Protein 8YL8 (pdb70)

B-factor: mean 41.52, std 14.54, range [16.49, 110.88]

Foldseek 3Di:
DDLPCVQVLLLLQQLCLLVLLLLLLPEDQDDPPLPDVPVPDDLSNLVSLLVSLLVVCCSNPVVLSVVLVVQLVVDDALVSNLVSLVVSLVVSLVVVLVSQVSNVVNLVAAKKKKKWKAAAPQTDIDIHGDPVVVVPVVSVVVNCVSHVVSVVSSSVSVNVVQHPHHIDMDMDIDGSVVSSSRSSSSSSSSSVNSSVCRDCVNNPDVVVVVD/DDLPCVQVLLLLQQVCVLVLLLLLLPEDQPDPPLQDCVPVDDLSNLVSLLVSLLVVCCSNPVPLSVVLVVLLVPDDALVSNLVSLVVSLVVSLVVVLVSQVSNCVSLVAAKKKKKWKAAAPQTDIDIGGPPVVVVPVVSVVVNCVSNVVVVVSSNVSVNVVQHPHHIDMDMDMDGSVVSSSRSSSSSSSSSVSSSVCSDPVNVPDCVVVVD/DDLVCVQVLQLLQQVCSLVLLLLLLPEDQDDPCLQCLVVPDDLSNLVSLQVSLLVVCCSNPVVLSVVLVVLLVPDDALVSNLVSLVVSLVVSLVVLLVSLVSNVVSLVAAKKKKKWKAAAPQTDIDIGGDPVVVVVVVSVVVNCVSNVVVVNSSSVSVNVVQHPHHIDMDMDIDHSVSSSSRSSSSSSSSSVNSSVVRD/DDCVCVQVLQLLQLVCSLVLLLLLLPEDFDDPCLQDVVVPDDLSNLVSLQNSLLVVCCSNPVVLSVVLVVQLVPDDALVSNLVSLVVSLVVSLVVVLVSQVSNCVNLVAAKWKKKWKAAADQTDMDIHGDPVCVVVVVSVVVVCVSNVVVVVSSSVSVNVVQHPHHIDMDMDMDHSVVSSSRSSSSSSSNSVNSSVVGD

Nearest PDB structures (foldseek):
  8yl4-assembly1_B  TM=9.759E-01  e=6.158E-28  Escherichia coli
  8ek4-assembly1_A  TM=3.594E-01  e=8.996E-01  synthetic construct
  5kt5-assembly1_A  TM=2.893E-01  e=3.401E+00  Homo sapiens
  5knd-assembly1_G  TM=2.502E-01  e=5.565E+00  Enterococcus hirae ATCC 9790
  8yl4-assembly1_B  TM=9.848E-01  e=1.438E-27  Escherichia coli

Radius of gyration: 33.42 Å; Cα contacts (8 Å, |Δi|>4): 1110; chains: 4; bounding box: 103×104×89 Å

Structure (mmCIF, N/CA/C/O backbone):
data_8YL8
#
_entry.id   8YL8
#
_cell.length_a   88.007
_cell.length_b   90.270
_cell.length_c   130.015
_cell.angle_alpha   90.00
_cell.angle_beta   90.00
_cell.angle_gamma   90.00
#
_symmetry.space_group_name_H-M   'P 21 21 21'
#
loop_
_entity.id
_entity.type
_entity.pdbx_description
1 polymer 'De novo protein'
2 non-polymer 'SULFATE ION'
3 water water
#
loop_
_atom_site.group_PDB
_atom_site.id
_atom_site.type_symbol
_atom_site.label_atom_id
_atom_site.label_alt_id
_atom_site.label_comp_id
_atom_site.label_asym_id
_atom_site.label_entity_id
_atom_site.label_seq_id
_atom_site.pdbx_PDB_ins_code
_atom_site.Cartn_x
_atom_site.Cartn_y
_atom_site.Cartn_z
_atom_site.occupancy
_atom_site.B_iso_or_equiv
_atom_site.auth_seq_id
_atom_site.auth_comp_id
_atom_site.auth_asym_id
_atom_site.auth_atom_id
_atom_site.pdbx_PDB_model_num
ATOM 1 N N . PRO A 1 1 ? -28.786 -23.138 14.878 1.00 82.00 3 PRO A N 1
ATOM 2 C CA . PRO A 1 1 ? -28.629 -21.798 14.300 1.00 74.57 3 PRO A CA 1
ATOM 3 C C . PRO A 1 1 ? -29.870 -21.358 13.522 1.00 72.04 3 PRO A C 1
ATOM 4 O O . PRO A 1 1 ? -30.473 -22.156 12.801 1.00 69.38 3 PRO A O 1
ATOM 8 N N . ASP A 1 2 ? -30.257 -20.095 13.697 1.00 76.31 4 ASP A N 1
ATOM 9 C CA . ASP A 1 2 ? -31.466 -19.539 13.098 1.00 71.61 4 ASP A CA 1
ATOM 10 C C . ASP A 1 2 ? -31.114 -18.734 11.847 1.00 75.37 4 ASP A C 1
ATOM 11 O O . ASP A 1 2 ? -30.339 -17.771 11.922 1.00 82.36 4 ASP A O 1
ATOM 16 N N . PHE A 1 3 ? -31.671 -19.142 10.697 1.00 76.95 5 PHE A N 1
ATOM 17 C CA . PHE A 1 3 ? -31.411 -18.521 9.397 1.00 72.51 5 PHE A CA 1
ATOM 18 C C . PHE A 1 3 ? -32.619 -17.765 8.842 1.00 73.51 5 PHE A C 1
ATOM 19 O O . PHE A 1 3 ? -32.760 -17.634 7.623 1.00 61.39 5 PHE A O 1
ATOM 27 N N . THR A 1 4 ? -33.488 -17.233 9.698 1.00 75.53 6 THR A N 1
ATOM 28 C CA . THR A 1 4 ? -34.647 -16.516 9.181 1.00 77.54 6 THR A CA 1
ATOM 29 C C . THR A 1 4 ? -34.227 -15.151 8.641 1.00 74.77 6 THR A C 1
ATOM 30 O O . THR A 1 4 ? -33.498 -14.404 9.300 1.00 75.63 6 THR A O 1
ATOM 32 N N . GLY A 1 5 ? -34.674 -14.826 7.428 1.00 65.74 7 GLY A N 1
ATOM 33 C CA . GLY A 1 5 ? -34.315 -13.547 6.825 1.00 60.62 7 GLY A CA 1
ATOM 34 C C . GLY A 1 5 ? -32.929 -13.441 6.217 1.00 60.47 7 GLY A C 1
ATOM 35 O O . GLY A 1 5 ? -32.590 -12.384 5.666 1.00 51.33 7 GLY A O 1
ATOM 36 N N . ALA A 1 6 ? -32.141 -14.522 6.267 1.00 57.25 8 ALA A N 1
ATOM 37 C CA . ALA A 1 6 ? -30.722 -14.481 5.914 1.00 47.67 8 ALA A CA 1
ATOM 38 C C . ALA A 1 6 ? -30.453 -13.874 4.538 1.00 45.86 8 ALA A C 1
ATOM 39 O O . ALA A 1 6 ? -29.451 -13.170 4.346 1.00 41.25 8 ALA A O 1
ATOM 41 N N . ARG A 1 7 ? -31.296 -14.166 3.554 1.00 43.02 9 ARG A N 1
ATOM 42 C CA . ARG A 1 7 ? -31.038 -13.639 2.214 1.00 36.86 9 ARG A CA 1
ATOM 43 C C . ARG A 1 7 ? -31.078 -12.107 2.182 1.00 45.87 9 ARG A C 1
ATOM 44 O O . ARG A 1 7 ? -30.197 -11.450 1.598 1.00 46.02 9 ARG A O 1
ATOM 52 N N . GLU A 1 8 ? -32.094 -11.526 2.819 1.00 45.85 10 GLU A N 1
ATOM 53 C CA . GLU A 1 8 ? -32.230 -10.077 2.868 1.00 47.47 10 GLU A CA 1
ATOM 54 C C . GLU A 1 8 ? -31.063 -9.442 3.624 1.00 41.66 10 GLU A C 1
ATOM 55 O O . GLU A 1 8 ? -30.438 -8.492 3.133 1.00 36.08 10 GLU A O 1
ATOM 61 N N . ARG A 1 9 ? -30.708 -10.005 4.784 1.00 42.03 11 ARG A N 1
ATOM 62 C CA . ARG A 1 9 ? -29.588 -9.484 5.559 1.00 41.25 11 ARG A CA 1
ATOM 63 C C . ARG A 1 9 ? -28.286 -9.574 4.768 1.00 36.85 11 ARG A C 1
ATOM 64 O O . ARG A 1 9 ? -27.469 -8.647 4.787 1.00 32.48 11 ARG A O 1
ATOM 72 N N . PHE A 1 10 ? -28.074 -10.690 4.071 1.00 33.90 12 PHE A N 1
ATOM 73 C CA . PHE A 1 10 ? -26.891 -10.816 3.228 1.00 36.81 12 PHE A CA 1
ATOM 74 C C . PHE A 1 10 ? -26.842 -9.674 2.223 1.00 33.15 12 PHE A C 1
ATOM 75 O O . PHE A 1 10 ? -25.821 -8.989 2.101 1.00 31.82 12 PHE A O 1
ATOM 83 N N . LEU A 1 11 ? -27.957 -9.415 1.528 1.00 39.27 13 LEU A N 1
ATOM 84 C CA . LEU A 1 11 ? -27.943 -8.297 0.581 1.00 41.21 13 LEU A CA 1
ATOM 85 C C . LEU A 1 11 ? -27.651 -6.972 1.289 1.00 39.35 13 LEU A C 1
ATOM 86 O O . LEU A 1 11 ? -26.933 -6.117 0.747 1.00 38.13 13 LEU A O 1
ATOM 91 N N . ALA A 1 12 ? -28.112 -6.820 2.533 1.00 36.75 14 ALA A N 1
ATOM 92 C CA . ALA A 1 12 ? -27.790 -5.636 3.325 1.00 37.26 14 ALA A CA 1
ATOM 93 C C . ALA A 1 12 ? -26.349 -5.611 3.829 1.00 35.18 14 ALA A C 1
ATOM 94 O O . ALA A 1 12 ? -25.953 -4.608 4.416 1.00 30.38 14 ALA A O 1
ATOM 96 N N . GLY A 1 13 ? -25.567 -6.675 3.667 1.00 29.35 15 GLY A N 1
ATOM 97 C CA . GLY A 1 13 ? -24.164 -6.650 4.081 1.00 21.77 15 GLY A CA 1
ATOM 98 C C . GLY A 1 13 ? -23.767 -7.726 5.092 1.00 33.60 15 GLY A C 1
ATOM 99 O O . GLY A 1 13 ? -22.603 -7.746 5.525 1.00 28.75 15 GLY A O 1
ATOM 100 N N . ASP A 1 14 ? -24.672 -8.624 5.488 1.00 29.09 16 ASP A N 1
ATOM 101 C CA . ASP A 1 14 ? -24.393 -9.653 6.503 1.00 30.63 16 ASP A CA 1
ATOM 102 C C . ASP A 1 14 ? -23.770 -10.892 5.861 1.00 28.42 16 ASP A C 1
ATOM 103 O O . ASP A 1 14 ? -24.387 -11.952 5.733 1.00 29.70 16 ASP A O 1
ATOM 108 N N . VAL A 1 15 ? -22.531 -10.728 5.409 1.00 27.25 17 VAL A N 1
ATOM 109 C CA . VAL A 1 15 ? -21.876 -11.796 4.661 1.00 30.49 17 VAL A CA 1
ATOM 110 C C . VAL A 1 15 ? -21.332 -12.919 5.556 1.00 25.56 17 VAL A C 1
ATOM 111 O O . VAL A 1 15 ? -21.117 -14.043 5.075 1.00 25.32 17 VAL A O 1
ATOM 115 N N . THR A 1 16 ? -21.138 -12.668 6.854 1.00 26.74 18 THR A N 1
ATOM 116 C CA . THR A 1 16 ? -20.609 -13.716 7.733 1.00 29.03 18 THR A CA 1
ATOM 117 C C . THR A 1 16 ? -21.591 -14.856 7.980 1.00 27.94 18 THR A C 1
ATOM 118 O O . THR A 1 16 ? -21.203 -15.860 8.597 1.00 31.56 18 THR A O 1
ATOM 122 N N . ILE A 1 17 ? -22.845 -14.732 7.536 1.00 26.82 19 ILE A N 1
ATOM 123 C CA . ILE A 1 17 ? -23.724 -15.902 7.495 1.00 30.15 19 ILE A CA 1
ATOM 124 C C . ILE A 1 17 ? -22.995 -17.081 6.849 1.00 26.86 19 ILE A C 1
ATOM 125 O O . ILE A 1 17 ? -23.102 -18.226 7.312 1.00 29.23 19 ILE A O 1
ATOM 130 N N . VAL A 1 18 ? -22.190 -16.814 5.815 1.00 25.91 20 VAL A N 1
ATOM 131 C CA . VAL A 1 18 ? -21.448 -17.899 5.175 1.00 28.03 20 VAL A CA 1
ATOM 132 C C . VAL A 1 18 ? -20.591 -18.629 6.206 1.00 33.95 20 VAL A C 1
ATOM 133 O O . VAL A 1 18 ? -20.699 -19.853 6.383 1.00 32.85 20 VAL A O 1
ATOM 137 N N . LEU A 1 19 ? -19.798 -17.874 6.973 1.00 31.18 21 LEU A N 1
ATOM 138 C CA . LEU A 1 19 ? -18.951 -18.501 7.983 1.00 30.95 21 LEU A CA 1
ATOM 139 C C . LEU A 1 19 ? -19.790 -19.259 8.993 1.00 28.76 21 LEU A C 1
ATOM 140 O O . LEU A 1 19 ? -19.458 -20.398 9.369 1.00 29.25 21 LEU A O 1
ATOM 145 N N . LEU A 1 20 ? -20.903 -18.660 9.422 1.00 26.32 22 LEU A N 1
ATOM 146 C CA . LEU A 1 20 ? -21.703 -19.324 10.439 1.00 22.79 22 LEU A CA 1
ATOM 147 C C . LEU A 1 20 ? -22.173 -20.667 9.910 1.00 32.60 22 LEU A C 1
ATOM 148 O O . LEU A 1 20 ? -21.986 -21.711 10.560 1.00 28.30 22 LEU A O 1
ATOM 153 N N . ILE A 1 21 ? -22.657 -20.684 8.665 1.00 26.76 23 ILE A N 1
ATOM 154 C CA . ILE A 1 21 ? -23.150 -21.952 8.142 1.00 27.60 23 ILE A CA 1
ATOM 155 C C . ILE A 1 21 ? -22.015 -22.960 8.118 1.00 30.79 23 ILE A C 1
ATOM 156 O O . ILE A 1 21 ? -22.119 -24.056 8.689 1.00 28.50 23 ILE A O 1
ATOM 161 N N . ALA A 1 22 ? -20.860 -22.544 7.585 1.00 26.38 24 ALA A N 1
ATOM 162 C CA . ALA A 1 22 ? -19.772 -23.497 7.422 1.00 26.57 24 ALA A CA 1
ATOM 163 C C . ALA A 1 22 ? -19.320 -24.013 8.773 1.00 33.20 24 ALA A C 1
ATOM 164 O O . ALA A 1 22 ? -19.051 -25.214 8.934 1.00 33.24 24 ALA A O 1
ATOM 166 N N . GLU A 1 23 ? -19.255 -23.123 9.768 1.00 30.15 25 GLU A N 1
ATOM 167 C CA . GLU A 1 23 ? -18.696 -23.553 11.035 1.00 30.96 25 GLU A CA 1
ATOM 168 C C . GLU A 1 23 ? -19.703 -24.378 11.812 1.00 34.54 25 GLU A C 1
ATOM 169 O O . GLU A 1 23 ? -19.303 -25.260 12.581 1.00 36.73 25 GLU A O 1
ATOM 175 N N . SER A 1 24 ? -21.005 -24.155 11.587 1.00 25.95 26 SER A N 1
ATOM 176 C CA . SER A 1 24 ? -21.959 -24.947 12.349 1.00 31.80 26 SER A CA 1
ATOM 177 C C . SER A 1 24 ? -21.976 -26.389 11.873 1.00 37.92 26 SER A C 1
ATOM 178 O O . SER A 1 24 ? -22.430 -27.270 12.606 1.00 36.55 26 SER A O 1
ATOM 181 N N . HIS A 1 25 ? -21.512 -26.638 10.656 1.00 35.40 27 HIS A N 1
ATOM 182 C CA . HIS A 1 25 ? -21.344 -27.983 10.146 1.00 32.42 27 HIS A CA 1
ATOM 183 C C . HIS A 1 25 ? -19.926 -28.478 10.307 1.00 33.22 27 HIS A C 1
ATOM 184 O O . HIS A 1 25 ? -19.628 -29.592 9.874 1.00 31.41 27 HIS A O 1
ATOM 191 N N . ASP A 1 26 ? -19.034 -27.651 10.856 1.00 33.28 28 ASP A N 1
ATOM 192 C CA . ASP A 1 26 ? -17.614 -27.978 10.950 1.00 37.85 28 ASP A CA 1
ATOM 193 C C . ASP A 1 26 ? -17.057 -28.370 9.584 1.00 36.34 28 ASP A C 1
ATOM 194 O O . ASP A 1 26 ? -16.302 -29.332 9.452 1.00 41.42 28 ASP A O 1
ATOM 199 N N . ALA A 1 27 ? -17.442 -27.643 8.575 1.00 34.43 29 ALA A N 1
ATOM 200 C CA . ALA A 1 27 ? -17.044 -27.986 7.221 1.00 26.32 29 ALA A CA 1
ATOM 201 C C . ALA A 1 27 ? -15.692 -27.368 6.877 1.00 34.29 29 ALA A C 1
ATOM 202 O O . ALA A 1 27 ? -15.352 -26.286 7.366 1.00 36.04 29 ALA A O 1
ATOM 204 N N . PRO A 1 28 ? -14.919 -28.032 6.016 1.00 36.08 30 PRO A N 1
ATOM 205 C CA . PRO A 1 28 ? -13.669 -27.442 5.505 1.00 32.05 30 PRO A CA 1
ATOM 206 C C . PRO A 1 28 ? -13.959 -26.512 4.338 1.00 34.40 30 PRO A C 1
ATOM 207 O O . PRO A 1 28 ? -14.752 -26.844 3.457 1.00 39.18 30 PRO A O 1
ATOM 211 N N . TYR A 1 29 ? -13.382 -25.313 4.364 1.00 43.28 31 TYR A N 1
ATOM 212 C CA . TYR A 1 29 ? -13.537 -24.408 3.228 1.00 43.03 31 TYR A CA 1
ATOM 213 C C . TYR A 1 29 ? -12.299 -23.602 2.875 1.00 42.01 31 TYR A C 1
ATOM 214 O O . TYR A 1 29 ? -12.323 -22.915 1.854 1.00 38.35 31 TYR A O 1
ATOM 223 N N . ARG A 1 30 ? -11.257 -23.596 3.699 1.00 50.60 32 ARG A N 1
ATOM 224 C CA . ARG A 1 30 ? -10.004 -22.911 3.392 1.00 56.03 32 ARG A CA 1
ATOM 225 C C . ARG A 1 30 ? -8.957 -24.001 3.182 1.00 58.87 32 ARG A C 1
ATOM 226 O O . ARG A 1 30 ? -8.232 -24.382 4.103 1.00 65.09 32 ARG A O 1
ATOM 234 N N . LEU A 1 31 ? -8.887 -24.511 1.954 1.00 67.71 33 LEU A N 1
ATOM 235 C CA . LEU A 1 31 ? -8.054 -25.663 1.636 1.00 73.70 33 LEU A CA 1
ATOM 236 C C . LEU A 1 31 ? -6.758 -25.250 0.947 1.00 81.72 33 LEU A C 1
ATOM 237 O O . LEU A 1 31 ? -6.734 -24.311 0.147 1.00 85.39 33 LEU A O 1
ATOM 242 N N . ALA A 1 32 ? -5.672 -25.952 1.287 1.00 88.56 34 ALA A N 1
ATOM 243 C CA . ALA A 1 32 ? -4.368 -25.665 0.693 1.00 91.09 34 ALA A CA 1
ATOM 244 C C . ALA A 1 32 ? -4.377 -25.902 -0.816 1.00 99.17 34 ALA A C 1
ATOM 245 O O . ALA A 1 32 ? -3.925 -25.051 -1.592 1.00 94.81 34 ALA A O 1
ATOM 247 N N . ASN A 1 33 ? -4.899 -27.050 -1.251 1.00 95.13 35 ASN A N 1
ATOM 248 C CA . ASN A 1 33 ? -5.013 -27.332 -2.676 1.00 87.47 35 ASN A CA 1
ATOM 249 C C . ASN A 1 33 ? -6.485 -27.426 -3.045 1.00 97.13 35 ASN A C 1
ATOM 250 O O . ASN A 1 33 ? -7.046 -28.531 -3.086 1.00 96.83 35 ASN A O 1
ATOM 252 N N . PRO A 1 34 ? -7.149 -26.285 -3.320 1.00 98.29 36 PRO A N 1
ATOM 253 C CA . PRO A 1 34 ? -8.603 -26.314 -3.549 1.00 94.26 36 PRO A CA 1
ATOM 254 C C . PRO A 1 34 ? -8.984 -26.794 -4.942 1.00 91.24 36 PRO A C 1
ATOM 255 O O . PRO A 1 34 ? -10.001 -26.363 -5.493 1.00 88.56 36 PRO A O 1
ATOM 259 N N . GLU A 1 35 ? -8.187 -27.682 -5.523 1.00 88.41 37 GLU A N 1
ATOM 260 C CA . GLU A 1 35 ? -8.504 -28.257 -6.820 1.00 87.84 37 GLU A CA 1
ATOM 261 C C . GLU A 1 35 ? -8.885 -29.723 -6.744 1.00 92.46 37 GLU A C 1
ATOM 262 O O . GLU A 1 35 ? -9.818 -30.152 -7.430 1.00 89.27 37 GLU A O 1
ATOM 264 N N . ASP A 1 36 ? -8.196 -30.491 -5.895 1.00 93.33 38 ASP A N 1
ATOM 265 C CA . ASP A 1 36 ? -8.476 -31.905 -5.648 1.00 87.58 38 ASP A CA 1
ATOM 266 C C . ASP A 1 36 ? -8.853 -32.048 -4.182 1.00 86.16 38 ASP A C 1
ATOM 267 O O . ASP A 1 36 ? -7.985 -32.304 -3.330 1.00 84.10 38 ASP A O 1
ATOM 269 N N . PRO A 1 37 ? -10.134 -31.894 -3.838 1.00 84.55 39 PRO A N 1
ATOM 270 C CA . PRO A 1 37 ? -10.505 -31.956 -2.417 1.00 78.59 39 PRO A CA 1
ATOM 271 C C . PRO A 1 37 ? -10.360 -33.351 -1.837 1.00 75.89 39 PRO A C 1
ATOM 272 O O . PRO A 1 37 ? -9.975 -33.490 -0.669 1.00 75.75 39 PRO A O 1
ATOM 276 N N . GLU A 1 38 ? -10.656 -34.394 -2.620 1.00 64.27 40 GLU A N 1
ATOM 277 C CA . GLU A 1 38 ? -10.613 -35.749 -2.081 1.00 75.03 40 GLU A CA 1
ATOM 278 C C . GLU A 1 38 ? -9.201 -36.177 -1.695 1.00 77.80 40 GLU A C 1
ATOM 279 O O . GLU A 1 38 ? -9.048 -37.120 -0.909 1.00 76.02 40 GLU A O 1
ATOM 285 N N . ALA A 1 39 ? -8.171 -35.511 -2.227 1.00 77.17 41 ALA A N 1
ATOM 286 C CA . ALA A 1 39 ? -6.793 -35.859 -1.903 1.00 80.87 41 ALA A CA 1
ATOM 287 C C . ALA A 1 39 ? -6.359 -35.332 -0.542 1.00 87.32 41 ALA A C 1
ATOM 288 O O . ALA A 1 39 ? -5.369 -35.824 0.011 1.00 88.27 41 ALA A O 1
ATOM 290 N N . ASP A 1 40 ? -7.075 -34.354 0.016 1.00 82.84 42 ASP A N 1
ATOM 291 C CA . ASP A 1 40 ? -6.747 -33.824 1.328 1.00 72.93 42 ASP A CA 1
ATOM 292 C C . ASP A 1 40 ? -7.811 -34.119 2.372 1.00 72.66 42 ASP A C 1
ATOM 293 O O . ASP A 1 40 ? -7.516 -34.027 3.566 1.00 79.27 42 ASP A O 1
ATOM 298 N N . LEU A 1 41 ? -9.016 -34.519 1.970 1.00 67.27 43 LEU A N 1
ATOM 299 C CA . LEU A 1 41 ? -10.142 -34.598 2.886 1.00 56.73 43 LEU A CA 1
ATOM 300 C C . LEU A 1 41 ? -10.643 -36.021 3.005 1.00 55.08 43 LEU A C 1
ATOM 301 O O . LEU A 1 41 ? -10.706 -36.757 2.018 1.00 56.29 43 LEU A O 1
ATOM 306 N N . SER A 1 42 ? -11.014 -36.382 4.224 1.00 50.45 44 SER A N 1
ATOM 307 C CA . SER A 1 42 ? -11.625 -37.657 4.523 1.00 48.92 44 SER A CA 1
ATOM 308 C C . SER A 1 42 ? -13.082 -37.672 4.060 1.00 54.02 44 SER A C 1
ATOM 309 O O . SER A 1 42 ? -13.632 -36.664 3.613 1.00 50.82 44 SER A O 1
ATOM 312 N N . ASP A 1 43 ? -13.703 -38.851 4.158 1.00 57.14 45 ASP A N 1
ATOM 313 C CA . ASP A 1 43 ? -15.099 -39.004 3.761 1.00 53.62 45 ASP A CA 1
ATOM 314 C C . ASP A 1 43 ? -16.028 -38.168 4.638 1.00 52.73 45 ASP A C 1
ATOM 315 O O . ASP A 1 43 ? -17.000 -37.580 4.145 1.00 50.35 45 ASP A O 1
ATOM 317 N N . GLU A 1 44 ? -15.769 -38.132 5.947 1.00 49.87 46 GLU A N 1
ATOM 318 C CA . GLU A 1 44 ? -16.616 -37.329 6.825 1.00 48.30 46 GLU A CA 1
ATOM 319 C C . GLU A 1 44 ? -16.444 -35.840 6.555 1.00 44.85 46 GLU A C 1
ATOM 320 O O . GLU A 1 44 ? -17.412 -35.075 6.635 1.00 42.19 46 GLU A O 1
ATOM 322 N N . GLN A 1 45 ? -15.223 -35.399 6.250 1.00 37.97 47 GLN A N 1
ATOM 323 C CA . GLN A 1 45 ? -15.050 -33.996 5.907 1.00 43.82 47 GLN A CA 1
ATOM 324 C C . GLN A 1 45 ? -15.772 -33.642 4.614 1.00 43.17 47 GLN A C 1
ATOM 325 O O . GLN A 1 45 ? -16.438 -32.601 4.543 1.00 42.98 47 GLN A O 1
ATOM 331 N N . LEU A 1 46 ? -15.672 -34.498 3.591 1.00 36.28 48 LEU A N 1
ATOM 332 C CA . LEU A 1 46 ? -16.405 -34.246 2.352 1.00 45.18 48 LEU A CA 1
ATOM 333 C C . LEU A 1 46 ? -17.898 -34.180 2.617 1.00 43.00 48 LEU A C 1
ATOM 334 O O . LEU A 1 46 ? -18.600 -33.316 2.071 1.00 34.76 48 LEU A O 1
ATOM 339 N N . GLU A 1 47 ? -18.407 -35.103 3.436 1.00 36.24 49 GLU A N 1
ATOM 340 C CA . GLU A 1 47 ? -19.825 -35.082 3.754 1.00 37.34 49 GLU A CA 1
ATOM 341 C C . GLU A 1 47 ? -20.206 -33.784 4.460 1.00 35.15 49 GLU A C 1
ATOM 342 O O . GLU A 1 47 ? -21.256 -33.202 4.167 1.00 38.24 49 GLU A O 1
ATOM 344 N N . ARG A 1 48 ? -19.368 -33.305 5.390 1.00 30.17 50 ARG A N 1
ATOM 345 C CA . ARG A 1 48 ? -19.732 -32.080 6.106 1.00 34.36 50 ARG A CA 1
ATOM 346 C C . ARG A 1 48 ? -19.732 -30.883 5.156 1.00 31.85 50 ARG A C 1
ATOM 347 O O . ARG A 1 48 ? -20.607 -30.012 5.240 1.00 25.55 50 ARG A O 1
ATOM 355 N N . ALA A 1 49 ? -18.771 -30.842 4.232 1.00 26.73 51 ALA A N 1
ATOM 356 C CA . ALA A 1 49 ? -18.800 -29.819 3.196 1.00 32.21 51 ALA A CA 1
ATOM 357 C C . ALA A 1 49 ? -20.091 -29.899 2.385 1.00 33.51 51 ALA A C 1
ATOM 358 O O . ALA A 1 49 ? -20.683 -28.868 2.050 1.00 30.61 51 ALA A O 1
ATOM 360 N N . LEU A 1 50 ? -20.546 -31.111 2.057 1.00 30.07 52 LEU A N 1
ATOM 361 C CA . LEU A 1 50 ? -21.793 -31.229 1.299 1.00 27.90 52 LEU A CA 1
ATOM 362 C C . LEU A 1 50 ? -22.973 -30.686 2.096 1.00 29.89 52 LEU A C 1
ATOM 363 O O . LEU A 1 50 ? -23.834 -29.974 1.552 1.00 28.85 52 LEU A O 1
ATOM 368 N N . ALA A 1 51 ? -23.046 -31.030 3.383 1.00 28.69 53 ALA A N 1
ATOM 369 C CA . ALA A 1 51 ? -24.160 -30.555 4.200 1.00 29.76 53 ALA A CA 1
ATOM 370 C C . ALA A 1 51 ? -24.150 -29.030 4.288 1.00 33.92 53 ALA A C 1
ATOM 371 O O . ALA A 1 51 ? -25.202 -28.376 4.180 1.00 29.66 53 ALA A O 1
ATOM 373 N N . ALA A 1 52 ? -22.958 -28.447 4.481 1.00 27.37 54 ALA A N 1
ATOM 374 C CA . ALA A 1 52 ? -22.836 -26.993 4.576 1.00 30.26 54 ALA A CA 1
ATOM 375 C C . ALA A 1 52 ? -23.186 -26.313 3.251 1.00 27.91 54 ALA A C 1
ATOM 376 O O . ALA A 1 52 ? -23.882 -25.291 3.225 1.00 27.07 54 ALA A O 1
ATOM 378 N N . TYR A 1 53 ? -22.705 -26.859 2.145 1.00 26.79 55 TYR A N 1
ATOM 379 C CA . TYR A 1 53 ? -23.021 -26.282 0.848 1.00 29.60 55 TYR A CA 1
ATOM 380 C C . TYR A 1 53 ? -24.520 -26.293 0.616 1.00 30.09 55 TYR A C 1
ATOM 381 O O . TYR A 1 53 ? -25.104 -25.273 0.217 1.00 28.57 55 TYR A O 1
ATOM 390 N N . LEU A 1 54 ? -25.171 -27.419 0.932 1.00 25.28 56 LEU A N 1
ATOM 391 C CA . LEU A 1 54 ? -26.608 -27.512 0.731 1.00 28.24 56 LEU A CA 1
ATOM 392 C C . LEU A 1 54 ? -27.351 -26.498 1.590 1.00 30.41 56 LEU A C 1
ATOM 393 O O . LEU A 1 54 ? -28.275 -25.832 1.101 1.00 29.45 56 LEU A O 1
ATOM 398 N N . THR A 1 55 ? -26.941 -26.342 2.862 1.00 25.35 57 THR A N 1
ATOM 399 C CA . THR A 1 55 ? -27.553 -25.326 3.722 1.00 31.72 57 THR A CA 1
ATOM 400 C C . THR A 1 55 ? -27.396 -23.938 3.131 1.00 25.18 57 THR A C 1
ATOM 401 O O . THR A 1 55 ? -28.338 -23.146 3.127 1.00 30.68 57 THR A O 1
ATOM 405 N N . LEU A 1 56 ? -26.203 -23.633 2.627 1.00 31.63 58 LEU A N 1
ATOM 406 C CA . LEU A 1 56 ? -25.933 -22.310 2.083 1.00 36.72 58 LEU A CA 1
ATOM 407 C C . LEU A 1 56 ? -26.843 -22.006 0.900 1.00 34.47 58 LEU A C 1
ATOM 408 O O . LEU A 1 56 ? -27.426 -20.916 0.808 1.00 33.54 58 LEU A O 1
ATOM 413 N N . VAL A 1 57 ? -26.971 -22.968 -0.019 1.00 25.78 59 VAL A N 1
ATOM 414 C CA . VAL A 1 57 ? -27.810 -22.779 -1.197 1.00 30.83 59 VAL A CA 1
ATOM 415 C C . VAL A 1 57 ? -29.265 -22.637 -0.785 1.00 33.86 59 VAL A C 1
ATOM 416 O O . VAL A 1 57 ? -29.996 -21.778 -1.300 1.00 33.54 59 VAL A O 1
ATOM 420 N N . GLU A 1 58 ? -29.710 -23.463 0.159 1.00 34.92 60 GLU A N 1
ATOM 421 C CA . GLU A 1 58 ? -31.101 -23.359 0.588 1.00 34.73 60 GLU A CA 1
ATOM 422 C C . GLU A 1 58 ? -31.371 -22.029 1.266 1.00 34.04 60 GLU A C 1
ATOM 423 O O . GLU A 1 58 ? -32.446 -21.446 1.095 1.00 38.90 60 GLU A O 1
ATOM 429 N N . THR A 1 59 ? -30.415 -21.551 2.060 1.00 38.19 61 THR A N 1
ATOM 430 C CA . THR A 1 59 ? -30.612 -20.327 2.827 1.00 32.74 61 THR A CA 1
ATOM 431 C C . THR A 1 59 ? -30.627 -19.111 1.916 1.00 29.87 61 THR A C 1
ATOM 432 O O . THR A 1 59 ? -31.512 -18.258 2.016 1.00 38.35 61 THR A O 1
ATOM 436 N N . LEU A 1 60 ? -29.680 -19.032 0.993 1.00 34.92 62 LEU A N 1
ATOM 437 C CA . LEU A 1 60 ? -29.560 -17.834 0.182 1.00 36.72 62 LEU A CA 1
ATOM 438 C C . LEU A 1 60 ? -30.386 -17.878 -1.099 1.00 44.48 62 LEU A C 1
ATOM 439 O O . LEU A 1 60 ? -30.704 -16.813 -1.642 1.00 49.83 62 LEU A O 1
ATOM 444 N N . PHE A 1 61 ? -30.785 -19.060 -1.574 1.00 35.67 63 PHE A N 1
ATOM 445 C CA . PHE A 1 61 ? -31.479 -19.190 -2.858 1.00 34.78 63 PHE A CA 1
ATOM 446 C C . PHE A 1 61 ? -32.474 -20.348 -2.781 1.00 37.19 63 PHE A C 1
ATOM 447 O O . PHE A 1 61 ? -32.311 -21.367 -3.456 1.00 29.70 63 PHE A O 1
ATOM 455 N N . PRO A 1 62 ? -33.493 -20.212 -1.924 1.00 34.37 64 PRO A N 1
ATOM 456 C CA . PRO A 1 62 ? -34.372 -21.368 -1.646 1.00 39.46 64 PRO A CA 1
ATOM 457 C C . PRO A 1 62 ? -35.133 -21.864 -2.863 1.00 42.90 64 PRO A C 1
ATOM 458 O O . PRO A 1 62 ? -35.369 -23.077 -2.985 1.00 45.43 64 PRO A O 1
ATOM 462 N N . GLU A 1 63 ? -35.507 -20.962 -3.773 1.00 39.38 65 GLU A N 1
ATOM 463 C CA . GLU A 1 63 ? -36.181 -21.360 -5.005 1.00 44.39 65 GLU A CA 1
ATOM 464 C C . GLU A 1 63 ? -35.268 -22.231 -5.853 1.00 43.25 65 GLU A C 1
ATOM 465 O O . GLU A 1 63 ? -35.665 -23.298 -6.352 1.00 45.41 65 GLU A O 1
ATOM 471 N N . LEU A 1 64 ? -34.022 -21.797 -6.001 1.00 39.66 66 LEU A N 1
ATOM 472 C CA . LEU A 1 64 ? -33.050 -22.560 -6.769 1.00 37.65 66 LEU A CA 1
ATOM 473 C C . LEU A 1 64 ? -32.814 -23.920 -6.123 1.00 40.25 66 LEU A C 1
ATOM 474 O O . LEU A 1 64 ? -32.679 -24.933 -6.816 1.00 37.31 66 LEU A O 1
ATOM 479 N N . TYR A 1 65 ? -32.794 -23.958 -4.789 1.00 33.17 67 TYR A N 1
ATOM 480 C CA . TYR A 1 65 ? -32.588 -25.213 -4.075 1.00 38.09 67 TYR A CA 1
ATOM 481 C C . TYR A 1 65 ? -33.728 -26.191 -4.332 1.00 39.72 67 TYR A C 1
ATOM 482 O O . TYR A 1 65 ? -33.490 -27.389 -4.538 1.00 35.45 67 TYR A O 1
ATOM 491 N N . ALA A 1 66 ? -34.975 -25.704 -4.313 1.00 37.78 68 ALA A N 1
ATOM 492 C CA . ALA A 1 66 ? -36.108 -26.579 -4.609 1.00 40.07 68 ALA A CA 1
ATOM 493 C C . ALA A 1 66 ? -36.016 -27.132 -6.027 1.00 34.52 68 ALA A C 1
ATOM 494 O O . ALA A 1 66 ? -36.223 -28.332 -6.254 1.00 40.55 68 ALA A O 1
ATOM 496 N N . GLU A 1 67 ? -35.657 -26.276 -6.983 1.00 42.30 69 GLU A N 1
ATOM 497 C CA . GLU A 1 67 ? -35.493 -26.721 -8.365 1.00 39.77 69 GLU A CA 1
ATOM 498 C C . GLU A 1 67 ? -34.428 -27.808 -8.480 1.00 41.63 69 GLU A C 1
ATOM 499 O O . GLU A 1 67 ? -34.628 -28.832 -9.153 1.00 37.76 69 GLU A O 1
ATOM 505 N N . MET A 1 68 ? -33.276 -27.590 -7.833 1.00 40.86 70 MET A N 1
ATOM 506 C CA . MET A 1 68 ? -32.176 -28.548 -7.903 1.00 38.14 70 MET A CA 1
ATOM 507 C C . MET A 1 68 ? -32.556 -29.863 -7.243 1.00 33.13 70 MET A C 1
ATOM 508 O O . MET A 1 68 ? -32.245 -30.943 -7.758 1.00 36.43 70 MET A O 1
ATOM 513 N N . LYS A 1 69 ? -33.252 -29.788 -6.116 1.00 31.10 71 LYS A N 1
ATOM 514 C CA . LYS A 1 69 ? -33.716 -30.988 -5.434 1.00 37.99 71 LYS A CA 1
ATOM 515 C C . LYS A 1 69 ? -34.647 -31.812 -6.330 1.00 34.82 71 LYS A C 1
ATOM 516 O O . LYS A 1 69 ? -34.496 -33.036 -6.449 1.00 33.77 71 LYS A O 1
ATOM 522 N N . ALA A 1 70 ? -35.609 -31.152 -6.981 1.00 34.47 72 ALA A N 1
ATOM 523 C CA . ALA A 1 70 ? -36.539 -31.866 -7.855 1.00 35.41 72 ALA A CA 1
ATOM 524 C C . ALA A 1 70 ? -35.820 -32.503 -9.034 1.00 36.31 72 ALA A C 1
ATOM 525 O O . ALA A 1 70 ? -36.054 -33.677 -9.361 1.00 40.96 72 ALA A O 1
ATOM 527 N N . ALA A 1 71 ? -34.922 -31.749 -9.680 1.00 31.96 73 ALA A N 1
ATOM 528 C CA . ALA A 1 71 ? -34.211 -32.295 -10.832 1.00 36.95 73 ALA A CA 1
ATOM 529 C C . ALA A 1 71 ? -33.332 -33.475 -10.423 1.00 37.31 73 ALA A C 1
ATOM 530 O O . ALA A 1 71 ? -33.210 -34.449 -11.173 1.00 34.10 73 ALA A O 1
ATOM 532 N N . LEU A 1 72 ? -32.697 -33.401 -9.243 1.00 33.34 74 LEU A N 1
ATOM 533 C CA . LEU A 1 72 ? -31.901 -34.533 -8.774 1.00 30.12 74 LEU A CA 1
ATOM 534 C C . LEU A 1 72 ? -32.766 -35.752 -8.522 1.00 31.55 74 LEU A C 1
ATOM 535 O O . LEU A 1 72 ? -32.386 -36.871 -8.872 1.00 32.70 74 LEU A O 1
ATOM 540 N N . ALA A 1 73 ? -33.937 -35.560 -7.920 1.00 36.01 75 ALA A N 1
ATOM 541 C CA . ALA A 1 73 ? -34.811 -36.698 -7.669 1.00 41.34 75 ALA A CA 1
ATOM 542 C C . ALA A 1 73 ? -35.271 -37.331 -8.979 1.00 43.38 75 ALA A C 1
ATOM 543 O O . ALA A 1 73 ? -35.428 -38.556 -9.064 1.00 42.71 75 ALA A O 1
ATOM 545 N N . ALA A 1 74 ? -35.491 -36.506 -10.011 1.00 39.44 76 ALA A N 1
ATOM 546 C CA . ALA A 1 74 ? -35.933 -37.026 -11.302 1.00 35.62 76 ALA A CA 1
ATOM 547 C C . ALA A 1 74 ? -34.818 -37.749 -12.057 1.00 38.51 76 ALA A C 1
ATOM 548 O O . ALA A 1 74 ? -35.103 -38.661 -12.840 1.00 40.60 76 ALA A O 1
ATOM 550 N N . ALA A 1 75 ? -33.556 -37.362 -11.849 1.00 33.47 77 ALA A N 1
ATOM 551 C CA . ALA A 1 75 ? -32.438 -38.032 -12.506 1.00 31.83 77 ALA A CA 1
ATOM 552 C C . ALA A 1 75 ? -32.340 -39.487 -12.059 1.00 39.35 77 ALA A C 1
ATOM 553 O O . ALA A 1 75 ? -32.405 -39.795 -10.869 1.00 36.44 77 ALA A O 1
ATOM 555 N N . LYS A 1 76 ? -32.143 -40.387 -13.020 1.00 33.16 78 LYS A N 1
ATOM 556 C CA . LYS A 1 76 ? -32.193 -41.814 -12.730 1.00 31.84 78 LYS A CA 1
ATOM 557 C C . LYS A 1 76 ? -30.825 -42.414 -12.461 1.00 37.30 78 LYS A C 1
ATOM 558 O O . LYS A 1 76 ? -30.682 -43.256 -11.566 1.00 38.58 78 LYS A O 1
ATOM 564 N N . THR A 1 77 ? -29.818 -41.980 -13.189 1.00 28.57 79 THR A N 1
ATOM 565 C CA . THR A 1 77 ? -28.510 -42.593 -13.121 1.00 28.81 79 THR A CA 1
ATOM 566 C C . THR A 1 77 ? -27.526 -41.726 -12.340 1.00 37.04 79 THR A C 1
ATOM 567 O O . THR A 1 77 ? -27.705 -40.507 -12.218 1.00 30.58 79 THR A O 1
ATOM 571 N N . PRO A 1 78 ? -26.448 -42.325 -11.831 1.00 35.83 80 PRO A N 1
ATOM 572 C CA . PRO A 1 78 ? -25.405 -41.516 -11.180 1.00 34.97 80 PRO A CA 1
ATOM 573 C C . PRO A 1 78 ? -24.878 -40.408 -12.066 1.00 35.13 80 PRO A C 1
ATOM 574 O O . PRO A 1 78 ? -24.688 -39.268 -11.608 1.00 32.88 80 PRO A O 1
ATOM 578 N N . GLU A 1 79 ? -24.681 -40.712 -13.349 1.00 26.15 81 GLU A N 1
ATOM 579 C CA . GLU A 1 79 ? -24.080 -39.746 -14.256 1.00 26.54 81 GLU A CA 1
ATOM 580 C C . GLU A 1 79 ? -24.967 -38.521 -14.415 1.00 33.86 81 GLU A C 1
ATOM 581 O O . GLU A 1 79 ? -24.482 -37.380 -14.395 1.00 33.50 81 GLU A O 1
ATOM 587 N N . GLU A 1 80 ? -26.280 -38.736 -14.543 1.00 30.21 82 GLU A N 1
ATOM 588 C CA . GLU A 1 80 ? -27.206 -37.619 -14.691 1.00 30.90 82 GLU A CA 1
ATOM 589 C C . GLU A 1 80 ? -27.285 -36.811 -13.402 1.00 31.23 82 GLU A C 1
ATOM 590 O O . GLU A 1 80 ? -27.441 -35.586 -13.433 1.00 29.01 82 GLU A O 1
ATOM 596 N N . LYS A 1 81 ? -27.211 -37.479 -12.256 1.00 28.84 83 LYS A N 1
ATOM 597 C CA . LYS A 1 81 ? -27.232 -36.732 -11.011 1.00 27.65 83 LYS A CA 1
ATOM 598 C C . LYS A 1 81 ? -26.015 -35.824 -10.929 1.00 27.71 83 LYS A C 1
ATOM 599 O O . LYS A 1 81 ? -26.138 -34.648 -10.569 1.00 29.64 83 LYS A O 1
ATOM 605 N N . ILE A 1 82 ? -24.845 -36.332 -11.341 1.00 28.64 84 ILE A N 1
ATOM 606 C CA . ILE A 1 82 ? -23.638 -35.510 -11.346 1.00 29.74 84 ILE A CA 1
ATOM 607 C C . ILE A 1 82 ? -23.829 -34.309 -12.265 1.00 36.15 84 ILE A C 1
ATOM 608 O O . ILE A 1 82 ? -23.512 -33.165 -11.902 1.00 34.99 84 ILE A O 1
ATOM 613 N N . ALA A 1 83 ? -24.360 -34.557 -13.468 1.00 27.23 85 ALA A N 1
ATOM 614 C CA . ALA A 1 83 ? -24.528 -33.492 -14.455 1.00 30.94 85 ALA A CA 1
ATOM 615 C C . ALA A 1 83 ? -25.516 -32.437 -13.984 1.00 23.75 85 ALA A C 1
ATOM 616 O O . ALA A 1 83 ? -25.287 -31.231 -14.166 1.00 29.29 85 ALA A O 1
ATOM 618 N N . VAL A 1 84 ? -26.629 -32.875 -13.396 1.00 26.21 86 VAL A N 1
ATOM 619 C CA . VAL A 1 84 ? -27.617 -31.952 -12.842 1.00 25.38 86 VAL A CA 1
ATOM 620 C C . VAL A 1 84 ? -26.989 -31.101 -11.752 1.00 29.73 86 VAL A C 1
ATOM 621 O O . VAL A 1 84 ? -27.198 -29.877 -11.686 1.00 35.51 86 VAL A O 1
ATOM 625 N N . PHE A 1 85 ? -26.220 -31.741 -10.865 1.00 30.66 87 PHE A N 1
ATOM 626 C CA . PHE A 1 85 ? -25.578 -30.999 -9.788 1.00 28.12 87 PHE A CA 1
ATOM 627 C C . PHE A 1 85 ? -24.620 -29.967 -10.340 1.00 31.68 87 PHE A C 1
ATOM 628 O O . PHE A 1 85 ? -24.579 -28.839 -9.859 1.00 31.91 87 PHE A O 1
ATOM 636 N N . ARG A 1 86 ? -23.820 -30.342 -11.333 1.00 30.40 88 ARG A N 1
ATOM 637 C CA . ARG A 1 86 ? -22.851 -29.394 -11.876 1.00 31.54 88 ARG A CA 1
ATOM 638 C C . ARG A 1 86 ? -23.553 -28.200 -12.515 1.00 35.75 88 ARG A C 1
ATOM 639 O O . ARG A 1 86 ? -23.121 -27.051 -12.347 1.00 38.89 88 ARG A O 1
ATOM 647 N N . GLU A 1 87 ? -24.649 -28.453 -13.234 1.00 34.62 89 GLU A N 1
ATOM 648 C CA . GLU A 1 87 ? -25.412 -27.370 -13.858 1.00 36.99 89 GLU A CA 1
ATOM 649 C C . GLU A 1 87 ? -25.963 -26.401 -12.815 1.00 32.57 89 GLU A C 1
ATOM 650 O O . GLU A 1 87 ? -25.783 -25.172 -12.909 1.00 38.48 89 GLU A O 1
ATOM 656 N N . TYR A 1 88 ? -26.631 -26.939 -11.798 1.00 28.15 90 TYR A N 1
ATOM 657 C CA . TYR A 1 88 ? -27.193 -26.063 -10.785 1.00 32.66 90 TYR A CA 1
ATOM 658 C C . TYR A 1 88 ? -26.107 -25.411 -9.958 1.00 38.35 90 TYR A C 1
ATOM 659 O O . TYR A 1 88 ? -26.293 -24.295 -9.469 1.00 38.08 90 TYR A O 1
ATOM 668 N N . ASN A 1 89 ? -24.971 -26.078 -9.793 1.00 32.16 91 ASN A N 1
ATOM 669 C CA . ASN A 1 89 ? -23.880 -25.460 -9.060 1.00 33.52 91 ASN A CA 1
ATOM 670 C C . ASN A 1 89 ? -23.339 -24.255 -9.813 1.00 33.81 91 ASN A C 1
ATOM 671 O O . ASN A 1 89 ? -23.056 -23.225 -9.203 1.00 31.73 91 ASN A O 1
ATOM 676 N N . ALA A 1 90 ? -23.209 -24.357 -11.141 1.00 31.45 92 ALA A N 1
ATOM 677 C CA . ALA A 1 90 ? -22.770 -23.202 -11.924 1.00 34.92 92 ALA A CA 1
ATOM 678 C C . ALA A 1 90 ? -23.742 -22.046 -11.764 1.00 36.33 92 ALA A C 1
ATOM 679 O O . ALA A 1 90 ? -23.332 -20.890 -11.571 1.00 35.68 92 ALA A O 1
ATOM 681 N N . ARG A 1 91 ? -25.042 -22.352 -11.815 1.00 36.20 93 ARG A N 1
ATOM 682 C CA . ARG A 1 91 ? -26.052 -21.323 -11.599 1.00 30.04 93 ARG A CA 1
ATOM 683 C C . ARG A 1 91 ? -25.892 -20.692 -10.214 1.00 43.43 93 ARG A C 1
ATOM 684 O O . ARG A 1 91 ? -25.987 -19.463 -10.042 1.00 35.72 93 ARG A O 1
ATOM 692 N N . PHE A 1 92 ? -25.682 -21.529 -9.201 1.00 35.62 94 PHE A N 1
ATOM 693 C CA . PHE A 1 92 ? -25.604 -21.017 -7.851 1.00 34.80 94 PHE A CA 1
ATOM 694 C C . PHE A 1 92 ? -24.381 -20.134 -7.672 1.00 37.23 94 PHE A C 1
ATOM 695 O O . PHE A 1 92 ? -24.462 -19.064 -7.060 1.00 33.46 94 PHE A O 1
ATOM 703 N N . LEU A 1 93 ? -23.248 -20.550 -8.225 1.00 31.94 95 LEU A N 1
ATOM 704 C CA . LEU A 1 93 ? -22.040 -19.754 -8.086 1.00 33.04 95 LEU A CA 1
ATOM 705 C C . LEU A 1 93 ? -22.220 -18.407 -8.779 1.00 40.60 95 LEU A C 1
ATOM 706 O O . LEU A 1 93 ? -21.684 -17.373 -8.325 1.00 35.76 95 LEU A O 1
ATOM 711 N N . ALA A 1 94 ? -22.995 -18.406 -9.887 1.00 37.49 96 ALA A N 1
ATOM 712 C CA . ALA A 1 94 ? -23.279 -17.158 -10.633 1.00 39.88 96 ALA A CA 1
ATOM 713 C C . ALA A 1 94 ? -24.091 -16.165 -9.790 1.00 35.39 96 ALA A C 1
ATOM 714 O O . ALA A 1 94 ? -23.716 -14.989 -9.584 1.00 38.23 96 ALA A O 1
ATOM 716 N N . GLU A 1 95 ? -25.191 -16.636 -9.228 1.00 34.01 97 GLU A N 1
ATOM 717 C CA . GLU A 1 95 ? -25.919 -15.810 -8.276 1.00 39.88 97 GLU A CA 1
ATOM 718 C C . GLU A 1 95 ? -25.128 -15.375 -7.072 1.00 42.22 97 GLU A C 1
ATOM 719 O O . GLU A 1 95 ? -25.291 -14.244 -6.606 1.00 36.32 97 GLU A O 1
ATOM 725 N N . PHE A 1 96 ? -24.272 -16.247 -6.536 1.00 37.26 98 PHE A N 1
ATOM 726 C CA . PHE A 1 96 ? -23.544 -15.825 -5.370 1.00 37.29 98 PHE A CA 1
ATOM 727 C C . PHE A 1 96 ? -22.597 -14.691 -5.707 1.00 34.96 98 PHE A C 1
ATOM 728 O O . PHE A 1 96 ? -22.442 -13.771 -4.911 1.00 28.63 98 PHE A O 1
ATOM 736 N N . ASP A 1 97 ? -21.973 -14.741 -6.884 1.00 32.92 99 ASP A N 1
ATOM 737 C CA . ASP A 1 97 ? -21.159 -13.621 -7.323 1.00 36.19 99 ASP A CA 1
ATOM 738 C C . ASP A 1 97 ? -21.973 -12.340 -7.344 1.00 42.85 99 ASP A C 1
ATOM 739 O O . ASP A 1 97 ? -21.529 -11.311 -6.815 1.00 38.23 99 ASP A O 1
ATOM 744 N N . ALA A 1 98 ? -23.186 -12.389 -7.927 1.00 34.11 100 ALA A N 1
ATOM 745 C CA . ALA A 1 98 ? -24.018 -11.178 -7.953 1.00 33.38 100 ALA A CA 1
ATOM 746 C C . ALA A 1 98 ? -24.352 -10.689 -6.540 1.00 39.21 100 ALA A C 1
ATOM 747 O O . ALA A 1 98 ? -24.224 -9.491 -6.220 1.00 40.50 100 ALA A O 1
ATOM 749 N N . LEU A 1 99 ? -24.758 -11.618 -5.674 1.00 36.21 101 LEU A N 1
ATOM 750 C CA . LEU A 1 99 ? -25.130 -11.274 -4.305 1.00 33.62 101 LEU A CA 1
ATOM 751 C C . LEU A 1 99 ? -23.963 -10.634 -3.564 1.00 34.72 101 LEU A C 1
ATOM 752 O O . LEU A 1 99 ? -24.137 -9.642 -2.850 1.00 30.93 101 LEU A O 1
ATOM 757 N N . ILE A 1 100 ? -22.766 -11.192 -3.730 1.00 28.12 102 ILE A N 1
ATOM 758 C CA . ILE A 1 100 ? -21.579 -10.663 -3.075 1.00 32.64 102 ILE A CA 1
ATOM 759 C C . ILE A 1 100 ? -21.284 -9.249 -3.552 1.00 39.57 102 ILE A C 1
ATOM 760 O O . ILE A 1 100 ? -20.948 -8.362 -2.749 1.00 40.18 102 ILE A O 1
ATOM 765 N N . ASP A 1 101 ? -21.384 -9.009 -4.864 1.00 47.00 103 ASP A N 1
ATOM 766 C CA . ASP A 1 101 ? -21.145 -7.654 -5.362 1.00 35.48 103 ASP A CA 1
ATOM 767 C C . ASP A 1 101 ? -22.081 -6.664 -4.684 1.00 38.27 103 ASP A C 1
ATOM 768 O O . ASP A 1 101 ? -21.653 -5.607 -4.192 1.00 36.69 103 ASP A O 1
ATOM 773 N N . GLN A 1 102 ? -23.359 -7.026 -4.594 1.00 34.04 104 GLN A N 1
ATOM 774 C CA . GLN A 1 102 ? -24.322 -6.149 -3.942 1.00 34.86 104 GLN A CA 1
ATOM 775 C C . GLN A 1 102 ? -23.968 -5.919 -2.474 1.00 41.78 104 GLN A C 1
ATOM 776 O O . GLN A 1 102 ? -23.995 -4.780 -1.980 1.00 37.83 104 GLN A O 1
ATOM 782 N N . ALA A 1 103 ? -23.624 -6.991 -1.759 1.00 39.50 105 ALA A N 1
ATOM 783 C CA . ALA A 1 103 ? -23.386 -6.870 -0.322 1.00 39.65 105 ALA A CA 1
ATOM 784 C C . ALA A 1 103 ? -22.177 -5.985 -0.020 1.00 33.26 105 ALA A C 1
ATOM 785 O O . ALA A 1 103 ? -22.196 -5.173 0.918 1.00 35.50 105 ALA A O 1
ATOM 787 N N . PHE A 1 104 ? -21.104 -6.143 -0.776 1.00 24.56 106 PHE A N 1
ATOM 788 C CA . PHE A 1 104 ? -19.945 -5.311 -0.496 1.00 32.32 106 PHE A CA 1
ATOM 789 C C . PHE A 1 104 ? -20.108 -3.902 -1.032 1.00 42.74 106 PHE A C 1
ATOM 790 O O . PHE A 1 104 ? -19.470 -2.978 -0.508 1.00 41.88 106 PHE A O 1
ATOM 798 N N . ALA A 1 105 ? -20.991 -3.703 -2.017 1.00 38.13 107 ALA A N 1
ATOM 799 C CA . ALA A 1 105 ? -21.313 -2.340 -2.396 1.00 39.13 107 ALA A CA 1
ATOM 800 C C . ALA A 1 105 ? -22.048 -1.644 -1.265 1.00 41.96 107 ALA A C 1
ATOM 801 O O . ALA A 1 105 ? -21.831 -0.450 -1.029 1.00 38.24 107 ALA A O 1
ATOM 803 N N . ARG A 1 106 ? -22.888 -2.372 -0.525 1.00 33.64 108 ARG A N 1
ATOM 804 C CA A ARG A 1 106 ? -23.530 -1.749 0.631 0.55 39.22 108 ARG A CA 1
ATOM 805 C CA B ARG A 1 106 ? -23.525 -1.750 0.632 0.45 39.20 108 ARG A CA 1
ATOM 806 C C . ARG A 1 106 ? -22.525 -1.505 1.759 1.00 37.79 108 ARG A C 1
ATOM 807 O O . ARG A 1 106 ? -22.591 -0.477 2.439 1.00 40.90 108 ARG A O 1
ATOM 822 N N . LEU A 1 107 ? -21.593 -2.426 1.984 1.00 37.56 109 LEU A N 1
ATOM 823 C CA . LEU A 1 107 ? -20.642 -2.210 3.079 1.00 38.09 109 LEU A CA 1
ATOM 824 C C . LEU A 1 107 ? -19.730 -0.999 2.846 1.00 31.76 109 LEU A C 1
ATOM 825 O O . LEU A 1 107 ? -19.209 -0.426 3.807 1.00 32.54 109 LEU A O 1
ATOM 830 N N . LYS A 1 108 ? -19.491 -0.620 1.602 1.00 33.75 110 LYS A N 1
ATOM 831 C CA . LYS A 1 108 ? -18.560 0.462 1.276 1.00 39.56 110 LYS A CA 1
ATOM 832 C C . LYS A 1 108 ? -17.188 0.228 1.906 1.00 43.27 110 LYS A C 1
ATOM 833 O O . LYS A 1 108 ? -16.464 1.174 2.260 1.00 32.65 110 LYS A O 1
ATOM 835 N N . ALA A 1 109 ? -16.815 -1.045 2.024 1.00 32.45 111 ALA A N 1
ATOM 836 C CA . ALA A 1 109 ? -15.490 -1.444 2.451 1.00 44.13 111 ALA A CA 1
ATOM 837 C C . ALA A 1 109 ? -15.040 -2.633 1.618 1.00 48.00 111 ALA A C 1
ATOM 838 O O . ALA A 1 109 ? -15.818 -3.567 1.393 1.00 40.65 111 ALA A O 1
ATOM 840 N N . ASP A 1 110 ? -13.775 -2.617 1.195 1.00 40.71 112 ASP A N 1
ATOM 841 C CA . ASP A 1 110 ? -13.274 -3.706 0.369 1.00 38.36 112 ASP A CA 1
ATOM 842 C C . ASP A 1 110 ? -12.945 -4.931 1.211 1.00 43.57 112 ASP A C 1
ATOM 843 O O . ASP A 1 110 ? -13.122 -6.063 0.751 1.00 42.01 112 ASP A O 1
ATOM 848 N N . SER A 1 111 ? -12.480 -4.736 2.441 1.00 31.81 113 SER A N 1
ATOM 849 C CA . SER A 1 111 ? -12.113 -5.868 3.264 1.00 36.15 113 SER A CA 1
ATOM 850 C C . SER A 1 111 ? -12.260 -5.511 4.734 1.00 32.68 113 SER A C 1
ATOM 851 O O . SER A 1 111 ? -12.065 -4.362 5.134 1.00 32.50 113 SER A O 1
ATOM 854 N N . LEU A 1 112 ? -12.673 -6.499 5.516 1.00 25.45 114 LEU A N 1
ATOM 855 C CA . LEU A 1 112 ? -12.758 -6.381 6.959 1.00 32.06 114 LEU A CA 1
ATOM 856 C C . LEU A 1 112 ? -12.041 -7.582 7.547 1.00 32.88 114 LEU A C 1
ATOM 857 O O . LEU A 1 112 ? -11.812 -8.586 6.854 1.00 25.84 114 LEU A O 1
ATOM 862 N N . THR A 1 113 ? -11.616 -7.449 8.807 1.00 26.36 115 THR A N 1
ATOM 863 C CA . THR A 1 113 ? -11.034 -8.570 9.531 1.00 32.56 115 THR A CA 1
ATOM 864 C C . THR A 1 113 ? -11.887 -8.860 10.759 1.00 29.61 115 THR A C 1
ATOM 865 O O . THR A 1 113 ? -12.286 -7.941 11.479 1.00 30.40 115 THR A O 1
ATOM 869 N N . LEU A 1 114 ? -12.187 -10.130 10.988 1.00 27.74 116 LEU A N 1
ATOM 870 C CA . LEU A 1 114 ? -12.973 -10.540 12.141 1.00 26.66 116 LEU A CA 1
ATOM 871 C C . LEU A 1 114 ? -12.109 -11.440 13.004 1.00 29.05 116 LEU A C 1
ATOM 872 O O . LEU A 1 114 ? -11.620 -12.462 12.527 1.00 30.65 116 LEU A O 1
ATOM 877 N N . LYS A 1 115 ? -11.935 -11.090 14.269 1.00 24.66 117 LYS A N 1
ATOM 878 C CA . LYS A 1 115 ? -11.178 -11.951 15.172 1.00 27.83 117 LYS A CA 1
ATOM 879 C C . LYS A 1 115 ? -12.097 -12.460 16.266 1.00 30.93 117 LYS A C 1
ATOM 880 O O . LYS A 1 115 ? -12.829 -11.676 16.878 1.00 31.08 117 LYS A O 1
ATOM 886 N N . ILE A 1 116 ? -12.081 -13.772 16.491 1.00 28.52 118 ILE A N 1
ATOM 887 C CA . ILE A 1 116 ? -12.839 -14.413 17.565 1.00 31.83 118 ILE A CA 1
ATOM 888 C C . ILE A 1 116 ? -11.847 -14.938 18.603 1.00 37.31 118 ILE A C 1
ATOM 889 O O . ILE A 1 116 ? -10.971 -15.753 18.276 1.00 28.01 118 ILE A O 1
ATOM 894 N N . HIS A 1 117 ? -11.989 -14.492 19.850 1.00 28.93 119 HIS A N 1
ATOM 895 C CA . HIS A 1 117 ? -11.112 -14.879 20.951 1.00 27.81 119 HIS A CA 1
ATOM 896 C C . HIS A 1 117 ? -11.873 -15.843 21.856 1.00 27.10 119 HIS A C 1
ATOM 897 O O . HIS A 1 117 ? -12.905 -15.478 22.428 1.00 34.33 119 HIS A O 1
ATOM 904 N N . LEU A 1 118 ? -11.396 -17.081 21.945 1.00 28.72 120 LEU A N 1
ATOM 905 C CA . LEU A 1 118 ? -11.984 -18.132 22.762 1.00 33.89 120 LEU A CA 1
ATOM 906 C C . LEU A 1 118 ? -11.088 -18.383 23.977 1.00 37.83 120 LEU A C 1
ATOM 907 O O . LEU A 1 118 ? -9.889 -18.673 23.832 1.00 40.54 120 LEU A O 1
ATOM 912 N N . SER A 1 119 ? -11.668 -18.251 25.169 1.00 48.72 121 SER A N 1
ATOM 913 C CA . SER A 1 119 ? -10.978 -18.508 26.431 1.00 59.08 121 SER A CA 1
ATOM 914 C C . SER A 1 119 ? -11.892 -19.308 27.359 1.00 65.16 121 SER A C 1
ATOM 915 O O . SER A 1 119 ? -12.966 -19.776 26.960 1.00 68.93 121 SER A O 1
ATOM 918 N N . GLN A 1 120 ? -11.430 -19.485 28.605 1.00 67.80 122 GLN A N 1
ATOM 919 C CA . GLN A 1 120 ? -12.045 -20.441 29.527 1.00 72.57 122 GLN A CA 1
ATOM 920 C C . GLN A 1 120 ? -13.541 -20.186 29.689 1.00 71.27 122 GLN A C 1
ATOM 921 O O . GLN A 1 120 ? -14.362 -21.102 29.551 1.00 72.52 122 GLN A O 1
ATOM 927 N N . GLY A 1 121 ? -13.914 -18.943 29.970 1.00 67.74 123 GLY A N 1
ATOM 928 C CA . GLY A 1 121 ? -15.314 -18.619 30.151 1.00 75.65 123 GLY A CA 1
ATOM 929 C C . GLY A 1 121 ? -15.974 -18.176 28.861 1.00 78.33 123 GLY A C 1
ATOM 930 O O . GLY A 1 121 ? -15.941 -18.901 27.861 1.00 77.01 123 GLY A O 1
ATOM 931 N N . LYS A 1 122 ? -16.551 -16.977 28.852 1.00 76.80 124 LYS A N 1
ATOM 932 C CA . LYS A 1 122 ? -17.098 -16.442 27.614 1.00 78.10 124 LYS A CA 1
ATOM 933 C C . LYS A 1 122 ? -15.990 -15.829 26.772 1.00 71.50 124 LYS A C 1
ATOM 934 O O . LYS A 1 122 ? -15.095 -15.151 27.285 1.00 77.69 124 LYS A O 1
ATOM 936 N N . GLY A 1 123 ? -16.047 -16.095 25.473 1.00 55.06 125 GLY A N 1
ATOM 937 C CA . GLY A 1 123 ? -15.168 -15.470 24.516 1.00 48.33 125 GLY A CA 1
ATOM 938 C C . GLY A 1 123 ? -15.724 -14.141 24.043 1.00 43.54 125 GLY A C 1
ATOM 939 O O . GLY A 1 123 ? -16.659 -13.571 24.610 1.00 39.37 125 GLY A O 1
ATOM 940 N N . SER A 1 124 ? -15.114 -13.634 22.988 1.00 35.29 126 SER A N 1
ATOM 941 C CA . SER A 1 124 ? -15.509 -12.350 22.455 1.00 35.48 126 SER A CA 1
ATOM 942 C C . SER A 1 124 ? -15.198 -12.343 20.973 1.00 36.31 126 SER A C 1
ATOM 943 O O . SER A 1 124 ? -14.471 -13.197 20.469 1.00 27.54 126 SER A O 1
ATOM 946 N N . TYR A 1 125 ? -15.751 -11.357 20.282 1.00 36.74 127 TYR A N 1
ATOM 947 C CA . TYR A 1 125 ? -15.416 -11.120 18.898 1.00 35.51 127 TYR A CA 1
ATOM 948 C C . TYR A 1 125 ? -15.016 -9.661 18.783 1.00 32.63 127 TYR A C 1
ATOM 949 O O . TYR A 1 125 ? -15.379 -8.830 19.617 1.00 31.83 127 TYR A O 1
ATOM 958 N N . GLU A 1 126 ? -14.281 -9.364 17.723 1.00 25.95 128 GLU A N 1
ATOM 959 C CA . GLU A 1 126 ? -13.777 -8.033 17.443 1.00 33.69 128 GLU A CA 1
ATOM 960 C C . GLU A 1 126 ? -13.803 -7.822 15.932 1.00 29.46 128 GLU A C 1
ATOM 961 O O . GLU A 1 126 ? -13.219 -8.613 15.178 1.00 25.81 128 GLU A O 1
ATOM 967 N N . ILE A 1 127 ? -14.455 -6.755 15.484 1.00 29.33 129 ILE A N 1
ATOM 968 C CA . ILE A 1 127 ? -14.441 -6.395 14.075 1.00 20.59 129 ILE A CA 1
ATOM 969 C C . ILE A 1 127 ? -13.349 -5.365 13.912 1.00 28.00 129 ILE A C 1
ATOM 970 O O . ILE A 1 127 ? -13.397 -4.303 14.536 1.00 26.86 129 ILE A O 1
ATOM 975 N N . ILE A 1 128 ? -12.385 -5.649 13.053 1.00 27.45 130 ILE A N 1
ATOM 976 C CA . ILE A 1 128 ? -11.331 -4.709 12.714 1.00 26.73 130 ILE A CA 1
ATOM 977 C C . ILE A 1 128 ? -11.701 -4.120 11.360 1.00 33.61 130 ILE A C 1
ATOM 978 O O . ILE A 1 128 ? -11.671 -4.817 10.333 1.00 28.22 130 ILE A O 1
ATOM 983 N N . PHE A 1 129 ? -12.104 -2.846 11.380 1.00 30.16 131 PHE A N 1
ATOM 984 C CA . PHE A 1 129 ? -12.583 -2.127 10.215 1.00 31.37 131 PHE A CA 1
ATOM 985 C C . PHE A 1 129 ? -11.418 -1.548 9.403 1.00 31.01 131 PHE A C 1
ATOM 986 O O . PHE A 1 129 ? -10.412 -1.113 9.972 1.00 34.24 131 PHE A O 1
ATOM 994 N N . PRO A 1 130 ? -11.562 -1.449 8.085 1.00 29.82 132 PRO A N 1
ATOM 995 C CA . PRO A 1 130 ? -10.541 -0.764 7.270 1.00 29.52 132 PRO A CA 1
ATOM 996 C C . PRO A 1 130 ? -10.524 0.729 7.565 1.00 28.78 132 PRO A C 1
ATOM 997 O O . PRO A 1 130 ? -11.484 1.269 8.140 1.00 29.83 132 PRO A O 1
ATOM 1001 N N . PRO A 1 131 ? -9.446 1.432 7.193 1.00 31.84 133 PRO A N 1
ATOM 1002 C CA . PRO A 1 131 ? -9.351 2.872 7.541 1.00 30.46 133 PRO A CA 1
ATOM 1003 C C . PRO A 1 131 ? -10.520 3.717 7.047 1.00 30.63 133 PRO A C 1
ATOM 1004 O O . PRO A 1 131 ? -10.926 4.653 7.745 1.00 31.55 133 PRO A O 1
ATOM 1008 N N . GLU A 1 132 ? -11.095 3.427 5.877 1.00 27.98 134 GLU A N 1
ATOM 1009 C CA . GLU A 1 132 ? -12.218 4.252 5.437 1.00 27.93 134 GLU A CA 1
ATOM 1010 C C . GLU A 1 132 ? -13.430 4.092 6.356 1.00 33.51 134 GLU A C 1
ATOM 1011 O O . GLU A 1 132 ? -14.241 5.012 6.461 1.00 29.09 134 GLU A O 1
ATOM 1017 N N . VAL A 1 133 ? -13.613 2.931 6.987 1.00 32.82 135 VAL A N 1
ATOM 1018 C CA . VAL A 1 133 ? -14.732 2.824 7.923 1.00 27.08 135 VAL A CA 1
ATOM 1019 C C . VAL A 1 133 ? -14.334 3.319 9.318 1.00 33.79 135 VAL A C 1
ATOM 1020 O O . VAL A 1 133 ? -15.158 3.910 10.036 1.00 32.05 135 VAL A O 1
ATOM 1024 N N . GLN A 1 134 ? -13.074 3.137 9.721 1.00 33.57 136 GLN A N 1
ATOM 1025 C CA . GLN A 1 134 ? -12.669 3.683 11.015 1.00 36.48 136 GLN A CA 1
ATOM 1026 C C . GLN A 1 134 ? -12.899 5.188 11.098 1.00 43.23 136 GLN A C 1
ATOM 1027 O O . GLN A 1 134 ? -13.223 5.709 12.172 1.00 38.88 136 GLN A O 1
ATOM 1033 N N . ALA A 1 135 ? -12.777 5.897 9.975 1.00 37.91 137 ALA A N 1
ATOM 1034 C CA . ALA A 1 135 ? -13.033 7.329 9.942 1.00 34.26 137 ALA A CA 1
ATOM 1035 C C . ALA A 1 135 ? -14.521 7.654 9.857 1.00 38.97 137 ALA A C 1
ATOM 1036 O O . ALA A 1 135 ? -14.876 8.840 9.758 1.00 38.87 137 ALA A O 1
ATOM 1038 N N . ASP A 1 136 ? -15.390 6.635 9.859 1.00 34.07 138 ASP A N 1
ATOM 1039 C CA . ASP A 1 136 ? -16.834 6.800 9.676 1.00 36.30 138 ASP A CA 1
ATOM 1040 C C . ASP A 1 136 ? -17.620 6.094 10.774 1.00 37.14 138 ASP A C 1
ATOM 1041 O O . ASP A 1 136 ? -18.187 5.009 10.548 1.00 34.48 138 ASP A O 1
ATOM 1046 N N . PRO A 1 137 ? -17.706 6.694 11.969 1.00 33.52 139 PRO A N 1
ATOM 1047 C CA . PRO A 1 137 ? -18.345 5.990 13.102 1.00 27.68 139 PRO A CA 1
ATOM 1048 C C . PRO A 1 137 ? -19.761 5.533 12.802 1.00 27.68 139 PRO A C 1
ATOM 1049 O O . PRO A 1 137 ? -20.194 4.475 13.286 1.00 28.25 139 PRO A O 1
ATOM 1053 N N . GLU A 1 138 ? -20.483 6.282 11.976 1.00 28.02 140 GLU A N 1
ATOM 1054 C CA . GLU A 1 138 ? -21.851 5.922 11.645 1.00 30.40 140 GLU A CA 1
ATOM 1055 C C . GLU A 1 138 ? -21.911 4.616 10.866 1.00 31.24 140 GLU A C 1
ATOM 1056 O O . GLU A 1 138 ? -22.740 3.742 11.165 1.00 22.57 140 GLU A O 1
ATOM 1062 N N . ARG A 1 139 ? -21.015 4.451 9.888 1.00 25.90 141 ARG A N 1
ATOM 1063 C CA . ARG A 1 139 ? -20.986 3.212 9.127 1.00 32.63 141 ARG A CA 1
ATOM 1064 C C . ARG A 1 139 ? -20.506 2.049 9.987 1.00 23.23 141 ARG A C 1
ATOM 1065 O O . ARG A 1 139 ? -21.037 0.939 9.884 1.00 23.33 141 ARG A O 1
ATOM 1073 N N . ALA A 1 140 ? -19.481 2.280 10.811 1.00 17.56 142 ALA A N 1
ATOM 1074 C CA . ALA A 1 140 ? -19.009 1.236 11.708 1.00 22.98 142 ALA A CA 1
ATOM 1075 C C . ALA A 1 140 ? -20.143 0.748 12.600 1.00 23.48 142 ALA A C 1
ATOM 1076 O O . ALA A 1 140 ? -20.289 -0.454 12.826 1.00 22.93 142 ALA A O 1
ATOM 1078 N N . ALA A 1 141 ? -20.969 1.666 13.104 1.00 19.14 143 ALA A N 1
ATOM 1079 C CA . ALA A 1 141 ? -22.095 1.244 13.930 1.00 20.60 143 ALA A CA 1
ATOM 1080 C C . ALA A 1 141 ? -23.124 0.474 13.115 1.00 24.74 143 ALA A C 1
ATOM 1081 O O . ALA A 1 141 ? -23.656 -0.543 13.578 1.00 24.67 143 ALA A O 1
ATOM 1083 N N . ALA A 1 142 ? -23.415 0.931 11.893 1.00 20.46 144 ALA A N 1
ATOM 1084 C CA . ALA A 1 142 ? -24.396 0.207 11.087 1.00 23.72 144 ALA A CA 1
ATOM 1085 C C . ALA A 1 142 ? -23.933 -1.223 10.817 1.00 24.47 144 ALA A C 1
ATOM 1086 O O . ALA A 1 142 ? -24.729 -2.177 10.910 1.00 24.74 144 ALA A O 1
ATOM 1088 N N . ILE A 1 143 ? -22.649 -1.393 10.481 1.00 22.37 145 ILE A N 1
ATOM 1089 C CA . ILE A 1 143 ? -22.133 -2.725 10.176 1.00 25.30 145 ILE A CA 1
ATOM 1090 C C . ILE A 1 143 ? -22.128 -3.604 11.425 1.00 25.88 145 ILE A C 1
ATOM 1091 O O . ILE A 1 143 ? -22.537 -4.772 11.378 1.00 23.60 145 ILE A O 1
ATOM 1096 N N . GLU A 1 144 ? -21.664 -3.073 12.562 1.00 23.21 146 GLU A N 1
ATOM 1097 C CA . GLU A 1 144 ? -21.693 -3.879 13.787 1.00 22.85 146 GLU A CA 1
ATOM 1098 C C . GLU A 1 144 ? -23.107 -4.325 14.126 1.00 23.57 146 GLU A C 1
ATOM 1099 O O . GLU A 1 144 ? -23.325 -5.484 14.507 1.00 21.32 146 GLU A O 1
ATOM 1105 N N . ALA A 1 145 ? -24.082 -3.413 14.025 1.00 24.50 147 ALA A N 1
ATOM 1106 C CA . ALA A 1 145 ? -25.449 -3.760 14.412 1.00 28.41 147 ALA A CA 1
ATOM 1107 C C . ALA A 1 145 ? -26.029 -4.827 13.499 1.00 28.41 147 ALA A C 1
ATOM 1108 O O . ALA A 1 145 ? -26.780 -5.700 13.955 1.00 28.16 147 ALA A O 1
ATOM 1110 N N . LEU A 1 146 ? -25.713 -4.754 12.200 1.00 24.55 148 LEU A N 1
ATOM 1111 C CA . LEU A 1 146 ? -26.164 -5.783 11.267 1.00 24.71 148 LEU A CA 1
ATOM 1112 C C . LEU A 1 146 ? -25.492 -7.134 11.529 1.00 29.44 148 LEU A C 1
ATOM 1113 O O . LEU A 1 146 ? -26.147 -8.182 11.467 1.00 29.18 148 LEU A O 1
ATOM 1118 N N . TRP A 1 147 ? -24.181 -7.138 11.783 1.00 25.72 149 TRP A N 1
ATOM 1119 C CA . TRP A 1 147 ? -23.446 -8.392 11.918 1.00 24.24 149 TRP A CA 1
ATOM 1120 C C . TRP A 1 147 ? -23.677 -9.079 13.256 1.00 24.98 149 TRP A C 1
ATOM 1121 O O . TRP A 1 147 ? -23.513 -10.300 13.356 1.00 25.13 149 TRP A O 1
ATOM 1132 N N . LYS A 1 148 ? -24.027 -8.329 14.292 1.00 23.74 150 LYS A N 1
ATOM 1133 C CA . LYS A 1 148 ? -23.975 -8.898 15.632 1.00 31.43 150 LYS A CA 1
ATOM 1134 C C . LYS A 1 148 ? -24.818 -10.1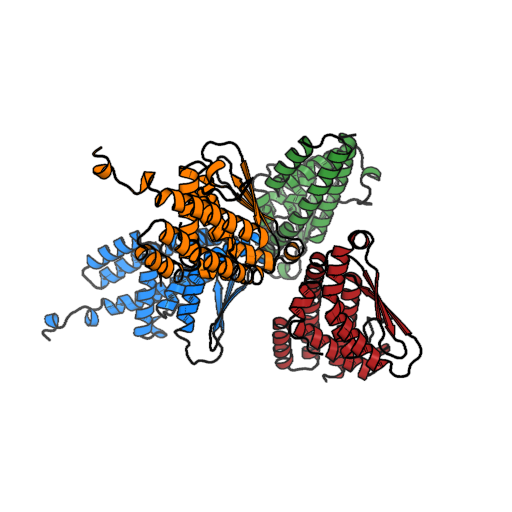62 15.820 1.00 23.45 150 LYS A C 1
ATOM 1135 O O . LYS A 1 148 ? -24.314 -11.093 16.462 1.00 22.76 150 LYS A O 1
ATOM 1141 N N . PRO A 1 149 ? -26.064 -10.275 15.354 1.00 30.43 151 PRO A N 1
ATOM 1142 C CA . PRO A 1 149 ? -26.815 -11.527 15.620 1.00 32.76 151 PRO A CA 1
ATOM 1143 C C . PRO A 1 149 ? -26.125 -12.777 15.080 1.00 28.33 151 PRO A C 1
ATOM 1144 O O . PRO A 1 149 ? -25.984 -13.794 15.785 1.00 33.33 151 PRO A O 1
ATOM 1148 N N . THR A 1 150 ? -25.625 -12.684 13.850 1.00 31.56 152 THR A N 1
ATOM 1149 C CA . THR A 1 150 ? -24.871 -13.773 13.242 1.00 29.93 152 THR A CA 1
ATOM 1150 C C . THR A 1 150 ? -23.582 -14.041 14.002 1.00 26.16 152 THR A C 1
ATOM 1151 O O . THR A 1 150 ? -23.234 -15.194 14.263 1.00 27.49 152 THR A O 1
ATOM 1155 N N . LEU A 1 151 ? -22.851 -12.982 14.351 1.00 20.91 153 LEU A N 1
ATOM 1156 C CA . LEU A 1 151 ? -21.584 -13.151 15.056 1.00 24.25 153 LEU A CA 1
ATOM 1157 C C . LEU A 1 151 ? -21.786 -13.768 16.430 1.00 23.87 153 LEU A C 1
ATOM 1158 O O . LEU A 1 151 ? -20.963 -14.565 16.880 1.00 26.83 153 LEU A O 1
ATOM 1163 N N . ASP A 1 152 ? -22.856 -13.394 17.130 1.00 24.33 154 ASP A N 1
ATOM 1164 C CA . ASP A 1 152 ? -23.125 -14.026 18.417 1.00 32.03 154 ASP A CA 1
ATOM 1165 C C . ASP A 1 152 ? -23.367 -15.515 18.230 1.00 31.39 154 ASP A C 1
ATOM 1166 O O . ASP A 1 152 ? -22.875 -16.340 19.013 1.00 35.82 154 ASP A O 1
ATOM 1171 N N . GLN A 1 153 ? -24.104 -15.883 17.175 1.00 29.54 155 GLN A N 1
ATOM 1172 C CA . GLN A 1 153 ? -24.292 -17.305 16.898 1.00 28.47 155 GLN A CA 1
ATOM 1173 C C . GLN A 1 153 ? -22.969 -17.992 16.551 1.00 26.63 155 GLN A C 1
ATOM 1174 O O . GLN A 1 153 ? -22.700 -19.117 17.000 1.00 30.96 155 GLN A O 1
ATOM 1180 N N . LEU A 1 154 ? -22.134 -17.338 15.741 1.00 28.87 156 LEU A N 1
ATOM 1181 C CA . LEU A 1 154 ? -20.848 -17.924 15.365 1.00 33.09 156 LEU A CA 1
ATOM 1182 C C . LEU A 1 154 ? -19.971 -18.132 16.597 1.00 31.19 156 LEU A C 1
ATOM 1183 O O . LEU A 1 154 ? -19.316 -19.173 16.742 1.00 26.45 156 LEU A O 1
ATOM 1188 N N . LEU A 1 155 ? -19.966 -17.151 17.502 1.00 25.33 157 LEU A N 1
ATOM 1189 C CA . LEU A 1 155 ? -19.232 -17.275 18.754 1.00 30.69 157 LEU A CA 1
ATOM 1190 C C . LEU A 1 155 ? -19.757 -18.447 19.588 1.00 34.44 157 LEU A C 1
ATOM 1191 O O . LEU A 1 155 ? -18.968 -19.196 20.167 1.00 27.83 157 LEU A O 1
ATOM 1196 N N . ALA A 1 156 ? -21.085 -18.623 19.664 1.00 31.43 158 ALA A N 1
ATOM 1197 C CA . ALA A 1 156 ? -21.626 -19.746 20.434 1.00 30.51 158 ALA A CA 1
ATOM 1198 C C . ALA A 1 156 ? -21.169 -21.087 19.860 1.00 34.64 158 ALA A C 1
ATOM 1199 O O . ALA A 1 156 ? -20.729 -21.976 20.601 1.00 36.43 158 ALA A O 1
ATOM 1201 N N . VAL A 1 157 ? -21.248 -21.242 18.537 1.00 28.57 159 VAL A N 1
ATOM 1202 C CA . VAL A 1 157 ? -20.784 -22.482 17.908 1.00 28.67 159 VAL A CA 1
ATOM 1203 C C . VAL A 1 157 ? -19.314 -22.736 18.238 1.00 37.11 159 VAL A C 1
ATOM 1204 O O . VAL A 1 157 ? -18.928 -23.829 18.688 1.00 39.52 159 VAL A O 1
ATOM 1208 N N . LEU A 1 158 ? -18.477 -21.714 18.048 1.00 35.35 160 LEU A N 1
ATOM 1209 C CA . LEU A 1 158 ? -17.043 -21.903 18.235 1.00 36.45 160 LEU A CA 1
ATOM 1210 C C . LEU A 1 158 ? -16.701 -22.197 19.695 1.00 40.97 160 LEU A C 1
ATOM 1211 O O . LEU A 1 158 ? -15.811 -23.007 19.971 1.00 34.48 160 LEU A O 1
ATOM 1216 N N . GLN A 1 159 ? -17.367 -21.540 20.648 1.00 36.59 161 GLN A N 1
ATOM 1217 C CA . GLN A 1 159 ? -17.086 -21.864 22.044 1.00 48.72 161 GLN A CA 1
ATOM 1218 C C . GLN A 1 159 ? -17.504 -23.286 22.371 1.00 48.63 161 GLN A C 1
ATOM 1219 O O . GLN A 1 159 ? -16.820 -23.972 23.139 1.00 52.91 161 GLN A O 1
ATOM 1225 N N . GLU A 1 160 ? -18.616 -23.751 21.788 1.00 47.90 162 GLU A N 1
ATOM 1226 C CA . GLU A 1 160 ? -19.021 -25.136 22.005 1.00 53.98 162 GLU A CA 1
ATOM 1227 C C . GLU A 1 160 ? -17.952 -26.104 21.518 1.00 49.22 162 GLU A C 1
ATOM 1228 O O . GLU A 1 160 ? -17.587 -27.046 22.228 1.00 65.80 162 GLU A O 1
ATOM 1231 N N . LYS A 1 161 ? -17.407 -25.870 20.335 1.00 46.76 163 LYS A N 1
ATOM 1232 C CA A LYS A 1 161 ? -16.384 -26.775 19.816 0.51 45.12 163 LYS A CA 1
ATOM 1233 C CA B LYS A 1 161 ? -16.380 -26.729 19.766 0.49 45.15 163 LYS A CA 1
ATOM 1234 C C . LYS A 1 161 ? -15.011 -26.543 20.444 1.00 51.00 163 LYS A C 1
ATOM 1235 O O . LYS A 1 161 ? -14.026 -27.150 20.003 1.00 55.60 163 LYS A O 1
ATOM 1246 N N A HIS A 1 162 ? -14.922 -25.724 21.502 0.46 51.49 164 HIS A N 1
ATOM 1247 N N B HIS A 1 162 ? -14.919 -25.732 21.503 0.54 51.53 164 HIS A N 1
ATOM 1248 C CA A HIS A 1 162 ? -13.641 -25.329 22.074 0.46 47.78 164 HIS A CA 1
ATOM 1249 C CA B HIS A 1 162 ? -13.614 -25.416 22.071 0.54 47.76 164 HIS A CA 1
ATOM 1250 C C A HIS A 1 162 ? -13.516 -25.633 23.566 0.46 47.78 164 HIS A C 1
ATOM 1251 C C B HIS A 1 162 ? -13.610 -25.475 23.594 0.54 47.81 164 HIS A C 1
ATOM 1252 O O A HIS A 1 162 ? -12.444 -25.400 24.136 0.46 47.57 164 HIS A O 1
ATOM 1253 O O B HIS A 1 162 ? -12.755 -24.839 24.226 0.54 46.85 164 HIS A O 1
ATOM 1266 N N . LYS A 1 163 ? -14.543 -26.211 24.195 1.00 46.84 165 LYS A N 1
ATOM 1267 C CA . LYS A 1 163 ? -14.551 -26.381 25.648 1.00 54.68 165 LYS A CA 1
ATOM 1268 C C . LYS A 1 163 ? -13.298 -27.115 26.135 1.00 49.69 165 LYS A C 1
ATOM 1269 O O . LYS A 1 163 ? -12.875 -28.117 25.550 1.00 48.64 165 LYS A O 1
ATOM 1271 N N . GLY A 1 164 ? -12.690 -26.590 27.193 1.00 47.56 166 GLY A N 1
ATOM 1272 C CA . GLY A 1 164 ? -11.512 -27.195 27.778 1.00 49.97 166 GLY A CA 1
ATOM 1273 C C . GLY A 1 164 ? -10.201 -26.969 27.055 1.00 45.95 166 GLY A C 1
ATOM 1274 O O . GLY A 1 164 ? -9.234 -27.672 27.353 1.00 37.85 166 GLY A O 1
ATOM 1275 N N . LYS A 1 165 ? -10.126 -26.031 26.115 1.00 39.94 167 LYS A N 1
ATOM 1276 C CA . LYS A 1 165 ? -8.904 -25.844 25.347 1.00 41.31 167 LYS A CA 1
ATOM 1277 C C . LYS A 1 165 ? -8.230 -24.512 25.674 1.00 40.61 167 LYS A C 1
ATOM 1278 O O . LYS A 1 165 ? -8.886 -23.551 26.093 1.00 42.07 167 LYS A O 1
ATOM 1284 N N . PRO A 1 166 ? -6.915 -24.412 25.470 1.00 43.41 168 PRO A N 1
ATOM 1285 C CA . PRO A 1 166 ? -6.211 -23.160 25.767 1.00 39.81 168 PRO A CA 1
ATOM 1286 C C . PRO A 1 166 ? -6.733 -22.007 24.923 1.00 41.12 168 PRO A C 1
ATOM 1287 O O . PRO A 1 166 ? -7.390 -22.202 23.900 1.00 34.03 168 PRO A O 1
ATOM 1291 N N . ALA A 1 167 ? -6.401 -20.793 25.358 1.00 34.32 169 ALA A N 1
ATOM 1292 C CA . ALA A 1 167 ? -6.813 -19.585 24.658 1.00 42.43 169 ALA A CA 1
ATOM 1293 C C . ALA A 1 167 ? -6.482 -19.668 23.171 1.00 42.68 169 ALA A C 1
ATOM 1294 O O . ALA A 1 167 ? -5.344 -19.952 22.787 1.00 43.13 169 ALA A O 1
ATOM 1296 N N A THR A 1 168 ? -7.489 -19.440 22.334 0.20 38.04 170 THR A N 1
ATOM 1297 N N B THR A 1 168 ? -7.489 -19.392 22.340 0.80 38.24 170 THR A N 1
ATOM 1298 C CA A THR A 1 168 ? -7.311 -19.514 20.893 0.20 36.52 170 THR A CA 1
ATOM 1299 C CA B THR A 1 168 ? -7.411 -19.537 20.892 0.80 36.48 170 THR A CA 1
ATOM 1300 C C A THR A 1 168 ? -7.940 -18.295 20.237 0.20 36.39 170 THR A C 1
ATOM 1301 C C B THR A 1 168 ? -7.984 -18.302 20.213 0.80 37.07 170 THR A C 1
ATOM 1302 O O A THR A 1 168 ? -8.882 -17.699 20.762 0.20 34.53 170 THR A O 1
ATOM 1303 O O B THR A 1 168 ? -8.941 -17.695 20.705 0.80 34.33 170 THR A O 1
ATOM 1310 N N . THR A 1 169 ? -7.382 -17.905 19.099 1.00 34.71 171 THR A N 1
ATOM 1311 C CA . THR A 1 169 ? -7.890 -16.782 18.333 1.00 32.09 171 THR A CA 1
ATOM 1312 C C . THR A 1 169 ? -8.066 -17.243 16.901 1.00 34.16 171 THR A C 1
ATOM 1313 O O . THR A 1 169 ? -7.121 -17.757 16.287 1.00 31.49 171 THR A O 1
ATOM 1317 N N . VAL A 1 170 ? -9.259 -17.029 16.361 1.00 28.92 172 VAL A N 1
ATOM 1318 C CA . VAL A 1 170 ? -9.562 -17.337 14.969 1.00 32.08 172 VAL A CA 1
ATOM 1319 C C . VAL A 1 170 ? -9.654 -16.014 14.228 1.00 30.37 172 VAL A C 1
ATOM 1320 O O . VAL A 1 170 ? -10.346 -15.100 14.685 1.00 31.09 172 VAL A O 1
ATOM 1324 N N . THR A 1 171 ? -8.930 -15.893 13.117 1.00 27.57 173 THR A N 1
ATOM 1325 C CA . THR A 1 171 ? -8.917 -14.670 12.317 1.00 26.64 173 THR A CA 1
ATOM 1326 C C . THR A 1 171 ? -9.553 -14.949 10.965 1.00 27.41 173 THR A C 1
ATOM 1327 O O . THR A 1 171 ? -9.087 -15.825 10.230 1.00 30.90 173 THR A O 1
ATOM 1331 N N . TYR A 1 172 ? -10.590 -14.188 10.624 1.00 29.12 174 TYR A N 1
ATOM 1332 C CA . TYR A 1 172 ? -11.276 -14.287 9.339 1.00 30.25 174 TYR A CA 1
ATOM 1333 C C . TYR A 1 172 ? -10.946 -13.052 8.524 1.00 29.42 174 TYR A C 1
ATOM 1334 O O . TYR A 1 172 ? -11.147 -11.923 8.989 1.00 31.21 174 TYR A O 1
ATOM 1343 N N . GLU A 1 173 ? -10.430 -13.257 7.327 1.00 30.66 175 GLU A N 1
ATOM 1344 C CA . GLU A 1 173 ? -10.322 -12.177 6.362 1.00 32.40 175 GLU A CA 1
ATOM 1345 C C . GLU A 1 173 ? -11.600 -12.189 5.533 1.00 29.19 175 GLU A C 1
ATOM 1346 O O . GLU A 1 173 ? -11.961 -13.223 4.965 1.00 29.28 175 GLU A O 1
ATOM 1352 N N . ILE A 1 174 ? -12.329 -11.081 5.530 1.00 26.53 176 ILE A N 1
ATOM 1353 C CA . ILE A 1 174 ? -13.652 -11.020 4.933 1.00 26.80 176 ILE A CA 1
ATOM 1354 C C . ILE A 1 174 ? -13.604 -10.031 3.776 1.00 32.42 176 ILE A C 1
ATOM 1355 O O . ILE A 1 174 ? -13.458 -8.818 3.982 1.00 26.43 176 ILE A O 1
ATOM 1360 N N . SER A 1 175 ? -13.735 -10.543 2.565 1.00 29.29 177 SER A N 1
ATOM 1361 C CA . SER A 1 175 ? -13.776 -9.712 1.372 1.00 33.61 177 SER A CA 1
ATOM 1362 C C . SER A 1 175 ? -14.551 -10.484 0.322 1.00 35.67 177 SER A C 1
ATOM 1363 O O . SER A 1 175 ? -14.846 -11.665 0.496 1.00 26.21 177 SER A O 1
ATOM 1366 N N . ALA A 1 176 ? -14.920 -9.796 -0.759 1.00 34.08 178 ALA A N 1
ATOM 1367 C CA . ALA A 1 176 ? -15.591 -10.487 -1.853 1.00 32.62 178 ALA A CA 1
ATOM 1368 C C . ALA A 1 176 ? -14.774 -11.691 -2.304 1.00 33.80 178 ALA A C 1
ATOM 1369 O O . ALA A 1 176 ? -15.308 -12.788 -2.483 1.00 32.60 178 ALA A O 1
ATOM 1371 N N . GLU A 1 177 ? -13.459 -11.518 -2.400 1.00 29.55 179 GLU A N 1
ATOM 1372 C CA . GLU A 1 177 ? -12.595 -12.573 -2.905 1.00 36.70 179 GLU A CA 1
ATOM 1373 C C . GLU A 1 177 ? -12.517 -13.756 -1.943 1.00 33.82 179 GLU A C 1
ATOM 1374 O O . GLU A 1 177 ? -12.608 -14.914 -2.368 1.00 36.49 179 GLU A O 1
ATOM 1380 N N . THR A 1 178 ? -12.350 -13.503 -0.640 1.00 33.95 180 THR A N 1
ATOM 1381 C CA . THR A 1 178 ? -12.218 -14.638 0.272 1.00 34.89 180 THR A CA 1
ATOM 1382 C C . THR A 1 178 ? -13.543 -15.379 0.432 1.00 27.45 180 THR A C 1
ATOM 1383 O O . THR A 1 178 ? -13.558 -16.604 0.553 1.00 31.86 180 THR A O 1
ATOM 1387 N N . LEU A 1 179 ? -14.665 -14.665 0.420 1.00 28.53 181 LEU A N 1
ATOM 1388 C CA . LEU A 1 179 ? -15.957 -15.340 0.507 1.00 24.69 181 LEU A CA 1
ATOM 1389 C C . LEU A 1 179 ? -16.262 -16.134 -0.755 1.00 34.14 181 LEU A C 1
ATOM 1390 O O . LEU A 1 179 ? -16.802 -17.250 -0.679 1.00 34.12 181 LEU A O 1
ATOM 1395 N N . ARG A 1 180 ? -15.920 -15.585 -1.928 1.00 30.05 182 ARG A N 1
ATOM 1396 C CA . ARG A 1 180 ? -16.049 -16.368 -3.151 1.00 26.75 182 ARG A CA 1
ATOM 1397 C C . ARG A 1 180 ? -15.174 -17.609 -3.099 1.00 29.04 182 ARG A C 1
ATOM 1398 O O . ARG A 1 180 ? -15.614 -18.700 -3.460 1.00 28.67 182 ARG A O 1
ATOM 1406 N N . ALA A 1 181 ? -13.930 -17.462 -2.646 1.00 33.46 183 ALA A N 1
ATOM 1407 C CA . ALA A 1 181 ? -13.034 -18.607 -2.596 1.00 29.94 183 ALA A CA 1
ATOM 1408 C C . ALA A 1 181 ? -13.571 -19.669 -1.653 1.00 33.83 183 ALA A C 1
ATOM 1409 O O . ALA A 1 181 ? -13.527 -20.863 -1.969 1.00 37.73 183 ALA A O 1
ATOM 1411 N N . ALA A 1 182 ? -14.111 -19.252 -0.502 1.00 26.69 184 ALA A N 1
ATOM 1412 C CA . ALA A 1 182 ? -14.678 -20.218 0.430 1.00 31.07 184 ALA A CA 1
ATOM 1413 C C . ALA A 1 182 ? -15.856 -20.949 -0.190 1.00 27.64 184 ALA A C 1
ATOM 1414 O O . ALA A 1 182 ? -15.970 -22.176 -0.064 1.00 30.88 184 ALA A O 1
ATOM 1416 N N . VAL A 1 183 ? -16.753 -20.222 -0.860 1.00 30.64 185 VAL A N 1
ATOM 1417 C CA . VAL A 1 183 ? -17.926 -20.897 -1.401 1.00 25.81 185 VAL A CA 1
ATOM 1418 C C . VAL A 1 183 ? -17.524 -21.820 -2.550 1.00 30.80 185 VAL A C 1
ATOM 1419 O O . VAL A 1 183 ? -18.056 -22.926 -2.683 1.00 32.60 185 VAL A O 1
ATOM 1423 N N . ALA A 1 184 ? -16.550 -21.403 -3.370 1.00 32.03 186 ALA A N 1
ATOM 1424 C CA . ALA A 1 184 ? -16.058 -22.263 -4.443 1.00 34.44 186 ALA A CA 1
ATOM 1425 C C . ALA A 1 184 ? -15.438 -23.535 -3.884 1.00 36.54 186 ALA A C 1
ATOM 1426 O O . ALA A 1 184 ? -15.604 -24.623 -4.455 1.00 33.61 186 ALA A O 1
ATOM 1428 N N . ALA A 1 185 ? -14.682 -23.405 -2.787 1.00 34.15 187 ALA A N 1
ATOM 1429 C CA . ALA A 1 185 ? -14.090 -24.576 -2.147 1.00 31.68 187 ALA A CA 1
ATOM 1430 C C . ALA A 1 185 ? -15.171 -25.509 -1.619 1.00 26.09 187 ALA A C 1
ATOM 1431 O O . ALA A 1 185 ? -15.105 -26.736 -1.807 1.00 34.86 187 ALA A O 1
ATOM 1433 N N . LEU A 1 186 ? -16.206 -24.941 -1.003 1.00 31.35 188 LEU A N 1
ATOM 1434 C CA . LEU A 1 186 ? -17.315 -25.763 -0.530 1.00 33.65 188 LEU A CA 1
ATOM 1435 C C . LEU A 1 186 ? -17.980 -26.494 -1.684 1.00 35.29 188 LEU A C 1
ATOM 1436 O O . LEU A 1 186 ? -18.336 -27.671 -1.563 1.00 32.31 188 LEU A O 1
ATOM 1441 N N . ALA A 1 187 ? -18.164 -25.802 -2.812 1.00 36.08 189 ALA A N 1
ATOM 1442 C CA . ALA A 1 187 ? -18.832 -26.402 -3.960 1.00 36.43 189 ALA A CA 1
ATOM 1443 C C . ALA A 1 187 ? -18.019 -27.558 -4.539 1.00 33.38 189 ALA A C 1
ATOM 1444 O O . ALA A 1 187 ? -18.583 -28.616 -4.859 1.00 31.29 189 ALA A O 1
ATOM 1446 N N . ARG A 1 188 ? -16.693 -27.386 -4.667 1.00 29.83 190 ARG A N 1
ATOM 1447 C CA . ARG A 1 188 ? -15.861 -28.485 -5.160 1.00 37.06 190 ARG A CA 1
ATOM 1448 C C . ARG A 1 188 ? -15.910 -29.686 -4.222 1.00 37.94 190 ARG A C 1
ATOM 1449 O O . ARG A 1 188 ? -16.044 -30.839 -4.665 1.00 36.72 190 ARG A O 1
ATOM 1457 N N . ALA A 1 189 ? -15.816 -29.439 -2.916 1.00 36.55 191 ALA A N 1
ATOM 1458 C CA . ALA A 1 189 ? -15.864 -30.557 -1.988 1.00 35.04 191 ALA A CA 1
ATOM 1459 C C . ALA A 1 189 ? -17.221 -31.239 -2.027 1.00 31.73 191 ALA A C 1
ATOM 1460 O O . ALA A 1 189 ? -17.311 -32.472 -1.928 1.00 35.78 191 ALA A O 1
ATOM 1462 N N . ALA A 1 190 ? -18.295 -30.454 -2.151 1.00 32.38 192 ALA A N 1
ATOM 1463 C CA . ALA A 1 190 ? -19.638 -31.025 -2.178 1.00 32.22 192 ALA A CA 1
ATOM 1464 C C . ALA A 1 190 ? -19.831 -31.881 -3.415 1.00 36.19 192 ALA A C 1
ATOM 1465 O O . ALA A 1 190 ? -20.488 -32.919 -3.351 1.00 29.66 192 ALA A O 1
ATOM 1467 N N . GLU A 1 191 ? -19.286 -31.445 -4.552 1.00 32.52 193 GLU A N 1
ATOM 1468 C CA . GLU A 1 191 ? -19.345 -32.269 -5.752 1.00 36.72 193 GLU A CA 1
ATOM 1469 C C . GLU A 1 191 ? -18.608 -33.594 -5.551 1.00 34.00 193 GLU A C 1
ATOM 1470 O O . GLU A 1 191 ? -19.119 -34.662 -5.914 1.00 33.28 193 GLU A O 1
ATOM 1476 N N . ALA A 1 192 ? -17.414 -33.557 -4.962 1.00 35.97 194 ALA A N 1
ATOM 1477 C CA . ALA A 1 192 ? -16.706 -34.814 -4.717 1.00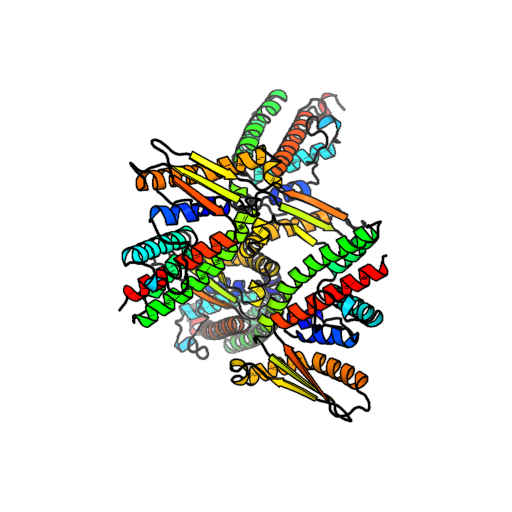 31.15 194 ALA A CA 1
ATOM 1478 C C . ALA A 1 192 ? -17.528 -35.741 -3.821 1.00 34.73 194 ALA A C 1
ATOM 1479 O O . ALA A 1 192 ? -17.666 -36.954 -4.092 1.00 36.23 194 ALA A O 1
ATOM 1481 N N . ALA A 1 193 ? -18.138 -35.172 -2.783 1.00 27.47 195 ALA A N 1
ATOM 1482 C CA . ALA A 1 193 ? -18.949 -35.981 -1.879 1.00 26.02 195 ALA A CA 1
ATOM 1483 C C . ALA A 1 193 ? -20.162 -36.563 -2.589 1.00 34.36 195 ALA A C 1
ATOM 1484 O O . ALA A 1 193 ? -20.518 -37.734 -2.382 1.00 31.72 195 ALA A O 1
ATOM 1486 N N . LEU A 1 194 ? -20.834 -35.751 -3.407 1.00 33.09 196 LEU A N 1
ATOM 1487 C CA . LEU A 1 194 ? -22.018 -36.230 -4.110 1.00 36.71 196 LEU A CA 1
ATOM 1488 C C . LEU A 1 194 ? -21.652 -37.353 -5.074 1.00 33.90 196 LEU A C 1
ATOM 1489 O O . LEU A 1 194 ? -22.379 -38.347 -5.187 1.00 34.31 196 LEU A O 1
ATOM 1494 N N . ARG A 1 195 ? -20.509 -37.223 -5.754 1.00 27.52 197 ARG A N 1
ATOM 1495 C CA . ARG A 1 195 ? -20.017 -38.301 -6.604 1.00 34.32 197 ARG A CA 1
ATOM 1496 C C . ARG A 1 195 ? -19.935 -39.609 -5.832 1.00 40.92 197 ARG A C 1
ATOM 1497 O O . ARG A 1 195 ? -20.374 -40.660 -6.313 1.00 36.20 197 ARG A O 1
ATOM 1505 N N . ARG A 1 196 ? -19.384 -39.563 -4.620 1.00 35.45 198 ARG A N 1
ATOM 1506 C CA . ARG A 1 196 ? -19.342 -40.805 -3.852 1.00 38.89 198 ARG A CA 1
ATOM 1507 C C . ARG A 1 196 ? -20.739 -41.280 -3.458 1.00 39.66 198 ARG A C 1
ATOM 1508 O O . ARG A 1 196 ? -20.998 -42.487 -3.433 1.00 40.28 198 ARG A O 1
ATOM 1516 N N . LYS A 1 197 ? -21.666 -40.360 -3.205 1.00 35.29 199 LYS A N 1
ATOM 1517 C CA . LYS A 1 197 ? -22.973 -40.747 -2.688 1.00 34.41 199 LYS A CA 1
ATOM 1518 C C . LYS A 1 197 ? -23.880 -41.369 -3.747 1.00 35.41 199 LYS A C 1
ATOM 1519 O O . LYS A 1 197 ? -24.727 -42.204 -3.415 1.00 37.04 199 LYS A O 1
ATOM 1525 N N . VAL A 1 198 ? -23.763 -40.962 -5.013 1.00 34.40 200 VAL A N 1
ATOM 1526 C CA . VAL A 1 198 ? -24.647 -41.507 -6.042 1.00 36.59 200 VAL A CA 1
ATOM 1527 C C . VAL A 1 198 ? -24.080 -42.742 -6.742 1.00 29.51 200 VAL A C 1
ATOM 1528 O O . VAL A 1 198 ? -24.769 -43.323 -7.592 1.00 29.13 200 VAL A O 1
ATOM 1532 N N . GLY A 1 199 ? -22.841 -43.135 -6.453 1.00 34.17 201 GLY A N 1
ATOM 1533 C CA . GLY A 1 199 ? -22.320 -44.376 -7.011 1.00 24.35 201 GLY A CA 1
ATOM 1534 C C . GLY A 1 199 ? -23.046 -45.585 -6.452 1.00 37.42 201 GLY A C 1
ATOM 1535 O O . GLY A 1 199 ? -23.594 -45.553 -5.347 1.00 38.32 201 GLY A O 1
ATOM 1536 N N . SER A 1 200 ? -23.030 -46.680 -7.219 1.00 35.74 202 SER A N 1
ATOM 1537 C CA . SER A 1 200 ? -23.849 -47.832 -6.853 1.00 36.65 202 SER A CA 1
ATOM 1538 C C . SER A 1 200 ? -23.445 -48.430 -5.505 1.00 34.97 202 SER A C 1
ATOM 1539 O O . SER A 1 200 ? -24.302 -48.992 -4.811 1.00 38.38 202 SER A O 1
ATOM 1542 N N . LEU A 1 201 ? -22.165 -48.327 -5.112 1.00 25.39 203 LEU A N 1
ATOM 1543 C CA . LEU A 1 201 ? -21.757 -48.890 -3.825 1.00 28.98 203 LEU A CA 1
ATOM 1544 C C . LEU A 1 201 ? -22.587 -48.298 -2.696 1.00 36.67 203 LEU A C 1
ATOM 1545 O O . LEU A 1 201 ? -23.008 -49.018 -1.779 1.00 36.37 203 LEU A O 1
ATOM 1550 N N . GLU A 1 202 ? -22.846 -46.987 -2.757 1.00 33.09 204 GLU A N 1
ATOM 1551 C CA . GLU A 1 202 ? -23.684 -46.318 -1.771 1.00 42.34 204 GLU A CA 1
ATOM 1552 C C . GLU A 1 202 ? -25.143 -46.241 -2.195 1.00 41.33 204 GLU A C 1
ATOM 1553 O O . GLU A 1 202 ? -26.020 -46.189 -1.329 1.00 40.84 204 GLU A O 1
ATOM 1559 N N . SER A 1 203 ? -25.413 -46.199 -3.508 1.00 37.04 205 SER A N 1
ATOM 1560 C CA . SER A 1 203 ? -26.748 -45.887 -4.015 1.00 40.29 205 SER A CA 1
ATOM 1561 C C . SER A 1 203 ? -27.638 -47.121 -4.070 1.00 42.51 205 SER A C 1
ATOM 1562 O O . SER A 1 203 ? -28.848 -47.021 -3.851 1.00 38.53 205 SER A O 1
ATOM 1564 N N . SER A 1 204 ? -27.063 -48.282 -4.384 1.00 37.71 206 SER A N 1
ATOM 1565 C CA . SER A 1 204 ? -27.824 -49.519 -4.491 1.00 42.25 206 SER A CA 1
ATOM 1566 C C . SER A 1 204 ? -28.015 -50.156 -3.118 1.00 38.37 206 SER A C 1
ATOM 1567 O O . SER A 1 204 ? -27.053 -50.311 -2.361 1.00 43.93 206 SER A O 1
ATOM 1570 N N . GLY A 1 205 ? -29.239 -50.590 -2.820 1.00 39.16 207 GLY A N 1
ATOM 1571 C CA . GLY A 1 205 ? -29.550 -51.107 -1.505 1.00 41.34 207 GLY A CA 1
ATOM 1572 C C . GLY A 1 205 ? -29.297 -52.605 -1.359 1.00 47.39 207 GLY A C 1
ATOM 1573 O O . GLY A 1 205 ? -28.961 -53.317 -2.304 1.00 42.99 207 GLY A O 1
ATOM 1574 N N . LEU A 1 206 ? -29.500 -53.086 -0.128 1.00 50.78 208 LEU A N 1
ATOM 1575 C CA . LEU A 1 206 ? -29.308 -54.501 0.155 1.00 51.63 208 LEU A CA 1
ATOM 1576 C C . LEU A 1 206 ? -30.274 -55.359 -0.647 1.00 56.36 208 LEU A C 1
ATOM 1577 O O . LEU A 1 206 ? -29.895 -56.421 -1.152 1.00 56.86 208 LEU A O 1
ATOM 1582 N N . GLU A 1 207 ? -31.528 -54.916 -0.776 1.00 54.22 209 GLU A N 1
ATOM 1583 C CA . GLU A 1 207 ? -32.501 -55.677 -1.554 1.00 61.14 209 GLU A CA 1
ATOM 1584 C C . GLU A 1 207 ? -31.972 -55.975 -2.951 1.00 60.66 209 GLU A C 1
ATOM 1585 O O . GLU A 1 207 ? -32.056 -57.114 -3.424 1.00 61.05 209 GLU A O 1
ATOM 1587 N N . VAL A 1 208 ? -31.402 -54.964 -3.617 1.00 58.91 210 VAL A N 1
ATOM 1588 C CA . VAL A 1 208 ? -30.810 -55.169 -4.939 1.00 56.89 210 VAL A CA 1
ATOM 1589 C C . VAL A 1 208 ? -29.637 -56.132 -4.842 1.00 57.07 210 VAL A C 1
ATOM 1590 O O . VAL A 1 208 ? -29.432 -56.991 -5.712 1.00 55.68 210 VAL A O 1
ATOM 1592 N N . LEU A 1 209 ? -28.847 -56.004 -3.781 1.00 53.86 211 LEU A N 1
ATOM 1593 C CA . LEU A 1 209 ? -27.775 -56.955 -3.534 1.00 40.82 211 LEU A CA 1
ATOM 1594 C C . LEU A 1 209 ? -28.304 -58.366 -3.337 1.00 49.57 211 LEU A C 1
ATOM 1595 O O . LEU A 1 209 ? -27.586 -59.324 -3.642 1.00 47.00 211 LEU A O 1
ATOM 1600 N N . PHE A 1 210 ? -29.570 -58.502 -2.920 1.00 57.78 212 PHE A N 1
ATOM 1601 C CA . PHE A 1 210 ? -30.147 -59.735 -2.374 1.00 53.41 212 PHE A CA 1
ATOM 1602 C C . PHE A 1 210 ? -29.429 -60.101 -1.073 1.00 54.64 212 PHE A C 1
ATOM 1603 O O . PHE A 1 210 ? -28.856 -61.178 -0.919 1.00 61.35 212 PHE A O 1
ATOM 1605 N N . GLN A 1 211 ? -29.490 -59.155 -0.135 1.00 60.64 213 GLN A N 1
ATOM 1606 C CA . GLN A 1 211 ? -28.621 -59.050 1.042 1.00 55.49 213 GLN A CA 1
ATOM 1607 C C . GLN A 1 211 ? -27.433 -60.008 1.047 1.00 48.02 213 GLN A C 1
ATOM 1608 O O . GLN A 1 211 ? -27.219 -60.748 2.003 1.00 50.50 213 GLN A O 1
ATOM 1610 N N . PRO B 1 1 ? -43.608 -5.502 16.752 1.00 74.53 3 PRO B N 1
ATOM 1611 C CA . PRO B 1 1 ? -42.261 -5.295 17.304 1.00 71.38 3 PRO B CA 1
ATOM 1612 C C . PRO B 1 1 ? -41.844 -6.417 18.259 1.00 66.69 3 PRO B C 1
ATOM 1613 O O . PRO B 1 1 ? -42.644 -6.848 19.089 1.00 72.07 3 PRO B O 1
ATOM 1617 N N . ASP B 1 2 ? -40.598 -6.872 18.146 1.00 64.52 4 ASP B N 1
ATOM 1618 C CA . ASP B 1 2 ? -40.097 -8.010 18.908 1.00 70.41 4 ASP B CA 1
ATOM 1619 C C . ASP B 1 2 ? -39.327 -7.542 20.142 1.00 68.50 4 ASP B C 1
ATOM 1620 O O . ASP B 1 2 ? -38.377 -6.759 20.026 1.00 66.14 4 ASP B O 1
ATOM 1625 N N . PHE B 1 3 ? -39.766 -7.990 21.322 1.00 61.04 5 PHE B N 1
ATOM 1626 C CA . PHE B 1 3 ? -39.158 -7.578 22.584 1.00 61.58 5 PHE B CA 1
ATOM 1627 C C . PHE B 1 3 ? -38.359 -8.705 23.238 1.00 59.37 5 PHE B C 1
ATOM 1628 O O . PHE B 1 3 ? -38.187 -8.734 24.459 1.00 56.88 5 PHE B O 1
ATOM 1636 N N . THR B 1 4 ? -37.878 -9.649 22.439 1.00 70.00 6 THR B N 1
ATOM 1637 C CA . THR B 1 4 ? -37.012 -10.718 22.923 1.00 68.88 6 THR B CA 1
ATOM 1638 C C . THR B 1 4 ? -35.588 -10.192 23.030 1.00 62.14 6 THR B C 1
ATOM 1639 O O . THR B 1 4 ? -35.121 -9.443 22.165 1.00 67.68 6 THR B O 1
ATOM 1641 N N . GLY B 1 5 ? -34.922 -10.536 24.127 1.00 59.00 7 GLY B N 1
ATOM 1642 C CA . GLY B 1 5 ? -33.600 -10.014 24.383 1.00 60.99 7 GLY B CA 1
ATOM 1643 C C . GLY B 1 5 ? -33.610 -8.616 24.950 1.00 57.85 7 GLY B C 1
ATOM 1644 O O . GLY B 1 5 ? -32.552 -8.130 25.383 1.00 54.02 7 GLY B O 1
ATOM 1645 N N . ALA B 1 6 ? -34.793 -7.989 25.015 1.00 53.24 8 ALA B N 1
ATOM 1646 C CA . ALA B 1 6 ? -34.914 -6.599 25.442 1.00 49.16 8 ALA B CA 1
ATOM 1647 C C . ALA B 1 6 ? -34.315 -6.366 26.818 1.00 42.66 8 ALA B C 1
ATOM 1648 O O . ALA B 1 6 ? -33.690 -5.325 27.050 1.00 43.76 8 ALA B O 1
ATOM 1650 N N . ARG B 1 7 ? -34.513 -7.284 27.770 1.00 43.51 9 ARG B N 1
ATOM 1651 C CA . ARG B 1 7 ? -33.937 -7.057 29.091 1.00 45.30 9 ARG B CA 1
ATOM 1652 C C . ARG B 1 7 ? -32.415 -6.989 29.031 1.00 42.12 9 ARG B C 1
ATOM 1653 O O . ARG B 1 7 ? -31.796 -6.111 29.647 1.00 38.53 9 ARG B O 1
ATOM 1661 N N . GLU B 1 8 ? -31.797 -7.921 28.293 1.00 44.50 10 GLU B N 1
ATOM 1662 C CA . GLU B 1 8 ? -30.343 -7.938 28.163 1.00 46.74 10 GLU B CA 1
ATOM 1663 C C . GLU B 1 8 ? -29.838 -6.670 27.482 1.00 41.45 10 GLU B C 1
ATOM 1664 O O . GLU B 1 8 ? -28.897 -6.022 27.955 1.00 36.41 10 GLU B O 1
ATOM 1666 N N . ARG B 1 9 ? -30.492 -6.288 26.381 1.00 40.11 11 ARG B N 1
ATOM 1667 C CA . ARG B 1 9 ? -30.102 -5.094 25.642 1.00 38.39 11 ARG B CA 1
ATOM 1668 C C . ARG B 1 9 ? -30.242 -3.850 26.501 1.00 37.04 11 ARG B C 1
ATOM 1669 O O . ARG B 1 9 ? -29.360 -2.981 26.505 1.00 29.40 11 ARG B O 1
ATOM 1677 N N . PHE B 1 10 ? -31.350 -3.747 27.235 1.00 33.31 12 PHE B N 1
ATOM 1678 C CA . PHE B 1 10 ? -31.518 -2.627 28.146 1.00 35.63 12 PHE B CA 1
ATOM 1679 C C . PHE B 1 10 ? -30.362 -2.567 29.127 1.00 36.54 12 PHE B C 1
ATOM 1680 O O . PHE B 1 10 ? -29.757 -1.506 29.327 1.00 37.46 12 PHE B O 1
ATOM 1688 N N . LEU B 1 11 ? -30.026 -3.705 29.739 1.00 35.25 13 LEU B N 1
ATOM 1689 C CA . LEU B 1 11 ? -28.927 -3.712 30.696 1.00 40.94 13 LEU B CA 1
ATOM 1690 C C . LEU B 1 11 ? -27.622 -3.273 30.051 1.00 41.58 13 LEU B C 1
ATOM 1691 O O . LEU B 1 11 ? -26.835 -2.552 30.677 1.00 38.75 13 LEU B O 1
ATOM 1696 N N . ALA B 1 12 ? -27.413 -3.624 28.778 1.00 36.41 14 ALA B N 1
ATOM 1697 C CA . ALA B 1 12 ? -26.212 -3.197 28.074 1.00 37.92 14 ALA B CA 1
ATOM 1698 C C . ALA B 1 12 ? -26.220 -1.715 27.723 1.00 43.62 14 ALA B C 1
ATOM 1699 O O . ALA B 1 12 ? -25.172 -1.187 27.345 1.00 43.46 14 ALA B O 1
ATOM 1701 N N . GLY B 1 13 ? -27.347 -1.025 27.876 1.00 37.85 15 GLY B N 1
ATOM 1702 C CA . GLY B 1 13 ? -27.424 0.399 27.586 1.00 35.73 15 GLY B CA 1
ATOM 1703 C C . GLY B 1 13 ? -28.473 0.788 26.554 1.00 36.12 15 GLY B C 1
ATOM 1704 O O . GLY B 1 13 ? -28.572 1.979 26.222 1.00 33.65 15 GLY B O 1
ATOM 1705 N N . ASP B 1 14 ? -29.272 -0.147 26.029 1.00 33.37 16 ASP B N 1
ATOM 1706 C CA . ASP B 1 14 ? -30.281 0.165 25.002 1.00 32.57 16 ASP B CA 1
ATOM 1707 C C . ASP B 1 14 ? -31.555 0.672 25.678 1.00 27.57 16 ASP B C 1
ATOM 1708 O O . ASP B 1 14 ? -32.593 0.011 25.708 1.00 32.40 16 ASP B O 1
ATOM 1713 N N . VAL B 1 15 ? -31.459 1.880 26.242 1.00 31.80 17 VAL B N 1
ATOM 1714 C CA . VAL B 1 15 ? -32.560 2.409 27.046 1.00 30.32 17 VAL B CA 1
ATOM 1715 C C . VAL B 1 15 ? -33.745 2.884 26.212 1.00 33.00 17 VAL B C 1
ATOM 1716 O O . VAL B 1 15 ? -34.870 2.961 26.735 1.00 29.82 17 VAL B O 1
ATOM 1720 N N . THR B 1 16 ? -33.547 3.163 24.917 1.00 27.02 18 THR B N 1
ATOM 1721 C CA . THR B 1 16 ? -34.664 3.647 24.107 1.00 27.41 18 THR B CA 1
ATOM 1722 C C . THR B 1 16 ? -35.712 2.579 23.883 1.00 28.18 18 THR B C 1
ATOM 1723 O O . THR B 1 16 ? -36.777 2.900 23.351 1.00 32.30 18 THR B O 1
ATOM 1727 N N . ILE B 1 17 ? -35.434 1.330 24.277 1.00 31.38 19 ILE B N 1
ATOM 1728 C CA . ILE B 1 17 ? -36.473 0.300 24.329 1.00 33.79 19 ILE B CA 1
ATOM 1729 C C . ILE B 1 17 ? -37.708 0.838 25.035 1.00 28.02 19 ILE B C 1
ATOM 1730 O O . ILE B 1 17 ? -38.847 0.611 24.601 1.00 28.97 19 ILE B O 1
ATOM 1735 N N . VAL B 1 18 ? -37.501 1.600 26.111 1.00 27.08 20 VAL B N 1
ATOM 1736 C CA . VAL B 1 18 ? -38.631 2.177 26.823 1.00 26.90 20 VAL B CA 1
ATOM 1737 C C . VAL B 1 18 ? -39.462 3.023 25.868 1.00 27.87 20 VAL B C 1
ATOM 1738 O O . VAL B 1 18 ? -40.685 2.853 25.742 1.00 31.47 20 VAL B O 1
ATOM 1742 N N . LEU B 1 19 ? -38.797 3.910 25.136 1.00 31.37 21 LEU B N 1
ATOM 1743 C CA . LEU B 1 19 ? -39.503 4.733 24.170 1.00 28.14 21 LEU B CA 1
ATOM 1744 C C . LEU B 1 19 ? -40.234 3.850 23.167 1.00 27.54 21 LEU B C 1
ATOM 1745 O O . LEU B 1 19 ? -41.438 4.018 22.940 1.00 30.70 21 LEU B O 1
ATOM 1750 N N . LEU B 1 20 ? -39.559 2.819 22.651 1.00 23.17 22 LEU B N 1
ATOM 1751 C CA . LEU B 1 20 ? -40.224 1.995 21.650 1.00 22.32 22 LEU B CA 1
ATOM 1752 C C . LEU B 1 20 ? -41.489 1.368 22.227 1.00 30.37 22 LEU B C 1
ATOM 1753 O O . LEU B 1 20 ? -42.562 1.443 21.609 1.00 30.96 22 LEU B O 1
ATOM 1758 N N . ILE B 1 21 ? -41.419 0.851 23.462 1.00 27.34 23 ILE B N 1
ATOM 1759 C CA . ILE B 1 21 ? -42.616 0.241 24.035 1.00 28.16 23 ILE B CA 1
ATOM 1760 C C . ILE B 1 21 ? -43.723 1.283 24.123 1.00 27.07 23 ILE B C 1
ATOM 1761 O O . ILE B 1 21 ? -44.838 1.080 23.623 1.00 28.71 23 ILE B O 1
ATOM 1766 N N . ALA B 1 22 ? -43.391 2.467 24.638 1.00 28.78 24 ALA B N 1
ATOM 1767 C CA . ALA B 1 22 ? -44.417 3.490 24.795 1.00 28.96 24 ALA B CA 1
ATOM 1768 C C . ALA B 1 22 ? -45.002 3.878 23.451 1.00 35.39 24 ALA B C 1
ATOM 1769 O O . ALA B 1 22 ? -46.221 4.057 23.329 1.00 32.88 24 ALA B O 1
ATOM 1771 N N . GLU B 1 23 ? -44.151 4.020 22.422 1.00 35.10 25 GLU B N 1
ATOM 1772 C CA . GLU B 1 23 ? -44.695 4.511 21.166 1.00 30.86 25 GLU B CA 1
ATOM 1773 C C . GLU B 1 23 ? -45.456 3.423 20.438 1.00 32.77 25 GLU B C 1
ATOM 1774 O O . GLU B 1 23 ? -46.384 3.744 19.691 1.00 30.30 25 GLU B O 1
ATOM 1780 N N . SER B 1 24 ? -45.136 2.147 20.694 1.00 28.50 26 SER B N 1
ATOM 1781 C CA . SER B 1 24 ? -45.873 1.098 20.001 1.00 33.86 26 SER B CA 1
ATOM 1782 C C . SER B 1 24 ? -47.325 1.064 20.447 1.00 34.51 26 SER B C 1
ATOM 1783 O O . SER B 1 24 ? -48.202 0.689 19.665 1.00 34.52 26 SER B O 1
ATOM 1786 N N . HIS B 1 25 ? -47.604 1.516 21.664 1.00 32.59 27 HIS B N 1
ATOM 1787 C CA . HIS B 1 25 ? -48.969 1.620 22.163 1.00 31.26 27 HIS B CA 1
ATOM 1788 C C . HIS B 1 25 ? -49.548 3.013 22.008 1.00 32.45 27 HIS B C 1
ATOM 1789 O O . HIS B 1 25 ? -50.675 3.248 22.454 1.00 31.61 27 HIS B O 1
ATOM 1796 N N . ASP B 1 26 ? -48.773 3.957 21.465 1.00 34.92 28 ASP B N 1
ATOM 1797 C CA . ASP B 1 26 ? -49.185 5.349 21.372 1.00 33.13 28 ASP B CA 1
ATOM 1798 C C . ASP B 1 26 ? -49.617 5.864 22.743 1.00 36.28 28 ASP B C 1
ATOM 1799 O O . ASP B 1 26 ? -50.597 6.598 22.875 1.00 32.48 28 ASP B O 1
ATOM 1804 N N . ALA B 1 27 ? -48.852 5.493 23.776 1.00 31.34 29 ALA B N 1
ATOM 1805 C CA . ALA B 1 27 ? -49.194 5.824 25.149 1.00 32.22 29 ALA B CA 1
ATOM 1806 C C . ALA B 1 27 ? -48.727 7.231 25.502 1.00 34.14 29 ALA B C 1
ATOM 1807 O O . ALA B 1 27 ? -47.731 7.721 24.962 1.00 35.07 29 ALA B O 1
ATOM 1809 N N . PRO B 1 28 ? -49.448 7.904 26.397 1.00 36.04 30 PRO B N 1
ATOM 1810 C CA . PRO B 1 28 ? -48.989 9.205 26.908 1.00 37.71 30 PRO B CA 1
ATOM 1811 C C . PRO B 1 28 ? -48.028 9.016 28.072 1.00 36.40 30 PRO B C 1
ATOM 1812 O O . PRO B 1 28 ? -48.307 8.256 28.998 1.00 42.51 30 PRO B O 1
ATOM 1816 N N . TYR B 1 29 ? -46.883 9.690 28.020 1.00 33.19 31 TYR B N 1
ATOM 1817 C CA . TYR B 1 29 ? -45.962 9.613 29.149 1.00 43.20 31 TYR B CA 1
ATOM 1818 C C . TYR B 1 29 ? -45.276 10.921 29.523 1.00 46.38 31 TYR B C 1
ATOM 1819 O O . TYR B 1 29 ? -44.711 10.990 30.618 1.00 50.20 31 TYR B O 1
ATOM 1828 N N . ARG B 1 30 ? -45.221 11.932 28.658 1.00 48.55 32 ARG B N 1
ATOM 1829 C CA . ARG B 1 30 ? -44.659 13.226 29.045 1.00 58.04 32 ARG B CA 1
ATOM 1830 C C . ARG B 1 30 ? -45.844 14.132 29.350 1.00 61.61 32 ARG B C 1
ATOM 1831 O O . ARG B 1 30 ? -46.301 14.918 28.518 1.00 62.14 32 ARG B O 1
ATOM 1839 N N . LEU B 1 31 ? -46.354 13.994 30.570 1.00 69.14 33 LEU B N 1
ATOM 1840 C CA . LEU B 1 31 ? -47.588 14.654 30.965 1.00 77.11 33 LEU B CA 1
ATOM 1841 C C . LEU B 1 31 ? -47.311 16.017 31.581 1.00 85.30 33 LEU B C 1
ATOM 1842 O O . LEU B 1 31 ? -46.342 16.192 32.328 1.00 85.47 33 LEU B O 1
ATOM 1847 N N . ALA B 1 32 ? -48.173 16.985 31.254 1.00 78.27 34 ALA B N 1
ATOM 1848 C CA . ALA B 1 32 ? -48.035 18.324 31.817 1.00 86.30 34 ALA B CA 1
ATOM 1849 C C . ALA B 1 32 ? -48.184 18.293 33.334 1.00 87.96 34 ALA B C 1
ATOM 1850 O O . ALA B 1 32 ? -47.329 18.804 34.066 1.00 90.18 34 ALA B O 1
ATOM 1852 N N . ASN B 1 33 ? -49.253 17.666 33.825 1.00 92.40 35 ASN B N 1
ATOM 1853 C CA . ASN B 1 33 ? -49.479 17.452 35.253 1.00 93.35 35 ASN B CA 1
ATOM 1854 C C . ASN B 1 33 ? -49.506 15.943 35.475 1.00 93.15 35 ASN B C 1
ATOM 1855 O O . ASN B 1 33 ? -50.581 15.325 35.502 1.00 95.17 35 ASN B O 1
ATOM 1857 N N . PRO B 1 34 ? -48.339 15.319 35.647 1.00 92.93 36 PRO B N 1
ATOM 1858 C CA . PRO B 1 34 ? -48.288 13.851 35.726 1.00 95.37 36 PRO B CA 1
ATOM 1859 C C . PRO B 1 34 ? -48.739 13.300 37.072 1.00 92.70 36 PRO B C 1
ATOM 1860 O O . PRO B 1 34 ? -48.408 12.159 37.410 1.00 91.72 36 PRO B O 1
ATOM 1864 N N . GLU B 1 35 ? -49.488 14.084 37.848 1.00 84.19 37 GLU B N 1
ATOM 1865 C CA . GLU B 1 35 ? -49.973 13.622 39.143 1.00 88.98 37 GLU B CA 1
ATOM 1866 C C . GLU B 1 35 ? -51.437 13.201 39.140 1.00 84.65 37 GLU B C 1
ATOM 1867 O O . GLU B 1 35 ? -51.800 12.291 39.891 1.00 85.63 37 GLU B O 1
ATOM 1869 N N . ASP B 1 36 ? -52.293 13.847 38.342 1.00 89.50 38 ASP B N 1
ATOM 1870 C CA . ASP B 1 36 ? -53.705 13.469 38.207 1.00 90.57 38 ASP B CA 1
ATOM 1871 C C . ASP B 1 36 ? -53.989 13.037 36.771 1.00 83.23 38 ASP B C 1
ATOM 1872 O O . ASP B 1 36 ? -54.363 13.866 35.933 1.00 78.14 38 ASP B O 1
ATOM 1874 N N . PRO B 1 37 ? -53.808 11.754 36.440 1.00 76.74 39 PRO B N 1
ATOM 1875 C CA . PRO B 1 37 ? -54.026 11.319 35.047 1.00 64.54 39 PRO B CA 1
ATOM 1876 C C . PRO B 1 37 ? -55.489 11.327 34.665 1.00 67.80 39 PRO B C 1
ATOM 1877 O O . PRO B 1 37 ? -55.807 11.599 33.500 1.00 66.09 39 PRO B O 1
ATOM 1881 N N . GLU B 1 38 ? -56.378 11.019 35.616 1.00 73.66 40 GLU B N 1
ATOM 1882 C CA . GLU B 1 38 ? -57.814 10.896 35.358 1.00 78.84 40 GLU B CA 1
ATOM 1883 C C . GLU B 1 38 ? -58.332 12.042 34.499 1.00 80.68 40 GLU B C 1
ATOM 1884 O O . GLU B 1 38 ? -58.743 11.823 33.347 1.00 75.68 40 GLU B O 1
ATOM 1890 N N . ALA B 1 39 ? -57.987 13.265 34.943 1.00 78.52 41 ALA B N 1
ATOM 1891 C CA . ALA B 1 39 ? -58.452 14.603 34.530 1.00 74.12 41 ALA B CA 1
ATOM 1892 C C . ALA B 1 39 ? -57.805 15.218 33.272 1.00 76.95 41 ALA B C 1
ATOM 1893 O O . ALA B 1 39 ? -58.360 16.169 32.663 1.00 83.56 41 ALA B O 1
ATOM 1895 N N . ASP B 1 40 ? -56.670 14.688 32.856 1.00 73.39 42 ASP B N 1
ATOM 1896 C CA . ASP B 1 40 ? -55.976 15.184 31.687 1.00 65.10 42 ASP B CA 1
ATOM 1897 C C . ASP B 1 40 ? -55.996 14.196 30.532 1.00 64.99 42 ASP B C 1
ATOM 1898 O O . ASP B 1 40 ? -55.660 14.581 29.409 1.00 70.19 42 ASP B O 1
ATOM 1900 N N . LEU B 1 41 ? -56.378 12.942 30.769 1.00 53.80 43 LEU B N 1
ATOM 1901 C CA . LEU B 1 41 ? -56.316 11.903 29.755 1.00 50.25 43 LEU B CA 1
ATOM 1902 C C . LEU B 1 41 ? -5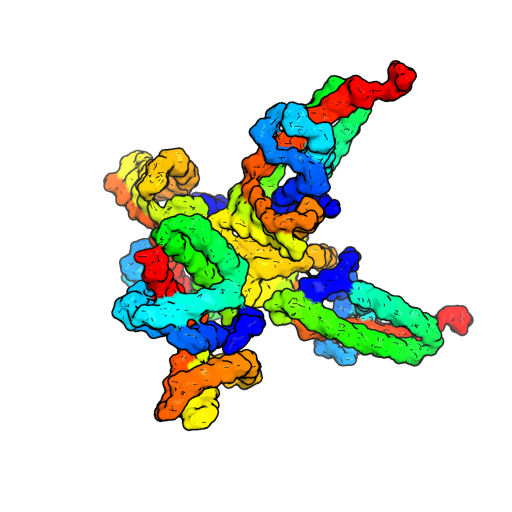7.704 11.342 29.509 1.00 42.64 43 LEU B C 1
ATOM 1903 O O . LEU B 1 41 ? -58.510 11.230 30.432 1.00 49.21 43 LEU B O 1
ATOM 1908 N N . SER B 1 42 ? -57.977 11.008 28.257 1.00 41.86 44 SER B N 1
ATOM 1909 C CA . SER B 1 42 ? -59.210 10.339 27.902 1.00 41.22 44 SER B CA 1
ATOM 1910 C C . SER B 1 42 ? -59.163 8.898 28.373 1.00 40.93 44 SER B C 1
ATOM 1911 O O . SER B 1 42 ? -58.150 8.420 28.874 1.00 51.46 44 SER B O 1
ATOM 1914 N N . ASP B 1 43 ? -60.288 8.199 28.221 1.00 43.78 45 ASP B N 1
ATOM 1915 C CA . ASP B 1 43 ? -60.336 6.796 28.619 1.00 41.44 45 ASP B CA 1
ATOM 1916 C C . ASP B 1 43 ? -59.392 5.942 27.775 1.00 49.27 45 ASP B C 1
ATOM 1917 O O . ASP B 1 43 ? -58.729 5.036 28.291 1.00 48.35 45 ASP B O 1
ATOM 1919 N N . GLU B 1 44 ? -59.349 6.193 26.466 1.00 45.81 46 GLU B N 1
ATOM 1920 C CA . GLU B 1 44 ? -58.470 5.426 25.592 1.00 50.45 46 GLU B CA 1
ATOM 1921 C C . GLU B 1 44 ? -57.005 5.748 25.862 1.00 45.13 46 GLU B C 1
ATOM 1922 O O . GLU B 1 44 ? -56.144 4.866 25.791 1.00 35.13 46 GLU B O 1
ATOM 1928 N N . GLN B 1 45 ? -56.695 6.996 26.179 1.00 38.08 47 GLN B N 1
ATOM 1929 C CA . GLN B 1 45 ? -55.319 7.314 26.520 1.00 44.59 47 GLN B CA 1
ATOM 1930 C C . GLN B 1 45 ? -54.891 6.580 27.787 1.00 43.47 47 GLN B C 1
ATOM 1931 O O . GLN B 1 45 ? -53.795 6.009 27.854 1.00 40.28 47 GLN B O 1
ATOM 1937 N N . LEU B 1 46 ? -55.741 6.603 28.819 1.00 39.78 48 LEU B N 1
ATOM 1938 C CA . LEU B 1 46 ? -55.431 5.839 30.032 1.00 47.88 48 LEU B CA 1
ATOM 1939 C C . LEU B 1 46 ? -55.275 4.360 29.704 1.00 37.02 48 LEU B C 1
ATOM 1940 O O . LEU B 1 46 ? -54.349 3.685 30.154 1.00 39.87 48 LEU B O 1
ATOM 1945 N N . GLU B 1 47 ? -56.148 3.882 28.850 1.00 34.47 49 GLU B N 1
ATOM 1946 C CA . GLU B 1 47 ? -56.239 2.497 28.403 1.00 37.02 49 GLU B CA 1
ATOM 1947 C C . GLU B 1 47 ? -54.877 2.056 27.790 1.00 40.24 49 GLU B C 1
ATOM 1948 O O . GLU B 1 47 ? -54.275 1.023 28.162 1.00 36.06 49 GLU B O 1
ATOM 1954 N N . ARG B 1 48 ? -54.339 2.914 26.926 1.00 32.18 50 ARG B N 1
ATOM 1955 C CA . ARG B 1 48 ? -53.057 2.688 26.255 1.00 38.35 50 ARG B CA 1
ATOM 1956 C C . ARG B 1 48 ? -51.870 2.846 27.206 1.00 32.93 50 ARG B C 1
ATOM 1957 O O . ARG B 1 48 ? -50.869 2.137 27.057 1.00 31.04 50 ARG B O 1
ATOM 1965 N N . ALA B 1 49 ? -51.918 3.807 28.140 1.00 33.23 51 ALA B N 1
ATOM 1966 C CA . ALA B 1 49 ? -50.868 3.901 29.156 1.00 29.48 51 ALA B CA 1
ATOM 1967 C C . ALA B 1 49 ? -50.771 2.608 29.965 1.00 28.73 51 ALA B C 1
ATOM 1968 O O . ALA B 1 49 ? -49.670 2.098 30.224 1.00 27.91 51 ALA B O 1
ATOM 1970 N N . LEU B 1 50 ? -51.919 2.038 30.328 1.00 29.86 52 LEU B N 1
ATOM 1971 C CA . LEU B 1 50 ? -51.919 0.772 31.054 1.00 33.77 52 LEU B CA 1
ATOM 1972 C C . LEU B 1 50 ? -51.272 -0.321 30.227 1.00 30.46 52 LEU B C 1
ATOM 1973 O O . LEU B 1 50 ? -50.463 -1.111 30.742 1.00 29.56 52 LEU B O 1
ATOM 1978 N N . ALA B 1 51 ? -51.636 -0.399 28.939 1.00 30.73 53 ALA B N 1
ATOM 1979 C CA . ALA B 1 51 ? -51.080 -1.460 28.089 1.00 28.17 53 ALA B CA 1
ATOM 1980 C C . ALA B 1 51 ? -49.563 -1.312 27.922 1.00 28.20 53 ALA B C 1
ATOM 1981 O O . ALA B 1 51 ? -48.819 -2.306 27.963 1.00 29.08 53 ALA B O 1
ATOM 1983 N N . ALA B 1 52 ? -49.085 -0.078 27.726 1.00 28.31 54 ALA B N 1
ATOM 1984 C CA . ALA B 1 52 ? -47.643 0.146 27.616 1.00 25.68 54 ALA B CA 1
ATOM 1985 C C . ALA B 1 52 ? -46.933 -0.200 28.923 1.00 27.89 54 ALA B C 1
ATOM 1986 O O . ALA B 1 52 ? -45.845 -0.797 28.924 1.00 24.73 54 ALA B O 1
ATOM 1988 N N . TYR B 1 53 ? -47.523 0.186 30.049 1.00 33.66 55 TYR B N 1
ATOM 1989 C CA . TYR B 1 53 ? -46.927 -0.135 31.337 1.00 28.97 55 TYR B CA 1
ATOM 1990 C C . TYR B 1 53 ? -46.804 -1.644 31.530 1.00 27.51 55 TYR B C 1
ATOM 1991 O O . TYR B 1 53 ? -45.755 -2.144 31.957 1.00 21.03 55 TYR B O 1
ATOM 2000 N N . LEU B 1 54 ? -47.866 -2.385 31.219 1.00 23.37 56 LEU B N 1
ATOM 2001 C CA . LEU B 1 54 ? -47.810 -3.837 31.407 1.00 26.80 56 LEU B CA 1
ATOM 2002 C C . LEU B 1 54 ? -46.764 -4.465 30.493 1.00 29.52 56 LEU B C 1
ATOM 2003 O O . LEU B 1 54 ? -46.050 -5.396 30.899 1.00 29.02 56 LEU B O 1
ATOM 2008 N N . THR B 1 55 ? -46.662 -3.979 29.249 1.00 28.31 57 THR B N 1
ATOM 2009 C CA . THR B 1 55 ? -45.607 -4.486 28.372 1.00 28.27 57 THR B CA 1
ATOM 2010 C C . THR B 1 55 ? -44.234 -4.237 28.966 1.00 26.18 57 THR B C 1
ATOM 2011 O O . THR B 1 55 ? -43.376 -5.123 28.961 1.00 28.57 57 THR B O 1
ATOM 2015 N N . LEU B 1 56 ? -44.016 -3.036 29.493 1.00 24.12 58 LEU B N 1
ATOM 2016 C CA . LEU B 1 56 ? -42.727 -2.692 30.083 1.00 25.88 58 LEU B CA 1
ATOM 2017 C C . LEU B 1 56 ? -42.393 -3.594 31.266 1.00 28.61 58 LEU B C 1
ATOM 2018 O O . LEU B 1 56 ? -41.274 -4.105 31.383 1.00 26.82 58 LEU B O 1
ATOM 2023 N N . VAL B 1 57 ? -43.356 -3.800 32.163 1.00 27.16 59 VAL B N 1
ATOM 2024 C CA . VAL B 1 57 ? -43.073 -4.612 33.343 1.00 28.79 59 VAL B CA 1
ATOM 2025 C C . VAL B 1 57 ? -42.786 -6.050 32.932 1.00 29.82 59 VAL B C 1
ATOM 2026 O O . VAL B 1 57 ? -41.849 -6.684 33.440 1.00 29.50 59 VAL B O 1
ATOM 2030 N N . GLU B 1 58 ? -43.575 -6.589 31.998 1.00 28.18 60 GLU B N 1
ATOM 2031 C CA . GLU B 1 58 ? -43.359 -7.968 31.580 1.00 30.87 60 GLU B CA 1
ATOM 2032 C C . GLU B 1 58 ? -42.029 -8.146 30.860 1.00 35.12 60 GLU B C 1
ATOM 2033 O O . GLU B 1 58 ? -41.375 -9.191 30.998 1.00 38.47 60 GLU B O 1
ATOM 2039 N N . THR B 1 59 ? -41.649 -7.164 30.039 1.00 31.84 61 THR B N 1
ATOM 2040 C CA . THR B 1 59 ? -40.425 -7.252 29.255 1.00 25.48 61 THR B CA 1
ATOM 2041 C C . THR B 1 59 ? -39.199 -7.133 30.141 1.00 30.52 61 THR B C 1
ATOM 2042 O O . THR B 1 59 ? -38.235 -7.888 29.987 1.00 39.00 61 THR B O 1
ATOM 2046 N N . LEU B 1 60 ? -39.210 -6.190 31.070 1.00 26.98 62 LEU B N 1
ATOM 2047 C CA . LEU B 1 60 ? -38.023 -5.937 31.872 1.00 32.64 62 LEU B CA 1
ATOM 2048 C C . LEU B 1 60 ? -37.953 -6.757 33.156 1.00 38.79 62 LEU B C 1
ATOM 2049 O O . LEU B 1 60 ? -36.862 -6.879 33.724 1.00 38.43 62 LEU B O 1
ATOM 2054 N N . PHE B 1 61 ? -39.076 -7.323 33.621 1.00 34.50 63 PHE B N 1
ATOM 2055 C CA . PHE B 1 61 ? -39.129 -8.006 34.916 1.00 34.74 63 PHE B CA 1
ATOM 2056 C C . PHE B 1 61 ? -40.152 -9.167 34.848 1.00 37.06 63 PHE B C 1
ATOM 2057 O O . PHE B 1 61 ? -41.158 -9.138 35.533 1.00 31.49 63 PHE B O 1
ATOM 2065 N N . PRO B 1 62 ? -39.872 -10.153 33.999 1.00 37.18 64 PRO B N 1
ATOM 2066 C CA . PRO B 1 62 ? -40.934 -11.161 33.754 1.00 34.34 64 PRO B CA 1
ATOM 2067 C C . PRO B 1 62 ? -41.364 -11.929 34.998 1.00 40.04 64 PRO B C 1
ATOM 2068 O O . PRO B 1 62 ? -42.537 -12.329 35.086 1.00 34.10 64 PRO B O 1
ATOM 2072 N N A GLU B 1 63 ? -40.464 -12.151 35.965 0.43 37.44 65 GLU B N 1
ATOM 2073 N N B GLU B 1 63 ? -40.444 -12.146 35.943 0.57 37.59 65 GLU B N 1
ATOM 2074 C CA A GLU B 1 63 ? -40.837 -12.887 37.174 0.43 39.88 65 GLU B CA 1
ATOM 2075 C CA B GLU B 1 63 ? -40.745 -12.853 37.186 0.57 39.99 65 GLU B CA 1
ATOM 2076 C C A GLU B 1 63 ? -41.741 -12.051 38.070 0.43 39.20 65 GLU B C 1
ATOM 2077 C C B GLU B 1 63 ? -41.708 -12.054 38.054 0.57 39.55 65 GLU B C 1
ATOM 2078 O O A GLU B 1 63 ? -42.748 -12.547 38.594 0.43 39.49 65 GLU B O 1
ATOM 2079 O O B GLU B 1 63 ? -42.727 -12.577 38.531 0.57 39.81 65 GLU B O 1
ATOM 2090 N N . LEU B 1 64 ? -41.389 -10.779 38.266 1.00 32.62 66 LEU B N 1
ATOM 2091 C CA . LEU B 1 64 ? -42.240 -9.902 39.055 1.00 37.12 66 LEU B CA 1
ATOM 2092 C C . LEU B 1 64 ? -43.619 -9.785 38.434 1.00 36.03 66 LEU B C 1
ATOM 2093 O O . LEU B 1 64 ? -44.630 -9.787 39.141 1.00 31.40 66 LEU B O 1
ATOM 2098 N N . TYR B 1 65 ? -43.672 -9.698 37.106 1.00 31.40 67 TYR B N 1
ATOM 2099 C CA . TYR B 1 65 ? -44.943 -9.616 36.400 1.00 32.81 67 TYR B CA 1
ATOM 2100 C C . TYR B 1 65 ? -45.766 -10.886 36.576 1.00 32.48 67 TYR B C 1
ATOM 2101 O O . TYR B 1 65 ? -46.992 -10.823 36.747 1.00 28.84 67 TYR B O 1
ATOM 2110 N N . ALA B 1 66 ? -45.132 -12.056 36.479 1.00 30.68 68 ALA B N 1
ATOM 2111 C CA . ALA B 1 66 ? -45.899 -13.278 36.711 1.00 41.28 68 ALA B CA 1
ATOM 2112 C C . ALA B 1 66 ? -46.454 -13.293 38.126 1.00 32.01 68 ALA B C 1
ATOM 2113 O O . ALA B 1 66 ? -47.637 -13.599 38.344 1.00 29.55 68 ALA B O 1
ATOM 2115 N N . GLU B 1 67 ? -45.620 -12.911 39.095 1.00 31.07 69 GLU B N 1
ATOM 2116 C CA . GLU B 1 67 ? -46.092 -12.846 40.473 1.00 39.03 69 GLU B CA 1
ATOM 2117 C C . GLU B 1 67 ? -47.261 -11.883 40.594 1.00 38.56 69 GLU B C 1
ATOM 2118 O O . GLU B 1 67 ? -48.278 -12.210 41.207 1.00 35.27 69 GLU B O 1
ATOM 2124 N N . MET B 1 68 ? -47.149 -10.707 39.973 1.00 41.74 70 MET B N 1
ATOM 2125 C CA . MET B 1 68 ? -48.184 -9.696 40.122 1.00 36.27 70 MET B CA 1
ATOM 2126 C C . MET B 1 68 ? -49.490 -10.176 39.517 1.00 38.33 70 MET B C 1
ATOM 2127 O O . MET B 1 68 ? -50.558 -9.993 40.111 1.00 37.78 70 MET B O 1
ATOM 2132 N N . LYS B 1 69 ? -49.415 -10.828 38.358 1.00 30.58 71 LYS B N 1
ATOM 2133 C CA . LYS B 1 69 ? -50.610 -11.375 37.723 1.00 36.25 71 LYS B CA 1
ATOM 2134 C C . LYS B 1 69 ? -51.275 -12.426 38.612 1.00 35.64 71 LYS B C 1
ATOM 2135 O O . LYS B 1 69 ? -52.500 -12.412 38.803 1.00 28.52 71 LYS B O 1
ATOM 2141 N N . ALA B 1 70 ? -50.481 -13.337 39.190 1.00 37.88 72 ALA B N 1
ATOM 2142 C CA . ALA B 1 70 ? -51.074 -14.337 40.078 1.00 33.59 72 ALA B CA 1
ATOM 2143 C C . ALA B 1 70 ? -51.711 -13.673 41.290 1.00 39.85 72 ALA B C 1
ATOM 2144 O O . ALA B 1 70 ? -52.862 -13.969 41.647 1.00 42.49 72 ALA B O 1
ATOM 2146 N N . ALA B 1 71 ? -51.002 -12.715 41.891 1.00 41.10 73 ALA B N 1
ATOM 2147 C CA . ALA B 1 71 ? -51.511 -12.042 43.082 1.00 39.75 73 ALA B CA 1
ATOM 2148 C C . ALA B 1 71 ? -52.807 -11.299 42.775 1.00 40.00 73 ALA B C 1
ATOM 2149 O O . ALA B 1 71 ? -53.756 -11.343 43.564 1.00 38.29 73 ALA B O 1
ATOM 2151 N N . LEU B 1 72 ? -52.884 -10.645 41.612 1.00 37.71 74 LEU B N 1
ATOM 2152 C CA . LEU B 1 72 ? -54.121 -9.968 41.234 1.00 34.88 74 LEU B CA 1
ATOM 2153 C C . LEU B 1 72 ? -55.253 -10.968 41.050 1.00 38.14 74 LEU B C 1
ATOM 2154 O O . LEU B 1 72 ? -56.393 -10.714 41.462 1.00 41.59 74 LEU B O 1
ATOM 2159 N N . ALA B 1 73 ? -54.960 -12.120 40.445 1.00 37.34 75 ALA B N 1
ATOM 2160 C CA . ALA B 1 73 ? -56.005 -13.129 40.278 1.00 41.34 75 ALA B CA 1
ATOM 2161 C C . ALA B 1 73 ? -56.520 -13.601 41.627 1.00 43.30 75 ALA B C 1
ATOM 2162 O O . ALA B 1 73 ? -57.714 -13.899 41.765 1.00 36.89 75 ALA B O 1
ATOM 2164 N N . ALA B 1 74 ? -55.637 -13.663 42.633 1.00 38.97 76 ALA B N 1
ATOM 2165 C CA . ALA B 1 74 ? -56.060 -14.094 43.963 1.00 39.00 76 ALA B CA 1
ATOM 2166 C C . ALA B 1 74 ? -56.905 -13.041 44.695 1.00 46.27 76 ALA B C 1
ATOM 2167 O O . ALA B 1 74 ? -57.747 -13.402 45.523 1.00 48.44 76 ALA B O 1
ATOM 2169 N N . ALA B 1 75 ? -56.695 -11.753 44.428 1.00 39.67 77 ALA B N 1
ATOM 2170 C CA . ALA B 1 75 ? -57.444 -10.706 45.117 1.00 39.31 77 ALA B CA 1
ATOM 2171 C C . ALA B 1 75 ? -58.927 -10.736 44.754 1.00 40.69 77 ALA B C 1
ATOM 2172 O O . ALA B 1 75 ? -59.288 -10.733 43.576 1.00 34.98 77 ALA B O 1
ATOM 2174 N N . LYS B 1 76 ? -59.791 -10.660 45.764 1.00 36.36 78 LYS B N 1
ATOM 2175 C CA . LYS B 1 76 ? -61.215 -10.838 45.523 1.00 31.94 78 LYS B CA 1
ATOM 2176 C C . LYS B 1 76 ? -61.942 -9.530 45.279 1.00 39.87 78 LYS B C 1
ATOM 2177 O O . LYS B 1 76 ? -62.920 -9.511 44.525 1.00 40.70 78 LYS B O 1
ATOM 2183 N N . THR B 1 77 ? -61.523 -8.452 45.925 1.00 32.18 79 THR B N 1
ATOM 2184 C CA . THR B 1 77 ? -62.234 -7.191 45.857 1.00 31.59 79 THR B CA 1
ATOM 2185 C C . THR B 1 77 ? -61.498 -6.159 45.020 1.00 34.84 79 THR B C 1
ATOM 2186 O O . THR B 1 77 ? -60.298 -6.295 44.761 1.00 35.07 79 THR B O 1
ATOM 2190 N N . PRO B 1 78 ? -62.207 -5.123 44.548 1.00 38.04 80 PRO B N 1
ATOM 2191 C CA . PRO B 1 78 ? -61.521 -4.015 43.871 1.00 35.55 80 PRO B CA 1
ATOM 2192 C C . PRO B 1 78 ? -60.428 -3.390 44.710 1.00 37.54 80 PRO B C 1
ATOM 2193 O O . PRO B 1 78 ? -59.317 -3.147 44.208 1.00 34.08 80 PRO B O 1
ATOM 2197 N N . GLU B 1 79 ? -60.709 -3.166 45.995 1.00 28.24 81 GLU B N 1
ATOM 2198 C CA . GLU B 1 79 ? -59.750 -2.491 46.859 1.00 29.16 81 GLU B CA 1
ATOM 2199 C C . GLU B 1 79 ? -58.482 -3.314 47.016 1.00 33.69 81 GLU B C 1
ATOM 2200 O O . GLU B 1 79 ? -57.368 -2.772 46.966 1.00 29.37 81 GLU B O 1
ATOM 2206 N N . GLU B 1 80 ? -58.629 -4.635 47.167 1.00 31.79 82 GLU B N 1
ATOM 2207 C CA . GLU B 1 80 ? -57.455 -5.498 47.273 1.00 30.34 82 GLU B CA 1
ATOM 2208 C C . GLU B 1 80 ? -56.674 -5.535 45.956 1.00 31.15 82 GLU B C 1
ATOM 2209 O O . GLU B 1 80 ? -55.439 -5.576 45.966 1.00 31.04 82 GLU B O 1
ATOM 2215 N N . LYS B 1 81 ? -57.371 -5.518 44.815 1.00 27.76 83 LYS B N 1
ATOM 2216 C CA . LYS B 1 81 ? -56.673 -5.496 43.530 1.00 32.18 83 LYS B CA 1
ATOM 2217 C C . LYS B 1 81 ? -55.846 -4.230 43.381 1.00 25.65 83 LYS B C 1
ATOM 2218 O O . LYS B 1 81 ? -54.686 -4.283 42.960 1.00 30.75 83 LYS B O 1
ATOM 2224 N N . ILE B 1 82 ? -56.405 -3.090 43.778 1.00 28.30 84 ILE B N 1
ATOM 2225 C CA . ILE B 1 82 ? -55.665 -1.836 43.720 1.00 30.43 84 ILE B CA 1
ATOM 2226 C C . ILE B 1 82 ? -54.462 -1.864 44.652 1.00 32.91 84 ILE B C 1
ATOM 2227 O O . ILE B 1 82 ? -53.378 -1.378 44.295 1.00 30.86 84 ILE B O 1
ATOM 2232 N N . ALA B 1 83 ? -54.645 -2.350 45.893 1.00 29.26 85 ALA B N 1
ATOM 2233 C CA . ALA B 1 83 ? -53.522 -2.372 46.834 1.00 30.26 85 ALA B CA 1
ATOM 2234 C C . ALA B 1 83 ? -52.420 -3.301 46.348 1.00 27.27 85 ALA B C 1
ATOM 2235 O O . ALA B 1 83 ? -51.227 -2.988 46.471 1.00 28.69 85 ALA B O 1
ATOM 2237 N N . VAL B 1 84 ? -52.798 -4.466 45.821 1.00 27.77 86 VAL B N 1
ATOM 2238 C CA . VAL B 1 84 ? -51.807 -5.367 45.247 1.00 35.19 86 VAL B CA 1
ATOM 2239 C C . VAL B 1 84 ? -51.074 -4.676 44.103 1.00 29.89 86 VAL B C 1
ATOM 2240 O O . VAL B 1 84 ? -49.845 -4.789 43.969 1.00 33.92 86 VAL B O 1
ATOM 2244 N N . PHE B 1 85 ? -51.817 -3.951 43.261 1.00 28.35 87 PHE B N 1
ATOM 2245 C CA . PHE B 1 85 ? -51.174 -3.251 42.163 1.00 34.84 87 PHE B CA 1
ATOM 2246 C C . PHE B 1 85 ? -50.172 -2.239 42.680 1.00 34.92 87 PHE B C 1
ATOM 2247 O O . PHE B 1 85 ? -49.063 -2.141 42.149 1.00 30.55 87 PHE B O 1
ATOM 2255 N N . ARG B 1 86 ? -50.548 -1.475 43.710 1.00 30.06 88 ARG B N 1
ATOM 2256 C CA A ARG B 1 86 ? -49.650 -0.457 44.250 0.49 32.81 88 ARG B CA 1
ATOM 2257 C CA B ARG B 1 86 ? -49.639 -0.460 44.224 0.51 32.01 88 ARG B CA 1
ATOM 2258 C C . ARG B 1 86 ? -48.390 -1.087 44.823 1.00 37.99 88 ARG B C 1
ATOM 2259 O O . ARG B 1 86 ? -47.291 -0.522 44.714 1.00 31.46 88 ARG B O 1
ATOM 2274 N N . GLU B 1 87 ? -48.531 -2.260 45.455 1.00 33.98 89 GLU B N 1
ATOM 2275 C CA . GLU B 1 87 ? -47.369 -2.934 46.027 1.00 37.41 89 GLU B CA 1
ATOM 2276 C C . GLU B 1 87 ? -46.407 -3.388 44.939 1.00 35.01 89 GLU B C 1
ATOM 2277 O O . GLU B 1 87 ? -45.191 -3.126 45.008 1.00 36.31 89 GLU B O 1
ATOM 2283 N N . TYR B 1 88 ? -46.938 -4.064 43.916 1.00 28.47 90 TYR B N 1
ATOM 2284 C CA . TYR B 1 88 ? -46.054 -4.545 42.867 1.00 29.88 90 TYR B CA 1
ATOM 2285 C C . TYR B 1 88 ? -45.478 -3.384 42.081 1.00 32.16 90 TYR B C 1
ATOM 2286 O O . TYR B 1 88 ? -44.331 -3.451 41.643 1.00 34.95 90 TYR B O 1
ATOM 2295 N N . ASN B 1 89 ? -46.229 -2.293 41.963 1.00 32.64 91 ASN B N 1
ATOM 2296 C CA . ASN B 1 89 ? -45.744 -1.106 41.273 1.00 32.22 91 ASN B CA 1
ATOM 2297 C C . ASN B 1 89 ? -44.596 -0.447 42.024 1.00 33.57 91 ASN B C 1
ATOM 2298 O O . ASN B 1 89 ? -43.609 -0.017 41.416 1.00 30.89 91 ASN B O 1
ATOM 2303 N N . ALA B 1 90 ? -44.699 -0.347 43.346 1.00 25.16 92 ALA B N 1
ATOM 2304 C CA . ALA B 1 90 ? -43.561 0.179 44.093 1.00 32.13 92 ALA B CA 1
ATOM 2305 C C . ALA B 1 90 ? -42.338 -0.701 43.885 1.00 26.58 92 ALA B C 1
ATOM 2306 O O . ALA B 1 90 ? -41.215 -0.207 43.691 1.00 29.13 92 ALA B O 1
ATOM 2308 N N . ARG B 1 91 ? -42.537 -2.016 43.910 1.00 30.24 93 ARG B N 1
ATOM 2309 C CA . ARG B 1 91 ? -41.412 -2.906 43.649 1.00 33.74 93 ARG B CA 1
ATOM 2310 C C . ARG B 1 91 ? -40.811 -2.630 42.276 1.00 32.35 93 ARG B C 1
ATOM 2311 O O . ARG B 1 91 ? -39.591 -2.488 42.132 1.00 36.36 93 ARG B O 1
ATOM 2319 N N . PHE B 1 92 ? -41.664 -2.514 41.259 1.00 33.11 94 PHE B N 1
ATOM 2320 C CA . PHE B 1 92 ? -41.177 -2.349 39.895 1.00 34.60 94 PHE B CA 1
ATOM 2321 C C . PHE B 1 92 ? -40.430 -1.033 39.732 1.00 31.21 94 PHE B C 1
ATOM 2322 O O . PHE B 1 92 ? -39.391 -0.984 39.074 1.00 34.20 94 PHE B O 1
ATOM 2330 N N . LEU B 1 93 ? -40.939 0.047 40.323 1.00 30.79 95 LEU B N 1
ATOM 2331 C CA . LEU B 1 93 ? -40.253 1.328 40.215 1.00 30.08 95 LEU B CA 1
ATOM 2332 C C . LEU B 1 93 ? -38.893 1.297 40.921 1.00 36.13 95 LEU B C 1
ATOM 2333 O O . LEU B 1 93 ? -37.919 1.894 40.436 1.00 28.81 95 LEU B O 1
ATOM 2338 N N . ALA B 1 94 ? -38.792 0.607 42.064 1.00 34.95 96 ALA B N 1
ATOM 2339 C CA . ALA B 1 94 ? -37.486 0.486 42.723 1.00 35.41 96 ALA B CA 1
ATOM 2340 C C . ALA B 1 94 ? -36.499 -0.309 41.865 1.00 34.54 96 ALA B C 1
ATOM 2341 O O . ALA B 1 94 ? -35.345 0.114 41.632 1.00 37.42 96 ALA B O 1
ATOM 2343 N N . GLU B 1 95 ? -36.951 -1.460 41.359 1.00 26.15 97 GLU B N 1
ATOM 2344 C CA . GLU B 1 95 ? -36.098 -2.277 40.503 1.00 33.69 97 GLU B CA 1
ATOM 2345 C C . GLU B 1 95 ? -35.684 -1.515 39.245 1.00 38.78 97 GLU B C 1
ATOM 2346 O O . GLU B 1 95 ? -34.550 -1.650 38.765 1.00 36.89 97 GLU B O 1
ATOM 2352 N N . PHE B 1 96 ? -36.595 -0.711 38.692 1.00 36.26 98 PHE B N 1
ATOM 2353 C CA . PHE B 1 96 ? -36.274 0.037 37.490 1.00 34.12 98 PHE B CA 1
ATOM 2354 C C . PHE B 1 96 ? -35.246 1.112 37.785 1.00 36.15 98 PHE B C 1
ATOM 2355 O O . PHE B 1 96 ? -34.398 1.408 36.939 1.00 35.08 98 PHE B O 1
ATOM 2363 N N . ASP B 1 97 ? -35.310 1.731 38.960 1.00 31.29 99 ASP B N 1
ATOM 2364 C CA . ASP B 1 97 ? -34.227 2.640 39.336 1.00 39.42 99 ASP B CA 1
ATOM 2365 C C . ASP B 1 97 ? -32.872 1.927 39.292 1.00 37.30 99 ASP B C 1
ATOM 2366 O O . ASP B 1 97 ? -31.894 2.447 38.732 1.00 40.87 99 ASP B O 1
ATOM 2371 N N . ALA B 1 98 ? -32.801 0.720 39.861 1.00 35.68 100 ALA B N 1
ATOM 2372 C CA . ALA B 1 98 ? -31.532 -0.016 39.822 1.00 40.07 100 ALA B CA 1
ATOM 2373 C C . ALA B 1 98 ? -31.105 -0.313 38.390 1.00 40.56 100 ALA B C 1
ATOM 2374 O O . ALA B 1 98 ? -29.943 -0.099 38.008 1.00 35.92 100 ALA B O 1
ATOM 2376 N N . LEU B 1 99 ? -32.047 -0.807 37.586 1.00 39.47 101 LEU B N 1
ATOM 2377 C CA . LEU B 1 99 ? -31.760 -1.179 36.207 1.00 39.66 101 LEU B CA 1
ATOM 2378 C C . LEU B 1 99 ? -31.274 0.020 35.402 1.00 39.02 101 LEU B C 1
ATOM 2379 O O . LEU B 1 99 ? -30.344 -0.092 34.595 1.00 36.94 101 LEU B O 1
ATOM 2384 N N . ILE B 1 100 ? -31.896 1.179 35.618 1.00 33.05 102 ILE B N 1
ATOM 2385 C CA A ILE B 1 100 ? -31.468 2.362 34.889 0.45 32.72 102 ILE B CA 1
ATOM 2386 C CA B ILE B 1 100 ? -31.493 2.418 34.957 0.55 32.60 102 ILE B CA 1
ATOM 2387 C C . ILE B 1 100 ? -30.033 2.751 35.319 1.00 40.12 102 ILE B C 1
ATOM 2388 O O . ILE B 1 100 ? -29.232 3.128 34.449 1.00 37.51 102 ILE B O 1
ATOM 2397 N N . ASP B 1 101 ? -29.726 2.625 36.598 1.00 35.22 103 ASP B N 1
ATOM 2398 C CA . ASP B 1 101 ? -28.355 2.918 37.030 1.00 39.93 103 ASP B CA 1
ATOM 2399 C C . ASP B 1 101 ? -27.366 2.033 36.293 1.00 35.71 103 ASP B C 1
ATOM 2400 O O . ASP B 1 101 ? -26.387 2.522 35.710 1.00 42.50 103 ASP B O 1
ATOM 2405 N N . GLN B 1 102 ? -27.654 0.737 36.225 1.00 36.76 104 GLN B N 1
ATOM 2406 C CA . GLN B 1 102 ? -26.745 -0.152 35.518 1.00 36.99 104 GLN B CA 1
ATOM 2407 C C . GLN B 1 102 ? -26.618 0.255 34.049 1.00 42.46 104 GLN B C 1
ATOM 2408 O O . GLN B 1 102 ? -25.502 0.347 33.512 1.00 34.57 104 GLN B O 1
ATOM 2414 N N . ALA B 1 103 ? -27.752 0.543 33.393 1.00 33.40 105 ALA B N 1
ATOM 2415 C CA . ALA B 1 103 ? -27.725 0.770 31.948 1.00 34.12 105 ALA B CA 1
ATOM 2416 C C . ALA B 1 103 ? -26.915 2.004 31.595 1.00 37.84 105 ALA B C 1
ATOM 2417 O O . ALA B 1 103 ? -26.101 1.978 30.662 1.00 36.34 105 ALA B O 1
ATOM 2419 N N . PHE B 1 104 ? -27.097 3.085 32.344 1.00 34.83 106 PHE B N 1
ATOM 2420 C CA . PHE B 1 104 ? -26.344 4.290 32.043 1.00 38.77 106 PHE B CA 1
ATOM 2421 C C . PHE B 1 104 ? -24.905 4.206 32.510 1.00 47.78 106 PHE B C 1
ATOM 2422 O O . PHE B 1 104 ? -24.061 4.970 32.021 1.00 45.66 106 PHE B O 1
ATOM 2430 N N . ALA B 1 105 ? -24.604 3.318 33.460 1.00 47.32 107 ALA B N 1
ATOM 2431 C CA . ALA B 1 105 ? -23.201 3.051 33.736 1.00 46.19 107 ALA B CA 1
ATOM 2432 C C . ALA B 1 105 ? -22.555 2.288 32.585 1.00 43.07 107 ALA B C 1
ATOM 2433 O O . ALA B 1 105 ? -21.391 2.517 32.270 1.00 45.41 107 ALA B O 1
ATOM 2435 N N . ARG B 1 106 ? -23.279 1.382 31.944 1.00 46.78 108 ARG B N 1
ATOM 2436 C CA A ARG B 1 106 ? -22.696 0.670 30.813 0.54 46.60 108 ARG B CA 1
ATOM 2437 C CA B ARG B 1 106 ? -22.713 0.661 30.810 0.46 46.63 108 ARG B CA 1
ATOM 2438 C C . ARG B 1 106 ? -22.640 1.520 29.548 1.00 52.67 108 ARG B C 1
ATOM 2439 O O . ARG B 1 106 ? -21.836 1.225 28.656 1.00 57.03 108 ARG B O 1
ATOM 2454 N N . LEU B 1 107 ? -23.464 2.568 29.451 1.00 49.73 109 LEU B N 1
ATOM 2455 C CA . LEU B 1 107 ? -23.349 3.539 28.362 1.00 56.53 109 LEU B CA 1
ATOM 2456 C C . LEU B 1 107 ? -22.221 4.547 28.602 1.00 61.13 109 LEU B C 1
ATOM 2457 O O . LEU B 1 107 ? -21.577 4.999 27.648 1.00 60.74 109 LEU B O 1
ATOM 2462 N N . LYS B 1 108 ? -21.965 4.864 29.869 1.00 66.28 110 LYS B N 1
ATOM 2463 C CA . LYS B 1 108 ? -21.090 5.946 30.338 1.00 69.42 110 LYS B CA 1
ATOM 2464 C C . LYS B 1 108 ? -21.233 7.230 29.525 1.00 67.55 110 LYS B C 1
ATOM 2465 O O . LYS B 1 108 ? -20.264 7.874 29.117 1.00 65.46 110 LYS B O 1
ATOM 2471 N N . ALA B 1 109 ? -22.493 7.587 29.301 1.00 61.71 111 ALA B N 1
ATOM 2472 C CA . ALA B 1 109 ? -22.902 8.923 28.908 1.00 55.75 111 ALA B CA 1
ATOM 2473 C C . ALA B 1 109 ? -24.078 9.279 29.809 1.00 50.85 111 ALA B C 1
ATOM 2474 O O . ALA B 1 109 ? -24.945 8.435 30.056 1.00 53.73 111 ALA B O 1
ATOM 2476 N N . ASP B 1 110 ? -24.090 10.506 30.344 1.00 44.49 112 ASP B N 1
ATOM 2477 C CA . ASP B 1 110 ? -25.173 10.879 31.254 1.00 52.96 112 ASP B CA 1
ATOM 2478 C C . ASP B 1 110 ? -26.439 11.317 30.534 1.00 47.74 112 ASP B C 1
ATOM 2479 O O . ASP B 1 110 ? -27.544 11.109 31.049 1.00 42.25 112 ASP B O 1
ATOM 2484 N N . SER B 1 111 ? -26.309 11.974 29.393 1.00 35.00 113 SER B N 1
ATOM 2485 C CA . SER B 1 111 ? -27.488 12.464 28.714 1.00 37.99 113 SER B CA 1
ATOM 2486 C C . SER B 1 111 ? -27.198 12.563 27.230 1.00 35.82 113 SER B C 1
ATOM 2487 O O . SER B 1 111 ? -26.117 12.998 26.819 1.00 34.32 113 SER B O 1
ATOM 2490 N N . LEU B 1 112 ? -28.184 12.176 26.441 1.00 33.20 114 LEU B N 1
ATOM 2491 C CA . LEU B 1 112 ? -28.100 12.217 24.994 1.00 34.60 114 LEU B CA 1
ATOM 2492 C C . LEU B 1 112 ? -29.383 12.856 24.500 1.00 33.61 114 LEU B C 1
ATOM 2493 O O . LEU B 1 112 ? -30.372 12.926 25.237 1.00 27.62 114 LEU B O 1
ATOM 2498 N N . THR B 1 113 ? -29.360 13.367 23.271 1.00 24.56 115 THR B N 1
ATOM 2499 C CA . THR B 1 113 ? -30.575 13.857 22.639 1.00 27.60 115 THR B CA 1
ATOM 2500 C C . THR B 1 113 ? -30.837 13.000 21.411 1.00 30.37 115 THR B C 1
ATOM 2501 O O . THR B 1 113 ? -29.916 12.716 20.642 1.00 30.17 115 THR B O 1
ATOM 2505 N N . LEU B 1 114 ? -32.068 12.542 21.248 1.00 23.69 116 LEU B N 1
ATOM 2506 C CA . LEU B 1 114 ? -32.438 11.746 20.087 1.00 22.72 116 LEU B CA 1
ATOM 2507 C C . LEU B 1 114 ? -33.491 12.506 19.291 1.00 20.68 116 LEU B C 1
ATOM 2508 O O . LEU B 1 114 ? -34.515 12.901 19.837 1.00 25.42 116 LEU B O 1
ATOM 2513 N N . LYS B 1 115 ? -33.234 12.733 18.015 1.00 19.63 117 LYS B N 1
ATOM 2514 C CA . LYS B 1 115 ? -34.170 13.445 17.158 1.00 24.69 117 LYS B CA 1
ATOM 2515 C C . LYS B 1 115 ? -34.663 12.506 16.079 1.00 25.72 117 LYS B C 1
ATOM 2516 O O . LYS B 1 115 ? -33.876 11.769 15.487 1.00 28.90 117 LYS B O 1
ATOM 2522 N N . ILE B 1 116 ? -35.969 12.470 15.882 1.00 27.17 118 ILE B N 1
ATOM 2523 C CA . ILE B 1 116 ? -36.562 11.688 14.822 1.00 22.31 118 ILE B CA 1
ATOM 2524 C C . ILE B 1 116 ? -37.207 12.650 13.838 1.00 27.57 118 ILE B C 1
ATOM 2525 O O . ILE B 1 116 ? -38.045 13.482 14.221 1.00 22.82 118 ILE B O 1
ATOM 2530 N N . HIS B 1 117 ? -36.771 12.560 12.581 1.00 20.26 119 HIS B N 1
ATOM 2531 C CA . HIS B 1 117 ? -37.214 13.407 11.482 1.00 25.70 119 HIS B CA 1
ATOM 2532 C C . HIS B 1 117 ? -38.136 12.582 10.597 1.00 27.95 119 HIS B C 1
ATOM 2533 O O . HIS B 1 117 ? -37.696 11.597 9.991 1.00 28.51 119 HIS B O 1
ATOM 2540 N N . LEU B 1 118 ? -39.412 12.967 10.552 1.00 28.17 120 LEU B N 1
ATOM 2541 C CA . LEU B 1 118 ? -40.430 12.312 9.739 1.00 32.34 120 LEU B CA 1
ATOM 2542 C C . LEU B 1 118 ? -40.795 13.235 8.588 1.00 31.83 120 LEU B C 1
ATOM 2543 O O . LEU B 1 118 ? -41.225 14.374 8.819 1.00 40.07 120 LEU B O 1
ATOM 2548 N N . SER B 1 119 ? -40.604 12.769 7.358 1.00 42.02 121 SER B N 1
ATOM 2549 C CA . SER B 1 119 ? -41.109 13.516 6.209 1.00 52.01 121 SER B CA 1
ATOM 2550 C C . SER B 1 119 ? -41.712 12.511 5.234 1.00 53.36 121 SER B C 1
ATOM 2551 O O . SER B 1 119 ? -41.769 11.310 5.513 1.00 64.15 121 SER B O 1
ATOM 2554 N N . GLN B 1 120 ? -42.167 13.012 4.081 1.00 62.34 122 GLN B N 1
ATOM 2555 C CA . GLN B 1 120 ? -43.049 12.230 3.211 1.00 64.45 122 GLN B CA 1
ATOM 2556 C C . GLN B 1 120 ? -42.432 10.890 2.833 1.00 68.82 122 GLN B C 1
ATOM 2557 O O . GLN B 1 120 ? -43.104 9.854 2.874 1.00 70.35 122 GLN B O 1
ATOM 2559 N N . GLY B 1 121 ? -41.155 10.885 2.469 1.00 75.72 123 GLY B N 1
ATOM 2560 C CA . GLY B 1 121 ? -40.526 9.645 2.060 1.00 81.58 123 GLY B CA 1
ATOM 2561 C C . GLY B 1 121 ? -39.920 8.854 3.206 1.00 78.65 123 GLY B C 1
ATOM 2562 O O . GLY B 1 121 ? -40.631 8.433 4.129 1.00 66.38 123 GLY B O 1
ATOM 2563 N N . LYS B 1 122 ? -38.618 8.597 3.141 1.00 70.55 124 LYS B N 1
ATOM 2564 C CA . LYS B 1 122 ? -37.937 7.960 4.256 1.00 74.16 124 LYS B CA 1
ATOM 2565 C C . LYS B 1 122 ? -37.563 9.003 5.301 1.00 72.77 124 LYS B C 1
ATOM 2566 O O . LYS B 1 122 ? -37.064 10.083 4.958 1.00 77.79 124 LYS B O 1
ATOM 2568 N N . GLY B 1 123 ? -37.820 8.689 6.574 1.00 52.54 125 GLY B N 1
ATOM 2569 C CA . GLY B 1 123 ? -37.352 9.506 7.673 1.00 41.86 125 GLY B CA 1
ATOM 2570 C C . GLY B 1 123 ? -35.987 9.061 8.175 1.00 40.28 125 GLY B C 1
ATOM 2571 O O . GLY B 1 123 ? -35.362 8.134 7.652 1.00 35.22 125 GLY B O 1
ATOM 2572 N N . SER B 1 124 ? -35.546 9.699 9.258 1.00 27.45 126 SER B N 1
ATOM 2573 C CA . SER B 1 124 ? -34.246 9.347 9.807 1.00 28.97 126 SER B CA 1
ATOM 2574 C C . SER B 1 124 ? -34.201 9.667 11.291 1.00 30.49 126 SER B C 1
ATOM 2575 O O . SER B 1 124 ? -35.009 10.439 11.819 1.00 28.44 126 SER B O 1
ATOM 2578 N N . TYR B 1 125 ? -33.171 9.151 11.943 1.00 33.30 127 TYR B N 1
ATOM 2579 C CA . TYR B 1 125 ? -32.940 9.474 13.336 1.00 29.35 127 TYR B CA 1
ATOM 2580 C C . TYR B 1 125 ? -31.578 10.136 13.441 1.00 27.83 127 TYR B C 1
ATOM 2581 O O . TYR B 1 125 ? -30.736 10.030 12.554 1.00 29.13 127 TYR B O 1
ATOM 2590 N N . GLU B 1 126 ? -31.373 10.844 14.530 1.00 27.69 128 GLU B N 1
ATOM 2591 C CA . GLU B 1 126 ? -30.121 11.550 14.722 1.00 28.94 128 GLU B CA 1
ATOM 2592 C C . GLU B 1 126 ? -29.822 11.492 16.212 1.00 23.58 128 GLU B C 1
ATOM 2593 O O . GLU B 1 126 ? -30.643 11.933 17.023 1.00 28.52 128 GLU B O 1
ATOM 2599 N N . ILE B 1 127 ? -28.655 10.981 16.578 1.00 27.35 129 ILE B N 1
ATOM 2600 C CA . ILE B 1 127 ? -28.219 10.981 17.969 1.00 30.74 129 ILE B CA 1
ATOM 2601 C C . ILE B 1 127 ? -27.282 12.164 18.161 1.00 30.78 129 ILE B C 1
ATOM 2602 O O . ILE B 1 127 ? -26.304 12.323 17.418 1.00 29.43 129 ILE B O 1
ATOM 2607 N N . ILE B 1 128 ? -27.603 13.021 19.117 1.00 27.96 130 ILE B N 1
ATOM 2608 C CA . ILE B 1 128 ? -26.740 14.123 19.525 1.00 33.27 130 ILE B CA 1
ATOM 2609 C C . ILE B 1 128 ? -26.082 13.683 20.825 1.00 29.80 130 ILE B C 1
ATOM 2610 O O . ILE B 1 128 ? -26.750 13.573 21.859 1.00 27.16 130 ILE B O 1
ATOM 2615 N N . PHE B 1 129 ? -24.787 13.364 20.743 1.00 30.92 131 PHE B N 1
ATOM 2616 C CA . PHE B 1 129 ? -23.990 12.839 21.834 1.00 34.68 131 PHE B CA 1
ATOM 2617 C C . PHE B 1 129 ? -23.491 13.993 22.694 1.00 28.32 131 PHE B C 1
ATOM 2618 O O . PHE B 1 129 ? -23.189 15.069 22.170 1.00 30.32 131 PHE B O 1
ATOM 2626 N N . PRO B 1 130 ? -23.290 13.764 23.988 1.00 31.45 132 PRO B N 1
ATOM 2627 C CA . PRO B 1 130 ? -22.686 14.801 24.850 1.00 29.96 132 PRO B CA 1
ATOM 2628 C C . PRO B 1 130 ? -21.248 15.063 24.438 1.00 33.59 132 PRO B C 1
ATOM 2629 O O . PRO B 1 130 ? -20.670 14.280 23.669 1.00 30.00 132 PRO B O 1
ATOM 2633 N N . PRO B 1 131 ? -20.643 16.176 24.876 1.00 39.27 133 PRO B N 1
ATOM 2634 C CA . PRO B 1 131 ? -19.273 16.503 24.412 1.00 39.58 133 PRO B CA 1
ATOM 2635 C C . PRO B 1 131 ? -18.225 15.425 24.707 1.00 35.54 133 PRO B C 1
ATOM 2636 O O . PRO B 1 131 ? -17.294 15.247 23.911 1.00 36.80 133 PRO B O 1
ATOM 2640 N N . GLU B 1 132 ? -18.325 14.712 25.831 1.00 38.50 134 GLU B N 1
ATOM 2641 C CA . GLU B 1 132 ? -17.316 13.695 26.133 1.00 35.28 134 GLU B CA 1
ATOM 2642 C C . GLU B 1 132 ? -17.367 12.522 25.159 1.00 40.98 134 GLU B C 1
ATOM 2643 O O . GLU B 1 132 ? -16.342 11.867 24.932 1.00 42.40 134 GLU B O 1
ATOM 2649 N N . VAL B 1 133 ? -18.547 12.202 24.621 1.00 35.68 135 VAL B N 1
ATOM 2650 C CA . VAL B 1 133 ? -18.654 11.130 23.627 1.00 32.34 135 VAL B CA 1
ATOM 2651 C C . VAL B 1 133 ? -18.323 11.636 22.218 1.00 32.53 135 VAL B C 1
ATOM 2652 O O . VAL B 1 133 ? -17.778 10.885 21.399 1.00 42.24 135 VAL B O 1
ATOM 2656 N N . GLN B 1 134 ? -18.645 12.890 21.895 1.00 33.04 136 GLN B N 1
ATOM 2657 C CA . GLN B 1 134 ? -18.212 13.430 20.607 1.00 36.35 136 GLN B CA 1
ATOM 2658 C C . GLN B 1 134 ? -16.689 13.394 20.475 1.00 45.95 136 GLN B C 1
ATOM 2659 O O . GLN B 1 134 ? -16.163 13.288 19.359 1.00 39.26 136 GLN B O 1
ATOM 2665 N N . ALA B 1 135 ? -15.965 13.474 21.598 1.00 42.02 137 ALA B N 1
ATOM 2666 C CA . ALA B 1 135 ? -14.512 13.324 21.597 1.00 41.33 137 ALA B CA 1
ATOM 2667 C C . ALA B 1 135 ? -14.054 11.860 21.569 1.00 49.75 137 ALA B C 1
ATOM 2668 O O . ALA B 1 135 ? -12.841 11.605 21.646 1.00 49.22 137 ALA B O 1
ATOM 2670 N N . ASP B 1 136 ? -14.984 10.899 21.526 1.00 39.41 138 ASP B N 1
ATOM 2671 C CA . ASP B 1 136 ? -14.673 9.469 21.591 1.00 38.95 138 ASP B CA 1
ATOM 2672 C C . ASP B 1 136 ? -15.375 8.710 20.465 1.00 41.13 138 ASP B C 1
ATOM 2673 O O . ASP B 1 136 ? -16.406 8.053 20.694 1.00 36.75 138 ASP B O 1
ATOM 2678 N N . PRO B 1 137 ? -14.839 8.767 19.233 1.00 40.81 139 PRO B N 1
ATOM 2679 C CA . PRO B 1 137 ? -15.551 8.144 18.092 1.00 36.09 139 PRO B CA 1
ATOM 2680 C C . PRO B 1 137 ? -15.862 6.662 18.300 1.00 38.98 139 PRO B C 1
ATOM 2681 O O . PRO B 1 137 ? -16.896 6.168 17.823 1.00 37.14 139 PRO B O 1
ATOM 2685 N N . GLU B 1 138 ? -15.007 5.934 19.020 1.00 28.30 140 GLU B N 1
ATOM 2686 C CA . GLU B 1 138 ? -15.289 4.529 19.260 1.00 37.59 140 GLU B CA 1
ATOM 2687 C C . GLU B 1 138 ? -16.516 4.358 20.151 1.00 37.74 140 GLU B C 1
ATOM 2688 O O . GLU B 1 138 ? -17.353 3.474 19.909 1.00 31.57 140 GLU B O 1
ATOM 2694 N N . ARG B 1 139 ? -16.658 5.216 21.167 1.00 36.52 141 ARG B N 1
ATOM 2695 C CA . ARG B 1 139 ? -17.852 5.168 22.001 1.00 32.81 141 ARG B CA 1
ATOM 2696 C C . ARG B 1 139 ? -19.101 5.516 21.209 1.00 28.59 141 ARG B C 1
ATOM 2697 O O . ARG B 1 139 ? -20.147 4.876 21.394 1.00 26.48 141 ARG B O 1
ATOM 2705 N N . ALA B 1 140 ? -19.025 6.553 20.365 1.00 26.92 142 ALA B N 1
ATOM 2706 C CA . ALA B 1 140 ? -20.182 6.929 19.555 1.00 30.59 142 ALA B CA 1
ATOM 2707 C C . ALA B 1 140 ? -20.625 5.770 18.674 1.00 30.95 142 ALA B C 1
ATOM 2708 O O . ALA B 1 140 ? -21.821 5.453 18.605 1.00 28.12 142 ALA B O 1
ATOM 2710 N N . ALA B 1 141 ? -19.660 5.075 18.061 1.00 26.94 143 ALA B N 1
ATOM 2711 C CA . ALA B 1 141 ? -19.990 3.927 17.228 1.00 26.58 143 ALA B CA 1
ATOM 2712 C C . ALA B 1 141 ? -20.616 2.810 18.051 1.00 28.82 143 ALA B C 1
ATOM 2713 O O . ALA B 1 141 ? -21.619 2.219 17.635 1.00 27.71 143 ALA B O 1
ATOM 2715 N N . ALA B 1 142 ? -20.079 2.544 19.248 1.00 26.70 144 ALA B N 1
ATOM 2716 C CA . ALA B 1 142 ? -20.644 1.491 20.090 1.00 30.65 144 ALA B CA 1
ATOM 2717 C C . ALA B 1 142 ? -22.074 1.811 20.526 1.00 29.36 144 ALA B C 1
ATOM 2718 O O . ALA B 1 142 ? -22.949 0.925 20.535 1.00 28.02 144 ALA B O 1
ATOM 2720 N N . ILE B 1 143 ? -22.323 3.063 20.920 1.00 26.57 145 ILE B N 1
ATOM 2721 C CA . ILE B 1 143 ? -23.657 3.442 21.389 1.00 28.87 145 ILE B CA 1
ATOM 2722 C C . ILE B 1 143 ? -24.660 3.337 20.257 1.00 28.85 145 ILE B C 1
ATOM 2723 O O . ILE B 1 143 ? -25.743 2.760 20.422 1.00 28.26 145 ILE B O 1
ATOM 2728 N N . GLU B 1 144 ? -24.318 3.901 19.092 1.00 26.34 146 GLU B N 1
ATOM 2729 C CA . GLU B 1 144 ? -25.211 3.795 17.943 1.00 29.05 146 GLU B CA 1
ATOM 2730 C C . GLU B 1 144 ? -25.444 2.335 17.570 1.00 31.84 146 GLU B C 1
ATOM 2731 O O . GLU B 1 144 ? -26.558 1.970 17.199 1.00 26.05 146 GLU B O 1
ATOM 2737 N N . ALA B 1 145 ? -24.395 1.490 17.623 1.00 24.90 147 ALA B N 1
ATOM 2738 C CA . ALA B 1 145 ? -24.550 0.090 17.213 1.00 29.17 147 ALA B CA 1
ATOM 2739 C C . ALA B 1 145 ? -25.506 -0.648 18.135 1.00 31.45 147 ALA B C 1
ATOM 2740 O O . ALA B 1 145 ? -26.290 -1.499 17.683 1.00 28.16 147 ALA B O 1
ATOM 2742 N N . LEU B 1 146 ? -25.438 -0.348 19.435 1.00 28.25 148 LEU B N 1
ATOM 2743 C CA . LEU B 1 146 ? -26.387 -0.915 20.384 1.00 26.91 148 LEU B CA 1
ATOM 2744 C C . LEU B 1 146 ? -27.802 -0.371 20.152 1.00 32.18 148 LEU B C 1
ATOM 2745 O O . LEU B 1 146 ? -28.778 -1.119 20.233 1.00 27.83 148 LEU B O 1
ATOM 2750 N N . TRP B 1 147 ? -27.939 0.941 19.913 1.00 26.15 149 TRP B N 1
ATOM 2751 C CA . TRP B 1 147 ? -29.272 1.545 19.829 1.00 30.18 149 TRP B CA 1
ATOM 2752 C C . TRP B 1 147 ? -29.970 1.293 18.501 1.00 29.21 149 TRP B C 1
ATOM 2753 O O . TRP B 1 147 ? -31.207 1.292 18.451 1.00 26.32 149 TRP B O 1
ATOM 2764 N N . LYS B 1 148 ? -29.201 1.088 17.431 1.00 21.59 150 LYS B N 1
ATOM 2765 C CA . LYS B 1 148 ? -29.753 1.157 16.081 1.00 24.45 150 LYS B CA 1
ATOM 2766 C C . LYS B 1 148 ? -30.917 0.206 15.800 1.00 23.74 150 LYS B C 1
ATOM 2767 O O . LYS B 1 148 ? -31.870 0.637 15.141 1.00 25.88 150 LYS B O 1
ATOM 2773 N N . PRO B 1 149 ? -30.886 -1.078 16.185 1.00 29.02 151 PRO B N 1
ATOM 2774 C CA . PRO B 1 149 ? -32.053 -1.939 15.877 1.00 24.84 151 PRO B CA 1
ATOM 2775 C C . PRO B 1 149 ? -33.344 -1.412 16.494 1.00 29.71 151 PRO B C 1
ATOM 2776 O O . PRO B 1 149 ? -34.412 -1.373 15.850 1.00 29.84 151 PRO B O 1
ATOM 2780 N N . THR B 1 150 ? -33.250 -0.953 17.739 1.00 30.90 152 THR B N 1
ATOM 2781 C CA . THR B 1 150 ? -34.401 -0.360 18.401 1.00 28.51 152 THR B CA 1
ATOM 2782 C C . THR B 1 150 ? -34.829 0.927 17.706 1.00 24.88 152 THR B C 1
ATOM 2783 O O . THR B 1 150 ? -36.025 1.149 17.486 1.00 26.45 152 THR B O 1
ATOM 2787 N N . LEU B 1 151 ? -33.864 1.783 17.349 1.00 24.77 153 LEU B N 1
ATOM 2788 C CA . LEU B 1 151 ? -34.191 3.062 16.721 1.00 25.30 153 LEU B CA 1
ATOM 2789 C C . LEU B 1 151 ? -34.855 2.865 15.363 1.00 28.90 153 LEU B C 1
ATOM 2790 O O . LEU B 1 151 ? -35.739 3.638 14.987 1.00 26.38 153 LEU B O 1
ATOM 2795 N N . ASP B 1 152 ? -34.416 1.855 14.599 1.00 30.14 154 ASP B N 1
ATOM 2796 C CA . ASP B 1 152 ? -35.070 1.548 13.326 1.00 30.10 154 ASP B CA 1
ATOM 2797 C C . ASP B 1 152 ? -36.516 1.136 13.545 1.00 27.18 154 ASP B C 1
ATOM 2798 O O . ASP B 1 152 ? -37.415 1.541 12.785 1.00 25.95 154 ASP B O 1
ATOM 2803 N N . GLN B 1 153 ? -36.773 0.324 14.579 1.00 25.06 155 GLN B N 1
ATOM 2804 C CA . GLN B 1 153 ? -38.170 -0.009 14.838 1.00 23.85 155 GLN B CA 1
ATOM 2805 C C . GLN B 1 153 ? -38.972 1.239 15.222 1.00 24.49 155 GLN B C 1
ATOM 2806 O O . GLN B 1 153 ? -40.100 1.446 14.749 1.00 23.06 155 GLN B O 1
ATOM 2812 N N . LEU B 1 154 ? -38.399 2.084 16.077 1.00 24.62 156 LEU B N 1
ATOM 2813 C CA . LEU B 1 154 ? -39.112 3.272 16.541 1.00 26.05 156 LEU B CA 1
ATOM 2814 C C . LEU B 1 154 ? -39.428 4.195 15.377 1.00 25.05 156 LEU B C 1
ATOM 2815 O O . LEU B 1 154 ? -40.527 4.758 15.295 1.00 21.94 156 LEU B O 1
ATOM 2820 N N . LEU B 1 155 ? -38.465 4.356 14.469 1.00 27.10 157 LEU B N 1
ATOM 2821 C CA . LEU B 1 155 ? -38.697 5.156 13.278 1.00 31.20 157 LEU B CA 1
ATOM 2822 C C . LEU B 1 155 ? -39.838 4.570 12.462 1.00 26.64 157 LEU B C 1
ATOM 2823 O O . LEU B 1 155 ? -40.754 5.297 12.092 1.00 28.14 157 LEU B O 1
ATOM 2828 N N . ALA B 1 156 ? -39.864 3.244 12.273 1.00 24.08 158 ALA B N 1
ATOM 2829 C CA . ALA B 1 156 ? -40.962 2.626 11.531 1.00 28.02 158 ALA B CA 1
ATOM 2830 C C . ALA B 1 156 ? -42.323 2.910 12.178 1.00 28.90 158 ALA B C 1
ATOM 2831 O O . ALA B 1 156 ? -43.308 3.182 11.487 1.00 35.42 158 ALA B O 1
ATOM 2833 N N . VAL B 1 157 ? -42.403 2.815 13.511 1.00 31.90 159 VAL B N 1
ATOM 2834 C CA . VAL B 1 157 ? -43.656 3.081 14.240 1.00 27.19 159 VAL B CA 1
ATOM 2835 C C . VAL B 1 157 ? -44.130 4.524 14.052 1.00 34.92 159 VAL B C 1
ATOM 2836 O O . VAL B 1 157 ? -45.280 4.773 13.658 1.00 35.93 159 VAL B O 1
ATOM 2840 N N . LEU B 1 158 ? -43.233 5.493 14.281 1.00 31.58 160 LEU B N 1
ATOM 2841 C CA . LEU B 1 158 ? -43.590 6.900 14.103 1.00 32.49 160 LEU B CA 1
ATOM 2842 C C . LEU B 1 158 ? -43.914 7.186 12.631 1.00 36.74 160 LEU B C 1
ATOM 2843 O O . LEU B 1 158 ? -44.798 7.981 12.321 1.00 34.59 160 LEU B O 1
ATOM 2848 N N . GLN B 1 159 ? -43.201 6.519 11.744 1.00 33.70 161 GLN B N 1
ATOM 2849 C CA . GLN B 1 159 ? -43.403 6.607 10.307 1.00 42.60 161 GLN B CA 1
ATOM 2850 C C . GLN B 1 159 ? -44.807 6.181 9.977 1.00 47.58 161 GLN B C 1
ATOM 2851 O O . GLN B 1 159 ? -45.418 6.729 9.052 1.00 45.94 161 GLN B O 1
ATOM 2857 N N . GLU B 1 160 ? -45.334 5.180 10.674 1.00 47.82 162 GLU B N 1
ATOM 2858 C CA . GLU B 1 160 ? -46.753 4.840 10.499 1.00 50.87 162 GLU B CA 1
ATOM 2859 C C . GLU B 1 160 ? -47.679 5.937 11.049 1.00 43.57 162 GLU B C 1
ATOM 2860 O O . GLU B 1 160 ? -48.713 6.272 10.450 1.00 55.57 162 GLU B O 1
ATOM 2862 N N . LYS B 1 161 ? -47.347 6.472 12.219 1.00 49.58 163 LYS B N 1
ATOM 2863 C CA A LYS B 1 161 ? -48.255 7.413 12.862 0.49 46.83 163 LYS B CA 1
ATOM 2864 C CA B LYS B 1 161 ? -48.190 7.446 12.912 0.51 46.37 163 LYS B CA 1
ATOM 2865 C C . LYS B 1 161 ? -48.284 8.798 12.208 1.00 54.08 163 LYS B C 1
ATOM 2866 O O . LYS B 1 161 ? -49.145 9.611 12.578 1.00 56.46 163 LYS B O 1
ATOM 2877 N N . HIS B 1 162 ? -47.411 9.083 11.228 1.00 52.22 164 HIS B N 1
ATOM 2878 C CA A HIS B 1 162 ? -47.252 10.399 10.617 0.54 47.18 164 HIS B CA 1
ATOM 2879 C CA B HIS B 1 162 ? -47.393 10.419 10.632 0.46 47.15 164 HIS B CA 1
ATOM 2880 C C . HIS B 1 162 ? -47.519 10.381 9.113 1.00 41.34 164 HIS B C 1
ATOM 2881 O O . HIS B 1 162 ? -47.242 11.376 8.440 1.00 51.45 164 HIS B O 1
ATOM 2894 N N . LYS B 1 163 ? -48.029 9.283 8.559 1.00 46.24 165 LYS B N 1
ATOM 2895 C CA . LYS B 1 163 ? -48.289 9.207 7.120 1.00 44.11 165 LYS B CA 1
ATOM 2896 C C . LYS B 1 163 ? -49.206 10.344 6.661 1.00 48.28 165 LYS B C 1
ATOM 2897 O O . LYS B 1 163 ? -50.198 10.663 7.322 1.00 48.04 165 LYS B O 1
ATOM 2903 N N . GLY B 1 164 ? -48.849 10.974 5.540 1.00 40.72 166 GLY B N 1
ATOM 2904 C CA . GLY B 1 164 ? -49.620 12.056 4.956 1.00 42.75 166 GLY B CA 1
ATOM 2905 C C . GLY B 1 164 ? -49.468 13.403 5.629 1.00 45.30 166 GLY B C 1
ATOM 2906 O O . GLY B 1 164 ? -50.224 14.331 5.317 1.00 44.23 166 GLY B O 1
ATOM 2907 N N . LYS B 1 165 ? -48.486 13.562 6.497 1.00 41.05 167 LYS B N 1
ATOM 2908 C CA . LYS B 1 165 ? -48.336 14.759 7.296 1.00 36.70 167 LYS B CA 1
ATOM 2909 C C . LYS B 1 165 ? -47.096 15.554 6.913 1.00 38.92 167 LYS B C 1
ATOM 2910 O O . LYS B 1 165 ? -46.135 15.007 6.351 1.00 33.73 167 LYS B O 1
ATOM 2916 N N . PRO B 1 166 ? -47.097 16.862 7.182 1.00 35.61 168 PRO B N 1
ATOM 2917 C CA . PRO B 1 166 ? -45.907 17.683 6.922 1.00 35.20 168 PRO B CA 1
ATOM 2918 C C . PRO B 1 166 ? -44.735 17.231 7.779 1.00 36.23 168 PRO B C 1
ATOM 2919 O O . PRO B 1 166 ? -44.907 16.539 8.782 1.00 30.76 168 PRO B O 1
ATOM 2923 N N . ALA B 1 167 ? -43.544 17.678 7.384 1.00 27.62 169 ALA B N 1
ATOM 2924 C CA . ALA B 1 167 ? -42.299 17.399 8.090 1.00 34.76 169 ALA B CA 1
ATOM 2925 C C . ALA B 1 167 ? -42.421 17.694 9.578 1.00 32.13 169 ALA B C 1
ATOM 2926 O O . ALA B 1 167 ? -42.704 18.827 9.978 1.00 32.78 169 ALA B O 1
ATOM 2928 N N . THR B 1 168 ? -42.212 16.678 10.408 1.00 31.48 170 THR B N 1
ATOM 2929 C CA . THR B 1 168 ? -42.183 16.898 11.844 1.00 29.79 170 THR B CA 1
ATOM 2930 C C . THR B 1 168 ? -40.930 16.269 12.443 1.00 33.13 170 THR B C 1
ATOM 2931 O O . THR B 1 168 ? -40.348 15.315 11.906 1.00 28.78 170 THR B O 1
ATOM 2935 N N . THR B 1 169 ? -40.489 16.857 13.542 1.00 26.47 171 THR B N 1
ATOM 2936 C CA . THR B 1 169 ? -39.319 16.386 14.266 1.00 31.93 171 THR B CA 1
ATOM 2937 C C . THR B 1 169 ? -39.725 16.170 15.711 1.00 27.11 171 THR B C 1
ATOM 2938 O O . THR B 1 169 ? -40.342 17.048 16.320 1.00 30.47 171 THR B O 1
ATOM 2942 N N . VAL B 1 170 ? -39.403 14.988 16.237 1.00 27.57 172 VAL B N 1
ATOM 2943 C CA . VAL B 1 170 ? -39.659 14.613 17.621 1.00 25.13 172 VAL B CA 1
ATOM 2944 C C . VAL B 1 170 ? -38.326 14.584 18.337 1.00 27.38 172 VAL B C 1
ATOM 2945 O O . VAL B 1 170 ? -37.392 13.926 17.872 1.00 26.18 172 VAL B O 1
ATOM 2949 N N . THR B 1 171 ? -38.235 15.275 19.469 1.00 25.68 173 THR B N 1
ATOM 2950 C CA . THR B 1 171 ? -36.996 15.350 20.238 1.00 25.91 173 THR B CA 1
ATOM 2951 C C . THR B 1 171 ? -37.165 14.627 21.577 1.00 26.91 173 THR B C 1
ATOM 2952 O O . THR B 1 171 ? -38.084 14.933 22.341 1.00 27.78 173 THR B O 1
ATOM 2956 N N . TYR B 1 172 ? -36.306 13.653 21.845 1.00 22.86 174 TYR B N 1
ATOM 2957 C CA . TYR B 1 172 ? -36.285 12.925 23.113 1.00 23.32 174 TYR B CA 1
ATOM 2958 C C . TYR B 1 172 ? -35.006 13.290 23.866 1.00 28.59 174 TYR B C 1
ATOM 2959 O O . TYR B 1 172 ? -33.902 13.070 23.355 1.00 24.75 174 TYR B O 1
ATOM 2968 N N . GLU B 1 173 ? -35.142 13.794 25.094 1.00 30.26 175 GLU B N 1
ATOM 2969 C CA . GLU B 1 173 ? -34.010 13.909 26.011 1.00 29.59 175 GLU B CA 1
ATOM 2970 C C . GLU B 1 173 ? -33.847 12.584 26.748 1.00 30.88 175 GLU B C 1
ATOM 2971 O O . GLU B 1 173 ? -34.796 12.101 27.371 1.00 27.33 175 GLU B O 1
ATOM 2977 N N . ILE B 1 174 ? -32.661 11.985 26.663 1.00 26.84 176 ILE B N 1
ATOM 2978 C CA . ILE B 1 174 ? -32.420 10.651 27.187 1.00 27.02 176 ILE B CA 1
ATOM 2979 C C . ILE B 1 174 ? -31.414 10.747 28.331 1.00 31.70 176 ILE B C 1
ATOM 2980 O O . ILE B 1 174 ? -30.235 11.052 28.117 1.00 30.50 176 ILE B O 1
ATOM 2985 N N . SER B 1 175 ? -31.887 10.489 29.545 1.00 25.68 177 SER B N 1
ATOM 2986 C CA . SER B 1 175 ? -31.059 10.431 30.742 1.00 31.50 177 SER B CA 1
ATOM 2987 C C . SER B 1 175 ? -31.782 9.553 31.747 1.00 32.75 177 SER B C 1
ATOM 2988 O O . SER B 1 175 ? -32.957 9.222 31.576 1.00 30.38 177 SER B O 1
ATOM 2991 N N . ALA B 1 176 ? -31.062 9.160 32.793 1.00 35.86 178 ALA B N 1
ATOM 2992 C CA . ALA B 1 176 ? -31.693 8.384 33.855 1.00 35.43 178 ALA B CA 1
ATOM 2993 C C . ALA B 1 176 ? -32.914 9.114 34.396 1.00 32.44 178 ALA B C 1
ATOM 2994 O O . ALA B 1 176 ? -33.966 8.506 34.629 1.00 30.38 178 ALA B O 1
ATOM 2996 N N . GLU B 1 177 ? -32.809 10.436 34.534 1.00 27.48 179 GLU B N 1
ATOM 2997 C CA . GLU B 1 177 ? -33.887 11.226 35.118 1.00 31.44 179 GLU B CA 1
ATOM 2998 C C . GLU B 1 177 ? -35.127 11.275 34.217 1.00 30.30 179 GLU B C 1
ATOM 2999 O O . GLU B 1 177 ? -36.255 11.076 34.695 1.00 27.75 179 GLU B O 1
ATOM 3005 N N . THR B 1 178 ? -34.955 11.527 32.905 1.00 27.30 180 THR B N 1
ATOM 3006 C CA . THR B 1 178 ? -36.147 11.602 32.053 1.00 25.01 180 THR B CA 1
ATOM 3007 C C . THR B 1 178 ? -36.790 10.238 31.855 1.00 27.07 180 THR B C 1
ATOM 3008 O O . THR B 1 178 ? -38.019 10.149 31.743 1.00 27.57 180 THR B O 1
ATOM 3012 N N . LEU B 1 179 ? -35.996 9.166 31.803 1.00 27.38 181 LEU B N 1
ATOM 3013 C CA . LEU B 1 179 ? -36.597 7.841 31.663 1.00 28.20 181 LEU B CA 1
ATOM 3014 C C . LEU B 1 179 ? -37.319 7.422 32.939 1.00 29.65 181 LEU B C 1
ATOM 3015 O O . LEU B 1 179 ? -38.400 6.819 32.884 1.00 32.13 181 LEU B O 1
ATOM 3020 N N . ARG B 1 180 ? -36.746 7.752 34.095 1.00 29.42 182 ARG B N 1
ATOM 3021 C CA . ARG B 1 180 ? -37.443 7.530 35.357 1.00 34.99 182 ARG B CA 1
ATOM 3022 C C . ARG B 1 180 ? -38.763 8.298 35.403 1.00 30.06 182 ARG B C 1
ATOM 3023 O O . ARG B 1 180 ? -39.786 7.755 35.840 1.00 32.79 182 ARG B O 1
ATOM 3031 N N . ALA B 1 181 ? -38.758 9.565 34.971 1.00 25.36 183 ALA B N 1
ATOM 3032 C CA . ALA B 1 181 ? -39.992 10.350 34.964 1.00 25.42 183 ALA B CA 1
ATOM 3033 C C . ALA B 1 181 ? -41.021 9.774 33.995 1.00 33.13 183 ALA B C 1
ATOM 3034 O O . ALA B 1 181 ? -42.212 9.694 34.316 1.00 33.07 183 ALA B O 1
ATOM 3036 N N . ALA B 1 182 ? -40.580 9.345 32.810 1.00 30.54 184 ALA B N 1
ATOM 3037 C CA . ALA B 1 182 ? -41.509 8.750 31.856 1.00 31.97 184 ALA B CA 1
ATOM 3038 C C . ALA B 1 182 ? -42.153 7.497 32.427 1.00 35.39 184 ALA B C 1
ATOM 3039 O O . ALA B 1 182 ? -43.369 7.295 32.291 1.00 29.83 184 ALA B O 1
ATOM 3041 N N . VAL B 1 183 ? -41.352 6.635 33.062 1.00 28.46 185 VAL B N 1
ATOM 3042 C CA . VAL B 1 183 ? -41.908 5.393 33.593 1.00 32.23 185 VAL B CA 1
ATOM 3043 C C . VAL B 1 183 ? -42.808 5.679 34.798 1.00 30.47 185 VAL B C 1
ATOM 3044 O O . VAL B 1 183 ? -43.849 5.039 34.967 1.00 31.50 185 VAL B O 1
ATOM 3048 N N . ALA B 1 184 ? -42.448 6.669 35.625 1.00 26.50 186 ALA B N 1
ATOM 3049 C CA . ALA B 1 184 ? -43.326 7.083 36.725 1.00 33.63 186 ALA B CA 1
ATOM 3050 C C . ALA B 1 184 ? -44.667 7.592 36.203 1.00 30.32 186 ALA B C 1
ATOM 3051 O O . ALA B 1 184 ? -45.723 7.295 36.773 1.00 35.64 186 ALA B O 1
ATOM 3053 N N . ALA B 1 185 ? -44.645 8.381 35.130 1.00 34.12 187 ALA B N 1
ATOM 3054 C CA . ALA B 1 185 ? -45.896 8.853 34.543 1.00 35.00 187 ALA B CA 1
ATOM 3055 C C . ALA B 1 185 ? -46.718 7.689 34.018 1.00 32.37 187 ALA B C 1
ATOM 3056 O O . ALA B 1 185 ? -47.942 7.626 34.209 1.00 32.09 187 ALA B O 1
ATOM 3058 N N . LEU B 1 186 ? -46.058 6.742 33.368 1.00 35.52 188 LEU B N 1
ATOM 3059 C CA . LEU B 1 186 ? -46.772 5.578 32.873 1.00 30.22 188 LEU B CA 1
ATOM 3060 C C . LEU B 1 186 ? -47.407 4.805 34.029 1.00 34.66 188 LEU B C 1
ATOM 3061 O O . LEU B 1 186 ? -48.550 4.348 33.929 1.00 31.59 188 LEU B O 1
ATOM 3066 N N . ALA B 1 187 ? -46.692 4.684 35.149 1.00 31.21 189 ALA B N 1
ATOM 3067 C CA . ALA B 1 187 ? -47.226 3.947 36.290 1.00 37.59 189 ALA B CA 1
ATOM 3068 C C . ALA B 1 187 ? -48.447 4.640 36.879 1.00 34.54 189 ALA B C 1
ATOM 3069 O O . ALA B 1 187 ? -49.434 3.973 37.238 1.00 30.76 189 ALA B O 1
ATOM 3071 N N . ARG B 1 188 ? -48.397 5.972 36.994 1.00 25.19 190 ARG B N 1
ATOM 3072 C CA . ARG B 1 188 ? -49.534 6.712 37.549 1.00 37.29 190 ARG B CA 1
ATOM 3073 C C . ARG B 1 188 ? -50.764 6.614 36.655 1.00 37.81 190 ARG B C 1
ATOM 3074 O O . ARG B 1 188 ? -51.883 6.382 37.143 1.00 35.48 190 ARG B O 1
ATOM 3082 N N . ALA B 1 189 ? -50.579 6.751 35.339 1.00 31.25 191 ALA B N 1
ATOM 3083 C CA . ALA B 1 189 ? -51.716 6.567 34.440 1.00 32.34 191 ALA B CA 1
ATOM 3084 C C . ALA B 1 189 ? -52.233 5.133 34.488 1.00 33.74 191 ALA B C 1
ATOM 3085 O O . ALA B 1 189 ? -53.445 4.901 34.421 1.00 32.35 191 ALA B O 1
ATOM 3087 N N . ALA B 1 190 ? -51.331 4.154 34.590 1.00 25.49 192 ALA B N 1
ATOM 3088 C CA . ALA B 1 190 ? -51.761 2.760 34.634 1.00 29.17 192 ALA B CA 1
ATOM 3089 C C . ALA B 1 190 ? -52.577 2.476 35.889 1.00 27.98 192 ALA B C 1
ATOM 3090 O O . ALA B 1 190 ? -53.574 1.749 35.839 1.00 31.68 192 ALA B O 1
ATOM 3092 N N . GLU B 1 191 ? -52.173 3.047 37.019 1.00 24.80 193 GLU B N 1
ATOM 3093 C CA . GLU B 1 191 ? -52.967 2.909 38.230 1.00 32.37 193 GLU B CA 1
ATOM 3094 C C . GLU B 1 191 ? -54.347 3.546 38.065 1.00 31.15 193 GLU B C 1
ATOM 3095 O O . GLU B 1 191 ? -55.364 2.955 38.460 1.00 29.56 193 GLU B O 1
ATOM 3101 N N . ALA B 1 192 ? -54.413 4.747 37.482 1.00 28.79 194 ALA B N 1
ATOM 3102 C CA . ALA B 1 192 ? -55.728 5.356 37.268 1.00 26.75 194 ALA B CA 1
ATOM 3103 C C . ALA B 1 192 ? -56.609 4.468 36.384 1.00 33.33 194 ALA B C 1
ATOM 3104 O O . ALA B 1 192 ? -57.791 4.220 36.699 1.00 30.99 194 ALA B O 1
ATOM 3106 N N . ALA B 1 193 ? -56.024 3.911 35.317 1.00 29.64 195 ALA B N 1
ATOM 3107 C CA . ALA B 1 193 ? -56.773 3.027 34.430 1.00 33.85 195 ALA B CA 1
ATOM 3108 C C . ALA B 1 193 ? -57.258 1.785 35.166 1.00 32.74 195 ALA B C 1
ATOM 3109 O O . ALA B 1 193 ? -58.402 1.343 34.980 1.00 38.12 195 ALA B O 1
ATOM 3111 N N . LEU B 1 194 ? -56.396 1.188 35.990 1.00 33.40 196 LEU B N 1
ATOM 3112 C CA . LEU B 1 194 ? -56.791 -0.028 36.691 1.00 32.97 196 LEU B CA 1
ATOM 3113 C C . LEU B 1 194 ? -57.915 0.247 37.679 1.00 30.22 196 LEU B C 1
ATOM 3114 O O . LEU B 1 194 ? -58.857 -0.543 37.780 1.00 31.83 196 LEU B O 1
ATOM 3119 N N . ARG B 1 195 ? -57.837 1.372 38.398 1.00 28.85 197 ARG B N 1
ATOM 3120 C CA . ARG B 1 195 ? -58.923 1.784 39.287 1.00 32.86 197 ARG B CA 1
ATOM 3121 C C . ARG B 1 195 ? -60.242 1.884 38.538 1.00 33.76 197 ARG B C 1
ATOM 3122 O O . ARG B 1 195 ? -61.287 1.463 39.048 1.00 27.36 197 ARG B O 1
ATOM 3130 N N . ARG B 1 196 ? -60.227 2.485 37.346 1.00 32.30 198 ARG B N 1
ATOM 3131 C CA . ARG B 1 196 ? -61.475 2.530 36.588 1.00 35.51 198 ARG B CA 1
ATOM 3132 C C . ARG B 1 196 ? -61.917 1.129 36.178 1.00 39.08 198 ARG B C 1
ATOM 3133 O O . ARG B 1 196 ? -63.120 0.879 36.031 1.00 34.69 198 ARG B O 1
ATOM 3141 N N . LYS B 1 197 ? -60.969 0.206 35.977 1.00 32.66 199 LYS B N 1
ATOM 3142 C CA . LYS B 1 197 ? -61.360 -1.117 35.487 1.00 34.21 199 LYS B CA 1
ATOM 3143 C C . LYS B 1 197 ? -61.987 -1.987 36.571 1.00 39.30 199 LYS B C 1
ATOM 3144 O O . LYS B 1 197 ? -62.881 -2.788 36.277 1.00 42.75 199 LYS B O 1
ATOM 3150 N N . VAL B 1 198 ? -61.551 -1.869 37.822 1.00 32.95 200 VAL B N 1
ATOM 3151 C CA . VAL B 1 198 ? -62.154 -2.709 38.855 1.00 40.25 200 VAL B CA 1
ATOM 3152 C C . VAL B 1 198 ? -63.374 -2.030 39.473 1.00 33.86 200 VAL B C 1
ATOM 3153 O O . VAL B 1 198 ? -64.138 -2.686 40.193 1.00 44.84 200 VAL B O 1
ATOM 3157 N N . GLY B 1 199 ? -63.532 -0.726 39.264 1.00 35.47 201 GLY B N 1
ATOM 3158 C CA . GLY B 1 199 ? -64.694 0.047 39.644 1.00 33.83 201 GLY B CA 1
ATOM 3159 C C . GLY B 1 199 ? -66.013 -0.578 39.253 1.00 43.81 201 GLY B C 1
ATOM 3160 O O . GLY B 1 199 ? -66.086 -1.357 38.294 1.00 41.02 201 GLY B O 1
ATOM 3161 N N . SER B 1 200 ? -67.075 -0.186 39.960 1.00 44.91 202 SER B N 1
ATOM 3162 C CA . SER B 1 200 ? -68.378 -0.813 39.772 1.00 41.44 202 SER B CA 1
ATOM 3163 C C . SER B 1 200 ? -68.952 -0.523 38.386 1.00 35.55 202 SER B C 1
ATOM 3164 O O . SER B 1 200 ? -69.591 -1.390 37.777 1.00 39.95 202 SER B O 1
ATOM 3167 N N . LEU B 1 201 ? -68.724 0.687 37.869 1.00 34.37 203 LEU B N 1
ATOM 3168 C CA . LEU B 1 201 ? -69.223 1.057 36.550 1.00 35.39 203 LEU B CA 1
ATOM 3169 C C . LEU B 1 201 ? -68.818 0.038 35.487 1.00 42.57 203 LEU B C 1
ATOM 3170 O O . LEU B 1 201 ? -69.648 -0.393 34.676 1.00 44.73 203 LEU B O 1
ATOM 3175 N N . GLU B 1 202 ? -67.548 -0.370 35.478 1.00 35.73 204 GLU B N 1
ATOM 3176 C CA . GLU B 1 202 ? -67.090 -1.297 34.444 1.00 45.15 204 GLU B CA 1
ATOM 3177 C C . GLU B 1 202 ? -67.113 -2.755 34.882 1.00 43.26 204 GLU B C 1
ATOM 3178 O O . GLU B 1 202 ? -67.282 -3.640 34.036 1.00 44.18 204 GLU B O 1
ATOM 3184 N N . SER B 1 203 ? -66.958 -3.029 36.175 1.00 45.25 205 SER B N 1
ATOM 3185 C CA . SER B 1 203 ? -66.809 -4.399 36.660 1.00 44.99 205 SER B CA 1
ATOM 3186 C C . SER B 1 203 ? -68.128 -5.101 36.969 1.00 45.23 205 SER B C 1
ATOM 3187 O O . SER B 1 203 ? -68.140 -6.329 37.095 1.00 43.55 205 SER B O 1
ATOM 3190 N N . SER B 1 204 ? -69.233 -4.377 37.122 1.00 46.90 206 SER B N 1
ATOM 3191 C CA . SER B 1 204 ? -70.533 -5.032 37.201 1.00 50.98 206 SER B CA 1
ATOM 3192 C C . SER B 1 204 ? -71.148 -5.099 35.800 1.00 49.75 206 SER B C 1
ATOM 3193 O O . SER B 1 204 ? -71.181 -4.100 35.071 1.00 44.99 206 SER B O 1
ATOM 3196 N N . GLY B 1 205 ? -71.598 -6.289 35.414 1.00 56.60 207 GLY B N 1
ATOM 3197 C CA . GLY B 1 205 ? -72.047 -6.527 34.062 1.00 49.91 207 GLY B CA 1
ATOM 3198 C C . GLY B 1 205 ? -73.473 -6.081 33.818 1.00 61.31 207 GLY B C 1
ATOM 3199 O O . GLY B 1 205 ? -74.182 -5.614 34.709 1.00 60.38 207 GLY B O 1
ATOM 3200 N N . LEU B 1 206 ? -73.897 -6.240 32.560 1.00 64.60 208 LEU B N 1
ATOM 3201 C CA . LEU B 1 206 ? -75.263 -5.884 32.188 1.00 65.56 208 LEU B CA 1
ATOM 3202 C C . LEU B 1 206 ? -76.272 -6.716 32.958 1.00 67.97 208 LEU B C 1
ATOM 3203 O O . LEU B 1 206 ? -77.334 -6.215 33.345 1.00 70.26 208 LEU B O 1
ATOM 3208 N N . GLU B 1 207 ? -75.952 -7.989 33.197 1.00 65.65 209 GLU B N 1
ATOM 3209 C CA . GLU B 1 207 ? -76.865 -8.880 33.899 1.00 68.33 209 GLU B CA 1
ATOM 3210 C C . GLU B 1 207 ? -77.247 -8.354 35.281 1.00 76.48 209 GLU B C 1
ATOM 3211 O O . GLU B 1 207 ? -78.314 -8.712 35.791 1.00 79.22 209 GLU B O 1
ATOM 3213 N N . VAL B 1 208 ? -76.413 -7.513 35.897 1.00 66.89 210 VAL B N 1
ATOM 3214 C CA . VAL B 1 208 ? -76.689 -7.120 37.274 1.00 67.74 210 VAL B CA 1
ATOM 3215 C C . VAL B 1 208 ? -77.721 -5.995 37.344 1.00 68.10 210 VAL B C 1
ATOM 3216 O O . VAL B 1 208 ? -78.409 -5.855 38.360 1.00 78.55 210 VAL B O 1
ATOM 3220 N N . LEU B 1 209 ? -77.855 -5.173 36.302 1.00 59.63 211 LEU B N 1
ATOM 3221 C CA . LEU B 1 209 ? -78.951 -4.211 36.254 1.00 64.92 211 LEU B CA 1
ATOM 3222 C C . LEU B 1 209 ? -80.061 -4.653 35.321 1.00 66.18 211 LEU B C 1
ATOM 3223 O O . LEU B 1 209 ? -80.980 -3.871 35.055 1.00 66.10 211 LEU B O 1
ATOM 3228 N N . PHE B 1 210 ? -79.997 -5.897 34.839 1.00 69.76 212 PHE B N 1
ATOM 3229 C CA . PHE B 1 210 ? -81.000 -6.482 33.947 1.00 63.48 212 PHE B CA 1
ATOM 3230 C C . PHE B 1 210 ? -81.129 -5.653 32.671 1.00 61.91 212 PHE B C 1
ATOM 3231 O O . PHE B 1 210 ? -82.226 -5.338 32.216 1.00 60.32 212 PHE B O 1
ATOM 3239 N N . GLN B 1 211 ? -79.976 -5.292 32.109 1.00 59.34 213 GLN B N 1
ATOM 3240 C CA . GLN B 1 211 ? -79.863 -4.509 30.885 1.00 48.96 213 GLN B CA 1
ATOM 3241 C C . GLN B 1 211 ? -80.641 -3.209 30.964 1.00 51.53 213 GLN B C 1
ATOM 3242 O O . GLN B 1 211 ? -81.834 -3.173 30.654 1.00 57.42 213 GLN B O 1
ATOM 3244 N N . PRO C 1 1 ? -20.072 22.011 -15.613 1.00 65.09 3 PRO C N 1
ATOM 3245 C CA . PRO C 1 1 ? -19.852 20.726 -14.935 1.00 62.28 3 PRO C CA 1
ATOM 3246 C C . PRO C 1 1 ? -21.036 20.335 -14.056 1.00 70.68 3 PRO C C 1
ATOM 3247 O O . PRO C 1 1 ? -21.581 21.189 -13.351 1.00 75.18 3 PRO C O 1
ATOM 3251 N N . ASP C 1 2 ? -21.440 19.068 -14.102 1.00 77.48 4 ASP C N 1
ATOM 3252 C CA . ASP C 1 2 ? -22.566 18.574 -13.317 1.00 69.94 4 ASP C CA 1
ATOM 3253 C C . ASP C 1 2 ? -21.992 17.871 -12.095 1.00 65.28 4 ASP C C 1
ATOM 3254 O O . ASP C 1 2 ? -21.216 16.919 -12.238 1.00 65.65 4 ASP C O 1
ATOM 3256 N N . PHE C 1 3 ? -22.398 18.309 -10.905 1.00 62.68 5 PHE C N 1
ATOM 3257 C CA . PHE C 1 3 ? -21.828 17.768 -9.681 1.00 55.36 5 PHE C CA 1
ATOM 3258 C C . PHE C 1 3 ? -22.737 16.734 -9.032 1.00 59.64 5 PHE C C 1
ATOM 3259 O O . PHE C 1 3 ? -22.669 16.514 -7.817 1.00 57.99 5 PHE C O 1
ATOM 3267 N N . THR C 1 4 ? -23.579 16.087 -9.826 1.00 64.48 6 THR C N 1
ATOM 3268 C CA . THR C 1 4 ? -24.356 14.952 -9.360 1.00 60.13 6 THR C CA 1
ATOM 3269 C C . THR C 1 4 ? -23.426 13.745 -9.405 1.00 55.60 6 THR C C 1
ATOM 3270 O O . THR C 1 4 ? -22.729 13.518 -10.408 1.00 53.99 6 THR C O 1
ATOM 3274 N N . GLY C 1 5 ? -23.402 12.982 -8.319 1.00 57.22 7 GLY C N 1
ATOM 3275 C CA . GLY C 1 5 ? -22.458 11.899 -8.187 1.00 52.88 7 GLY C CA 1
ATOM 3276 C C . GLY C 1 5 ? -21.097 12.345 -7.683 1.00 47.38 7 GLY C C 1
ATOM 3277 O O . GLY C 1 5 ? -20.256 11.490 -7.382 1.00 46.60 7 GLY C O 1
ATOM 3278 N N . ALA C 1 6 ? -20.863 13.659 -7.590 1.00 43.49 8 ALA C N 1
ATOM 3279 C CA . ALA C 1 6 ? -19.573 14.153 -7.110 1.00 42.93 8 ALA C CA 1
ATOM 3280 C C . ALA C 1 6 ? -19.294 13.664 -5.699 1.00 32.87 8 ALA C C 1
ATOM 3281 O O . ALA C 1 6 ? -18.152 13.312 -5.380 1.00 32.50 8 ALA C O 1
ATOM 3283 N N . ARG C 1 7 ? -20.289 13.660 -4.811 1.00 30.59 9 ARG C N 1
ATOM 3284 C CA . ARG C 1 7 ? -20.023 13.219 -3.445 1.00 35.40 9 ARG C CA 1
ATOM 3285 C C . ARG C 1 7 ? -19.595 11.755 -3.427 1.00 32.38 9 ARG C C 1
ATOM 3286 O O . ARG C 1 7 ? -18.627 11.378 -2.755 1.00 30.81 9 ARG C O 1
ATOM 3294 N N . GLU C 1 8 ? -20.296 10.928 -4.201 1.00 33.29 10 GLU C N 1
ATOM 3295 C CA . GLU C 1 8 ? -19.945 9.521 -4.313 1.00 36.59 10 GLU C CA 1
ATOM 3296 C C . GLU C 1 8 ? -18.523 9.373 -4.832 1.00 35.52 10 GLU C C 1
ATOM 3297 O O . GLU C 1 8 ? -17.705 8.651 -4.247 1.00 31.27 10 GLU C O 1
ATOM 3303 N N . ARG C 1 9 ? -18.192 10.117 -5.895 1.00 34.13 11 ARG C N 1
ATOM 3304 C CA . ARG C 1 9 ? -16.853 10.031 -6.472 1.00 33.45 11 ARG C CA 1
ATOM 3305 C C . ARG C 1 9 ? -15.789 10.473 -5.474 1.00 31.21 11 ARG C C 1
ATOM 3306 O O . ARG C 1 9 ? -14.750 9.814 -5.332 1.00 32.64 11 ARG C O 1
ATOM 3314 N N . PHE C 1 10 ? -16.036 11.581 -4.766 1.00 25.10 12 PHE C N 1
ATOM 3315 C CA . PHE C 1 10 ? -15.087 12.075 -3.769 1.00 27.06 12 PHE C CA 1
ATOM 3316 C C . PHE C 1 10 ? -14.796 11.017 -2.714 1.00 28.86 12 PHE C C 1
ATOM 3317 O O . PHE C 1 10 ? -13.628 10.702 -2.437 1.00 28.07 12 PHE C O 1
ATOM 3325 N N . LEU C 1 11 ? -15.859 10.436 -2.129 1.00 31.00 13 LEU C N 1
ATOM 3326 C CA . LEU C 1 11 ? -15.672 9.417 -1.094 1.00 33.56 13 LEU C CA 1
ATOM 3327 C C . LEU C 1 11 ? -14.923 8.194 -1.618 1.00 27.55 13 LEU C C 1
ATOM 3328 O O . LEU C 1 11 ? -14.270 7.485 -0.843 1.00 30.70 13 LEU C O 1
ATOM 3333 N N . ALA C 1 12 ? -15.046 7.899 -2.913 1.00 29.27 14 ALA C N 1
ATOM 3334 C CA . ALA C 1 12 ? -14.324 6.790 -3.524 1.00 35.70 14 ALA C CA 1
ATOM 3335 C C . ALA C 1 12 ? -12.836 7.064 -3.699 1.00 35.41 14 ALA C C 1
ATOM 3336 O O . ALA C 1 12 ? -12.090 6.136 -4.010 1.00 33.31 14 ALA C O 1
ATOM 3338 N N . GLY C 1 13 ? -12.388 8.295 -3.501 1.00 32.62 15 GLY C N 1
ATOM 3339 C CA . GLY C 1 13 ? -10.978 8.637 -3.620 1.00 32.04 15 GLY C CA 1
ATOM 3340 C C . GLY C 1 13 ? -10.703 9.718 -4.653 1.00 32.60 15 GLY C C 1
ATOM 3341 O O . GLY C 1 13 ? -9.535 10.077 -4.854 1.00 33.78 15 GLY C O 1
ATOM 3342 N N . ASP C 1 14 ? -11.736 10.242 -5.315 1.00 28.05 16 ASP C N 1
ATOM 3343 C CA . ASP C 1 14 ? -11.593 11.292 -6.326 1.00 31.74 16 ASP C CA 1
ATOM 3344 C C . ASP C 1 14 ? -11.615 12.666 -5.649 1.00 27.96 16 ASP C C 1
ATOM 3345 O O . ASP C 1 14 ? -12.582 13.420 -5.726 1.00 29.84 16 ASP C O 1
ATOM 3350 N N . VAL C 1 15 ? -10.520 12.982 -4.951 1.00 27.72 17 VAL C N 1
ATOM 3351 C CA . VAL C 1 15 ? -10.510 14.217 -4.160 1.00 30.90 17 VAL C CA 1
ATOM 3352 C C . VAL C 1 15 ? -10.385 15.458 -5.027 1.00 29.42 17 VAL C C 1
ATOM 3353 O O . VAL C 1 15 ? -10.731 16.560 -4.580 1.00 30.31 17 VAL C O 1
ATOM 3357 N N . THR C 1 16 ? -9.935 15.320 -6.279 1.00 30.15 18 THR C N 1
ATOM 3358 C CA . THR C 1 16 ? -9.790 16.506 -7.113 1.00 31.24 18 THR C CA 1
ATOM 3359 C C . THR C 1 16 ? -11.134 17.128 -7.450 1.00 31.73 18 THR C C 1
ATOM 3360 O O . THR C 1 16 ? -11.160 18.223 -8.027 1.00 31.86 18 THR C O 1
ATOM 3364 N N . ILE C 1 17 ? -12.240 16.461 -7.094 1.00 29.24 19 ILE C N 1
ATOM 3365 C CA . ILE C 1 17 ? -13.564 17.078 -7.167 1.00 33.45 19 ILE C CA 1
ATOM 3366 C C . ILE C 1 17 ? -13.548 18.446 -6.499 1.00 32.74 19 ILE C C 1
ATOM 3367 O O . ILE C 1 17 ? -14.096 19.420 -7.031 1.00 27.20 19 ILE C O 1
ATOM 3372 N N . VAL C 1 18 ? -12.879 18.557 -5.343 1.00 25.87 20 VAL C N 1
ATOM 3373 C CA . VAL C 1 18 ? -12.805 19.858 -4.680 1.00 24.17 20 VAL C CA 1
ATOM 3374 C C . VAL C 1 18 ? -12.192 20.896 -5.617 1.00 30.60 20 VAL C C 1
ATOM 3375 O O . VAL C 1 18 ? -12.770 21.972 -5.852 1.00 27.47 20 VAL C O 1
ATOM 3379 N N . LEU C 1 19 ? -11.058 20.546 -6.234 1.00 28.32 21 LEU C N 1
ATOM 3380 C CA . LEU C 1 19 ? -10.430 21.445 -7.190 1.00 28.85 21 LEU C CA 1
ATOM 3381 C C . LEU C 1 19 ? -11.393 21.786 -8.308 1.00 26.12 21 LEU C C 1
ATOM 3382 O O . LEU C 1 19 ? -11.581 22.965 -8.638 1.00 27.68 21 LEU C O 1
ATOM 3387 N N . LEU C 1 20 ? -12.087 20.778 -8.850 1.00 25.79 22 LEU C N 1
ATOM 3388 C CA . LEU C 1 20 ? -12.967 21.085 -9.970 1.00 23.77 22 LEU C CA 1
ATOM 3389 C C . LEU C 1 20 ? -14.019 22.101 -9.552 1.00 27.28 22 LEU C C 1
ATOM 3390 O O . LEU C 1 20 ? -14.202 23.125 -10.223 1.00 29.99 22 LEU C O 1
ATOM 3395 N N . ILE C 1 21 ? -14.615 21.916 -8.370 1.00 28.10 23 ILE C N 1
ATOM 3396 C CA . ILE C 1 21 ? -15.636 22.867 -7.934 1.00 30.52 23 ILE C CA 1
ATOM 3397 C C . ILE C 1 21 ? -15.030 24.263 -7.813 1.00 28.89 23 ILE C C 1
ATOM 3398 O O . ILE C 1 21 ? -15.522 25.235 -8.409 1.00 28.58 23 ILE C O 1
ATOM 3403 N N . ALA C 1 22 ? -13.883 24.357 -7.139 1.00 24.84 24 ALA C N 1
ATOM 3404 C CA . ALA C 1 22 ? -13.297 25.672 -6.948 1.00 24.28 24 ALA C CA 1
ATOM 3405 C C . ALA C 1 22 ? -12.956 26.289 -8.288 1.00 29.68 24 ALA C C 1
ATOM 3406 O O . ALA C 1 22 ? -13.280 27.459 -8.538 1.00 29.16 24 ALA C O 1
ATOM 3408 N N . GLU C 1 23 ? -12.381 25.493 -9.196 1.00 22.41 25 GLU C N 1
ATOM 3409 C CA . GLU C 1 23 ? -11.904 26.087 -10.427 1.00 27.00 25 GLU C CA 1
ATOM 3410 C C . GLU C 1 23 ? -13.053 26.369 -11.366 1.00 29.33 25 GLU C C 1
ATOM 3411 O O . GLU C 1 23 ? -12.940 27.258 -12.215 1.00 33.17 25 GLU C O 1
ATOM 3417 N N . SER C 1 24 ? -14.164 25.646 -11.225 1.00 25.63 26 SER C N 1
ATOM 3418 C CA . SER C 1 24 ? -15.272 25.928 -12.129 1.00 29.05 26 SER C CA 1
ATOM 3419 C C . SER C 1 24 ? -15.925 27.269 -11.808 1.00 34.12 26 SER C C 1
ATOM 3420 O O . SER C 1 24 ? -16.650 27.798 -12.651 1.00 35.73 26 SER C O 1
ATOM 3423 N N . HIS C 1 25 ? -15.730 27.795 -10.590 1.00 31.13 27 HIS C N 1
ATOM 3424 C CA . HIS C 1 25 ? -16.160 29.138 -10.201 1.00 33.27 27 HIS C CA 1
ATOM 3425 C C . HIS C 1 25 ? -15.047 30.184 -10.296 1.00 33.22 27 HIS C C 1
ATOM 3426 O O . HIS C 1 25 ? -15.307 31.361 -10.037 1.00 33.70 27 HIS C O 1
ATOM 3433 N N . ASP C 1 26 ? -13.826 29.784 -10.654 1.00 31.37 28 ASP C N 1
ATOM 3434 C CA . ASP C 1 26 ? -12.639 30.650 -10.630 1.00 32.11 28 ASP C CA 1
ATOM 3435 C C . ASP C 1 26 ? -12.408 31.276 -9.250 1.00 39.66 28 ASP C C 1
ATOM 3436 O O . ASP C 1 26 ? -12.044 32.447 -9.127 1.00 32.83 28 ASP C O 1
ATOM 3441 N N . ALA C 1 27 ? -12.574 30.455 -8.171 1.00 32.16 29 ALA C N 1
ATOM 3442 C CA . ALA C 1 27 ? -12.485 30.980 -6.817 1.00 29.45 29 ALA C CA 1
ATOM 3443 C C . ALA C 1 27 ? -11.045 31.020 -6.311 1.00 36.42 29 ALA C C 1
ATOM 3444 O O . ALA C 1 27 ? -10.215 30.198 -6.710 1.00 32.75 29 ALA C O 1
ATOM 3446 N N . PRO C 1 28 ? -10.742 31.961 -5.408 1.00 28.29 30 PRO C N 1
ATOM 3447 C CA . PRO C 1 28 ? -9.444 31.951 -4.726 1.00 30.37 30 PRO C CA 1
ATOM 3448 C C . PRO C 1 28 ? -9.472 30.948 -3.579 1.00 37.22 30 PRO C C 1
ATOM 3449 O O . PRO C 1 28 ? -10.458 30.861 -2.843 1.00 38.67 30 PRO C O 1
ATOM 3453 N N . TYR C 1 29 ? -8.438 30.115 -3.489 1.00 35.05 31 TYR C N 1
ATOM 3454 C CA . TYR C 1 29 ? -8.334 29.202 -2.351 1.00 42.42 31 TYR C CA 1
ATOM 3455 C C . TYR C 1 29 ? -6.923 29.010 -1.823 1.00 46.08 31 TYR C C 1
ATOM 3456 O O . TYR C 1 29 ? -6.776 28.433 -0.744 1.00 43.71 31 TYR C O 1
ATOM 3465 N N . ARG C 1 30 ? -5.889 29.399 -2.554 1.00 46.39 32 ARG C N 1
ATOM 3466 C CA A ARG C 1 30 ? -4.519 29.390 -2.045 0.54 50.47 32 ARG C CA 1
ATOM 3467 C CA B ARG C 1 30 ? -4.522 29.390 -2.041 0.46 50.45 32 ARG C CA 1
ATOM 3468 C C . ARG C 1 30 ? -4.180 30.845 -1.759 1.00 57.20 32 ARG C C 1
ATOM 3469 O O . ARG C 1 30 ? -3.810 31.597 -2.665 1.00 61.44 32 ARG C O 1
ATOM 3484 N N . LEU C 1 31 ? -4.328 31.249 -0.510 1.00 64.88 33 LEU C N 1
ATOM 3485 C CA . LEU C 1 31 ? -4.241 32.655 -0.159 1.00 73.98 33 LEU C CA 1
ATOM 3486 C C . LEU C 1 31 ? -2.930 32.965 0.554 1.00 76.61 33 LEU C C 1
ATOM 3487 O O . LEU C 1 31 ? -2.449 32.174 1.377 1.00 71.79 33 LEU C O 1
ATOM 3492 N N . ALA C 1 32 ? -2.356 34.122 0.209 1.00 75.24 34 ALA C N 1
ATOM 3493 C CA . ALA C 1 32 ? -1.110 34.558 0.830 1.00 80.10 34 ALA C CA 1
ATOM 3494 C C . ALA C 1 32 ? -1.296 34.753 2.326 1.00 86.56 34 ALA C C 1
ATOM 3495 O O . ALA C 1 32 ? -0.518 34.235 3.138 1.00 84.06 34 ALA C O 1
ATOM 3497 N N . ASN C 1 33 ? -2.335 35.494 2.707 1.00 85.00 35 ASN C N 1
ATOM 3498 C CA . ASN C 1 33 ? -2.727 35.687 4.100 1.00 83.52 35 ASN C CA 1
ATOM 3499 C C . ASN C 1 33 ? -4.135 35.108 4.189 1.00 84.42 35 ASN C C 1
ATOM 3500 O O . ASN C 1 33 ? -5.128 35.818 3.966 1.00 83.93 35 ASN C O 1
ATOM 3505 N N . PRO C 1 34 ? -4.266 33.801 4.430 1.00 84.88 36 PRO C N 1
ATOM 3506 C CA . PRO C 1 34 ? -5.597 33.177 4.381 1.00 80.81 36 PRO C CA 1
ATOM 3507 C C . PRO C 1 34 ? -6.414 33.409 5.644 1.00 84.31 36 PRO C C 1
ATOM 3508 O O . PRO C 1 34 ? -7.418 32.730 5.876 1.00 83.19 36 PRO C O 1
ATOM 3512 N N . GLU C 1 35 ? -6.015 34.387 6.451 1.00 82.90 37 GLU C N 1
ATOM 3513 C CA . GLU C 1 35 ? -6.746 34.741 7.657 1.00 81.52 37 GLU C CA 1
ATOM 3514 C C . GLU C 1 35 ? -7.541 36.023 7.492 1.00 81.39 37 GLU C C 1
ATOM 3515 O O . GLU C 1 35 ? -8.639 36.135 8.044 1.00 86.46 37 GLU C O 1
ATOM 3517 N N . ASP C 1 36 ? -7.017 36.977 6.720 1.00 79.32 38 ASP C N 1
ATOM 3518 C CA . ASP C 1 36 ? -7.708 38.217 6.381 1.00 79.98 38 ASP C CA 1
ATOM 3519 C C . ASP C 1 36 ? -7.975 38.175 4.881 1.00 78.01 38 ASP C C 1
ATOM 3520 O O . ASP C 1 36 ? -7.171 38.687 4.086 1.00 72.20 38 ASP C O 1
ATOM 3525 N N . PRO C 1 37 ? -9.096 37.587 4.446 1.00 75.96 39 PRO C N 1
ATOM 3526 C CA . PRO C 1 37 ? -9.334 37.470 2.999 1.00 64.52 39 PRO C CA 1
ATOM 3527 C C . PRO C 1 37 ? -9.634 38.805 2.350 1.00 60.82 39 PRO C C 1
ATOM 3528 O O . PRO C 1 37 ? -9.224 39.051 1.210 1.00 61.26 39 PRO C O 1
ATOM 3532 N N . GLU C 1 38 ? -10.339 39.684 3.055 1.00 62.85 40 GLU C N 1
ATOM 3533 C CA . GLU C 1 38 ? -10.757 40.946 2.471 1.00 64.58 40 GLU C CA 1
ATOM 3534 C C . GLU C 1 38 ? -9.576 41.852 2.118 1.00 75.13 40 GLU C C 1
ATOM 3535 O O . GLU C 1 38 ? -9.716 42.725 1.252 1.00 76.36 40 GLU C O 1
ATOM 3541 N N . ALA C 1 39 ? -8.404 41.636 2.721 1.00 71.20 41 ALA C N 1
ATOM 3542 C CA . ALA C 1 39 ? -7.260 42.500 2.449 1.00 67.88 41 ALA C CA 1
ATOM 3543 C C . ALA C 1 39 ? -6.557 42.199 1.132 1.00 70.86 41 ALA C C 1
ATOM 3544 O O . ALA C 1 39 ? -5.813 43.053 0.642 1.00 67.88 41 ALA C O 1
ATOM 3546 N N . ASP C 1 40 ? -6.751 41.016 0.550 1.00 73.95 42 ASP C N 1
ATOM 3547 C CA . ASP C 1 40 ? -6.095 40.677 -0.703 1.00 63.45 42 ASP C CA 1
ATOM 3548 C C . ASP C 1 40 ? -7.042 40.445 -1.872 1.00 64.27 42 ASP C C 1
ATOM 3549 O O . ASP C 1 40 ? -6.565 40.340 -3.006 1.00 68.56 42 ASP C O 1
ATOM 3554 N N . LEU C 1 41 ? -8.352 40.354 -1.648 1.00 53.78 43 LEU C N 1
ATOM 3555 C CA . LEU C 1 41 ? -9.281 39.91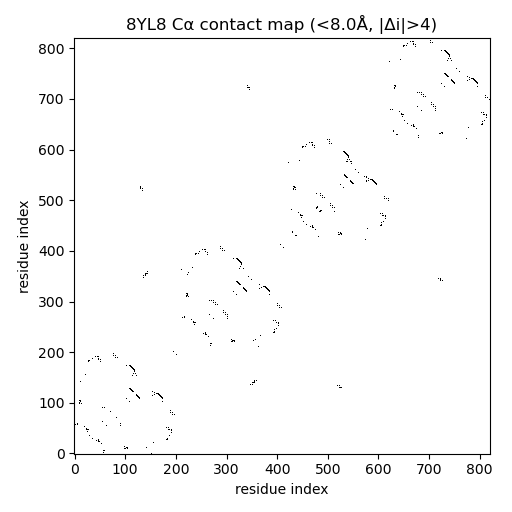7 -2.682 1.00 49.51 43 LEU C CA 1
ATOM 3556 C C . LEU C 1 41 ? -10.258 41.022 -3.070 1.00 37.19 43 LEU C C 1
ATOM 3557 O O . LEU C 1 41 ? -10.734 41.781 -2.222 1.00 45.41 43 LEU C O 1
ATOM 3562 N N . SER C 1 42 ? -10.566 41.087 -4.358 1.00 36.94 44 SER C N 1
ATOM 3563 C CA . SER C 1 42 ? -11.562 42.013 -4.869 1.00 36.27 44 SER C CA 1
ATOM 3564 C C . SER C 1 42 ? -12.971 41.556 -4.487 1.00 40.20 44 SER C C 1
ATOM 3565 O O . SER C 1 42 ? -13.183 40.437 -4.038 1.00 37.08 44 SER C O 1
ATOM 3568 N N . ASP C 1 43 ? -13.960 42.421 -4.721 1.00 35.83 45 ASP C N 1
ATOM 3569 C CA . ASP C 1 43 ? -15.331 42.063 -4.371 1.00 35.25 45 ASP C CA 1
ATOM 3570 C C . ASP C 1 43 ? -15.794 40.854 -5.174 1.00 35.12 45 ASP C C 1
ATOM 3571 O O . ASP C 1 43 ? -16.508 39.974 -4.670 1.00 35.01 45 ASP C O 1
ATOM 3576 N N . GLU C 1 44 ? -15.415 40.826 -6.440 1.00 28.54 46 GLU C N 1
ATOM 3577 C CA . GLU C 1 44 ? -15.791 39.749 -7.338 1.00 34.93 46 GLU C CA 1
ATOM 3578 C C . GLU C 1 44 ? -15.068 38.441 -7.001 1.00 36.46 46 GLU C C 1
ATOM 3579 O O . GLU C 1 44 ? -15.665 37.363 -7.115 1.00 32.14 46 GLU C O 1
ATOM 3585 N N . GLN C 1 45 ? -13.818 38.512 -6.534 1.00 33.64 47 GLN C N 1
ATOM 3586 C CA . GLN C 1 45 ? -13.163 37.313 -6.019 1.00 33.95 47 GLN C CA 1
ATOM 3587 C C . GLN C 1 45 ? -13.896 36.788 -4.801 1.00 34.44 47 GLN C C 1
ATOM 3588 O O . GLN C 1 45 ? -14.042 35.573 -4.634 1.00 31.11 47 GLN C O 1
ATOM 3594 N N . LEU C 1 46 ? -14.317 37.695 -3.911 1.00 31.03 48 LEU C N 1
ATOM 3595 C CA . LEU C 1 46 ? -15.120 37.299 -2.755 1.00 28.85 48 LEU C CA 1
ATOM 3596 C C . LEU C 1 46 ? -16.409 36.607 -3.185 1.00 29.16 48 LEU C C 1
ATOM 3597 O O . LEU C 1 46 ? -16.800 35.582 -2.604 1.00 28.42 48 LEU C O 1
ATOM 3602 N N . GLU C 1 47 ? -17.088 37.160 -4.197 1.00 25.28 49 GLU C N 1
ATOM 3603 C CA . GLU C 1 47 ? -18.333 36.558 -4.657 1.00 30.51 49 GLU C CA 1
ATOM 3604 C C . GLU C 1 47 ? -18.096 35.141 -5.148 1.00 29.78 49 GLU C C 1
ATOM 3605 O O . GLU C 1 47 ? -18.922 34.244 -4.919 1.00 27.34 49 GLU C O 1
ATOM 3611 N N . ARG C 1 48 ? -17.003 34.941 -5.888 1.00 30.22 50 ARG C N 1
ATOM 3612 C CA . ARG C 1 48 ? -16.715 33.619 -6.424 1.00 25.17 50 ARG C CA 1
ATOM 3613 C C . ARG C 1 48 ? -16.344 32.649 -5.307 1.00 27.09 50 ARG C C 1
ATOM 3614 O O . ARG C 1 48 ? -16.685 31.462 -5.369 1.00 24.81 50 ARG C O 1
ATOM 3622 N N . ALA C 1 49 ? -15.619 33.129 -4.289 1.00 22.87 51 ALA C N 1
ATOM 3623 C CA . ALA C 1 49 ? -15.348 32.273 -3.138 1.00 27.30 51 ALA C CA 1
ATOM 3624 C C . ALA C 1 49 ? -16.647 31.832 -2.466 1.00 27.17 51 ALA C C 1
ATOM 3625 O O . ALA C 1 49 ? -16.815 30.656 -2.110 1.00 24.98 51 ALA C O 1
ATOM 3627 N N . LEU C 1 50 ? -17.593 32.751 -2.314 1.00 29.03 52 LEU C N 1
ATOM 3628 C CA . LEU C 1 50 ? -18.861 32.378 -1.701 1.00 22.01 52 LEU C CA 1
ATOM 3629 C C . LEU C 1 50 ? -19.602 31.347 -2.550 1.00 24.21 52 LEU C C 1
ATOM 3630 O O . LEU C 1 50 ? -20.096 30.328 -2.040 1.00 28.30 52 LEU C O 1
ATOM 3635 N N . ALA C 1 51 ? -19.661 31.571 -3.859 1.00 24.96 53 ALA C N 1
ATOM 3636 C CA . ALA C 1 51 ? -20.393 30.637 -4.713 1.00 24.35 53 ALA C CA 1
ATOM 3637 C C . ALA C 1 51 ? -19.758 29.241 -4.690 1.00 22.28 53 ALA C C 1
ATOM 3638 O O . ALA C 1 51 ? -20.464 28.230 -4.564 1.00 28.45 53 ALA C O 1
ATOM 3640 N N . ALA C 1 52 ? -18.425 29.167 -4.759 1.00 27.26 54 ALA C N 1
ATOM 3641 C CA . ALA C 1 52 ? -17.746 27.870 -4.733 1.00 24.25 54 ALA C CA 1
ATOM 3642 C C . ALA C 1 52 ? -17.913 27.162 -3.394 1.00 25.03 54 ALA C C 1
ATOM 3643 O O . ALA C 1 52 ? -18.164 25.954 -3.347 1.00 24.70 54 ALA C O 1
ATOM 3645 N N . TYR C 1 53 ? -17.758 27.890 -2.293 1.00 26.17 55 TYR C N 1
ATOM 3646 C CA . TYR C 1 53 ? -17.919 27.275 -0.985 1.00 27.20 55 TYR C CA 1
ATOM 3647 C C . TYR C 1 53 ? -19.325 26.720 -0.805 1.00 28.85 55 TYR C C 1
ATOM 3648 O O . TYR C 1 53 ? -19.500 25.607 -0.286 1.00 26.14 55 TYR C O 1
ATOM 3657 N N . LEU C 1 54 ? -20.347 27.484 -1.214 1.00 23.39 56 LEU C N 1
ATOM 3658 C CA . LEU C 1 54 ? -21.714 26.986 -1.079 1.00 20.73 56 LEU C CA 1
ATOM 3659 C C . LEU C 1 54 ? -21.946 25.754 -1.956 1.00 28.07 56 LEU C C 1
ATOM 3660 O O . LEU C 1 54 ? -22.607 24.802 -1.525 1.00 29.81 56 LEU C O 1
ATOM 3665 N N . THR C 1 55 ? -21.416 25.744 -3.185 1.00 26.38 57 THR C N 1
ATOM 3666 C CA . THR C 1 55 ? -21.526 24.540 -4.014 1.00 26.32 57 THR C CA 1
ATOM 3667 C C . THR C 1 55 ? -20.890 23.341 -3.320 1.00 27.85 57 THR C C 1
ATOM 3668 O O . THR C 1 55 ? -21.419 22.217 -3.372 1.00 23.62 57 THR C O 1
ATOM 3672 N N . LEU C 1 56 ? -19.732 23.558 -2.699 1.00 20.35 58 LEU C N 1
ATOM 3673 C CA . LEU C 1 56 ? -19.057 22.484 -1.986 1.00 25.46 58 LEU C CA 1
ATOM 3674 C C . LEU C 1 56 ? -19.912 21.955 -0.837 1.00 28.84 58 LEU C C 1
ATOM 3675 O O . LEU C 1 56 ? -20.053 20.738 -0.665 1.00 30.40 58 LEU C O 1
ATOM 3680 N N . VAL C 1 57 ? -20.490 22.858 -0.038 1.00 25.74 59 VAL C N 1
ATOM 3681 C CA . VAL C 1 57 ? -21.290 22.426 1.114 1.00 26.61 59 VAL C CA 1
ATOM 3682 C C . VAL C 1 57 ? -22.517 21.658 0.642 1.00 29.50 59 VAL C C 1
ATOM 3683 O O . VAL C 1 57 ? -22.827 20.571 1.137 1.00 30.35 59 VAL C O 1
ATOM 3687 N N . GLU C 1 58 ? -23.205 22.187 -0.366 1.00 28.50 60 GLU C N 1
ATOM 3688 C CA . GLU C 1 58 ? -24.394 21.513 -0.848 1.00 29.05 60 GLU C CA 1
ATOM 3689 C C . GLU C 1 58 ? -24.055 20.139 -1.416 1.00 29.52 60 GLU C C 1
ATOM 3690 O O . GLU C 1 58 ? -24.828 19.195 -1.248 1.00 31.89 60 GLU C O 1
ATOM 3696 N N . THR C 1 59 ? -22.913 20.014 -2.109 1.00 28.25 61 THR C N 1
ATOM 3697 C CA . THR C 1 59 ? -22.543 18.746 -2.726 1.00 26.25 61 THR C CA 1
ATOM 3698 C C . THR C 1 59 ? -22.137 17.716 -1.682 1.00 28.81 61 THR C C 1
ATOM 3699 O O . THR C 1 59 ? -22.584 16.565 -1.732 1.00 34.66 61 THR C O 1
ATOM 3703 N N . LEU C 1 60 ? -21.313 18.112 -0.712 1.00 30.04 62 LEU C N 1
ATOM 3704 C CA . LEU C 1 60 ? -20.749 17.150 0.225 1.00 34.19 62 LEU C CA 1
ATOM 3705 C C . LEU C 1 60 ? -21.605 16.914 1.457 1.00 39.31 62 LEU C C 1
ATOM 3706 O O . LEU C 1 60 ? -21.449 15.868 2.090 1.00 38.02 62 LEU C O 1
ATOM 3711 N N . PHE C 1 61 ? -22.506 17.836 1.818 1.00 36.28 63 PHE C N 1
ATOM 3712 C CA . PHE C 1 61 ? -23.321 17.702 3.034 1.00 34.10 63 PHE C CA 1
ATOM 3713 C C . PHE C 1 61 ? -24.661 18.345 2.824 1.00 29.15 63 PHE C C 1
ATOM 3714 O O . PHE C 1 61 ? -25.008 19.361 3.464 1.00 26.38 63 PHE C O 1
ATOM 3722 N N . PRO C 1 62 ? -25.501 17.813 1.919 1.00 30.79 64 PRO C N 1
ATOM 3723 C CA . PRO C 1 62 ? -26.725 18.509 1.502 1.00 30.75 64 PRO C CA 1
ATOM 3724 C C . PRO C 1 62 ? -27.735 18.735 2.622 1.00 31.84 64 PRO C C 1
ATOM 3725 O O . PRO C 1 62 ? -28.459 19.740 2.590 1.00 34.40 64 PRO C O 1
ATOM 3729 N N . GLU C 1 63 ? -27.800 17.846 3.617 1.00 30.41 65 GLU C N 1
ATOM 3730 C CA . GLU C 1 63 ? -28.726 18.038 4.733 1.00 37.51 65 GLU C CA 1
ATOM 3731 C C . GLU C 1 63 ? -28.319 19.238 5.573 1.00 38.09 65 GLU C C 1
ATOM 3732 O O . GLU C 1 63 ? -29.153 20.094 5.920 1.00 39.63 65 GLU C O 1
ATOM 3738 N N . LEU C 1 64 ? -27.027 19.326 5.891 1.00 35.61 66 LEU C N 1
ATOM 3739 C CA . LEU C 1 64 ? -26.520 20.464 6.652 1.00 39.16 66 LEU C CA 1
ATOM 3740 C C . LEU C 1 64 ? -26.752 21.767 5.886 1.00 36.95 66 LEU C C 1
ATOM 3741 O O . LEU C 1 64 ? -27.039 22.806 6.485 1.00 35.92 66 LEU C O 1
ATOM 3746 N N . TYR C 1 65 ? -26.632 21.722 4.554 1.00 30.13 67 TYR C N 1
ATOM 3747 C CA . TYR C 1 65 ? -26.885 22.895 3.717 1.00 30.38 67 TYR C CA 1
ATOM 3748 C C . TYR C 1 65 ? -28.351 23.335 3.774 1.00 34.45 67 TYR C C 1
ATOM 3749 O O . TYR C 1 65 ? -28.649 24.540 3.818 1.00 32.40 67 TYR C O 1
ATOM 3758 N N . ALA C 1 66 ? -29.285 22.379 3.729 1.00 34.58 68 ALA C N 1
ATOM 3759 C CA . ALA C 1 66 ? -30.697 22.739 3.859 1.00 35.43 68 ALA C CA 1
ATOM 3760 C C . ALA C 1 66 ? -30.953 23.399 5.208 1.00 33.17 68 ALA C C 1
ATOM 3761 O O . ALA C 1 66 ? -31.670 24.419 5.306 1.00 31.61 68 ALA C O 1
ATOM 3763 N N . GLU C 1 67 ? -30.350 22.833 6.258 1.00 29.66 69 GLU C N 1
ATOM 3764 C CA . GLU C 1 67 ? -30.460 23.411 7.593 1.00 30.68 69 GLU C CA 1
ATOM 3765 C C . GLU C 1 67 ? -29.884 24.813 7.648 1.00 35.79 69 GLU C C 1
ATOM 3766 O O . GLU C 1 67 ? -30.442 25.695 8.309 1.00 35.91 69 GLU C O 1
ATOM 3772 N N . MET C 1 68 ? -28.720 25.021 7.029 1.00 38.57 70 MET C N 1
ATOM 3773 C CA . MET C 1 68 ? -28.085 26.326 7.118 1.00 29.86 70 MET C CA 1
ATOM 3774 C C . MET C 1 68 ? -28.934 27.372 6.416 1.00 30.46 70 MET C C 1
ATOM 3775 O O . MET C 1 68 ? -29.119 28.476 6.940 1.00 32.48 70 MET C O 1
ATOM 3780 N N . LYS C 1 69 ? -29.507 27.030 5.260 1.00 28.43 71 LYS C N 1
ATOM 3781 C CA . LYS C 1 69 ? -30.396 27.983 4.598 1.00 30.76 71 LYS C CA 1
ATOM 3782 C C . LYS C 1 69 ? -31.590 28.344 5.484 1.00 35.20 71 LYS C C 1
ATOM 3783 O O . LYS C 1 69 ? -31.938 29.530 5.618 1.00 30.33 71 LYS C O 1
ATOM 3789 N N . ALA C 1 70 ? -32.236 27.328 6.091 1.00 29.03 72 ALA C N 1
ATOM 3790 C CA . ALA C 1 70 ? -33.386 27.590 6.967 1.00 33.90 72 ALA C CA 1
ATOM 3791 C C . ALA C 1 70 ? -32.991 28.446 8.172 1.00 27.82 72 ALA C C 1
ATOM 3792 O O . ALA C 1 70 ? -33.724 29.375 8.561 1.00 31.01 72 ALA C O 1
ATOM 3794 N N . ALA C 1 71 ? -31.842 28.141 8.787 1.00 28.68 73 ALA C N 1
ATOM 3795 C CA . ALA C 1 71 ? -31.383 28.916 9.940 1.00 29.58 73 ALA C CA 1
ATOM 3796 C C . ALA C 1 71 ? -31.077 30.358 9.552 1.00 35.57 73 ALA C C 1
ATOM 3797 O O . ALA C 1 71 ? -31.332 31.293 10.330 1.00 31.59 73 ALA C O 1
ATOM 3799 N N . LEU C 1 72 ? -30.477 30.556 8.371 1.00 33.87 74 LEU C N 1
ATOM 3800 C CA . LEU C 1 72 ? -30.190 31.907 7.907 1.00 32.11 74 LEU C CA 1
ATOM 3801 C C . LEU C 1 72 ? -31.480 32.666 7.670 1.00 33.16 74 LEU C C 1
ATOM 3802 O O . LEU C 1 72 ? -31.569 33.864 7.955 1.00 34.86 74 LEU C O 1
ATOM 3807 N N . ALA C 1 73 ? -32.487 31.983 7.119 1.00 31.04 75 ALA C N 1
ATOM 3808 C CA . ALA C 1 73 ? -33.778 32.622 6.894 1.00 30.27 75 ALA C CA 1
ATOM 3809 C C . ALA C 1 73 ? -34.425 33.046 8.211 1.00 33.25 75 ALA C C 1
ATOM 3810 O O . ALA C 1 73 ? -35.066 34.102 8.286 1.00 31.19 75 ALA C O 1
ATOM 3812 N N . ALA C 1 74 ? -34.250 32.247 9.271 1.00 32.49 76 ALA C N 1
ATOM 3813 C CA . ALA C 1 74 ? -34.853 32.596 10.561 1.00 36.33 76 ALA C CA 1
ATOM 3814 C C . ALA C 1 74 ? -34.136 33.757 11.260 1.00 34.98 76 ALA C C 1
ATOM 3815 O O . ALA C 1 74 ? -34.783 34.541 11.966 1.00 38.95 76 ALA C O 1
ATOM 3817 N N . ALA C 1 75 ? -32.830 33.910 11.058 1.00 32.07 77 ALA C N 1
ATOM 3818 C CA . ALA C 1 75 ? -32.089 34.999 11.688 1.00 32.54 77 ALA C CA 1
ATOM 3819 C C . ALA C 1 75 ? -32.583 36.356 11.200 1.00 35.49 77 ALA C C 1
ATOM 3820 O O . ALA C 1 75 ? -32.801 36.569 10.004 1.00 37.64 77 ALA C O 1
ATOM 3822 N N . LYS C 1 76 ? -32.735 37.287 12.138 1.00 45.15 78 LYS C N 1
ATOM 3823 C CA . LYS C 1 76 ? -33.363 38.581 11.870 1.00 39.98 78 LYS C CA 1
ATOM 3824 C C . LYS C 1 76 ? -32.362 39.693 11.557 1.00 39.81 78 LYS C C 1
ATOM 3825 O O . LYS C 1 76 ? -32.613 40.533 10.681 1.00 41.60 78 LYS C O 1
ATOM 3831 N N . THR C 1 77 ? -31.224 39.718 12.225 1.00 28.69 79 THR C N 1
ATOM 3832 C CA . THR C 1 77 ? -30.308 40.811 12.010 1.00 35.85 79 THR C CA 1
ATOM 3833 C C . THR C 1 77 ? -29.117 40.348 11.178 1.00 38.73 79 THR C C 1
ATOM 3834 O O . THR C 1 77 ? -28.807 39.150 11.133 1.00 34.66 79 THR C O 1
ATOM 3838 N N . PRO C 1 78 ? -28.416 41.280 10.511 1.00 33.89 80 PRO C N 1
ATOM 3839 C CA . PRO C 1 78 ? -27.187 40.898 9.785 1.00 41.39 80 PRO C CA 1
ATOM 3840 C C . PRO C 1 78 ? -26.169 40.179 10.660 1.00 35.27 80 PRO C C 1
ATOM 3841 O O . PRO C 1 78 ? -25.547 39.199 10.216 1.00 32.15 80 PRO C O 1
ATOM 3845 N N . GLU C 1 79 ? -25.999 40.654 11.902 1.00 31.41 81 GLU C N 1
ATOM 3846 C CA . GLU C 1 79 ? -25.015 40.092 12.819 1.00 31.10 81 GLU C CA 1
ATOM 3847 C C . GLU C 1 79 ? -25.349 38.643 13.146 1.00 31.26 81 GLU C C 1
ATOM 3848 O O . GLU C 1 79 ? -24.458 37.783 13.210 1.00 28.45 81 GLU C O 1
ATOM 3854 N N . GLU C 1 80 ? -26.637 38.354 13.341 1.00 26.44 82 GLU C N 1
ATOM 3855 C CA . GLU C 1 80 ? -27.057 36.982 13.597 1.00 30.12 82 GLU C CA 1
ATOM 3856 C C . GLU C 1 80 ? -26.883 36.108 12.357 1.00 29.53 82 GLU C C 1
ATOM 3857 O O . GLU C 1 80 ? -26.529 34.931 12.473 1.00 25.23 82 GLU C O 1
ATOM 3863 N N . LYS C 1 81 ? -27.132 36.659 11.161 1.00 25.04 83 LYS C N 1
ATOM 3864 C CA . LYS C 1 81 ? -26.914 35.862 9.953 1.00 30.72 83 LYS C CA 1
ATOM 3865 C C . LYS C 1 81 ? -25.451 35.450 9.845 1.00 26.56 83 LYS C C 1
ATOM 3866 O O . LYS C 1 81 ? -25.134 34.288 9.542 1.00 26.81 83 LYS C O 1
ATOM 3872 N N . ILE C 1 82 ? -24.545 36.378 10.145 1.00 26.56 84 ILE C N 1
ATOM 3873 C CA . ILE C 1 82 ? -23.117 36.066 10.133 1.00 32.34 84 ILE C CA 1
ATOM 3874 C C . ILE C 1 82 ? -22.782 35.006 11.174 1.00 29.02 84 ILE C C 1
ATOM 3875 O O . ILE C 1 82 ? -22.015 34.068 10.900 1.00 33.25 84 ILE C O 1
ATOM 3880 N N . ALA C 1 83 ? -23.323 35.146 12.394 1.00 26.77 85 ALA C N 1
ATOM 3881 C CA . ALA C 1 83 ? -23.005 34.177 13.447 1.00 28.36 85 ALA C CA 1
ATOM 3882 C C . ALA C 1 83 ? -23.523 32.792 13.087 1.00 29.42 85 ALA C C 1
ATOM 3883 O O . ALA C 1 83 ? -22.846 31.781 13.327 1.00 31.74 85 ALA C O 1
ATOM 3885 N N . VAL C 1 84 ? -24.726 32.721 12.517 1.00 29.05 86 VAL C N 1
ATOM 3886 C CA . VAL C 1 84 ? -25.260 31.429 12.088 1.00 25.27 86 VAL C CA 1
ATOM 3887 C C . VAL C 1 84 ? -24.373 30.811 11.014 1.00 30.38 86 VAL C C 1
ATOM 3888 O O . VAL C 1 84 ? -24.083 29.599 11.041 1.00 30.67 86 VAL C O 1
ATOM 3892 N N . PHE C 1 85 ? -23.929 31.628 10.051 1.00 26.52 87 PHE C N 1
ATOM 3893 C CA . PHE C 1 85 ? -23.071 31.118 8.987 1.00 23.86 87 PHE C CA 1
ATOM 3894 C C . PHE C 1 85 ? -21.775 30.550 9.554 1.00 29.65 87 PHE C C 1
ATOM 3895 O O . PHE C 1 85 ? -21.361 29.449 9.176 1.00 25.35 87 PHE C O 1
ATOM 3903 N N . ARG C 1 86 ? -21.151 31.264 10.497 1.00 24.80 88 ARG C N 1
ATOM 3904 C CA . ARG C 1 86 ? -19.913 30.788 11.109 1.00 31.81 88 ARG C CA 1
ATOM 3905 C C . ARG C 1 86 ? -20.132 29.490 11.887 1.00 36.13 88 ARG C C 1
ATOM 3906 O O . ARG C 1 86 ? -19.291 28.573 11.848 1.00 30.17 88 ARG C O 1
ATOM 3914 N N . GLU C 1 87 ? -21.253 29.386 12.602 1.00 32.96 89 GLU C N 1
ATOM 3915 C CA . GLU C 1 87 ? -21.527 28.141 13.318 1.00 31.43 89 GLU C CA 1
ATOM 3916 C C . GLU C 1 87 ? -21.630 26.976 12.346 1.00 30.88 89 GLU C C 1
ATOM 3917 O O . GLU C 1 87 ? -21.057 25.897 12.572 1.00 29.74 89 GLU C O 1
ATOM 3923 N N . TYR C 1 88 ? -22.382 27.167 11.258 1.00 27.19 90 TYR C N 1
ATOM 3924 C CA . TYR C 1 88 ? -22.539 26.064 10.319 1.00 27.98 90 TYR C CA 1
ATOM 3925 C C . TYR C 1 88 ? -21.238 25.762 9.586 1.00 28.50 90 TYR C C 1
ATOM 3926 O O . TYR C 1 88 ? -20.998 24.616 9.229 1.00 33.24 90 TYR C O 1
ATOM 3935 N N . ASN C 1 89 ? -20.391 26.766 9.362 1.00 29.48 91 ASN C N 1
ATOM 3936 C CA . ASN C 1 89 ? -19.094 26.522 8.742 1.00 30.10 91 ASN C CA 1
ATOM 3937 C C . ASN C 1 89 ? -18.224 25.666 9.642 1.00 30.90 91 ASN C C 1
ATOM 3938 O O . ASN C 1 89 ? -17.509 24.776 9.163 1.00 24.86 91 ASN C O 1
ATOM 3943 N N . ALA C 1 90 ? -18.256 25.927 10.952 1.00 27.28 92 ALA C N 1
ATOM 3944 C CA . ALA C 1 90 ? -17.498 25.079 11.868 1.00 24.63 92 ALA C CA 1
ATOM 3945 C C . ALA C 1 90 ? -17.988 23.642 11.776 1.00 28.98 92 ALA C C 1
ATOM 3946 O O . ALA C 1 90 ? -17.191 22.688 11.721 1.00 32.29 92 ALA C O 1
ATOM 3948 N N . ARG C 1 91 ? -19.305 23.474 11.724 1.00 27.26 93 ARG C N 1
ATOM 3949 C CA . ARG C 1 91 ? -19.863 22.139 11.534 1.00 30.86 93 ARG C CA 1
ATOM 3950 C C . ARG C 1 91 ? -19.398 21.520 10.205 1.00 28.58 93 ARG C C 1
ATOM 3951 O O . ARG C 1 91 ? -19.042 20.331 10.137 1.00 28.53 93 ARG C O 1
ATOM 3959 N N . PHE C 1 92 ? -19.430 22.301 9.125 1.00 28.07 94 PHE C N 1
ATOM 3960 C CA . PHE C 1 92 ? -19.074 21.741 7.833 1.00 25.88 94 PHE C CA 1
ATOM 3961 C C . PHE C 1 92 ? -17.607 21.360 7.788 1.00 24.40 94 PHE C C 1
ATOM 3962 O O . PHE C 1 92 ? -17.256 20.318 7.237 1.00 31.01 94 PHE C O 1
ATOM 3970 N N . LEU C 1 93 ? -16.733 22.185 8.352 1.00 23.78 95 LEU C N 1
ATOM 3971 C CA . LEU C 1 93 ? -15.312 21.866 8.315 1.00 25.76 95 LEU C CA 1
ATOM 3972 C C . LEU C 1 93 ? -15.001 20.610 9.125 1.00 31.77 95 LEU C C 1
ATOM 3973 O O . LEU C 1 93 ? -14.137 19.816 8.721 1.00 30.40 95 LEU C O 1
ATOM 3978 N N . ALA C 1 94 ? -15.683 20.406 10.266 1.00 29.25 96 ALA C N 1
ATOM 3979 C CA . ALA C 1 94 ? -15.489 19.156 11.020 1.00 29.32 96 ALA C CA 1
ATOM 3980 C C . ALA C 1 94 ? -15.964 17.934 10.216 1.00 21.21 96 ALA C C 1
ATOM 3981 O O . ALA C 1 94 ? -15.256 16.906 10.104 1.00 37.84 96 ALA C O 1
ATOM 3983 N N . GLU C 1 95 ? -17.151 18.039 9.614 1.00 25.61 97 GLU C N 1
ATOM 3984 C CA . GLU C 1 95 ? -17.623 16.956 8.760 1.00 28.39 97 GLU C CA 1
ATOM 3985 C C . GLU C 1 95 ? -16.653 16.702 7.600 1.00 31.89 97 GLU C C 1
ATOM 3986 O O . GLU C 1 95 ? -16.395 15.543 7.238 1.00 38.55 97 GLU C O 1
ATOM 3992 N N . PHE C 1 96 ? -16.057 17.771 7.045 1.00 27.38 98 PHE C N 1
ATOM 3993 C CA . PHE C 1 96 ? -15.107 17.626 5.945 1.00 26.52 98 PHE C CA 1
ATOM 3994 C C . PHE C 1 96 ? -13.837 16.929 6.397 1.00 26.03 98 PHE C C 1
ATOM 3995 O O . PHE C 1 96 ? -13.259 16.155 5.633 1.00 26.86 98 PHE C O 1
ATOM 4003 N N . ASP C 1 97 ? -13.377 17.195 7.624 1.00 22.48 99 ASP C N 1
ATOM 4004 C CA . ASP C 1 97 ? -12.218 16.466 8.138 1.00 29.82 99 ASP C CA 1
ATOM 4005 C C . ASP C 1 97 ? -12.468 14.961 8.087 1.00 32.77 99 ASP C C 1
ATOM 4006 O O . ASP C 1 97 ? -11.628 14.179 7.600 1.00 32.79 99 ASP C O 1
ATOM 4011 N N . ALA C 1 98 ? -13.646 14.542 8.563 1.00 30.02 100 ALA C N 1
ATOM 4012 C CA . ALA C 1 98 ? -13.980 13.115 8.493 1.00 28.82 100 ALA C CA 1
ATOM 4013 C C . ALA C 1 98 ? -14.053 12.618 7.040 1.00 31.38 100 ALA C C 1
ATOM 4014 O O . ALA C 1 98 ? -13.502 11.559 6.701 1.00 30.53 100 ALA C O 1
ATOM 4016 N N . LEU C 1 99 ? -14.734 13.369 6.162 1.00 30.32 101 LEU C N 1
ATOM 4017 C CA . LEU C 1 99 ? -14.883 12.935 4.765 1.00 29.49 101 LEU C CA 1
ATOM 4018 C C . LEU C 1 99 ? -13.533 12.829 4.054 1.00 30.23 101 LEU C C 1
ATOM 4019 O O . LEU C 1 99 ? -13.322 11.933 3.230 1.00 24.02 101 LEU C O 1
ATOM 4024 N N . ILE C 1 100 ? -12.619 13.748 4.332 1.00 27.43 102 ILE C N 1
ATOM 4025 C CA . ILE C 1 100 ? -11.309 13.692 3.699 1.00 31.84 102 ILE C CA 1
ATOM 4026 C C . ILE C 1 100 ? -10.526 12.474 4.200 1.00 30.19 102 ILE C C 1
ATOM 4027 O O . ILE C 1 100 ? -9.815 11.815 3.423 1.00 29.68 102 ILE C O 1
ATOM 4032 N N . ASP C 1 101 ? -10.670 12.118 5.484 1.00 26.13 103 ASP C N 1
ATOM 4033 C CA . ASP C 1 101 ? -10.026 10.879 5.930 1.00 25.03 103 ASP C CA 1
ATOM 4034 C C . ASP C 1 101 ? -10.596 9.660 5.200 1.00 33.22 103 ASP C C 1
ATOM 4035 O O . ASP C 1 101 ? -9.846 8.764 4.784 1.00 34.21 103 ASP C O 1
ATOM 4040 N N . GLN C 1 102 ? -11.922 9.603 5.027 1.00 28.23 104 GLN C N 1
ATOM 4041 C CA . GLN C 1 102 ? -12.503 8.471 4.296 1.00 28.63 104 GLN C CA 1
ATOM 4042 C C . GLN C 1 102 ? -11.985 8.410 2.858 1.00 34.53 104 GLN C C 1
ATOM 4043 O O . GLN C 1 102 ? -11.598 7.333 2.359 1.00 28.85 104 GLN C O 1
ATOM 4049 N N . ALA C 1 103 ? -11.962 9.562 2.178 1.00 31.23 105 ALA C N 1
ATOM 4050 C CA . ALA C 1 103 ? -11.571 9.585 0.767 1.00 27.21 105 ALA C CA 1
ATOM 4051 C C . ALA C 1 103 ? -10.111 9.182 0.585 1.00 31.18 105 ALA C C 1
ATOM 4052 O O . ALA C 1 103 ? -9.788 8.396 -0.312 1.00 26.62 105 ALA C O 1
ATOM 4054 N N . PHE C 1 104 ? -9.210 9.680 1.442 1.00 28.80 106 PHE C N 1
ATOM 4055 C CA . PHE C 1 104 ? -7.812 9.297 1.269 1.00 32.30 106 PHE C CA 1
ATOM 4056 C C . PHE C 1 104 ? -7.528 7.874 1.735 1.00 40.46 106 PHE C C 1
ATOM 4057 O O . PHE C 1 104 ? -6.616 7.234 1.191 1.00 39.06 106 PHE C O 1
ATOM 4065 N N . ALA C 1 105 ? -8.332 7.331 2.661 1.00 34.45 107 ALA C N 1
ATOM 4066 C CA . ALA C 1 105 ? -8.188 5.923 3.000 1.00 33.70 107 ALA C CA 1
ATOM 4067 C C . ALA C 1 105 ? -8.584 5.040 1.827 1.00 34.06 107 ALA C C 1
ATOM 4068 O O . ALA C 1 105 ? -7.924 4.038 1.547 1.00 41.71 107 ALA C O 1
ATOM 4070 N N . ARG C 1 106 ? -9.649 5.397 1.122 1.00 28.14 108 ARG C N 1
ATOM 4071 C CA . ARG C 1 106 ? -9.999 4.618 -0.059 1.00 37.36 108 ARG C CA 1
ATOM 4072 C C . ARG C 1 106 ? -9.028 4.841 -1.218 1.00 41.82 108 ARG C C 1
ATOM 4073 O O . ARG C 1 106 ? -8.861 3.941 -2.045 1.00 41.75 108 ARG C O 1
ATOM 4081 N N . LEU C 1 107 ? -8.391 6.022 -1.303 1.00 34.53 109 LEU C N 1
ATOM 4082 C CA . LEU C 1 107 ? -7.437 6.299 -2.381 1.00 35.80 109 LEU C CA 1
ATOM 4083 C C . LEU C 1 107 ? -6.167 5.449 -2.273 1.00 37.81 109 LEU C C 1
ATOM 4084 O O . LEU C 1 107 ? -5.564 5.096 -3.296 1.00 41.79 109 LEU C O 1
ATOM 4089 N N . LYS C 1 108 ? -5.724 5.157 -1.053 1.00 35.62 110 LYS C N 1
ATOM 4090 C CA . LYS C 1 108 ? -4.507 4.395 -0.771 1.00 42.83 110 LYS C CA 1
ATOM 4091 C C . LYS C 1 108 ? -3.256 5.091 -1.275 1.00 44.13 110 LYS C C 1
ATOM 4092 O O . LYS C 1 108 ? -2.333 4.431 -1.768 1.00 42.45 110 LYS C O 1
ATOM 4098 N N . ALA C 1 109 ? -3.257 6.422 -1.229 1.00 42.79 111 ALA C N 1
ATOM 4099 C CA . ALA C 1 109 ? -2.072 7.248 -1.402 1.00 43.58 111 ALA C CA 1
ATOM 4100 C C . ALA C 1 109 ? -2.225 8.428 -0.454 1.00 48.61 111 ALA C C 1
ATOM 4101 O O . ALA C 1 109 ? -3.315 8.996 -0.341 1.00 57.11 111 ALA C O 1
ATOM 4103 N N . ASP C 1 110 ? -1.157 8.774 0.250 1.00 39.27 112 ASP C N 1
ATOM 4104 C CA . ASP C 1 110 ? -1.225 9.855 1.224 1.00 44.96 112 ASP C CA 1
ATOM 4105 C C . ASP C 1 110 ? -0.944 11.244 0.649 1.00 45.27 112 ASP C C 1
ATOM 4106 O O . ASP C 1 110 ? -1.498 12.230 1.147 1.00 36.49 112 ASP C O 1
ATOM 4111 N N . SER C 1 111 ? -0.062 11.371 -0.340 1.00 41.61 113 SER C N 1
ATOM 4112 C CA . SER C 1 111 ? 0.220 12.683 -0.907 1.00 38.11 113 SER C CA 1
ATOM 4113 C C . SER C 1 111 ? 0.669 12.520 -2.352 1.00 34.57 113 SER C C 1
ATOM 4114 O O . SER C 1 111 ? 1.488 11.655 -2.669 1.00 38.90 113 SER C O 1
ATOM 4117 N N . LEU C 1 112 ? 0.132 13.368 -3.219 1.00 32.25 114 LEU C N 1
ATOM 4118 C CA . LEU C 1 112 ? 0.397 13.297 -4.646 1.00 27.78 114 LEU C CA 1
ATOM 4119 C C . LEU C 1 112 ? 0.645 14.693 -5.191 1.00 27.77 114 LEU C C 1
ATOM 4120 O O . LEU C 1 112 ? 0.273 15.697 -4.580 1.00 28.74 114 LEU C O 1
ATOM 4125 N N . THR C 1 113 ? 1.287 14.764 -6.351 1.00 30.22 115 THR C N 1
ATOM 4126 C CA . THR C 1 113 ? 1.427 16.038 -7.040 1.00 26.51 115 THR C CA 1
ATOM 4127 C C . THR C 1 113 ? 0.700 15.935 -8.371 1.00 28.69 115 THR C C 1
ATOM 4128 O O . THR C 1 113 ? 0.860 14.948 -9.085 1.00 29.53 115 THR C O 1
ATOM 4132 N N . LEU C 1 114 ? -0.114 16.932 -8.696 1.00 23.87 116 LEU C N 1
ATOM 4133 C CA . LEU C 1 114 ? -0.817 16.973 -9.969 1.00 21.64 116 LEU C CA 1
ATOM 4134 C C . LEU C 1 114 ? -0.295 18.158 -10.753 1.00 28.79 116 LEU C C 1
ATOM 4135 O O . LEU C 1 114 ? -0.350 19.289 -10.268 1.00 27.22 116 LEU C O 1
ATOM 4140 N N . LYS C 1 115 ? 0.197 17.906 -11.963 1.00 28.29 117 LYS C N 1
ATOM 4141 C CA . LYS C 1 115 ? 0.674 18.956 -12.857 1.00 29.24 117 LYS C CA 1
ATOM 4142 C C . LYS C 1 115 ? -0.261 19.010 -14.060 1.00 29.68 117 LYS C C 1
ATOM 4143 O O . LYS C 1 115 ? -0.549 17.978 -14.671 1.00 32.89 117 LYS C O 1
ATOM 4149 N N . ILE C 1 116 ? -0.766 20.201 -14.374 1.00 23.83 118 ILE C N 1
ATOM 4150 C CA . ILE C 1 116 ? -1.633 20.402 -15.522 1.00 23.50 118 ILE C CA 1
ATOM 4151 C C . ILE C 1 116 ? -0.900 21.295 -16.507 1.00 30.35 118 ILE C C 1
ATOM 4152 O O . ILE C 1 116 ? -0.549 22.438 -16.182 1.00 28.07 118 ILE C O 1
ATOM 4157 N N . HIS C 1 117 ? -0.692 20.780 -17.713 1.00 27.81 119 HIS C N 1
ATOM 4158 C CA . HIS C 1 117 ? 0.066 21.443 -18.760 1.00 28.24 119 HIS C CA 1
ATOM 4159 C C . HIS C 1 117 ? -0.922 21.979 -19.782 1.00 32.02 119 HIS C C 1
ATOM 4160 O O . HIS C 1 117 ? -1.591 21.201 -20.477 1.00 33.26 119 HIS C O 1
ATOM 4167 N N . LEU C 1 118 ? -0.985 23.302 -19.900 1.00 31.64 120 LEU C N 1
ATOM 4168 C CA . LEU C 1 118 ? -1.870 23.964 -20.845 1.00 36.27 120 LEU C CA 1
ATOM 4169 C C . LEU C 1 118 ? -1.031 24.440 -22.025 1.00 37.87 120 LEU C C 1
ATOM 4170 O O . LEU C 1 118 ? -0.107 25.251 -21.859 1.00 42.88 120 LEU C O 1
ATOM 4175 N N . SER C 1 119 ? -1.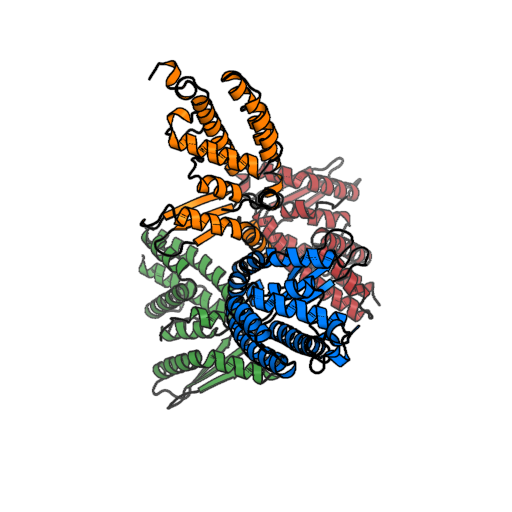359 23.928 -23.212 1.00 52.66 121 SER C N 1
ATOM 4176 C CA . SER C 1 119 ? -0.693 24.300 -24.452 1.00 54.32 121 SER C CA 1
ATOM 4177 C C . SER C 1 119 ? -1.724 24.573 -25.537 1.00 63.72 121 SER C C 1
ATOM 4178 O O . SER C 1 119 ? -2.928 24.540 -25.260 1.00 70.61 121 SER C O 1
ATOM 4181 N N . GLN C 1 120 ? -1.258 24.809 -26.771 1.00 69.86 122 GLN C N 1
ATOM 4182 C CA . GLN C 1 120 ? -2.094 25.431 -27.802 1.00 73.86 122 GLN C CA 1
ATOM 4183 C C . GLN C 1 120 ? -3.420 24.703 -27.986 1.00 76.66 122 GLN C C 1
ATOM 4184 O O . GLN C 1 120 ? -4.493 25.314 -27.922 1.00 78.68 122 GLN C O 1
ATOM 4190 N N . GLY C 1 121 ? -3.366 23.391 -28.180 1.00 69.85 123 GLY C N 1
ATOM 4191 C CA . GLY C 1 121 ? -4.577 22.631 -28.400 1.00 72.55 123 GLY C CA 1
ATOM 4192 C C . GLY C 1 121 ? -5.134 22.090 -27.104 1.00 64.46 123 GLY C C 1
ATOM 4193 O O . GLY C 1 121 ? -5.504 22.847 -26.201 1.00 61.29 123 GLY C O 1
ATOM 4194 N N . LYS C 1 122 ? -5.237 20.772 -27.021 1.00 65.80 124 LYS C N 1
ATOM 4195 C CA . LYS C 1 122 ? -5.571 20.138 -25.763 1.00 61.33 124 LYS C CA 1
ATOM 4196 C C . LYS C 1 122 ? -4.301 20.043 -24.931 1.00 61.95 124 LYS C C 1
ATOM 4197 O O . LYS C 1 122 ? -3.215 19.764 -25.453 1.00 66.08 124 LYS C O 1
ATOM 4203 N N . GLY C 1 123 ? -4.431 20.323 -23.643 1.00 50.67 125 GLY C N 1
ATOM 4204 C CA . GLY C 1 123 ? -3.346 20.143 -22.708 1.00 44.51 125 GLY C CA 1
ATOM 4205 C C . GLY C 1 123 ? -3.326 18.716 -22.209 1.00 38.62 125 GLY C C 1
ATOM 4206 O O . GLY C 1 123 ? -3.964 17.822 -22.760 1.00 38.35 125 GLY C O 1
ATOM 4207 N N . SER C 1 124 ? -2.563 18.504 -21.148 1.00 32.26 126 SER C N 1
ATOM 4208 C CA . SER C 1 124 ? -2.435 17.173 -20.579 1.00 29.81 126 SER C CA 1
ATOM 4209 C C . SER C 1 124 ? -2.187 17.329 -19.089 1.00 27.09 126 SER C C 1
ATOM 4210 O O . SER C 1 124 ? -2.012 18.441 -18.586 1.00 27.78 126 SER C O 1
ATOM 4213 N N . TYR C 1 125 ? -2.279 16.224 -18.357 1.00 32.26 127 TYR C N 1
ATOM 4214 C CA . TYR C 1 125 ? -1.892 16.251 -16.953 1.00 34.81 127 TYR C CA 1
ATOM 4215 C C . TYR C 1 125 ? -0.989 15.076 -16.612 1.00 32.93 127 TYR C C 1
ATOM 4216 O O . TYR C 1 125 ? -0.853 14.099 -17.354 1.00 29.79 127 TYR C O 1
ATOM 4225 N N . GLU C 1 126 ? -0.378 15.202 -15.446 1.00 33.44 128 GLU C N 1
ATOM 4226 C CA . GLU C 1 126 ? 0.608 14.270 -14.952 1.00 33.02 128 GLU C CA 1
ATOM 4227 C C . GLU C 1 126 ? 0.427 14.147 -13.445 1.00 33.30 128 GLU C C 1
ATOM 4228 O O . GLU C 1 126 ? 0.340 15.158 -12.742 1.00 32.04 128 GLU C O 1
ATOM 4234 N N . ILE C 1 127 ? 0.293 12.919 -12.964 1.00 28.69 129 ILE C N 1
ATOM 4235 C CA . ILE C 1 127 ? 0.230 12.621 -11.535 1.00 31.54 129 ILE C CA 1
ATOM 4236 C C . ILE C 1 127 ? 1.575 12.057 -11.093 1.00 33.93 129 ILE C C 1
ATOM 4237 O O . ILE C 1 127 ? 2.051 11.065 -11.654 1.00 32.42 129 ILE C O 1
ATOM 4242 N N . ILE C 1 128 ? 2.180 12.672 -10.085 1.00 26.42 130 ILE C N 1
ATOM 4243 C CA . ILE C 1 128 ? 3.402 12.180 -9.471 1.00 29.73 130 ILE C CA 1
ATOM 4244 C C . ILE C 1 128 ? 3.031 11.527 -8.145 1.00 30.91 130 ILE C C 1
ATOM 4245 O O . ILE C 1 128 ? 2.621 12.202 -7.190 1.00 29.63 130 ILE C O 1
ATOM 4250 N N . PHE C 1 129 ? 3.164 10.208 -8.114 1.00 35.82 131 PHE C N 1
ATOM 4251 C CA . PHE C 1 129 ? 2.762 9.289 -7.059 1.00 41.64 131 PHE C CA 1
ATOM 4252 C C . PHE C 1 129 ? 3.815 9.203 -5.955 1.00 40.84 131 PHE C C 1
ATOM 4253 O O . PHE C 1 129 ? 4.993 9.493 -6.188 1.00 45.11 131 PHE C O 1
ATOM 4261 N N . PRO C 1 130 ? 3.412 8.853 -4.734 1.00 42.69 132 PRO C N 1
ATOM 4262 C CA . PRO C 1 130 ? 4.402 8.568 -3.684 1.00 48.39 132 PRO C CA 1
ATOM 4263 C C . PRO C 1 130 ? 5.193 7.317 -4.037 1.00 49.99 132 PRO C C 1
ATOM 4264 O O . PRO C 1 130 ? 4.745 6.502 -4.859 1.00 45.02 132 PRO C O 1
ATOM 4268 N N . PRO C 1 131 ? 6.376 7.127 -3.443 1.00 50.52 133 PRO C N 1
ATOM 4269 C CA . PRO C 1 131 ? 7.235 6.006 -3.877 1.00 49.64 133 PRO C CA 1
ATOM 4270 C C . PRO C 1 131 ? 6.584 4.629 -3.792 1.00 56.57 133 PRO C C 1
ATOM 4271 O O . PRO C 1 131 ? 6.764 3.810 -4.706 1.00 47.61 133 PRO C O 1
ATOM 4275 N N . GLU C 1 132 ? 5.792 4.364 -2.747 1.00 54.27 134 GLU C N 1
ATOM 4276 C CA . GLU C 1 132 ? 5.182 3.043 -2.609 1.00 49.10 134 GLU C CA 1
ATOM 4277 C C . GLU C 1 132 ? 4.156 2.770 -3.706 1.00 51.11 134 GLU C C 1
ATOM 4278 O O . GLU C 1 132 ? 3.969 1.613 -4.097 1.00 56.42 134 GLU C O 1
ATOM 4284 N N . VAL C 1 133 ? 3.478 3.801 -4.216 1.00 48.51 135 VAL C N 1
ATOM 4285 C CA . VAL C 1 133 ? 2.546 3.567 -5.318 1.00 48.85 135 VAL C CA 1
ATOM 4286 C C . VAL C 1 133 ? 3.290 3.510 -6.657 1.00 49.62 135 VAL C C 1
ATOM 4287 O O . VAL C 1 133 ? 2.886 2.767 -7.563 1.00 50.62 135 VAL C O 1
ATOM 4291 N N . GLN C 1 134 ? 4.390 4.267 -6.800 1.00 52.01 136 GLN C N 1
ATOM 4292 C CA . GLN C 1 134 ? 5.216 4.179 -8.006 1.00 51.42 136 GLN C CA 1
ATOM 4293 C C . GLN C 1 134 ? 5.728 2.760 -8.228 1.00 60.29 136 GLN C C 1
ATOM 4294 O O . GLN C 1 134 ? 5.916 2.345 -9.376 1.00 65.26 136 GLN C O 1
ATOM 4300 N N . ALA C 1 135 ? 5.934 1.997 -7.149 1.00 61.39 137 ALA C N 1
ATOM 4301 C CA . ALA C 1 135 ? 6.359 0.602 -7.229 1.00 58.97 137 ALA C CA 1
ATOM 4302 C C . ALA C 1 135 ? 5.220 -0.373 -7.518 1.00 66.27 137 ALA C C 1
ATOM 4303 O O . ALA C 1 135 ? 5.479 -1.575 -7.650 1.00 66.45 137 ALA C O 1
ATOM 4305 N N . ASP C 1 136 ? 3.978 0.094 -7.626 1.00 62.08 138 ASP C N 1
ATOM 4306 C CA . ASP C 1 136 ? 2.818 -0.772 -7.840 1.00 62.61 138 ASP C CA 1
ATOM 4307 C C . ASP C 1 136 ? 2.077 -0.212 -9.044 1.00 67.73 138 ASP C C 1
ATOM 4308 O O . ASP C 1 136 ? 1.009 0.403 -8.903 1.00 64.31 138 ASP C O 1
ATOM 4313 N N . PRO C 1 137 ? 2.593 -0.456 -10.252 1.00 70.88 139 PRO C N 1
ATOM 4314 C CA . PRO C 1 137 ? 2.046 0.224 -11.441 1.00 69.43 139 PRO C CA 1
ATOM 4315 C C . PRO C 1 137 ? 0.558 0.022 -11.622 1.00 65.60 139 PRO C C 1
ATOM 4316 O O . PRO C 1 137 ? -0.121 0.911 -12.153 1.00 62.15 139 PRO C O 1
ATOM 4320 N N . GLU C 1 138 ? 0.029 -1.126 -11.194 1.00 64.01 140 GLU C N 1
ATOM 4321 C CA . GLU C 1 138 ? -1.404 -1.363 -11.304 1.00 62.50 140 GLU C CA 1
ATOM 4322 C C . GLU C 1 138 ? -2.191 -0.457 -10.358 1.00 60.49 140 GLU C C 1
ATOM 4323 O O . GLU C 1 138 ? -3.254 0.060 -10.724 1.00 57.56 140 GLU C O 1
ATOM 4325 N N . ARG C 1 139 ? -1.680 -0.223 -9.143 1.00 57.02 141 ARG C N 1
ATOM 4326 C CA . ARG C 1 139 ? -2.350 0.722 -8.251 1.00 57.66 141 ARG C CA 1
ATOM 4327 C C . ARG C 1 139 ? -2.310 2.143 -8.824 1.00 53.19 141 ARG C C 1
ATOM 4328 O O . ARG C 1 139 ? -3.305 2.883 -8.763 1.00 40.25 141 ARG C O 1
ATOM 4336 N N . ALA C 1 140 ? -1.157 2.547 -9.373 1.00 44.32 142 ALA C N 1
ATOM 4337 C CA . ALA C 1 140 ? -1.058 3.854 -10.011 1.00 48.25 142 ALA C CA 1
ATOM 4338 C C . ALA C 1 140 ? -2.052 3.977 -11.158 1.00 50.85 142 ALA C C 1
ATOM 4339 O O . ALA C 1 140 ? -2.716 5.012 -11.313 1.00 45.32 142 ALA C O 1
ATOM 4341 N N . ALA C 1 141 ? -2.186 2.918 -11.960 1.00 48.85 143 ALA C N 1
ATOM 4342 C CA . ALA C 1 141 ? -3.142 2.935 -13.060 1.00 51.53 143 ALA C CA 1
ATOM 4343 C C . ALA C 1 141 ? -4.569 3.036 -12.542 1.00 41.50 143 ALA C C 1
ATOM 4344 O O . ALA C 1 141 ? -5.412 3.710 -13.144 1.00 46.19 143 ALA C O 1
ATOM 4346 N N . ALA C 1 142 ? -4.867 2.353 -11.439 1.00 43.95 144 ALA C N 1
ATOM 4347 C CA . ALA C 1 142 ? -6.200 2.446 -10.855 1.00 45.35 144 ALA C CA 1
ATOM 4348 C C . ALA C 1 142 ? -6.505 3.875 -10.405 1.00 46.16 144 ALA C C 1
ATOM 4349 O O . ALA C 1 142 ? -7.613 4.381 -10.626 1.00 45.11 144 ALA C O 1
ATOM 4351 N N . ILE C 1 143 ? -5.532 4.539 -9.765 1.00 40.50 145 ILE C N 1
ATOM 4352 C CA . ILE C 1 143 ? -5.756 5.911 -9.311 1.00 40.44 145 ILE C CA 1
ATOM 4353 C C . ILE C 1 143 ? -5.961 6.822 -10.509 1.00 39.29 145 ILE C C 1
ATOM 4354 O O . ILE C 1 143 ? -6.856 7.681 -10.522 1.00 29.61 145 ILE C O 1
ATOM 4359 N N . GLU C 1 144 ? -5.128 6.648 -11.532 1.00 36.50 146 GLU C N 1
ATOM 4360 C CA . GLU C 1 144 ? -5.272 7.436 -12.745 1.00 44.39 146 GLU C CA 1
ATOM 4361 C C . GLU C 1 144 ? -6.668 7.274 -13.332 1.00 36.40 146 GLU C C 1
ATOM 4362 O O . GLU C 1 144 ? -7.343 8.262 -13.653 1.00 37.87 146 GLU C O 1
ATOM 4368 N N . ALA C 1 145 ? -7.126 6.031 -13.445 1.00 36.13 147 ALA C N 1
ATOM 4369 C CA . ALA C 1 145 ? -8.422 5.756 -14.056 1.00 38.46 147 ALA C CA 1
ATOM 4370 C C . ALA C 1 145 ? -9.556 6.315 -13.213 1.00 34.66 147 ALA C C 1
ATOM 4371 O O . ALA C 1 145 ? -10.577 6.753 -13.749 1.00 38.78 147 ALA C O 1
ATOM 4373 N N . LEU C 1 146 ? -9.404 6.283 -11.890 1.00 38.03 148 LEU C N 1
ATOM 4374 C CA . LEU C 1 146 ? -10.408 6.879 -11.017 1.00 37.02 148 LEU C CA 1
ATOM 4375 C C . LEU C 1 146 ? -10.483 8.393 -11.205 1.00 36.73 148 LEU C C 1
ATOM 4376 O O . LEU C 1 146 ? -11.580 8.955 -11.296 1.00 41.58 148 LEU C O 1
ATOM 4381 N N . TRP C 1 147 ? -9.329 9.076 -11.272 1.00 32.73 149 TRP C N 1
ATOM 4382 C CA . TRP C 1 147 ? -9.314 10.537 -11.364 1.00 30.14 149 TRP C CA 1
ATOM 4383 C C . TRP C 1 147 ? -9.639 11.066 -12.758 1.00 32.80 149 TRP C C 1
ATOM 4384 O O . TRP C 1 147 ? -9.946 12.259 -12.898 1.00 32.15 149 TRP C O 1
ATOM 4395 N N . LYS C 1 148 ? -9.512 10.235 -13.788 1.00 31.77 150 LYS C N 1
ATOM 4396 C CA . LYS C 1 148 ? -9.537 10.730 -15.168 1.00 35.86 150 LYS C CA 1
ATOM 4397 C C . LYS C 1 148 ? -10.766 11.548 -15.542 1.00 35.59 150 LYS C C 1
ATOM 4398 O O . LYS C 1 148 ? -10.598 12.608 -16.168 1.00 34.87 150 LYS C O 1
ATOM 4404 N N . PRO C 1 149 ? -12.001 11.128 -15.255 1.00 30.03 151 PRO C N 1
ATOM 4405 C CA . PRO C 1 149 ? -13.153 11.966 -15.670 1.00 37.05 151 PRO C CA 1
ATOM 4406 C C . PRO C 1 149 ? -13.133 13.372 -15.074 1.00 35.20 151 PRO C C 1
ATOM 4407 O O . PRO C 1 149 ? -13.395 14.374 -15.763 1.00 41.05 151 PRO C O 1
ATOM 4411 N N . THR C 1 150 ? -12.816 13.459 -13.783 1.00 34.40 152 THR C N 1
ATOM 4412 C CA . THR C 1 150 ? -12.714 14.741 -13.107 1.00 31.50 152 THR C CA 1
ATOM 4413 C C . THR C 1 150 ? -11.550 15.568 -13.642 1.00 32.24 152 THR C C 1
ATOM 4414 O O . THR C 1 150 ? -11.689 16.778 -13.854 1.00 25.62 152 THR C O 1
ATOM 4418 N N . LEU C 1 151 ? -10.385 14.946 -13.830 1.00 29.96 153 LEU C N 1
ATOM 4419 C CA . LEU C 1 151 ? -9.239 15.680 -14.358 1.00 31.18 153 LEU C CA 1
ATOM 4420 C C . LEU C 1 151 ? -9.513 16.167 -15.775 1.00 33.65 153 LEU C C 1
ATOM 4421 O O . LEU C 1 151 ? -9.104 17.269 -16.146 1.00 32.20 153 LEU C O 1
ATOM 4426 N N . ASP C 1 152 ? -10.222 15.374 -16.577 1.00 28.48 154 ASP C N 1
ATOM 4427 C CA . ASP C 1 152 ? -10.572 15.827 -17.926 1.00 35.75 154 ASP C CA 1
ATOM 4428 C C . ASP C 1 152 ? -11.457 17.071 -17.866 1.00 37.25 154 ASP C C 1
ATOM 4429 O O . ASP C 1 152 ? -11.233 18.045 -18.608 1.00 38.89 154 ASP C O 1
ATOM 4434 N N . GLN C 1 153 ? -12.452 17.080 -16.966 1.00 33.98 155 GLN C N 1
ATOM 4435 C CA . GLN C 1 153 ? -13.256 18.301 -16.840 1.00 27.53 155 GLN C CA 1
ATOM 4436 C C . GLN C 1 153 ? -12.411 19.476 -16.336 1.00 25.18 155 GLN C C 1
ATOM 4437 O O . GLN C 1 153 ? -12.562 20.611 -16.810 1.00 31.71 155 GLN C O 1
ATOM 4443 N N . LEU C 1 154 ? -11.541 19.235 -15.353 1.00 25.65 156 LEU C N 1
ATOM 4444 C CA . LEU C 1 154 ? -10.723 20.319 -14.808 1.00 27.17 156 LEU C CA 1
ATOM 4445 C C . LEU C 1 154 ? -9.826 20.908 -15.880 1.00 31.34 156 LEU C C 1
ATOM 4446 O O . LEU C 1 154 ? -9.675 22.134 -15.979 1.00 27.06 156 LEU C O 1
ATOM 4451 N N . LEU C 1 155 ? -9.220 20.039 -16.692 1.00 29.68 157 LEU C N 1
ATOM 4452 C CA . LEU C 1 155 ? -8.384 20.487 -17.793 1.00 28.74 157 LEU C CA 1
ATOM 4453 C C . LEU C 1 155 ? -9.189 21.313 -18.790 1.00 30.56 157 LEU C C 1
ATOM 4454 O O . LEU C 1 155 ? -8.712 22.351 -19.253 1.00 31.65 157 LEU C O 1
ATOM 4459 N N . ALA C 1 156 ? -10.415 20.892 -19.119 1.00 27.54 158 ALA C N 1
ATOM 4460 C CA . ALA C 1 156 ? -11.232 21.726 -20.012 1.00 29.24 158 ALA C CA 1
ATOM 4461 C C . ALA C 1 156 ? -11.492 23.106 -19.409 1.00 33.83 158 ALA C C 1
ATOM 4462 O O . ALA C 1 156 ? -11.390 24.135 -20.098 1.00 33.31 158 ALA C O 1
ATOM 4464 N N . VAL C 1 157 ? -11.837 23.149 -18.123 1.00 32.55 159 VAL C N 1
ATOM 4465 C CA . VAL C 1 157 ? -12.105 24.431 -17.472 1.00 34.39 159 VAL C CA 1
ATOM 4466 C C . VAL C 1 157 ? -10.876 25.332 -17.567 1.00 32.58 159 VAL C C 1
ATOM 4467 O O . VAL C 1 157 ? -10.960 26.501 -17.976 1.00 31.27 159 VAL C O 1
ATOM 4471 N N . LEU C 1 158 ? -9.703 24.779 -17.245 1.00 29.51 160 LEU C N 1
ATOM 4472 C CA . LEU C 1 158 ? -8.482 25.584 -17.281 1.00 33.68 160 LEU C CA 1
ATOM 4473 C C . LEU C 1 158 ? -8.123 26.011 -18.700 1.00 35.70 160 LEU C C 1
ATOM 4474 O O . LEU C 1 158 ? -7.654 27.136 -18.907 1.00 37.89 160 LEU C O 1
ATOM 4479 N N . GLN C 1 159 ? -8.338 25.138 -19.690 1.00 32.49 161 GLN C N 1
ATOM 4480 C CA . GLN C 1 159 ? -8.023 25.500 -21.070 1.00 36.05 161 GLN C CA 1
ATOM 4481 C C . GLN C 1 159 ? -8.883 26.671 -21.528 1.00 43.11 161 GLN C C 1
ATOM 4482 O O . GLN C 1 159 ? -8.397 27.578 -22.214 1.00 45.55 161 GLN C O 1
ATOM 4488 N N . GLU C 1 160 ? -10.160 26.686 -21.128 1.00 43.87 162 GLU C N 1
ATOM 4489 C CA . GLU C 1 160 ? -11.005 27.837 -21.437 1.00 46.97 162 GLU C CA 1
ATOM 4490 C C . GLU C 1 160 ? -10.469 29.105 -20.783 1.00 45.50 162 GLU C C 1
ATOM 4491 O O . GLU C 1 160 ? -10.422 30.167 -21.412 1.00 45.56 162 GLU C O 1
ATOM 4497 N N . LYS C 1 161 ? -10.053 29.013 -19.521 1.00 45.61 163 LYS C N 1
ATOM 4498 C CA . LYS C 1 161 ? -9.481 30.178 -18.851 1.00 36.48 163 LYS C CA 1
ATOM 4499 C C . LYS C 1 161 ? -8.163 30.647 -19.481 1.00 48.49 163 LYS C C 1
ATOM 4500 O O . LYS C 1 161 ? -7.748 31.789 -19.252 1.00 47.17 163 LYS C O 1
ATOM 4506 N N . HIS C 1 162 ? -7.482 29.800 -20.257 1.00 46.77 164 HIS C N 1
ATOM 4507 C CA . HIS C 1 162 ? -6.143 30.122 -20.745 1.00 42.57 164 HIS C CA 1
ATOM 4508 C C . HIS C 1 162 ? -6.061 30.126 -22.265 1.00 40.00 164 HIS C C 1
ATOM 4509 O O . HIS C 1 162 ? -4.980 29.925 -22.825 1.00 38.41 164 HIS C O 1
ATOM 4516 N N . LYS C 1 163 ? -7.173 30.362 -22.947 1.00 41.49 165 LYS C N 1
ATOM 4517 C CA . LYS C 1 163 ? -7.166 30.314 -24.401 1.00 46.08 165 LYS C CA 1
ATOM 4518 C C . LYS C 1 163 ? -6.248 31.397 -24.965 1.00 38.41 165 LYS C C 1
ATOM 4519 O O . LYS C 1 163 ? -6.251 32.541 -24.496 1.00 42.17 165 LYS C O 1
ATOM 4525 N N . GLY C 1 164 ? -5.418 31.015 -25.932 1.00 35.94 166 GLY C N 1
ATOM 4526 C CA . GLY C 1 164 ? -4.521 31.943 -26.588 1.00 34.06 166 GLY C CA 1
ATOM 4527 C C . GLY C 1 164 ? -3.298 32.346 -25.801 1.00 38.31 166 GLY C C 1
ATOM 4528 O O . GLY C 1 164 ? -2.634 33.322 -26.185 1.00 35.92 166 GLY C O 1
ATOM 4529 N N . LYS C 1 165 ? -2.966 31.638 -24.721 1.00 26.16 167 LYS C N 1
ATOM 4530 C CA . LYS C 1 165 ? -1.884 32.060 -23.842 1.00 27.21 167 LYS C CA 1
ATOM 4531 C C . LYS C 1 165 ? -0.684 31.138 -23.983 1.00 27.66 167 LYS C C 1
ATOM 4532 O O . LYS C 1 165 ? -0.805 30.004 -24.457 1.00 29.51 167 LYS C O 1
ATOM 4538 N N . PRO C 1 166 ? 0.507 31.607 -23.617 1.00 32.43 168 PRO C N 1
ATOM 4539 C CA . PRO C 1 166 ? 1.698 30.750 -23.714 1.00 32.47 168 PRO C CA 1
ATOM 4540 C C . PRO C 1 166 ? 1.561 29.505 -22.853 1.00 34.57 168 PRO C C 1
ATOM 4541 O O . PRO C 1 166 ? 0.699 29.417 -21.977 1.00 31.92 168 PRO C O 1
ATOM 4545 N N . ALA C 1 167 ? 2.412 28.522 -23.139 1.00 27.72 169 ALA C N 1
ATOM 4546 C CA . ALA C 1 167 ? 2.427 27.283 -22.373 1.00 34.99 169 ALA C CA 1
ATOM 4547 C C . ALA C 1 167 ? 2.498 27.609 -20.891 1.00 37.94 169 ALA C C 1
ATOM 4548 O O . ALA C 1 167 ? 3.314 28.442 -20.473 1.00 29.45 169 ALA C O 1
ATOM 4550 N N . THR C 1 168 ? 1.580 27.027 -20.102 1.00 34.40 170 THR C N 1
ATOM 4551 C CA . THR C 1 168 ? 1.593 27.291 -18.665 1.00 35.94 170 THR C CA 1
ATOM 4552 C C . THR C 1 168 ? 1.331 25.998 -17.907 1.00 35.32 170 THR C C 1
ATOM 4553 O O . THR C 1 168 ? 0.477 25.203 -18.307 1.00 29.81 170 THR C O 1
ATOM 4557 N N . THR C 1 169 ? 2.057 25.798 -16.805 1.00 27.80 171 THR C N 1
ATOM 4558 C CA . THR C 1 169 ? 1.896 24.611 -15.974 1.00 27.40 171 THR C CA 1
ATOM 4559 C C . THR C 1 169 ? 1.379 25.012 -14.595 1.00 24.83 171 THR C C 1
ATOM 4560 O O . THR C 1 169 ? 1.925 25.920 -13.952 1.00 24.53 171 THR C O 1
ATOM 4564 N N . VAL C 1 170 ? 0.317 24.342 -14.154 1.00 25.10 172 VAL C N 1
ATOM 4565 C CA . VAL C 1 170 ? -0.275 24.551 -12.835 1.00 24.53 172 VAL C CA 1
ATOM 4566 C C . VAL C 1 170 ? 0.036 23.332 -11.983 1.00 25.80 172 VAL C C 1
ATOM 4567 O O . VAL C 1 170 ? -0.241 22.202 -12.394 1.00 28.01 172 VAL C O 1
ATOM 4571 N N . THR C 1 171 ? 0.594 23.558 -10.795 1.00 26.34 173 THR C N 1
ATOM 4572 C CA . THR C 1 171 ? 1.004 22.492 -9.891 1.00 27.45 173 THR C CA 1
ATOM 4573 C C . THR C 1 171 ? 0.139 22.497 -8.634 1.00 28.97 173 THR C C 1
ATOM 4574 O O . THR C 1 171 ? 0.112 23.492 -7.912 1.00 29.58 173 THR C O 1
ATOM 4578 N N . TYR C 1 172 ? -0.540 21.375 -8.361 1.00 26.38 174 TYR C N 1
ATOM 4579 C CA . TYR C 1 172 ? -1.352 21.175 -7.163 1.00 29.07 174 TYR C CA 1
ATOM 4580 C C . TYR C 1 172 ? -0.681 20.137 -6.287 1.00 30.55 174 TYR C C 1
ATOM 4581 O O . TYR C 1 172 ? -0.463 19.003 -6.735 1.00 31.78 174 TYR C O 1
ATOM 4590 N N . GLU C 1 173 ? -0.398 20.487 -5.036 1.00 28.68 175 GLU C N 1
ATOM 4591 C CA . GLU C 1 173 ? -0.026 19.476 -4.044 1.00 27.93 175 GLU C CA 1
ATOM 4592 C C . GLU C 1 173 ? -1.301 18.961 -3.389 1.00 30.03 175 GLU C C 1
ATOM 4593 O O . GLU C 1 173 ? -2.081 19.746 -2.833 1.00 26.20 175 GLU C O 1
ATOM 4599 N N . ILE C 1 174 ? -1.513 17.650 -3.453 1.00 26.04 176 ILE C N 1
ATOM 4600 C CA . ILE C 1 174 ? -2.761 17.027 -3.074 1.00 26.62 176 ILE C CA 1
ATOM 4601 C C . ILE C 1 174 ? -2.517 16.122 -1.862 1.00 31.40 176 ILE C C 1
ATOM 4602 O O . ILE C 1 174 ? -1.849 15.088 -1.975 1.00 26.17 176 ILE C O 1
ATOM 4607 N N . SER C 1 175 ? -3.049 16.516 -0.706 1.00 25.08 177 SER C N 1
ATOM 4608 C CA . SER C 1 175 ? -3.001 15.714 0.512 1.00 29.16 177 SER C CA 1
ATOM 4609 C C . SER C 1 175 ? -4.197 16.096 1.371 1.00 28.16 177 SER C C 1
ATOM 4610 O O . SER C 1 175 ? -4.866 17.105 1.117 1.00 29.53 177 SER C O 1
ATOM 4613 N N . ALA C 1 176 ? -4.475 15.276 2.393 1.00 27.98 178 ALA C N 1
ATOM 4614 C CA . ALA C 1 176 ? -5.548 15.622 3.332 1.00 32.93 178 ALA C CA 1
ATOM 4615 C C . ALA C 1 176 ? -5.334 17.026 3.891 1.00 24.14 178 ALA C C 1
ATOM 4616 O O . ALA C 1 176 ? -6.280 17.830 3.984 1.00 23.85 178 ALA C O 1
ATOM 4618 N N . GLU C 1 177 ? -4.074 17.357 4.198 1.00 23.12 179 GLU C N 1
ATOM 4619 C CA . GLU C 1 177 ? -3.742 18.651 4.782 1.00 30.53 179 GLU C CA 1
ATOM 4620 C C . GLU C 1 177 ? -3.934 19.808 3.787 1.00 27.49 179 GLU C C 1
ATOM 4621 O O . GLU C 1 177 ? -4.438 20.872 4.162 1.00 28.59 179 GLU C O 1
ATOM 4627 N N . THR C 1 178 ? -3.503 19.653 2.527 1.00 27.23 180 THR C N 1
ATOM 4628 C CA . THR C 1 178 ? -3.668 20.775 1.598 1.00 28.71 180 THR C CA 1
ATOM 4629 C C . THR C 1 178 ? -5.126 20.963 1.225 1.00 24.19 180 THR C C 1
ATOM 4630 O O . THR C 1 178 ? -5.571 22.095 1.034 1.00 26.59 180 THR C O 1
ATOM 4634 N N . LEU C 1 179 ? -5.891 19.875 1.116 1.00 20.09 181 LEU C N 1
ATOM 4635 C CA . LEU C 1 179 ? -7.311 20.017 0.809 1.00 20.55 181 LEU C CA 1
ATOM 4636 C C . LEU C 1 179 ? -8.068 20.655 1.978 1.00 24.46 181 LEU C C 1
ATOM 4637 O O . LEU C 1 179 ? -8.945 21.503 1.772 1.00 25.05 181 LEU C O 1
ATOM 4642 N N . ARG C 1 180 ? -7.717 20.286 3.209 1.00 26.65 182 ARG C N 1
ATOM 4643 C CA . ARG C 1 180 ? -8.281 20.946 4.379 1.00 24.89 182 ARG C CA 1
ATOM 4644 C C . ARG C 1 180 ? -7.949 22.437 4.381 1.00 30.51 182 ARG C C 1
ATOM 4645 O O . ARG C 1 180 ? -8.817 23.276 4.660 1.00 27.93 182 ARG C O 1
ATOM 4653 N N . ALA C 1 181 ? -6.697 22.791 4.077 1.00 24.02 183 ALA C N 1
ATOM 4654 C CA . ALA C 1 181 ? -6.344 24.209 4.037 1.00 31.66 183 ALA C CA 1
ATOM 4655 C C . ALA C 1 181 ? -7.122 24.944 2.945 1.00 27.61 183 ALA C C 1
ATOM 4656 O O . ALA C 1 181 ? -7.591 26.069 3.157 1.00 32.38 183 ALA C O 1
ATOM 4658 N N . ALA C 1 182 ? -7.276 24.327 1.776 1.00 25.60 184 ALA C N 1
ATOM 4659 C CA . ALA C 1 182 ? -8.027 24.969 0.700 1.00 26.84 184 ALA C CA 1
ATOM 4660 C C . ALA C 1 182 ? -9.474 25.221 1.100 1.00 31.26 184 ALA C C 1
ATOM 4661 O O . ALA C 1 182 ? -10.023 26.300 0.834 1.00 33.51 184 ALA C O 1
ATOM 4663 N N . VAL C 1 183 ? -10.119 24.235 1.735 1.00 31.53 185 VAL C N 1
ATOM 4664 C CA . VAL C 1 183 ? -11.529 24.406 2.087 1.00 27.48 185 VAL C CA 1
ATOM 4665 C C . VAL C 1 183 ? -11.696 25.411 3.220 1.00 26.70 185 VAL C C 1
ATOM 4666 O O . VAL C 1 183 ? -12.638 26.210 3.221 1.00 29.72 185 VAL C O 1
ATOM 4670 N N . ALA C 1 184 ? -10.790 25.406 4.198 1.00 28.87 186 ALA C N 1
ATOM 4671 C CA . ALA C 1 184 ? -10.847 26.427 5.238 1.00 24.23 186 ALA C CA 1
ATOM 4672 C C . ALA C 1 184 ? -10.648 27.826 4.654 1.00 28.54 186 ALA C C 1
ATOM 4673 O O . ALA C 1 184 ? -11.323 28.783 5.055 1.00 26.44 186 ALA C O 1
ATOM 4675 N N . ALA C 1 185 ? -9.706 27.974 3.720 1.00 23.00 187 ALA C N 1
ATOM 4676 C CA . ALA C 1 185 ? -9.487 29.282 3.118 1.00 29.68 187 ALA C CA 1
ATOM 4677 C C . ALA C 1 185 ? -10.729 29.733 2.373 1.00 28.63 187 ALA C C 1
ATOM 4678 O O . ALA C 1 185 ? -11.123 30.904 2.452 1.00 27.32 187 ALA C O 1
ATOM 4680 N N . LEU C 1 186 ? -11.367 28.810 1.656 1.00 27.73 188 LEU C N 1
ATOM 4681 C CA . LEU C 1 186 ? -12.611 29.143 0.963 1.00 28.19 188 LEU C CA 1
ATOM 4682 C C . LEU C 1 186 ? -13.693 29.556 1.946 1.00 31.90 188 LEU C C 1
ATOM 4683 O O . LEU C 1 186 ? -14.458 30.491 1.685 1.00 31.67 188 LEU C O 1
ATOM 4688 N N . ALA C 1 187 ? -13.793 28.856 3.076 1.00 26.12 189 ALA C N 1
ATOM 4689 C CA . ALA C 1 187 ? -14.840 29.191 4.037 1.00 29.31 189 ALA C CA 1
ATOM 4690 C C . ALA C 1 187 ? -14.613 30.579 4.634 1.00 29.94 189 ALA C C 1
ATOM 4691 O O . ALA C 1 187 ? -15.566 31.339 4.827 1.00 32.49 189 ALA C O 1
ATOM 4693 N N . ARG C 1 188 ? -13.356 30.940 4.907 1.00 25.25 190 ARG C N 1
ATOM 4694 C CA . ARG C 1 188 ? -13.063 32.279 5.429 1.00 33.60 190 ARG C CA 1
ATOM 4695 C C . ARG C 1 188 ? -13.338 33.367 4.393 1.00 33.38 190 ARG C C 1
ATOM 4696 O O . ARG C 1 188 ? -13.903 34.426 4.719 1.00 28.03 190 ARG C O 1
ATOM 4704 N N . ALA C 1 189 ? -12.949 33.135 3.135 1.00 26.96 191 ALA C N 1
ATOM 4705 C CA . ALA C 1 189 ? -13.301 34.109 2.113 1.00 27.61 191 ALA C CA 1
ATOM 4706 C C . ALA C 1 189 ? -14.821 34.216 1.971 1.00 27.18 191 ALA C C 1
ATOM 4707 O O . ALA C 1 189 ? -15.368 35.323 1.842 1.00 28.32 191 ALA C O 1
ATOM 4709 N N . ALA C 1 190 ? -15.526 33.086 2.053 1.00 23.63 192 ALA C N 1
ATOM 4710 C CA . ALA C 1 190 ? -16.983 33.114 1.932 1.00 29.41 192 ALA C CA 1
ATOM 4711 C C . ALA C 1 190 ? -17.622 33.894 3.080 1.00 26.92 192 ALA C C 1
ATOM 4712 O O . ALA C 1 190 ? -18.609 34.599 2.877 1.00 23.93 192 ALA C O 1
ATOM 4714 N N . GLU C 1 191 ? -17.089 33.754 4.298 1.00 23.89 193 GLU C N 1
ATOM 4715 C CA . GLU C 1 191 ? -17.573 34.556 5.417 1.00 25.27 193 GLU C CA 1
ATOM 4716 C C . GLU C 1 191 ? -17.373 36.041 5.143 1.00 28.73 193 GLU C C 1
ATOM 4717 O O . GLU C 1 191 ? -18.266 36.858 5.404 1.00 26.28 193 GLU C O 1
ATOM 4723 N N . ALA C 1 192 ? -16.202 36.414 4.627 1.00 32.07 194 ALA C N 1
ATOM 4724 C CA . ALA C 1 192 ? -15.980 37.823 4.300 1.00 27.99 194 ALA C CA 1
ATOM 4725 C C . ALA C 1 192 ? -17.015 38.314 3.290 1.00 23.92 194 ALA C C 1
ATOM 4726 O O . ALA C 1 192 ? -17.596 39.406 3.436 1.00 27.58 194 ALA C O 1
ATOM 4728 N N . ALA C 1 193 ? -17.303 37.489 2.289 1.00 20.22 195 ALA C N 1
ATOM 4729 C CA . ALA C 1 193 ? -18.292 37.873 1.296 1.00 23.50 195 ALA C CA 1
ATOM 4730 C C . ALA C 1 193 ? -19.671 38.008 1.927 1.00 28.56 195 ALA C C 1
ATOM 4731 O O . ALA C 1 193 ? -20.379 38.991 1.684 1.00 22.65 195 ALA C O 1
ATOM 4733 N N . LEU C 1 194 ? -20.052 37.054 2.779 1.00 26.59 196 LEU C N 1
ATOM 4734 C CA . LEU C 1 194 ? -21.377 37.112 3.383 1.00 25.51 196 LEU C CA 1
ATOM 4735 C C . LEU C 1 194 ? -21.516 38.339 4.274 1.00 28.69 196 LEU C C 1
ATOM 4736 O O . LEU C 1 194 ? -22.565 38.989 4.292 1.00 34.94 196 LEU C O 1
ATOM 4741 N N . ARG C 1 195 ? -20.469 38.665 5.022 1.00 27.15 197 ARG C N 1
ATOM 4742 C CA . ARG C 1 195 ? -20.472 39.880 5.834 1.00 33.10 197 ARG C CA 1
ATOM 4743 C C . ARG C 1 195 ? -20.754 41.107 4.974 1.00 36.51 197 ARG C C 1
ATOM 4744 O O . ARG C 1 195 ? -21.595 41.949 5.320 1.00 33.03 197 ARG C O 1
ATOM 4752 N N . ARG C 1 196 ? -20.087 41.207 3.822 1.00 28.59 198 ARG C N 1
ATOM 4753 C CA . ARG C 1 196 ? -20.401 42.327 2.936 1.00 29.76 198 ARG C CA 1
ATOM 4754 C C . ARG C 1 196 ? -21.828 42.249 2.393 1.00 33.51 198 ARG C C 1
ATOM 4755 O O . ARG C 1 196 ? -22.489 43.283 2.235 1.00 36.99 198 ARG C O 1
ATOM 4763 N N . LYS C 1 197 ? -22.345 41.046 2.161 1.00 31.07 199 LYS C N 1
ATOM 4764 C CA . LYS C 1 197 ? -23.651 40.900 1.521 1.00 22.61 199 LYS C CA 1
ATOM 4765 C C . LYS C 1 197 ? -24.821 41.221 2.449 1.00 37.50 199 LYS C C 1
ATOM 4766 O O . LYS C 1 197 ? -25.858 41.702 1.979 1.00 39.82 199 LYS C O 1
ATOM 4772 N N . VAL C 1 198 ? -24.709 40.931 3.748 1.00 32.82 200 VAL C N 1
ATOM 4773 C CA . VAL C 1 198 ? -25.832 41.160 4.652 1.00 38.50 200 VAL C CA 1
ATOM 4774 C C . VAL C 1 198 ? -25.828 42.520 5.346 1.00 41.99 200 VAL C C 1
ATOM 4775 O O . VAL C 1 198 ? -26.884 42.943 5.840 1.00 46.18 200 VAL C O 1
ATOM 4779 N N . GLY C 1 199 ? -24.685 43.205 5.412 1.00 41.79 201 GLY C N 1
ATOM 4780 C CA . GLY C 1 199 ? -24.605 44.512 6.044 1.00 45.94 201 GLY C CA 1
ATOM 4781 C C . GLY C 1 199 ? -25.076 45.665 5.181 1.00 63.06 201 GLY C C 1
ATOM 4782 O O . GLY C 1 199 ? -24.525 46.767 5.260 1.00 80.44 201 GLY C O 1
ATOM 4783 N N . PRO D 1 1 ? -0.703 3.924 47.320 1.00 65.69 3 PRO D N 1
ATOM 4784 C CA . PRO D 1 1 ? -2.020 4.264 46.767 1.00 72.33 3 PRO D CA 1
ATOM 4785 C C . PRO D 1 1 ? -2.479 3.234 45.746 1.00 71.58 3 PRO D C 1
ATOM 4786 O O . PRO D 1 1 ? -1.671 2.783 44.930 1.00 71.14 3 PRO D O 1
ATOM 4790 N N . ASP D 1 2 ? -3.758 2.869 45.790 1.00 77.92 4 ASP D N 1
ATOM 4791 C CA . ASP D 1 2 ? -4.304 1.844 44.913 1.00 73.93 4 ASP D CA 1
ATOM 4792 C C . ASP D 1 2 ? -4.950 2.543 43.728 1.00 72.11 4 ASP D C 1
ATOM 4793 O O . ASP D 1 2 ? -5.861 3.359 43.910 1.00 66.49 4 ASP D O 1
ATOM 4795 N N . PHE D 1 3 ? -4.501 2.200 42.515 1.00 61.96 5 PHE D N 1
ATOM 4796 C CA . PHE D 1 3 ? -4.988 2.873 41.320 1.00 58.97 5 PHE D CA 1
ATOM 4797 C C . PHE D 1 3 ? -6.044 2.052 40.605 1.00 59.11 5 PHE D C 1
ATOM 4798 O O . PHE D 1 3 ? -6.176 2.131 39.376 1.00 62.11 5 PHE D O 1
ATOM 4806 N N . THR D 1 4 ? -6.779 1.234 41.356 1.00 68.82 6 THR D N 1
ATOM 4807 C CA . THR D 1 4 ? -7.909 0.511 40.795 1.00 68.25 6 THR D CA 1
ATOM 4808 C C . THR D 1 4 ? -9.080 1.477 40.662 1.00 65.61 6 THR D C 1
ATOM 4809 O O . THR D 1 4 ? -9.365 2.261 41.573 1.00 63.04 6 THR D O 1
ATOM 4811 N N . GLY D 1 5 ? -9.732 1.460 39.503 1.00 65.13 7 GLY D N 1
ATOM 4812 C CA . GLY D 1 5 ? -10.779 2.420 39.251 1.00 63.19 7 GLY D CA 1
ATOM 4813 C C . GLY D 1 5 ? -10.264 3.773 38.841 1.00 55.84 7 GLY D C 1
ATOM 4814 O O . GLY D 1 5 ? -11.073 4.652 38.508 1.00 56.53 7 GLY D O 1
ATOM 4815 N N . ALA D 1 6 ? -8.942 3.968 38.878 1.00 53.03 8 ALA D N 1
ATOM 4816 C CA . ALA D 1 6 ? -8.344 5.246 38.517 1.00 49.94 8 ALA D CA 1
ATOM 4817 C C . ALA D 1 6 ? -8.756 5.663 37.116 1.00 51.22 8 ALA D C 1
ATOM 4818 O O . ALA D 1 6 ? -8.975 6.852 36.855 1.00 51.24 8 ALA D O 1
ATOM 4820 N N . ARG D 1 7 ? -8.829 4.706 36.183 1.00 45.47 9 ARG D N 1
ATOM 4821 C CA . ARG D 1 7 ? -9.236 5.056 34.825 1.00 48.80 9 ARG D CA 1
ATOM 4822 C C . ARG D 1 7 ? -10.649 5.627 34.808 1.00 47.27 9 ARG D C 1
ATOM 4823 O O . ARG D 1 7 ? -10.927 6.616 34.109 1.00 48.35 9 ARG D O 1
ATOM 4831 N N . GLU D 1 8 ? -11.558 5.003 35.566 1.00 48.15 10 GLU D N 1
ATOM 4832 C CA . GLU D 1 8 ? -12.928 5.497 35.644 1.00 56.93 10 GLU D CA 1
ATOM 4833 C C . GLU D 1 8 ? -12.958 6.911 36.215 1.00 52.53 10 GLU D C 1
ATOM 4834 O O . GLU D 1 8 ? -13.572 7.812 35.628 1.00 42.19 10 GLU D O 1
ATOM 4836 N N . ARG D 1 9 ? -12.232 7.142 37.320 1.00 42.77 11 ARG D N 1
ATOM 4837 C CA . ARG D 1 9 ? -12.212 8.482 37.903 1.00 48.44 11 ARG D CA 1
ATOM 4838 C C . ARG D 1 9 ? -11.627 9.500 36.932 1.00 42.78 11 ARG D C 1
ATOM 4839 O O . ARG D 1 9 ? -12.167 10.600 36.776 1.00 42.67 11 ARG D O 1
ATOM 4847 N N . PHE D 1 10 ? -10.538 9.142 36.251 1.00 40.32 12 PHE D N 1
ATOM 4848 C CA . PHE D 1 10 ? -9.942 10.048 35.276 1.00 40.24 12 PHE D CA 1
ATOM 4849 C C . PHE D 1 10 ? -10.948 10.447 34.208 1.00 42.09 12 PHE D C 1
ATOM 4850 O O . PHE D 1 10 ? -11.123 11.637 33.923 1.00 43.72 12 PHE D O 1
ATOM 4858 N N . LEU D 1 11 ? -11.613 9.464 33.593 1.00 45.37 13 LEU D N 1
ATOM 4859 C CA . LEU D 1 11 ? -12.589 9.797 32.555 1.00 39.71 13 LEU D CA 1
ATOM 4860 C C . LEU D 1 11 ? -13.766 10.591 33.114 1.00 42.15 13 LEU D C 1
ATOM 4861 O O . LEU D 1 11 ? -14.405 11.356 32.380 1.00 35.75 13 LEU D O 1
ATOM 4866 N N . ALA D 1 12 ? -14.091 10.402 34.394 1.00 39.20 14 ALA D N 1
ATOM 4867 C CA . ALA D 1 12 ? -15.134 11.220 35.002 1.00 45.62 14 ALA D CA 1
ATOM 4868 C C . ALA D 1 12 ? -14.694 12.666 35.217 1.00 44.02 14 ALA D C 1
ATOM 4869 O O . ALA D 1 12 ? -15.538 13.512 35.535 1.00 40.13 14 ALA D O 1
ATOM 4871 N N . GLY D 1 13 ? -13.407 12.975 35.051 1.00 41.45 15 GLY D N 1
ATOM 4872 C CA . GLY D 1 13 ? -12.917 14.340 35.173 1.00 42.14 15 GLY D CA 1
ATOM 4873 C C . GLY D 1 13 ? -11.870 14.532 36.243 1.00 34.87 15 GLY D C 1
ATOM 4874 O O . GLY D 1 13 ? -11.387 15.660 36.424 1.00 46.73 15 GLY D O 1
ATOM 4875 N N . ASP D 1 14 ? -11.492 13.466 36.941 1.00 41.45 16 ASP D N 1
ATOM 4876 C CA . ASP D 1 14 ? -10.487 13.508 38.001 1.00 41.29 16 ASP D CA 1
ATOM 4877 C C . ASP D 1 14 ? -9.098 13.377 37.365 1.00 41.58 16 ASP D C 1
ATOM 4878 O O . ASP D 1 14 ? -8.381 12.388 37.536 1.00 38.47 16 ASP D O 1
ATOM 4883 N N . VAL D 1 15 ? -8.712 14.435 36.642 1.00 35.92 17 VAL D N 1
ATOM 4884 C CA . VAL D 1 15 ? -7.478 14.400 35.867 1.00 34.68 17 VAL D CA 1
ATOM 4885 C C . VAL D 1 15 ? -6.223 14.472 36.746 1.00 36.00 17 VAL D C 1
ATOM 4886 O O . VAL D 1 15 ? -5.144 14.029 36.320 1.00 39.77 17 VAL D O 1
ATOM 4890 N N . THR D 1 16 ? -6.327 14.960 37.986 1.00 29.69 18 THR D N 1
ATOM 4891 C CA . THR D 1 16 ? -5.136 14.994 38.831 1.00 41.42 18 THR D CA 1
ATOM 4892 C C . THR D 1 16 ? -4.676 13.595 39.223 1.00 34.44 18 THR D C 1
ATOM 4893 O O . THR D 1 16 ? -3.635 13.467 39.883 1.00 37.58 18 THR D O 1
ATOM 4897 N N . ILE D 1 17 ? -5.441 12.557 38.868 1.00 29.56 19 ILE D N 1
ATOM 4898 C CA . ILE D 1 17 ? -4.938 11.184 38.964 1.00 35.32 19 ILE D CA 1
ATOM 4899 C C . ILE D 1 17 ? -3.552 11.085 38.343 1.00 28.80 19 ILE D C 1
ATOM 4900 O O . ILE D 1 17 ? -2.641 10.459 38.907 1.00 27.73 19 ILE D O 1
ATOM 4905 N N . VAL D 1 18 ? -3.348 11.755 37.206 1.00 26.52 20 VAL D N 1
ATOM 4906 C CA . VAL D 1 18 ? -2.025 11.720 36.584 1.00 38.31 20 VAL D CA 1
ATOM 4907 C C . VAL D 1 18 ? -0.970 12.212 37.573 1.00 38.55 20 VAL D C 1
ATOM 4908 O O . VAL D 1 18 ? 0.017 11.515 37.859 1.00 32.46 20 VAL D O 1
ATOM 4912 N N . LEU D 1 19 ? -1.221 13.382 38.184 1.00 34.36 21 LEU D N 1
ATOM 4913 C CA . LEU D 1 19 ? -0.308 13.924 39.180 1.00 30.58 21 LEU D CA 1
ATOM 4914 C C . LEU D 1 19 ? -0.106 12.941 40.320 1.00 28.24 21 LEU D C 1
ATOM 4915 O O . LEU D 1 19 ? 1.033 12.688 40.740 1.00 28.41 21 LEU D O 1
ATOM 4920 N N . LEU D 1 20 ? -1.187 12.326 40.802 1.00 26.75 22 LEU D N 1
ATOM 4921 C CA . LEU D 1 20 ? -1.004 11.411 41.918 1.00 29.13 22 LEU D CA 1
ATOM 4922 C C . LEU D 1 20 ? -0.060 10.285 41.515 1.00 30.28 22 LEU D C 1
ATOM 4923 O O . LEU D 1 20 ? 0.916 9.989 42.227 1.00 28.05 22 LEU D O 1
ATOM 4928 N N . ILE D 1 21 ? -0.255 9.730 40.312 1.00 32.31 23 ILE D N 1
ATOM 4929 C CA . ILE D 1 21 ? 0.610 8.632 39.889 1.00 31.82 23 ILE D CA 1
ATOM 4930 C C . ILE D 1 21 ? 2.055 9.102 39.848 1.00 27.45 23 ILE D C 1
ATOM 4931 O O . ILE D 1 21 ? 2.924 8.533 40.520 1.00 29.38 23 ILE D O 1
ATOM 4936 N N . ALA D 1 22 ? 2.300 10.246 39.197 1.00 26.95 24 ALA D N 1
ATOM 4937 C CA . ALA D 1 22 ? 3.676 10.716 39.105 1.00 28.90 24 ALA D CA 1
ATOM 4938 C C . ALA D 1 22 ? 4.222 11.023 40.487 1.00 32.13 24 ALA D C 1
ATOM 4939 O O . ALA D 1 22 ? 5.340 10.610 40.825 1.00 29.11 24 ALA D O 1
ATOM 4941 N N . GLU D 1 23 ? 3.415 11.670 41.341 1.00 26.68 25 GLU D N 1
ATOM 4942 C CA . GLU D 1 23 ? 4.027 12.090 42.587 1.00 28.77 25 GLU D CA 1
ATOM 4943 C C . GLU D 1 23 ? 4.211 10.899 43.496 1.00 35.12 25 GLU D C 1
ATOM 4944 O O . GLU D 1 23 ? 5.175 10.865 44.271 1.00 31.06 25 GLU D O 1
ATOM 4950 N N . SER D 1 24 ? 3.379 9.865 43.332 1.00 29.14 26 SER D N 1
ATOM 4951 C CA . SER D 1 24 ? 3.549 8.730 44.228 1.00 32.89 26 SER D CA 1
ATOM 4952 C C . SER D 1 24 ? 4.841 7.999 43.929 1.00 31.40 26 SER D C 1
ATOM 4953 O O . SER D 1 24 ? 5.343 7.269 44.784 1.00 35.66 26 SER D O 1
ATOM 4956 N N . HIS D 1 25 ? 5.383 8.176 42.730 1.00 32.71 27 HIS D N 1
ATOM 4957 C CA . HIS D 1 25 ? 6.696 7.658 42.393 1.00 37.13 27 HIS D CA 1
ATOM 4958 C C . HIS D 1 25 ? 7.779 8.702 42.559 1.00 40.59 27 HIS D C 1
ATOM 4959 O O . HIS D 1 25 ? 8.944 8.391 42.333 1.00 38.85 27 HIS D O 1
ATOM 4966 N N . ASP D 1 26 ? 7.416 9.934 42.920 1.00 36.14 28 ASP D N 1
ATOM 4967 C CA . ASP D 1 26 ? 8.368 11.031 43.005 1.00 38.69 28 ASP D CA 1
ATOM 4968 C C . ASP D 1 26 ? 9.140 11.160 41.699 1.00 40.60 28 ASP D C 1
ATOM 4969 O O . ASP D 1 26 ? 10.369 11.261 41.683 1.00 35.35 28 ASP D O 1
ATOM 4974 N N . ALA D 1 27 ? 8.397 11.078 40.572 1.00 36.46 29 ALA D N 1
ATOM 4975 C CA . ALA D 1 27 ? 8.966 11.112 39.236 1.00 30.91 29 ALA D CA 1
ATOM 4976 C C . ALA D 1 27 ? 9.135 12.549 38.756 1.00 37.88 29 ALA D C 1
ATOM 4977 O O . ALA D 1 27 ? 8.391 13.446 39.169 1.00 40.80 29 ALA D O 1
ATOM 4979 N N . PRO D 1 28 ? 10.117 12.779 37.885 1.00 35.39 30 PRO D N 1
ATOM 4980 C CA . PRO D 1 28 ? 10.257 14.092 37.235 1.00 39.24 30 PRO D CA 1
ATOM 4981 C C . PRO D 1 28 ? 9.329 14.194 36.029 1.00 37.92 30 PRO D C 1
ATOM 4982 O O . PRO D 1 28 ? 9.280 13.284 35.205 1.00 39.46 30 PRO D O 1
ATOM 4986 N N . TYR D 1 29 ? 8.579 15.297 35.929 1.00 32.74 31 TYR D N 1
ATOM 4987 C CA . TYR D 1 29 ? 7.729 15.490 34.752 1.00 35.81 31 TYR D CA 1
ATOM 4988 C C . TYR D 1 29 ? 7.702 16.904 34.186 1.00 42.87 31 TYR D C 1
ATOM 4989 O O . TYR D 1 29 ? 7.323 17.056 33.023 1.00 54.20 31 TYR D O 1
ATOM 4998 N N . ARG D 1 30 ? 8.057 17.948 34.938 1.00 50.34 32 ARG D N 1
ATOM 4999 C CA . ARG D 1 30 ? 8.128 19.313 34.411 1.00 52.37 32 ARG D CA 1
ATOM 5000 C C . ARG D 1 30 ? 9.611 19.608 34.203 1.00 59.64 32 ARG D C 1
ATOM 5001 O O . ARG D 1 30 ? 10.316 20.013 35.127 1.00 60.20 32 ARG D O 1
ATOM 5009 N N . LEU D 1 31 ? 10.089 19.399 32.977 1.00 64.21 33 LEU D N 1
ATOM 5010 C CA . LEU D 1 31 ? 11.518 19.397 32.680 1.00 73.63 33 LEU D CA 1
ATOM 5011 C C . LEU D 1 31 ? 11.918 20.591 31.815 1.00 75.38 33 LEU D C 1
ATOM 5012 O O . LEU D 1 31 ? 11.207 20.959 30.875 1.00 75.79 33 LEU D O 1
ATOM 5017 N N . ALA D 1 32 ? 13.080 21.174 32.133 1.00 76.29 34 ALA D N 1
ATOM 5018 C CA . ALA D 1 32 ? 13.595 22.320 31.384 1.00 76.64 34 ALA D CA 1
ATOM 5019 C C . ALA D 1 32 ? 13.880 21.958 29.930 1.00 79.67 34 ALA D C 1
ATOM 5020 O O . ALA D 1 32 ? 13.485 22.684 29.009 1.00 81.09 34 ALA D O 1
ATOM 5022 N N . ASN D 1 33 ? 14.588 20.846 29.701 1.00 83.25 35 ASN D N 1
ATOM 5023 C CA . ASN D 1 33 ? 14.846 20.321 28.358 1.00 89.07 35 ASN D CA 1
ATOM 5024 C C . ASN D 1 33 ? 14.193 18.946 28.260 1.00 81.35 35 ASN D C 1
ATOM 5025 O O . ASN D 1 33 ? 14.872 17.915 28.385 1.00 80.81 35 ASN D O 1
ATOM 5030 N N . PRO D 1 34 ? 12.889 18.888 27.982 1.00 77.72 36 PRO D N 1
ATOM 5031 C CA . PRO D 1 34 ? 12.199 17.590 28.023 1.00 81.88 36 PRO D CA 1
ATOM 5032 C C . PRO D 1 34 ? 12.472 16.733 26.793 1.00 81.05 36 PRO D C 1
ATOM 5033 O O . PRO D 1 34 ? 11.782 15.737 26.545 1.00 76.54 36 PRO D O 1
ATOM 5037 N N . GLU D 1 35 ? 13.517 17.087 26.046 1.00 83.07 37 GLU D N 1
ATOM 5038 C CA . GLU D 1 35 ? 13.961 16.312 24.894 1.00 82.30 37 GLU D CA 1
ATOM 5039 C C . GLU D 1 35 ? 15.211 15.508 25.206 1.00 80.37 37 GLU D C 1
ATOM 5040 O O . GLU D 1 35 ? 15.384 14.414 24.661 1.00 83.15 37 GLU D O 1
ATOM 5042 N N . ASP D 1 36 ? 16.082 16.041 26.072 1.00 81.34 38 ASP D N 1
ATOM 5043 C CA . ASP D 1 36 ? 17.260 15.346 26.572 1.00 87.39 38 ASP D CA 1
ATOM 5044 C C . ASP D 1 36 ? 17.101 15.109 28.072 1.00 85.92 38 ASP D C 1
ATOM 5045 O O . ASP D 1 36 ? 17.571 15.916 28.888 1.00 85.85 38 ASP D O 1
ATOM 5050 N N . PRO D 1 37 ? 16.426 14.028 28.476 1.00 76.05 39 PRO D N 1
ATOM 5051 C CA . PRO D 1 37 ? 16.237 13.804 29.919 1.00 69.53 39 PRO D CA 1
ATOM 5052 C C . PRO D 1 37 ? 17.503 13.356 30.620 1.00 66.43 39 PRO D C 1
ATOM 5053 O O . PRO D 1 37 ? 17.734 13.756 31.766 1.00 64.90 39 PRO D O 1
ATOM 5057 N N . GLU D 1 38 ? 18.321 12.512 29.981 1.00 69.60 40 GLU D N 1
ATOM 5058 C CA . GLU D 1 38 ? 19.512 12.006 30.655 1.00 70.61 40 GLU D CA 1
ATOM 5059 C C . GLU D 1 38 ? 20.549 13.097 30.911 1.00 72.99 40 GLU D C 1
ATOM 5060 O O . GLU D 1 38 ? 21.434 12.911 31.755 1.00 70.69 40 GLU D O 1
ATOM 5066 N N . ALA D 1 39 ? 20.473 14.223 30.206 1.00 69.55 41 ALA D N 1
ATOM 5067 C CA . ALA D 1 39 ? 21.411 15.298 30.492 1.00 77.87 41 ALA D CA 1
ATOM 5068 C C . ALA D 1 39 ? 21.033 16.048 31.760 1.00 79.56 41 ALA D C 1
ATOM 5069 O O . ALA D 1 39 ? 21.882 16.732 32.340 1.00 76.74 41 ALA D O 1
ATOM 5071 N N . ASP D 1 40 ? 19.788 15.906 32.220 1.00 73.12 42 ASP D N 1
ATOM 5072 C CA . ASP D 1 40 ? 19.310 16.588 33.409 1.00 65.03 42 ASP D CA 1
ATOM 5073 C C . ASP D 1 40 ? 18.939 15.665 34.561 1.00 61.44 42 ASP D C 1
ATOM 5074 O O . ASP D 1 40 ? 18.739 16.167 35.672 1.00 65.10 42 ASP D O 1
ATOM 5079 N N . LEU D 1 41 ? 18.818 14.352 34.340 1.00 50.56 43 LEU D N 1
ATOM 5080 C CA . LEU D 1 41 ? 18.235 13.452 35.333 1.00 53.34 43 LEU D CA 1
ATOM 5081 C C . LEU D 1 41 ? 19.204 12.364 35.769 1.00 42.71 43 LEU D C 1
ATOM 5082 O O . LEU D 1 41 ? 19.907 11.770 34.951 1.00 48.55 43 LEU D O 1
ATOM 5087 N N . SER D 1 42 ? 19.197 12.081 37.061 1.00 41.15 44 SER D N 1
ATOM 5088 C CA . SER D 1 42 ? 19.992 11.019 37.649 1.00 42.27 44 SER D CA 1
ATOM 5089 C C . SER D 1 42 ? 19.363 9.650 37.392 1.00 42.51 44 SER D C 1
ATOM 5090 O O . SER D 1 42 ? 18.224 9.524 36.938 1.00 41.50 44 SER D O 1
ATOM 5093 N N . ASP D 1 43 ? 20.115 8.617 37.759 1.00 35.21 45 ASP D N 1
ATOM 5094 C CA . ASP D 1 43 ? 19.651 7.258 37.537 1.00 43.57 45 ASP D CA 1
ATOM 5095 C C . ASP D 1 43 ? 18.368 6.916 38.327 1.00 42.05 45 ASP D C 1
ATOM 5096 O O . ASP D 1 43 ? 17.525 6.202 37.768 1.00 38.68 45 ASP D O 1
ATOM 5101 N N . GLU D 1 44 ? 18.171 7.347 39.619 1.00 39.52 46 GLU D N 1
ATOM 5102 C CA . GLU D 1 44 ? 16.738 7.268 40.042 1.00 50.84 46 GLU D CA 1
ATOM 5103 C C . GLU D 1 44 ? 15.795 8.230 39.393 1.00 41.07 46 GLU D C 1
ATOM 5104 O O . GLU D 1 44 ? 14.610 7.892 39.287 1.00 53.80 46 GLU D O 1
ATOM 5110 N N . GLN D 1 45 ? 16.210 9.413 38.992 1.00 34.12 47 GLN D N 1
ATOM 5111 C CA . GLN D 1 45 ? 15.184 10.184 38.324 1.00 37.08 47 GLN D CA 1
ATOM 5112 C C . GLN D 1 45 ? 14.659 9.394 37.126 1.00 37.73 47 GLN D C 1
ATOM 5113 O O . GLN D 1 45 ? 13.445 9.198 37.010 1.00 34.15 47 GLN D O 1
ATOM 5119 N N . LEU D 1 46 ? 15.558 8.787 36.339 1.00 35.05 48 LEU D N 1
ATOM 5120 C CA . LEU D 1 46 ? 15.160 7.941 35.214 1.00 33.47 48 LEU D CA 1
ATOM 5121 C C . LEU D 1 46 ? 14.347 6.730 35.652 1.00 38.34 48 LEU D C 1
ATOM 5122 O O . LEU D 1 46 ? 13.320 6.404 35.046 1.00 33.01 48 LEU D O 1
ATOM 5127 N N . GLU D 1 47 ? 14.822 6.017 36.678 1.00 31.26 49 GLU D N 1
ATOM 5128 C CA . GLU D 1 47 ? 14.116 4.826 37.139 1.00 38.04 49 GLU D CA 1
ATOM 5129 C C . GLU D 1 47 ? 12.704 5.166 37.597 1.00 37.01 49 GLU D C 1
ATOM 5130 O O . GLU D 1 47 ? 11.737 4.459 37.277 1.00 36.66 49 GLU D O 1
ATOM 5136 N N . ARG D 1 48 ? 12.566 6.265 38.329 1.00 31.82 50 ARG D N 1
ATOM 5137 C CA . ARG D 1 48 ? 11.270 6.671 38.851 1.00 40.50 50 ARG D CA 1
ATOM 5138 C C . ARG D 1 48 ? 10.341 7.113 37.730 1.00 34.79 50 ARG D C 1
ATOM 5139 O O . ARG D 1 48 ? 9.149 6.790 37.742 1.00 32.02 50 ARG D O 1
ATOM 5147 N N . ALA D 1 49 ? 10.876 7.830 36.744 1.00 26.82 51 ALA D N 1
ATOM 5148 C CA . ALA D 1 49 ? 10.087 8.163 35.569 1.00 30.45 51 ALA D CA 1
ATOM 5149 C C . ALA D 1 49 ? 9.604 6.907 34.864 1.00 31.80 51 ALA D C 1
ATOM 5150 O O . ALA D 1 49 ? 8.449 6.835 34.442 1.00 32.78 51 ALA D O 1
ATOM 5152 N N . LEU D 1 50 ? 10.466 5.896 34.746 1.00 31.70 52 LEU D N 1
ATOM 5153 C CA . LEU D 1 50 ? 10.055 4.684 34.057 1.00 32.47 52 LEU D CA 1
ATOM 5154 C C . LEU D 1 50 ? 8.904 4.032 34.789 1.00 32.66 52 LEU D C 1
ATOM 5155 O O . LEU D 1 50 ? 7.885 3.674 34.183 1.00 32.48 52 LEU D O 1
ATOM 5160 N N . ALA D 1 51 ? 9.034 3.907 36.108 1.00 32.79 53 ALA D N 1
ATOM 5161 C CA . ALA D 1 51 ? 7.990 3.245 36.880 1.00 29.53 53 ALA D CA 1
ATOM 5162 C C . ALA D 1 51 ? 6.679 4.030 36.836 1.00 28.89 53 ALA D C 1
ATOM 5163 O O . ALA D 1 51 ? 5.596 3.440 36.704 1.00 32.02 53 ALA D O 1
ATOM 5165 N N . ALA D 1 52 ? 6.750 5.357 36.966 1.00 28.10 54 ALA D N 1
ATOM 5166 C CA . ALA D 1 52 ? 5.529 6.151 36.915 1.00 28.02 54 ALA D CA 1
ATOM 5167 C C . ALA D 1 52 ? 4.878 6.070 35.536 1.00 31.57 54 ALA D C 1
ATOM 5168 O O . ALA D 1 52 ? 3.658 5.904 35.428 1.00 25.41 54 ALA D O 1
ATOM 5170 N N . TYR D 1 53 ? 5.680 6.159 34.473 1.00 31.67 55 TYR D N 1
ATOM 5171 C CA . TYR D 1 53 ? 5.139 6.048 33.130 1.00 27.41 55 TYR D CA 1
ATOM 5172 C C . TYR D 1 53 ? 4.446 4.713 32.932 1.00 27.21 55 TYR D C 1
ATOM 5173 O O . TYR D 1 53 ? 3.334 4.660 32.400 1.00 29.35 55 TYR D O 1
ATOM 5182 N N . LEU D 1 54 ? 5.072 3.626 33.382 1.00 29.38 56 LEU D N 1
ATOM 5183 C CA . LEU D 1 54 ? 4.465 2.313 33.215 1.00 29.57 56 LEU D CA 1
ATOM 5184 C C . LEU D 1 54 ? 3.164 2.190 34.012 1.00 32.08 56 LEU D C 1
ATOM 5185 O O . LEU D 1 54 ? 2.188 1.616 33.518 1.00 29.18 56 LEU D O 1
ATOM 5190 N N . THR D 1 55 ? 3.127 2.711 35.247 1.00 29.57 57 THR D N 1
ATOM 5191 C CA . THR D 1 55 ? 1.866 2.716 35.996 1.00 30.64 57 THR D CA 1
ATOM 5192 C C . THR D 1 55 ? 0.788 3.462 35.218 1.00 31.51 57 THR D C 1
ATOM 5193 O O . THR D 1 55 ? -0.355 3.002 35.104 1.00 30.68 57 THR D O 1
ATOM 5197 N N . LEU D 1 56 ? 1.151 4.608 34.655 1.00 27.55 58 LEU D N 1
ATOM 5198 C CA . LEU D 1 56 ? 0.205 5.411 33.904 1.00 29.91 58 LEU D CA 1
ATOM 5199 C C . LEU D 1 56 ? -0.351 4.642 32.710 1.00 37.60 58 LEU D C 1
ATOM 5200 O O . LEU D 1 56 ? -1.559 4.675 32.438 1.00 35.14 58 LEU D O 1
ATOM 5205 N N . VAL D 1 57 ? 0.529 3.968 31.965 1.00 30.60 59 VAL D N 1
ATOM 5206 C CA . VAL D 1 57 ? 0.082 3.253 30.781 1.00 32.53 59 VAL D CA 1
ATOM 5207 C C . VAL D 1 57 ? -0.792 2.063 31.175 1.00 34.31 59 VAL D C 1
ATOM 5208 O O . VAL D 1 57 ? -1.859 1.836 30.592 1.00 27.10 59 VAL D O 1
ATOM 5212 N N . GLU D 1 58 ? -0.376 1.302 32.188 1.00 29.56 60 GLU D N 1
ATOM 5213 C CA . GLU D 1 58 ? -1.179 0.163 32.618 1.00 35.50 60 GLU D CA 1
ATOM 5214 C C . GLU D 1 58 ? -2.539 0.606 33.151 1.00 36.68 60 GLU D C 1
ATOM 5215 O O . GLU D 1 58 ? -3.553 -0.058 32.908 1.00 38.54 60 GLU D O 1
ATOM 5221 N N . THR D 1 59 ? -2.582 1.721 33.888 1.00 39.07 61 THR D N 1
ATOM 5222 C CA . THR D 1 59 ? -3.830 2.176 34.504 1.00 35.72 61 THR D CA 1
ATOM 5223 C C . THR D 1 59 ? -4.787 2.735 33.470 1.00 34.25 61 THR D C 1
ATOM 5224 O O . THR D 1 59 ? -5.990 2.458 33.504 1.00 35.94 61 THR D O 1
ATOM 5228 N N . LEU D 1 60 ? -4.283 3.551 32.568 1.00 32.87 62 LEU D N 1
ATOM 5229 C CA . LEU D 1 60 ? -5.163 4.222 31.635 1.00 38.82 62 LEU D CA 1
ATOM 5230 C C . LEU D 1 60 ? -5.420 3.395 30.397 1.00 47.75 62 LEU D C 1
ATOM 5231 O O . LEU D 1 60 ? -6.337 3.733 29.635 1.00 42.49 62 LEU D O 1
ATOM 5236 N N . PHE D 1 61 ? -4.600 2.352 30.163 1.00 45.16 63 PHE D N 1
ATOM 5237 C CA . PHE D 1 61 ? -4.567 1.832 28.816 1.00 45.35 63 PHE D CA 1
ATOM 5238 C C . PHE D 1 61 ? -4.201 0.347 28.905 1.00 40.48 63 PHE D C 1
ATOM 5239 O O . PHE D 1 61 ? -3.235 -0.086 28.270 1.00 40.34 63 PHE D O 1
ATOM 5247 N N . PRO D 1 62 ? -4.965 -0.465 29.649 1.00 41.11 64 PRO D N 1
ATOM 5248 C CA . PRO D 1 62 ? -4.457 -1.815 29.996 1.00 42.09 64 PRO D CA 1
ATOM 5249 C C . PRO D 1 62 ? -4.239 -2.757 28.822 1.00 45.53 64 PRO D C 1
ATOM 5250 O O . PRO D 1 62 ? -3.277 -3.550 28.831 1.00 40.47 64 PRO D O 1
ATOM 5254 N N . GLU D 1 63 ? -5.099 -2.693 27.807 1.00 42.49 65 GLU D N 1
ATOM 5255 C CA . GLU D 1 63 ? -4.966 -3.587 26.659 1.00 46.35 65 GLU D CA 1
ATOM 5256 C C . GLU D 1 63 ? -3.672 -3.311 25.903 1.00 44.62 65 GLU D C 1
ATOM 5257 O O . GLU D 1 63 ? -2.897 -4.233 25.604 1.00 46.92 65 GLU D O 1
ATOM 5263 N N . LEU D 1 64 ? -3.420 -2.032 25.595 1.00 42.96 66 LEU D N 1
ATOM 5264 C CA . LEU D 1 64 ? -2.171 -1.638 24.950 1.00 40.21 66 LEU D CA 1
ATOM 5265 C C . LEU D 1 64 ? -0.966 -2.030 25.788 1.00 38.75 66 LEU D C 1
ATOM 5266 O O . LEU D 1 64 ? 0.087 -2.366 25.247 1.00 37.08 66 LEU D O 1
ATOM 5271 N N . TYR D 1 65 ? -1.088 -1.938 27.112 1.00 38.07 67 TYR D N 1
ATOM 5272 C CA . TYR D 1 65 ? 0.019 -2.289 27.992 1.00 37.56 67 TYR D CA 1
ATOM 5273 C C . TYR D 1 65 ? 0.361 -3.766 27.901 1.00 36.77 67 TYR D C 1
ATOM 5274 O O . TYR D 1 65 ? 1.541 -4.140 27.869 1.00 37.06 67 TYR D O 1
ATOM 5283 N N . ALA D 1 66 ? -0.659 -4.625 27.902 1.00 39.16 68 ALA D N 1
ATOM 5284 C CA . ALA D 1 66 ? -0.411 -6.052 27.730 1.00 36.86 68 ALA D CA 1
ATOM 5285 C C . ALA D 1 66 ? 0.220 -6.333 26.365 1.00 37.82 68 ALA D C 1
ATOM 5286 O O . ALA D 1 66 ? 1.181 -7.116 26.255 1.00 39.23 68 ALA D O 1
ATOM 5288 N N . GLU D 1 67 ? -0.290 -5.679 25.315 1.00 33.77 69 GLU D N 1
ATOM 5289 C CA . GLU D 1 67 ? 0.306 -5.861 23.995 1.00 40.85 69 GLU D CA 1
ATOM 5290 C C . GLU D 1 67 ? 1.764 -5.459 24.000 1.00 39.69 69 GLU D C 1
ATOM 5291 O O . GLU D 1 67 ? 2.608 -6.144 23.411 1.00 40.50 69 GLU D O 1
ATOM 5297 N N . MET D 1 68 ? 2.069 -4.326 24.633 1.00 40.07 70 MET D N 1
ATOM 5298 C CA . MET D 1 68 ? 3.437 -3.834 24.663 1.00 38.52 70 MET D CA 1
ATOM 5299 C C . MET D 1 68 ? 4.332 -4.789 25.431 1.00 32.88 70 MET D C 1
ATOM 5300 O O . MET D 1 68 ? 5.484 -5.013 25.044 1.00 33.96 70 MET D O 1
ATOM 5305 N N . LYS D 1 69 ? 3.813 -5.364 26.518 1.00 33.96 71 LYS D N 1
ATOM 5306 C CA . LYS D 1 69 ? 4.585 -6.336 27.288 1.00 40.19 71 LYS D CA 1
ATOM 5307 C C . LYS D 1 69 ? 4.975 -7.525 26.419 1.00 38.65 71 LYS D C 1
ATOM 5308 O O . LYS D 1 69 ? 6.151 -7.913 26.354 1.00 35.69 71 LYS D O 1
ATOM 5314 N N . ALA D 1 70 ? 3.994 -8.078 25.701 1.00 35.89 72 ALA D N 1
ATOM 5315 C CA . ALA D 1 70 ? 4.255 -9.213 24.823 1.00 33.39 72 ALA D CA 1
ATOM 5316 C C . ALA D 1 70 ? 5.234 -8.850 23.715 1.00 36.59 72 ALA D C 1
ATOM 5317 O O . ALA D 1 70 ? 6.187 -9.595 23.447 1.00 37.87 72 ALA D O 1
ATOM 5319 N N . ALA D 1 71 ? 5.034 -7.689 23.078 1.00 40.45 73 ALA D N 1
ATOM 5320 C CA . ALA D 1 71 ? 5.901 -7.292 21.964 1.00 40.33 73 ALA D CA 1
ATOM 5321 C C . ALA D 1 71 ? 7.339 -7.108 22.421 1.00 36.69 73 ALA D C 1
ATOM 5322 O O . ALA D 1 71 ? 8.280 -7.495 21.715 1.00 36.76 73 ALA D O 1
ATOM 5324 N N . LEU D 1 72 ? 7.532 -6.511 23.598 1.00 37.72 74 LEU D N 1
ATOM 5325 C CA . LEU D 1 72 ? 8.879 -6.375 24.133 1.00 40.26 74 LEU D CA 1
ATOM 5326 C C . LEU D 1 72 ? 9.478 -7.736 24.439 1.00 36.50 74 LEU D C 1
ATOM 5327 O O . LEU D 1 72 ? 10.666 -7.963 24.190 1.00 38.45 74 LEU D O 1
ATOM 5332 N N . ALA D 1 73 ? 8.684 -8.654 24.996 1.00 39.00 75 ALA D N 1
ATOM 5333 C CA . ALA D 1 73 ? 9.245 -9.967 25.305 1.00 40.34 75 ALA D CA 1
ATOM 5334 C C . ALA D 1 73 ? 9.680 -10.692 24.034 1.00 41.12 75 ALA D C 1
ATOM 5335 O O . ALA D 1 73 ? 10.721 -11.356 24.019 1.00 36.52 75 ALA D O 1
ATOM 5337 N N . ALA D 1 74 ? 8.911 -10.545 22.950 1.00 35.52 76 ALA D N 1
ATOM 5338 C CA . ALA D 1 74 ? 9.239 -11.201 21.686 1.00 34.65 76 ALA D CA 1
ATOM 5339 C C . ALA D 1 74 ? 10.426 -10.549 20.989 1.00 39.35 76 ALA D C 1
ATOM 5340 O O . ALA D 1 74 ? 11.106 -11.203 20.192 1.00 50.90 76 ALA D O 1
ATOM 5342 N N . ALA D 1 75 ? 10.670 -9.264 21.240 1.00 47.34 77 ALA D N 1
ATOM 5343 C CA . ALA D 1 75 ? 11.814 -8.588 20.639 1.00 38.08 77 ALA D CA 1
ATOM 5344 C C . ALA D 1 75 ? 13.107 -9.248 21.100 1.00 44.68 77 ALA D C 1
ATOM 5345 O O . ALA D 1 75 ? 13.259 -9.599 22.272 1.00 43.46 77 ALA D O 1
ATOM 5347 N N . LYS D 1 76 ? 14.031 -9.453 20.166 1.00 36.82 78 LYS D N 1
ATOM 5348 C CA . LYS D 1 76 ? 15.224 -10.235 20.457 1.00 42.76 78 LYS D CA 1
ATOM 5349 C C . LYS D 1 76 ? 16.438 -9.389 20.824 1.00 39.79 78 LYS D C 1
ATOM 5350 O O . LYS D 1 76 ? 17.152 -9.722 21.769 1.00 48.04 78 LYS D O 1
ATOM 5356 N N . THR D 1 77 ? 16.635 -8.282 20.189 1.00 36.78 79 THR D N 1
ATOM 5357 C CA . THR D 1 77 ? 17.807 -7.457 20.408 1.00 35.49 79 THR D CA 1
ATOM 5358 C C . THR D 1 77 ? 17.445 -6.248 21.258 1.00 45.33 79 THR D C 1
ATOM 5359 O O . THR D 1 77 ? 16.262 -5.924 21.429 1.00 36.16 79 THR D O 1
ATOM 5363 N N . PRO D 1 78 ? 18.446 -5.601 21.868 1.00 44.48 80 PRO D N 1
ATOM 5364 C CA . PRO D 1 78 ? 18.184 -4.320 22.551 1.00 38.40 80 PRO D CA 1
ATOM 5365 C C . PRO D 1 78 ? 17.574 -3.259 21.646 1.00 43.40 80 PRO D C 1
ATOM 5366 O O . PRO D 1 78 ? 16.635 -2.548 22.048 1.00 40.75 80 PRO D O 1
ATOM 5370 N N . GLU D 1 79 ? 18.092 -3.137 20.422 1.00 36.49 81 GLU D N 1
ATOM 5371 C CA . GLU D 1 79 ? 17.635 -2.087 19.520 1.00 36.65 81 GLU D CA 1
ATOM 5372 C C . GLU D 1 79 ? 16.172 -2.285 19.187 1.00 32.07 81 GLU D C 1
ATOM 5373 O O . GLU D 1 79 ? 15.407 -1.318 19.105 1.0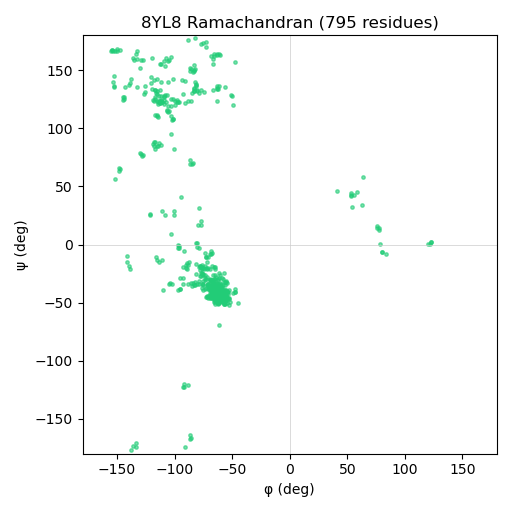0 36.83 81 GLU D O 1
ATOM 5379 N N . GLU D 1 80 ? 15.764 -3.539 19.000 1.00 32.79 82 GLU D N 1
ATOM 5380 C CA . GLU D 1 80 ? 14.363 -3.828 18.728 1.00 33.22 82 GLU D CA 1
ATOM 5381 C C . GLU D 1 80 ? 13.495 -3.550 19.947 1.00 36.41 82 GLU D C 1
ATOM 5382 O O . GLU D 1 80 ? 12.350 -3.111 19.808 1.00 30.01 82 GLU D O 1
ATOM 5388 N N . LYS D 1 81 ? 14.008 -3.822 21.151 1.00 35.76 83 LYS D N 1
ATOM 5389 C CA . LYS D 1 81 ? 13.243 -3.500 22.357 1.00 37.28 83 LYS D CA 1
ATOM 5390 C C . LYS D 1 81 ? 12.993 -1.997 22.460 1.00 28.95 83 LYS D C 1
ATOM 5391 O O . LYS D 1 81 ? 11.877 -1.560 22.777 1.00 34.98 83 LYS D O 1
ATOM 5397 N N . ILE D 1 82 ? 14.009 -1.192 22.143 1.00 25.06 84 ILE D N 1
ATOM 5398 C CA . ILE D 1 82 ? 13.837 0.259 22.133 1.00 26.98 84 ILE D CA 1
ATOM 5399 C C . ILE D 1 82 ? 12.823 0.672 21.074 1.00 38.22 84 ILE D C 1
ATOM 5400 O O . ILE D 1 82 ? 11.967 1.537 21.311 1.00 35.10 84 ILE D O 1
ATOM 5405 N N . ALA D 1 83 ? 12.938 0.099 19.867 1.00 36.79 85 ALA D N 1
ATOM 5406 C CA . ALA D 1 83 ? 12.037 0.480 18.784 1.00 37.82 85 ALA D CA 1
ATOM 5407 C C . ALA D 1 83 ? 10.596 0.139 19.126 1.00 31.77 85 ALA D C 1
ATOM 5408 O O . ALA D 1 83 ? 9.688 0.949 18.902 1.00 35.62 85 ALA D O 1
ATOM 5410 N N . VAL D 1 84 ? 10.372 -1.050 19.691 1.00 29.80 86 VAL D N 1
ATOM 5411 C CA . VAL D 1 84 ? 9.027 -1.451 20.083 1.00 25.04 86 VAL D CA 1
ATOM 5412 C C . VAL D 1 84 ? 8.477 -0.496 21.138 1.00 29.82 86 VAL D C 1
ATOM 5413 O O . VAL D 1 84 ? 7.315 -0.061 21.064 1.00 32.55 86 VAL D O 1
ATOM 5417 N N . PHE D 1 85 ? 9.304 -0.142 22.124 1.00 29.14 87 PHE D N 1
ATOM 5418 C CA . PHE D 1 85 ? 8.860 0.789 23.155 1.00 26.10 87 PHE D CA 1
ATOM 5419 C C . PHE D 1 85 ? 8.454 2.120 22.537 1.00 34.65 87 PHE D C 1
ATOM 5420 O O . PHE D 1 85 ? 7.382 2.655 22.845 1.00 31.95 87 PHE D O 1
ATOM 5428 N N . ARG D 1 86 ? 9.288 2.648 21.632 1.00 36.21 88 ARG D N 1
ATOM 5429 C CA . ARG D 1 86 ? 9.003 3.913 20.958 1.00 36.14 88 ARG D CA 1
ATOM 5430 C C . ARG D 1 86 ? 7.660 3.867 20.231 1.00 40.14 88 ARG D C 1
ATOM 5431 O O . ARG D 1 86 ? 6.845 4.796 20.345 1.00 33.49 88 ARG D O 1
ATOM 5439 N N . GLU D 1 87 ? 7.410 2.785 19.481 1.00 34.75 89 GLU D N 1
ATOM 5440 C CA . GLU D 1 87 ? 6.144 2.678 18.751 1.00 35.79 89 GLU D CA 1
ATOM 5441 C C . GLU D 1 87 ? 4.956 2.654 19.699 1.00 30.88 89 GLU D C 1
ATOM 5442 O O . GLU D 1 87 ? 3.935 3.320 19.466 1.00 34.06 89 GLU D O 1
ATOM 5448 N N . TYR D 1 88 ? 5.040 1.844 20.751 1.00 35.24 90 TYR D N 1
ATOM 5449 C CA . TYR D 1 88 ? 3.888 1.769 21.636 1.00 32.54 90 TYR D CA 1
ATOM 5450 C C . TYR D 1 88 ? 3.697 3.077 22.387 1.00 35.20 90 TYR D C 1
ATOM 5451 O O . TYR D 1 88 ? 2.558 3.451 22.672 1.00 34.66 90 TYR D O 1
ATOM 5460 N N . ASN D 1 89 ? 4.782 3.805 22.677 1.00 28.99 91 ASN D N 1
ATOM 5461 C CA . ASN D 1 89 ? 4.630 5.110 23.325 1.00 34.52 91 ASN D CA 1
ATOM 5462 C C . ASN D 1 89 ? 3.937 6.090 22.395 1.00 37.14 91 ASN D C 1
ATOM 5463 O O . ASN D 1 89 ? 3.149 6.928 22.851 1.00 35.89 91 ASN D O 1
ATOM 5468 N N . ALA D 1 90 ? 4.239 6.032 21.093 1.00 36.45 92 ALA D N 1
ATOM 5469 C CA . ALA D 1 90 ? 3.518 6.899 20.160 1.00 30.93 92 ALA D CA 1
ATOM 5470 C C . ALA D 1 90 ? 2.023 6.598 20.193 1.00 32.70 92 ALA D C 1
ATOM 5471 O O . ALA D 1 90 ? 1.190 7.517 20.277 1.00 38.31 92 ALA D O 1
ATOM 5473 N N . ARG D 1 91 ? 1.672 5.307 20.188 1.00 29.29 93 ARG D N 1
ATOM 5474 C CA . ARG D 1 91 ? 0.267 4.908 20.295 1.00 36.49 93 ARG D CA 1
ATOM 5475 C C . ARG D 1 91 ? -0.349 5.395 21.606 1.00 37.77 93 ARG D C 1
ATOM 5476 O O . ARG D 1 91 ? -1.475 5.914 21.639 1.00 31.45 93 ARG D O 1
ATOM 5484 N N . PHE D 1 92 ? 0.377 5.210 22.706 1.00 28.59 94 PHE D N 1
ATOM 5485 C CA . PHE D 1 92 ? -0.138 5.590 24.010 1.00 31.57 94 PHE D CA 1
ATOM 5486 C C . PHE D 1 92 ? -0.367 7.089 24.097 1.00 28.73 94 PHE D C 1
ATOM 5487 O O . PHE D 1 92 ? -1.399 7.525 24.605 1.00 33.18 94 PHE D O 1
ATOM 5495 N N . LEU D 1 93 ? 0.573 7.894 23.590 1.00 29.94 95 LEU D N 1
ATOM 5496 C CA . LEU D 1 93 ? 0.412 9.344 23.657 1.00 31.63 95 LEU D CA 1
ATOM 5497 C C . LEU D 1 93 ? -0.775 9.812 22.812 1.00 32.53 95 LEU D C 1
ATOM 5498 O O . LEU D 1 93 ? -1.548 10.675 23.252 1.00 32.64 95 LEU D O 1
ATOM 5503 N N . ALA D 1 94 ? -0.974 9.219 21.624 1.00 33.64 96 ALA D N 1
ATOM 5504 C CA . ALA D 1 94 ? -2.125 9.614 20.799 1.00 30.84 96 ALA D CA 1
ATOM 5505 C C . ALA D 1 94 ? -3.436 9.288 21.508 1.00 27.27 96 ALA D C 1
ATOM 5506 O O . ALA D 1 94 ? -4.358 10.127 21.606 1.00 36.19 96 ALA D O 1
ATOM 5508 N N . GLU D 1 95 ? -3.513 8.075 22.054 1.00 34.02 97 GLU D N 1
ATOM 5509 C CA . GLU D 1 95 ? -4.688 7.658 22.802 1.00 29.64 97 GLU D CA 1
ATOM 5510 C C . GLU D 1 95 ? -4.917 8.550 24.032 1.00 37.19 97 GLU D C 1
ATOM 5511 O O . GLU D 1 95 ? -6.061 8.807 24.429 1.00 31.84 97 GLU D O 1
ATOM 5517 N N . PHE D 1 96 ? -3.836 9.006 24.668 1.00 40.23 98 PHE D N 1
ATOM 5518 C CA . PHE D 1 96 ? -3.969 9.891 25.816 1.00 32.38 98 PHE D CA 1
ATOM 5519 C C . PHE D 1 96 ? -4.501 11.255 25.399 1.00 32.03 98 PHE D C 1
ATOM 5520 O O . PHE D 1 96 ? -5.255 11.886 26.152 1.00 30.28 98 PHE D O 1
ATOM 5528 N N . ASP D 1 97 ? -4.100 11.739 24.222 1.00 28.52 99 ASP D N 1
ATOM 5529 C CA . ASP D 1 97 ? -4.688 12.974 23.694 1.00 31.77 99 ASP D CA 1
ATOM 5530 C C . ASP D 1 97 ? -6.214 12.865 23.641 1.00 40.08 99 ASP D C 1
ATOM 5531 O O . ASP D 1 97 ? -6.954 13.771 24.076 1.00 37.66 99 ASP D O 1
ATOM 5536 N N . ALA D 1 98 ? -6.701 11.739 23.112 1.00 31.96 100 ALA D N 1
ATOM 5537 C CA . ALA D 1 98 ? -8.150 11.512 23.092 1.00 30.45 100 ALA D CA 1
ATOM 5538 C C . ALA D 1 98 ? -8.735 11.418 24.508 1.00 36.68 100 ALA D C 1
ATOM 5539 O O . ALA D 1 98 ? -9.781 12.017 24.807 1.00 36.37 100 ALA D O 1
ATOM 5541 N N . LEU D 1 99 ? -8.093 10.649 25.390 1.00 31.28 101 LEU D N 1
ATOM 5542 C CA . LEU D 1 99 ? -8.633 10.495 26.743 1.00 34.75 101 LEU D CA 1
ATOM 5543 C C . LEU D 1 99 ? -8.722 11.835 27.474 1.00 36.31 101 LEU D C 1
ATOM 5544 O O . LEU D 1 99 ? -9.632 12.042 28.293 1.00 33.67 101 LEU D O 1
ATOM 5549 N N . ILE D 1 100 ? -7.785 12.749 27.198 1.00 35.65 102 ILE D N 1
ATOM 5550 C CA . ILE D 1 100 ? -7.773 14.046 27.874 1.00 41.73 102 ILE D CA 1
ATOM 5551 C C . ILE D 1 100 ? -8.869 14.954 27.310 1.00 41.97 102 ILE D C 1
ATOM 5552 O O . ILE D 1 100 ? -9.534 15.683 28.061 1.00 41.39 102 ILE D O 1
ATOM 5557 N N . ASP D 1 101 ? -9.095 14.912 25.988 1.00 39.31 103 ASP D N 1
ATOM 5558 C CA . ASP D 1 101 ? -10.271 15.591 25.439 1.00 38.21 103 ASP D CA 1
ATOM 5559 C C . ASP D 1 101 ? -11.555 15.081 26.096 1.00 41.90 103 ASP D C 1
ATOM 5560 O O . ASP D 1 101 ? -12.446 15.872 26.438 1.00 45.80 103 ASP D O 1
ATOM 5565 N N . GLN D 1 102 ? -11.664 13.767 26.306 1.00 38.54 104 GLN D N 1
ATOM 5566 C CA . GLN D 1 102 ? -12.867 13.241 26.950 1.00 42.36 104 GLN D CA 1
ATOM 5567 C C . GLN D 1 102 ? -13.022 13.765 28.379 1.00 42.91 104 GLN D C 1
ATOM 5568 O O . GLN D 1 102 ? -14.126 14.152 28.797 1.00 44.61 104 GLN D O 1
ATOM 5574 N N . ALA D 1 103 ? -11.936 13.739 29.161 1.00 40.26 105 ALA D N 1
ATOM 5575 C CA . ALA D 1 103 ? -12.037 14.142 30.565 1.00 48.78 105 ALA D CA 1
ATOM 5576 C C . ALA D 1 103 ? -12.345 15.637 30.705 1.00 43.20 105 ALA D C 1
ATOM 5577 O O . ALA D 1 103 ? -13.176 16.031 31.532 1.00 45.31 105 ALA D O 1
ATOM 5579 N N . PHE D 1 104 ? -11.710 16.483 29.895 1.00 42.20 106 PHE D N 1
ATOM 5580 C CA . PHE D 1 104 ? -11.980 17.912 29.982 1.00 44.75 106 PHE D CA 1
ATOM 5581 C C . PHE D 1 104 ? -13.306 18.307 29.342 1.00 55.89 106 PHE D C 1
ATOM 5582 O O . PHE D 1 104 ? -13.781 19.425 29.571 1.00 56.35 106 PHE D O 1
ATOM 5590 N N . ALA D 1 105 ? -13.868 17.476 28.462 1.00 56.00 107 ALA D N 1
ATOM 5591 C CA . ALA D 1 105 ? -15.246 17.711 28.055 1.00 45.77 107 ALA D CA 1
ATOM 5592 C C . ALA D 1 105 ? -16.206 17.367 29.189 1.00 48.80 107 ALA D C 1
ATOM 5593 O O . ALA D 1 105 ? -17.140 18.123 29.474 1.00 52.19 107 ALA D O 1
ATOM 5595 N N . ARG D 1 106 ? -15.984 16.236 29.853 1.00 50.25 108 ARG D N 1
ATOM 5596 C CA . ARG D 1 106 ? -16.858 15.825 30.937 1.00 41.47 108 ARG D CA 1
ATOM 5597 C C . ARG D 1 106 ? -16.851 16.838 32.073 1.00 55.38 108 ARG D C 1
ATOM 5598 O O . ARG D 1 106 ? -17.847 17.533 32.298 1.00 60.22 108 ARG D O 1
ATOM 5606 N N . LEU D 1 107 ? -15.731 16.944 32.787 1.00 56.99 109 LEU D N 1
ATOM 5607 C CA . LEU D 1 107 ? -15.538 18.086 33.672 1.00 50.52 109 LEU D CA 1
ATOM 5608 C C . LEU D 1 107 ? -15.518 19.328 32.796 1.00 54.85 109 LEU D C 1
ATOM 5609 O O . LEU D 1 107 ? -14.722 19.417 31.860 1.00 62.65 109 LEU D O 1
ATOM 5614 N N . LYS D 1 108 ? -16.393 20.281 33.077 1.00 48.26 110 LYS D N 1
ATOM 5615 C CA . LYS D 1 108 ? -16.630 21.375 32.131 1.00 55.78 110 LYS D CA 1
ATOM 5616 C C . LYS D 1 108 ? -15.785 22.614 32.414 1.00 59.80 110 LYS D C 1
ATOM 5617 O O . LYS D 1 108 ? -16.272 23.746 32.330 1.00 61.34 110 LYS D O 1
ATOM 5619 N N . ALA D 1 109 ? -14.514 22.433 32.766 1.00 55.65 111 ALA D N 1
ATOM 5620 C CA . ALA D 1 109 ? -13.576 23.540 32.893 1.00 59.56 111 ALA D CA 1
ATOM 5621 C C . ALA D 1 109 ? -12.341 23.274 32.041 1.00 63.27 111 ALA D C 1
ATOM 5622 O O . ALA D 1 109 ? -11.810 22.157 32.025 1.00 61.90 111 ALA D O 1
ATOM 5624 N N . ASP D 1 110 ? -11.900 24.315 31.325 1.00 56.02 112 ASP D N 1
ATOM 5625 C CA . ASP D 1 110 ? -10.785 24.190 30.393 1.00 55.28 112 ASP D CA 1
ATOM 5626 C C . ASP D 1 110 ? -9.427 24.299 31.090 1.00 59.77 112 ASP D C 1
ATOM 5627 O O . ASP D 1 110 ? -8.468 23.633 30.685 1.00 51.36 112 ASP D O 1
ATOM 5629 N N . SER D 1 111 ? -9.313 25.131 32.124 1.00 49.98 113 SER D N 1
ATOM 5630 C CA . SER D 1 111 ? -8.048 25.267 32.830 1.00 53.20 113 SER D CA 1
ATOM 5631 C C . SER D 1 111 ? -8.335 25.674 34.267 1.00 53.08 113 SER D C 1
ATOM 5632 O O . SER D 1 111 ? -9.191 26.523 34.518 1.00 51.57 113 SER D O 1
ATOM 5635 N N . LEU D 1 112 ? -7.624 25.046 35.202 1.00 44.39 114 LEU D N 1
ATOM 5636 C CA . LEU D 1 112 ? -7.765 25.333 36.622 1.00 44.65 114 LEU D CA 1
ATOM 5637 C C . LEU D 1 112 ? -6.385 25.438 37.239 1.00 42.29 114 LEU D C 1
ATOM 5638 O O . LEU D 1 112 ? -5.420 24.830 36.756 1.00 41.08 114 LEU D O 1
ATOM 5643 N N . THR D 1 113 ? -6.318 26.106 38.387 1.00 46.26 115 THR D N 1
ATOM 5644 C CA . THR D 1 113 ? -5.071 26.201 39.138 1.00 43.12 115 THR D CA 1
ATOM 5645 C C . THR D 1 113 ? -5.240 25.433 40.442 1.00 35.31 115 THR D C 1
ATOM 5646 O O . THR D 1 113 ? -6.266 25.569 41.105 1.00 33.80 115 THR D O 1
ATOM 5650 N N . LEU D 1 114 ? -4.266 24.594 40.791 1.00 31.45 116 LEU D N 1
ATOM 5651 C CA . LEU D 1 114 ? -4.281 23.836 42.038 1.00 32.35 116 LEU D CA 1
ATOM 5652 C C . LEU D 1 114 ? -3.068 24.235 42.866 1.00 33.93 116 LEU D C 1
ATOM 5653 O O . LEU D 1 114 ? -1.926 24.161 42.392 1.00 34.88 116 LEU D O 1
ATOM 5658 N N . LYS D 1 115 ? -3.309 24.672 44.093 1.00 31.63 117 LYS D N 1
ATOM 5659 C CA . LYS D 1 115 ? -2.243 25.066 44.999 1.00 35.13 117 LYS D CA 1
ATOM 5660 C C . LYS D 1 115 ? -2.281 24.134 46.194 1.00 33.08 117 LYS D C 1
ATOM 5661 O O . LYS D 1 115 ? -3.323 23.996 46.835 1.00 36.55 117 LYS D O 1
ATOM 5667 N N . ILE D 1 116 ? -1.147 23.525 46.504 1.00 30.57 118 ILE D N 1
ATOM 5668 C CA . ILE D 1 116 ? -0.997 22.640 47.650 1.00 33.06 118 ILE D CA 1
ATOM 5669 C C . ILE D 1 116 ? -0.092 23.344 48.641 1.00 36.05 118 ILE D C 1
ATOM 5670 O O . ILE D 1 116 ? 1.032 23.742 48.296 1.00 28.61 118 ILE D O 1
ATOM 5675 N N . HIS D 1 117 ? -0.603 23.541 49.849 1.00 33.16 119 HIS D N 1
ATOM 5676 C CA . HIS D 1 117 ? 0.101 24.211 50.934 1.00 39.96 119 HIS D CA 1
ATOM 5677 C C . HIS D 1 117 ? 0.511 23.155 51.954 1.00 41.83 119 HIS D C 1
ATOM 5678 O O . HIS D 1 117 ? -0.340 22.534 52.601 1.00 36.50 119 HIS D O 1
ATOM 5685 N N . LEU D 1 118 ? 1.811 22.963 52.100 1.00 39.58 120 LEU D N 1
ATOM 5686 C CA . LEU D 1 118 ? 2.366 22.050 53.076 1.00 42.12 120 LEU D CA 1
ATOM 5687 C C . LEU D 1 118 ? 2.949 22.893 54.198 1.00 43.64 120 LEU D C 1
ATOM 5688 O O . LEU D 1 118 ? 3.873 23.685 53.968 1.00 45.99 120 LEU D O 1
ATOM 5693 N N . SER D 1 119 ? 2.411 22.705 55.406 1.00 48.78 121 SER D N 1
ATOM 5694 C CA . SER D 1 119 ? 2.869 23.347 56.631 1.00 52.76 121 SER D CA 1
ATOM 5695 C C . SER D 1 119 ? 2.963 22.284 57.719 1.00 59.33 121 SER D C 1
ATOM 5696 O O . SER D 1 119 ? 2.829 21.092 57.423 1.00 67.04 121 SER D O 1
ATOM 5699 N N . GLN D 1 120 ? 3.181 22.705 58.969 1.00 54.56 122 GLN D N 1
ATOM 5700 C CA . GLN D 1 120 ? 3.665 21.804 60.017 1.00 69.61 122 GLN D CA 1
ATOM 5701 C C . GLN D 1 120 ? 2.830 20.528 60.147 1.00 74.21 122 GLN D C 1
ATOM 5702 O O . GLN D 1 120 ? 3.377 19.419 60.170 1.00 74.58 122 GLN D O 1
ATOM 5704 N N . GLY D 1 121 ? 1.511 20.658 60.235 1.00 73.51 123 GLY D N 1
ATOM 5705 C CA . GLY D 1 121 ? 0.684 19.476 60.407 1.00 76.93 123 GLY D CA 1
ATOM 5706 C C . GLY D 1 121 ? 0.177 18.901 59.102 1.00 72.43 123 GLY D C 1
ATOM 5707 O O . GLY D 1 121 ? 0.961 18.517 58.231 1.00 68.37 123 GLY D O 1
ATOM 5708 N N . LYS D 1 122 ? -1.140 18.796 58.973 1.00 73.43 124 LYS D N 1
ATOM 5709 C CA . LYS D 1 122 ? -1.734 18.480 57.686 1.00 72.82 124 LYS D CA 1
ATOM 5710 C C . LYS D 1 122 ? -1.819 19.777 56.897 1.00 75.33 124 LYS D C 1
ATOM 5711 O O . LYS D 1 122 ? -2.067 20.850 57.458 1.00 78.83 124 LYS D O 1
ATOM 5713 N N . GLY D 1 123 ? -1.536 19.691 55.616 1.00 55.36 125 GLY D N 1
ATOM 5714 C CA . GLY D 1 123 ? -1.647 20.822 54.726 1.00 51.24 125 GLY D CA 1
ATOM 5715 C C . GLY D 1 123 ? -3.040 20.968 54.170 1.00 44.55 125 GLY D C 1
ATOM 5716 O O . GLY D 1 123 ? -4.007 20.362 54.644 1.00 44.57 125 GLY D O 1
ATOM 5717 N N . SER D 1 124 ? -3.133 21.763 53.119 1.00 42.80 126 SER D N 1
ATOM 5718 C CA . SER D 1 124 ? -4.415 22.042 52.505 1.00 40.85 126 SER D CA 1
ATOM 5719 C C . SER D 1 124 ? -4.190 22.231 51.014 1.00 38.43 126 SER D C 1
ATOM 5720 O O . SER D 1 124 ? -3.055 22.257 50.540 1.00 34.77 126 SER D O 1
ATOM 5723 N N . TYR D 1 125 ? -5.284 22.241 50.262 1.00 36.76 127 TYR D N 1
ATOM 5724 C CA . TYR D 1 125 ? -5.230 22.566 48.849 1.00 37.94 127 TYR D CA 1
ATOM 5725 C C . TYR D 1 125 ? -6.327 23.557 48.490 1.00 36.28 127 TYR D C 1
ATOM 5726 O O . TYR D 1 125 ? -7.305 23.726 49.217 1.00 41.15 127 TYR D O 1
ATOM 5735 N N . GLU D 1 126 ? -6.159 24.174 47.327 1.00 37.83 128 GLU D N 1
ATOM 5736 C CA . GLU D 1 126 ? -7.036 25.227 46.836 1.00 33.69 128 GLU D CA 1
ATOM 5737 C C . GLU D 1 126 ? -7.158 25.115 45.321 1.00 38.58 128 GLU D C 1
ATOM 5738 O O . GLU D 1 126 ? -6.142 25.028 44.628 1.00 44.32 128 GLU D O 1
ATOM 5744 N N . ILE D 1 127 ? -8.385 25.065 44.809 1.00 39.50 129 ILE D N 1
ATOM 5745 C CA . ILE D 1 127 ? -8.646 25.081 43.374 1.00 35.97 129 ILE D CA 1
ATOM 5746 C C . ILE D 1 127 ? -9.079 26.486 43.003 1.00 41.80 129 ILE D C 1
ATOM 5747 O O . ILE D 1 127 ? -10.031 27.023 43.581 1.00 42.92 129 ILE D O 1
ATOM 5752 N N . ILE D 1 128 ? -8.400 27.086 42.044 1.00 39.18 130 ILE D N 1
ATOM 5753 C CA . ILE D 1 128 ? -8.801 28.369 41.499 1.00 47.37 130 ILE D CA 1
ATOM 5754 C C . ILE D 1 128 ? -9.491 28.053 40.181 1.00 48.57 130 ILE D C 1
ATOM 5755 O O . ILE D 1 128 ? -8.845 27.623 39.212 1.00 43.06 130 ILE D O 1
ATOM 5760 N N . PHE D 1 129 ? -10.830 28.217 40.191 1.00 51.71 131 PHE D N 1
ATOM 5761 C CA . PHE D 1 129 ? -11.763 27.874 39.130 1.00 59.95 131 PHE D CA 1
ATOM 5762 C C . PHE D 1 129 ? -11.802 28.987 38.090 1.00 52.52 131 PHE D C 1
ATOM 5763 O O . PHE D 1 129 ? -11.580 30.154 38.417 1.00 55.39 131 PHE D O 1
ATOM 5771 N N . PRO D 1 130 ? -12.097 28.655 36.838 1.00 52.52 132 PRO D N 1
ATOM 5772 C CA . PRO D 1 130 ? -12.284 29.697 35.814 1.00 67.02 132 PRO D CA 1
ATOM 5773 C C . PRO D 1 130 ? -13.507 30.541 36.128 1.00 63.19 132 PRO D C 1
ATOM 5774 O O . PRO D 1 130 ? -14.354 30.137 36.942 1.00 61.22 132 PRO D O 1
ATOM 5778 N N . PRO D 1 131 ? -13.623 31.736 35.533 1.00 58.81 133 PRO D N 1
ATOM 5779 C CA . PRO D 1 131 ? -14.723 32.642 35.934 1.00 59.27 133 PRO D CA 1
ATOM 5780 C C . PRO D 1 131 ? -16.122 32.045 35.816 1.00 63.45 133 PRO D C 1
ATOM 5781 O O . PRO D 1 131 ? -16.942 32.232 36.726 1.00 57.56 133 PRO D O 1
ATOM 5785 N N . GLU D 1 132 ? -16.401 31.280 34.752 1.00 67.53 134 GLU D N 1
ATOM 5786 C CA . GLU D 1 132 ? -17.738 30.717 34.566 1.00 62.99 134 GLU D CA 1
ATOM 5787 C C . GLU D 1 132 ? -18.076 29.645 35.601 1.00 71.23 134 GLU D C 1
ATOM 5788 O O . GLU D 1 132 ? -19.240 29.533 36.010 1.00 73.99 134 GLU D O 1
ATOM 5790 N N . VAL D 1 133 ? -17.092 28.868 36.059 1.00 51.18 135 VAL D N 1
ATOM 5791 C CA . VAL D 1 133 ? -17.400 27.867 37.075 1.00 55.38 135 VAL D CA 1
ATOM 5792 C C . VAL D 1 133 ? -17.453 28.515 38.447 1.00 66.26 135 VAL D C 1
ATOM 5793 O O . VAL D 1 133 ? -18.245 28.112 39.312 1.00 65.04 135 VAL D O 1
ATOM 5797 N N . GLN D 1 134 ? -16.612 29.523 38.661 1.00 62.55 136 GLN D N 1
ATOM 5798 C CA . GLN D 1 134 ? -16.622 30.282 39.901 1.00 63.05 136 GLN D CA 1
ATOM 5799 C C . GLN D 1 134 ? -17.968 30.963 40.135 1.00 68.58 136 GLN D C 1
ATOM 5800 O O . GLN D 1 134 ? -18.352 31.210 41.287 1.00 57.12 136 GLN D O 1
ATOM 5806 N N . ALA D 1 135 ? -18.703 31.257 39.060 1.00 66.42 137 ALA D N 1
ATOM 5807 C CA . ALA D 1 135 ? -20.030 31.847 39.160 1.00 64.58 137 ALA D CA 1
ATOM 5808 C C . ALA D 1 135 ? -21.120 30.833 39.511 1.00 73.83 137 ALA D C 1
ATOM 5809 O O . ALA D 1 135 ? -22.268 31.236 39.709 1.00 81.52 137 ALA D O 1
ATOM 5811 N N . ASP D 1 136 ? -20.792 29.545 39.635 1.00 76.98 138 ASP D N 1
ATOM 5812 C CA . ASP D 1 136 ? -21.764 28.470 39.865 1.00 65.04 138 ASP D CA 1
ATOM 5813 C C . ASP D 1 136 ? -21.252 27.687 41.068 1.00 69.59 138 ASP D C 1
ATOM 5814 O O . ASP D 1 136 ? -20.727 26.570 40.922 1.00 67.05 138 ASP D O 1
ATOM 5819 N N . PRO D 1 137 ? -21.411 28.232 42.287 1.00 75.18 139 PRO D N 1
ATOM 5820 C CA . PRO D 1 137 ? -20.674 27.707 43.460 1.00 70.42 139 PRO D CA 1
ATOM 5821 C C . PRO D 1 137 ? -20.877 26.239 43.673 1.00 66.38 139 PRO D C 1
ATOM 5822 O O . PRO D 1 137 ? -20.033 25.505 44.215 1.00 65.23 139 PRO D O 1
ATOM 5826 N N . GLU D 1 138 ? -22.091 25.843 43.319 1.00 72.89 140 GLU D N 1
ATOM 5827 C CA . GLU D 1 138 ? -22.612 24.475 43.367 1.00 75.25 140 GLU D CA 1
ATOM 5828 C C . GLU D 1 138 ? -22.094 23.549 42.259 1.00 70.47 140 GLU D C 1
ATOM 5829 O O . GLU D 1 138 ? -21.712 22.414 42.579 1.00 59.91 140 GLU D O 1
ATOM 5835 N N . ARG D 1 139 ? -21.853 24.034 41.034 1.00 63.41 141 ARG D N 1
ATOM 5836 C CA . ARG D 1 139 ? -21.033 23.249 40.110 1.00 59.35 141 ARG D CA 1
ATOM 5837 C C . ARG D 1 139 ? -19.582 23.124 40.611 1.00 64.37 141 ARG D C 1
ATOM 5838 O O . ARG D 1 139 ? -19.016 22.016 40.638 1.00 50.00 141 ARG D O 1
ATOM 5840 N N . ALA D 1 140 ? -18.979 24.237 41.065 1.00 59.34 142 ALA D N 1
ATOM 5841 C CA . ALA D 1 140 ? -17.611 24.188 41.580 1.00 57.79 142 ALA D CA 1
ATOM 5842 C C . ALA D 1 140 ? -17.500 23.231 42.763 1.00 58.83 142 ALA D C 1
ATOM 5843 O O . ALA D 1 140 ? -16.492 22.530 42.924 1.00 50.57 142 ALA D O 1
ATOM 5845 N N . ALA D 1 141 ? -18.513 23.217 43.624 1.00 58.96 143 ALA D N 1
ATOM 5846 C CA . ALA D 1 141 ? -18.510 22.273 44.730 1.00 59.05 143 ALA D CA 1
ATOM 5847 C C . ALA D 1 141 ? -18.541 20.849 44.200 1.00 56.79 143 ALA D C 1
ATOM 5848 O O . ALA D 1 141 ? -17.909 19.952 44.779 1.00 53.21 143 ALA D O 1
ATOM 5850 N N . ALA D 1 142 ? -19.274 20.620 43.101 1.00 49.95 144 ALA D N 1
ATOM 5851 C CA . ALA D 1 142 ? -19.280 19.284 42.515 1.00 54.69 144 ALA D CA 1
ATOM 5852 C C . ALA D 1 142 ? -17.868 18.875 42.091 1.00 58.78 144 ALA D C 1
ATOM 5853 O O . ALA D 1 142 ? -17.419 17.754 42.379 1.00 51.04 144 ALA D O 1
ATOM 5855 N N . ILE D 1 143 ? -17.134 19.796 41.457 1.00 45.40 145 ILE D N 1
ATOM 5856 C CA . ILE D 1 143 ? -15.759 19.479 41.047 1.00 46.40 145 ILE D CA 1
ATOM 5857 C C . ILE D 1 143 ? -14.874 19.223 42.267 1.00 52.68 145 ILE D C 1
ATOM 5858 O O . ILE D 1 143 ? -14.049 18.294 42.275 1.00 46.14 145 ILE D O 1
ATOM 5863 N N . GLU D 1 144 ? -14.996 20.061 43.296 1.00 43.40 146 GLU D N 1
ATOM 5864 C CA . GLU D 1 144 ? -14.202 19.846 44.500 1.00 42.55 146 GLU D CA 1
ATOM 5865 C C . GLU D 1 144 ? -14.458 18.457 45.070 1.00 44.12 146 GLU D C 1
ATOM 5866 O O . GLU 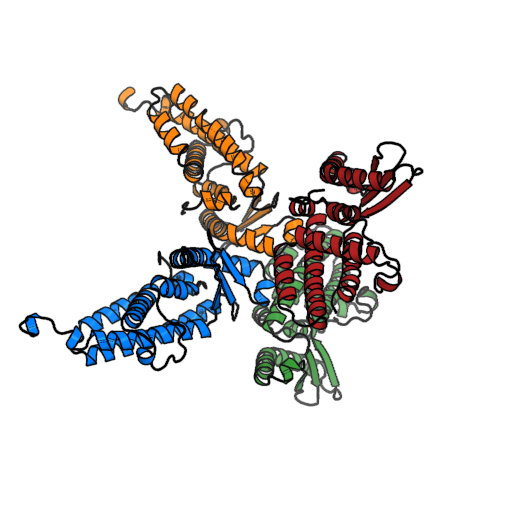D 1 144 ? -13.518 17.742 45.449 1.00 40.21 146 GLU D O 1
ATOM 5868 N N . ALA D 1 145 ? -15.735 18.062 45.148 1.00 43.53 147 ALA D N 1
ATOM 5869 C CA . ALA D 1 145 ? -16.070 16.767 45.731 1.00 50.58 147 ALA D CA 1
ATOM 5870 C C . ALA D 1 145 ? -15.557 15.633 44.861 1.00 45.07 147 ALA D C 1
ATOM 5871 O O . ALA D 1 145 ? -15.198 14.569 45.379 1.00 43.69 147 ALA D O 1
ATOM 5873 N N . LEU D 1 146 ? -15.551 15.833 43.542 1.00 39.57 148 LEU D N 1
ATOM 5874 C CA . LEU D 1 146 ? -14.997 14.827 42.640 1.00 44.79 148 LEU D CA 1
ATOM 5875 C C . LEU D 1 146 ? -13.493 14.658 42.848 1.00 44.81 148 LEU D C 1
ATOM 5876 O O . LEU D 1 146 ? -13.004 13.534 43.029 1.00 44.58 148 LEU D O 1
ATOM 5881 N N . TRP D 1 147 ? -12.750 15.772 42.906 1.00 41.16 149 TRP D N 1
ATOM 5882 C CA . TRP D 1 147 ? -11.295 15.706 43.005 1.00 39.33 149 TRP D CA 1
ATOM 5883 C C . TRP D 1 147 ? -10.839 15.301 44.390 1.00 41.88 149 TRP D C 1
ATOM 5884 O O . TRP D 1 147 ? -9.716 14.808 44.538 1.00 40.88 149 TRP D O 1
ATOM 5895 N N . LYS D 1 148 ? -11.696 15.475 45.390 1.00 34.59 150 LYS D N 1
ATOM 5896 C CA . LYS D 1 148 ? -11.249 15.400 46.778 1.00 42.00 150 LYS D CA 1
ATOM 5897 C C . LYS D 1 148 ? -10.536 14.107 47.153 1.00 35.17 150 LYS D C 1
ATOM 5898 O O . LYS D 1 148 ? -9.470 14.193 47.779 1.00 35.59 150 LYS D O 1
ATOM 5904 N N . PRO D 1 149 ? -11.032 12.899 46.834 1.00 37.56 151 PRO D N 1
ATOM 5905 C CA . PRO D 1 149 ? -10.286 11.698 47.277 1.00 37.27 151 PRO D CA 1
ATOM 5906 C C . PRO D 1 149 ? -8.868 11.641 46.732 1.00 31.08 151 PRO D C 1
ATOM 5907 O O . PRO D 1 149 ? -7.907 11.357 47.465 1.00 43.96 151 PRO D O 1
ATOM 5911 N N . THR D 1 150 ? -8.713 11.961 45.457 1.00 30.69 152 THR D N 1
ATOM 5912 C CA . THR D 1 150 ? -7.395 11.985 44.844 1.00 33.85 152 THR D CA 1
ATOM 5913 C C . THR D 1 150 ? -6.531 13.079 45.445 1.00 34.06 152 THR D C 1
ATOM 5914 O O . THR D 1 150 ? -5.369 12.845 45.780 1.00 30.02 152 THR D O 1
ATOM 5918 N N . LEU D 1 151 ? -7.085 14.281 45.605 1.00 40.26 153 LEU D N 1
ATOM 5919 C CA . LEU D 1 151 ? -6.301 15.366 46.180 1.00 32.16 153 LEU D CA 1
ATOM 5920 C C . LEU D 1 151 ? -5.889 15.041 47.615 1.00 41.46 153 LEU D C 1
ATOM 5921 O O . LEU D 1 151 ? -4.794 15.411 48.048 1.00 41.04 153 LEU D O 1
ATOM 5926 N N . ASP D 1 152 ? -6.748 14.353 48.373 1.00 36.35 154 ASP D N 1
ATOM 5927 C CA . ASP D 1 152 ? -6.353 13.932 49.715 1.00 38.95 154 ASP D CA 1
ATOM 5928 C C . ASP D 1 152 ? -5.182 12.962 49.667 1.00 35.75 154 ASP D C 1
ATOM 5929 O O . ASP D 1 152 ? -4.262 13.037 50.498 1.00 42.24 154 ASP D O 1
ATOM 5934 N N . GLN D 1 153 ? -5.210 12.014 48.725 1.00 39.54 155 GLN D N 1
ATOM 5935 C CA . GLN D 1 153 ? -4.068 11.109 48.606 1.00 29.62 155 GLN D CA 1
ATOM 5936 C C . GLN D 1 153 ? -2.817 11.869 48.179 1.00 27.04 155 GLN D C 1
ATOM 5937 O O . GLN D 1 153 ? -1.718 11.626 48.695 1.00 32.45 155 GLN D O 1
ATOM 5943 N N . LEU D 1 154 ? -2.967 12.790 47.234 1.00 28.24 156 LEU D N 1
ATOM 5944 C CA . LEU D 1 154 ? -1.828 13.575 46.779 1.00 35.71 156 LEU D CA 1
ATOM 5945 C C . LEU D 1 154 ? -1.254 14.398 47.930 1.00 34.65 156 LEU D C 1
ATOM 5946 O O . LEU D 1 154 ? -0.030 14.487 48.098 1.00 35.62 156 LEU D O 1
ATOM 5951 N N . LEU D 1 155 ? -2.127 14.988 48.748 1.00 34.09 157 LEU D N 1
ATOM 5952 C CA . LEU D 1 155 ? -1.679 15.747 49.912 1.00 39.70 157 LEU D CA 1
ATOM 5953 C C . LEU D 1 155 ? -0.915 14.857 50.884 1.00 36.11 157 LEU D C 1
ATOM 5954 O O . LEU D 1 155 ? 0.144 15.249 51.384 1.00 38.51 157 LEU D O 1
ATOM 5959 N N . ALA D 1 156 ? -1.411 13.641 51.143 1.00 31.08 158 ALA D N 1
ATOM 5960 C CA . ALA D 1 156 ? -0.674 12.729 52.021 1.00 32.69 158 ALA D CA 1
ATOM 5961 C C . ALA D 1 156 ? 0.702 12.375 51.446 1.00 37.49 158 ALA D C 1
ATOM 5962 O O . ALA D 1 156 ? 1.715 12.363 52.161 1.00 37.50 158 ALA D O 1
ATOM 5964 N N . VAL D 1 157 ? 0.754 12.060 50.151 1.00 34.57 159 VAL D N 1
ATOM 5965 C CA . VAL D 1 157 ? 2.028 11.716 49.517 1.00 35.36 159 VAL D CA 1
ATOM 5966 C C . VAL D 1 157 ? 3.020 12.871 49.658 1.00 37.89 159 VAL D C 1
ATOM 5967 O O . VAL D 1 157 ? 4.187 12.686 50.051 1.00 33.74 159 VAL D O 1
ATOM 5971 N N . LEU D 1 158 ? 2.559 14.091 49.359 1.00 30.94 160 LEU D N 1
ATOM 5972 C CA . LEU D 1 158 ? 3.444 15.246 49.440 1.00 37.07 160 LEU D CA 1
ATOM 5973 C C . LEU D 1 158 ? 3.876 15.508 50.877 1.00 38.40 160 LEU D C 1
ATOM 5974 O O . LEU D 1 158 ? 5.047 15.821 51.128 1.00 37.70 160 LEU D O 1
ATOM 5979 N N . GLN D 1 159 ? 2.960 15.348 51.838 1.00 33.21 161 GLN D N 1
ATOM 5980 C CA . GLN D 1 159 ? 3.314 15.607 53.231 1.00 38.24 161 GLN D CA 1
ATOM 5981 C C . GLN D 1 159 ? 4.357 14.627 53.718 1.00 45.13 161 GLN D C 1
ATOM 5982 O O . GLN D 1 159 ? 5.283 15.013 54.441 1.00 38.92 161 GLN D O 1
ATOM 5988 N N . GLU D 1 160 ? 4.250 13.365 53.295 1.00 45.16 162 GLU D N 1
ATOM 5989 C CA . GLU D 1 160 ? 5.295 12.411 53.633 1.00 48.32 162 GLU D CA 1
ATOM 5990 C C . GLU D 1 160 ? 6.624 12.876 53.068 1.00 49.90 162 GLU D C 1
ATOM 5991 O O . GLU D 1 160 ? 7.663 12.772 53.734 1.00 50.72 162 GLU D O 1
ATOM 5997 N N . LYS D 1 161 ? 6.608 13.433 51.852 1.00 40.01 163 LYS D N 1
ATOM 5998 C CA . LYS D 1 161 ? 7.869 13.881 51.272 1.00 40.56 163 LYS D CA 1
ATOM 5999 C C . LYS D 1 161 ? 8.437 15.134 51.937 1.00 52.24 163 LYS D C 1
ATOM 6000 O O . LYS D 1 161 ? 9.608 15.446 51.710 1.00 53.50 163 LYS D O 1
ATOM 6006 N N . HIS D 1 162 ? 7.651 15.869 52.730 1.00 47.39 164 HIS D N 1
ATOM 6007 C CA . HIS D 1 162 ? 8.074 17.175 53.234 1.00 49.24 164 HIS D CA 1
ATOM 6008 C C . HIS D 1 162 ? 8.091 17.237 54.756 1.00 44.10 164 HIS D C 1
ATOM 6009 O O . HIS D 1 162 ? 7.955 18.321 55.321 1.00 46.44 164 HIS D O 1
ATOM 6016 N N . LYS D 1 163 ? 8.259 16.100 55.435 1.00 39.05 165 LYS D N 1
ATOM 6017 C CA . LYS D 1 163 ? 8.192 16.090 56.895 1.00 42.39 165 LYS D CA 1
ATOM 6018 C C . LYS D 1 163 ? 9.303 16.951 57.487 1.00 42.36 165 LYS D C 1
ATOM 6019 O O . LYS D 1 163 ? 10.459 16.891 57.050 1.00 45.54 165 LYS D O 1
ATOM 6021 N N . GLY D 1 164 ? 8.940 17.783 58.457 1.00 38.19 166 GLY D N 1
ATOM 6022 C CA . GLY D 1 164 ? 9.922 18.607 59.130 1.00 42.61 166 GLY D CA 1
ATOM 6023 C C . GLY D 1 164 ? 10.399 19.800 58.343 1.00 44.99 166 GLY D C 1
ATOM 6024 O O . GLY D 1 164 ? 11.427 20.388 58.705 1.00 39.68 166 GLY D O 1
ATOM 6025 N N . LYS D 1 165 ? 9.675 20.190 57.266 1.00 42.84 167 LYS D N 1
ATOM 6026 C CA . LYS D 1 165 ? 10.169 21.204 56.352 1.00 40.20 167 LYS D CA 1
ATOM 6027 C C . LYS D 1 165 ? 9.399 22.515 56.500 1.00 39.17 167 LYS D C 1
ATOM 6028 O O . LYS D 1 165 ? 8.236 22.526 56.913 1.00 37.29 167 LYS D O 1
ATOM 6034 N N . PRO D 1 166 ? 10.024 23.640 56.164 1.00 37.93 168 PRO D N 1
ATOM 6035 C CA . PRO D 1 166 ? 9.323 24.927 56.237 1.00 35.98 168 PRO D CA 1
ATOM 6036 C C . PRO D 1 166 ? 8.151 24.981 55.274 1.00 37.28 168 PRO D C 1
ATOM 6037 O O . PRO D 1 166 ? 8.044 24.184 54.340 1.00 36.35 168 PRO D O 1
ATOM 6041 N N . ALA D 1 167 ? 7.270 25.951 55.519 1.00 39.55 169 ALA D N 1
ATOM 6042 C CA . ALA D 1 167 ? 6.083 26.141 54.702 1.00 32.08 169 ALA D CA 1
ATOM 6043 C C . ALA D 1 167 ? 6.446 26.185 53.229 1.00 40.49 169 ALA D C 1
ATOM 6044 O O . ALA D 1 167 ? 7.314 26.961 52.804 1.00 36.51 169 ALA D O 1
ATOM 6046 N N . THR D 1 168 ? 5.756 25.358 52.448 1.00 34.43 170 THR D N 1
ATOM 6047 C CA . THR D 1 168 ? 5.996 25.277 51.021 1.00 33.95 170 THR D CA 1
ATOM 6048 C C . THR D 1 168 ? 4.667 25.186 50.282 1.00 32.41 170 THR D C 1
ATOM 6049 O O . THR D 1 168 ? 3.699 24.610 50.784 1.00 34.71 170 THR D O 1
ATOM 6053 N N . THR D 1 169 ? 4.590 25.836 49.127 1.00 29.68 171 THR D N 1
ATOM 6054 C CA . THR D 1 169 ? 3.406 25.745 48.276 1.00 35.14 171 THR D CA 1
ATOM 6055 C C . THR D 1 169 ? 3.809 25.310 46.879 1.00 33.37 171 THR D C 1
ATOM 6056 O O . THR D 1 169 ? 4.757 25.853 46.300 1.00 35.31 171 THR D O 1
ATOM 6060 N N . VAL D 1 170 ? 3.099 24.312 46.362 1.00 35.05 172 VAL D N 1
ATOM 6061 C CA . VAL D 1 170 ? 3.279 23.788 45.016 1.00 30.33 172 VAL D CA 1
ATOM 6062 C C . VAL D 1 170 ? 2.070 24.196 44.184 1.00 29.67 172 VAL D C 1
ATOM 6063 O O . VAL D 1 170 ? 0.929 23.999 44.616 1.00 29.55 172 VAL D O 1
ATOM 6067 N N . THR D 1 171 ? 2.326 24.827 43.031 1.00 34.32 173 THR D N 1
ATOM 6068 C CA . THR D 1 171 ? 1.297 25.312 42.111 1.00 37.66 173 THR D CA 1
ATOM 6069 C C . THR D 1 171 ? 1.337 24.519 40.812 1.00 38.30 173 THR D C 1
ATOM 6070 O O . THR D 1 171 ? 2.368 24.438 40.122 1.00 38.82 173 THR D O 1
ATOM 6074 N N . TYR D 1 172 ? 0.213 23.911 40.513 1.00 37.05 174 TYR D N 1
ATOM 6075 C CA . TYR D 1 172 ? -0.019 23.213 39.268 1.00 38.77 174 TYR D CA 1
ATOM 6076 C C . TYR D 1 172 ? -1.065 23.992 38.474 1.00 33.29 174 TYR D C 1
ATOM 6077 O O . TYR D 1 172 ? -2.124 24.271 39.016 1.00 37.90 174 TYR D O 1
ATOM 6086 N N . GLU D 1 173 ? -0.792 24.324 37.195 1.00 35.74 175 GLU D N 1
ATOM 6087 C CA . GLU D 1 173 ? -1.838 24.342 36.146 1.00 44.61 175 GLU D CA 1
ATOM 6088 C C . GLU D 1 173 ? -2.248 23.044 35.555 1.00 44.47 175 GLU D C 1
ATOM 6089 O O . GLU D 1 173 ? -1.442 22.338 34.963 1.00 39.38 175 GLU D O 1
ATOM 6095 N N . ILE D 1 174 ? -3.567 22.879 35.542 1.00 47.04 176 ILE D N 1
ATOM 6096 C CA . ILE D 1 174 ? -4.231 21.695 35.052 1.00 40.57 176 ILE D CA 1
ATOM 6097 C C . ILE D 1 174 ? -5.019 22.156 33.826 1.00 40.30 176 ILE D C 1
ATOM 6098 O O . ILE D 1 174 ? -5.987 22.929 33.923 1.00 35.85 176 ILE D O 1
ATOM 6103 N N . SER D 1 175 ? -4.556 21.732 32.662 1.00 32.26 177 SER D N 1
ATOM 6104 C CA . SER D 1 175 ? -5.260 21.954 31.420 1.00 37.82 177 SER D CA 1
ATOM 6105 C C . SER D 1 175 ? -4.883 20.780 30.546 1.00 36.21 177 SER D C 1
ATOM 6106 O O . SER D 1 175 ? -3.934 20.052 30.852 1.00 31.98 177 SER D O 1
ATOM 6109 N N . ALA D 1 176 ? -5.615 20.599 29.446 1.00 39.56 178 ALA D N 1
ATOM 6110 C CA . ALA D 1 176 ? -5.237 19.554 28.498 1.00 40.19 178 ALA D CA 1
ATOM 6111 C C . ALA D 1 176 ? -3.786 19.724 28.045 1.00 37.35 178 ALA D C 1
ATOM 6112 O O . ALA D 1 176 ? -3.040 18.747 27.917 1.00 29.86 178 ALA D O 1
ATOM 6114 N N . GLU D 1 177 ? -3.358 20.969 27.836 1.00 34.48 179 GLU D N 1
ATOM 6115 C CA . GLU D 1 177 ? -2.016 21.214 27.317 1.00 36.56 179 GLU D CA 1
ATOM 6116 C C . GLU D 1 177 ? -0.926 20.854 28.331 1.00 36.51 179 GLU D C 1
ATOM 6117 O O . GLU D 1 177 ? 0.058 20.187 27.981 1.00 32.05 179 GLU D O 1
ATOM 6123 N N . THR D 1 178 ? -1.075 21.275 29.598 1.00 29.65 180 THR D N 1
ATOM 6124 C CA . THR D 1 178 ? -0.014 20.986 30.572 1.00 30.03 180 THR D CA 1
ATOM 6125 C C . THR D 1 178 ? 0.033 19.504 30.928 1.00 36.26 180 THR D C 1
ATOM 6126 O O . THR D 1 178 ? 1.120 18.960 31.164 1.00 34.95 180 THR D O 1
ATOM 6130 N N . LEU D 1 179 ? -1.134 18.835 30.982 1.00 31.39 181 LEU D N 1
ATOM 6131 C CA . LEU D 1 179 ?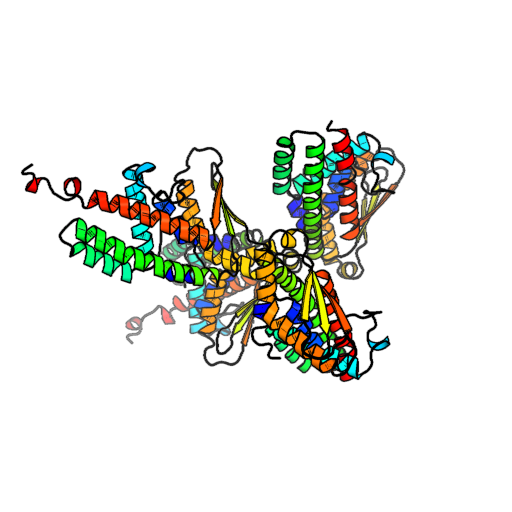 -1.152 17.398 31.253 1.00 30.64 181 LEU D CA 1
ATOM 6132 C C . LEU D 1 179 ? -0.553 16.606 30.097 1.00 30.96 181 LEU D C 1
ATOM 6133 O O . LEU D 1 179 ? 0.158 15.608 30.320 1.00 27.69 181 LEU D O 1
ATOM 6138 N N . ARG D 1 180 ? -0.825 17.038 28.854 1.00 28.71 182 ARG D N 1
ATOM 6139 C CA . ARG D 1 180 ? -0.166 16.431 27.696 1.00 32.14 182 ARG D CA 1
ATOM 6140 C C . ARG D 1 180 ? 1.349 16.592 27.778 1.00 28.92 182 ARG D C 1
ATOM 6141 O O . ARG D 1 180 ? 2.101 15.662 27.458 1.00 35.14 182 ARG D O 1
ATOM 6149 N N . ALA D 1 181 ? 1.814 17.783 28.167 1.00 33.71 183 ALA D N 1
ATOM 6150 C CA . ALA D 1 181 ? 3.250 18.019 28.296 1.00 32.88 183 ALA D CA 1
ATOM 6151 C C . ALA D 1 181 ? 3.863 17.163 29.401 1.00 30.60 183 ALA D C 1
ATOM 6152 O O . ALA D 1 181 ? 4.971 16.634 29.248 1.00 37.40 183 ALA D O 1
ATOM 6154 N N . ALA D 1 182 ? 3.164 17.020 30.523 1.00 31.01 184 ALA D N 1
ATOM 6155 C CA . ALA D 1 182 ? 3.680 16.192 31.604 1.00 31.43 184 ALA D CA 1
ATOM 6156 C C . ALA D 1 182 ? 3.835 14.743 31.159 1.00 35.43 184 ALA D C 1
ATOM 6157 O O . ALA D 1 182 ? 4.868 14.102 31.413 1.00 35.49 184 ALA D O 1
ATOM 6159 N N . VAL D 1 183 ? 2.820 14.208 30.485 1.00 28.76 185 VAL D N 1
ATOM 6160 C CA . VAL D 1 183 ? 2.898 12.810 30.080 1.00 30.54 185 VAL D CA 1
ATOM 6161 C C . VAL D 1 183 ? 3.956 12.621 28.994 1.00 28.75 185 VAL D C 1
ATOM 6162 O O . VAL D 1 183 ? 4.687 11.626 28.997 1.00 35.57 185 VAL D O 1
ATOM 6166 N N . ALA D 1 184 ? 4.094 13.580 28.076 1.00 30.77 186 ALA D N 1
ATOM 6167 C CA . ALA D 1 184 ? 5.148 13.469 27.074 1.00 31.41 186 ALA D CA 1
ATOM 6168 C C . ALA D 1 184 ? 6.530 13.469 27.719 1.00 32.07 186 ALA D C 1
ATOM 6169 O O . ALA D 1 184 ? 7.408 12.700 27.319 1.00 34.86 186 ALA D O 1
ATOM 6171 N N . ALA D 1 185 ? 6.745 14.343 28.706 1.00 33.67 187 ALA D N 1
ATOM 6172 C CA . ALA D 1 185 ? 8.033 14.390 29.394 1.00 38.44 187 ALA D CA 1
ATOM 6173 C C . ALA D 1 185 ? 8.301 13.091 30.139 1.00 31.60 187 ALA D C 1
ATOM 6174 O O . ALA D 1 185 ? 9.426 12.574 30.123 1.00 33.67 187 ALA D O 1
ATOM 6176 N N . LEU D 1 186 ? 7.273 12.534 30.784 1.00 29.66 188 LEU D N 1
ATOM 6177 C CA . LEU D 1 186 ? 7.439 11.241 31.439 1.00 29.43 188 LEU D CA 1
ATOM 6178 C C . LEU D 1 186 ? 7.812 10.164 30.431 1.00 35.07 188 LEU D C 1
ATOM 6179 O O . LEU D 1 186 ? 8.649 9.295 30.708 1.00 37.17 188 LEU D O 1
ATOM 6184 N N . ALA D 1 187 ? 7.186 10.197 29.259 1.00 31.44 189 ALA D N 1
ATOM 6185 C CA . ALA D 1 187 ? 7.461 9.201 28.231 1.00 36.41 189 ALA D CA 1
ATOM 6186 C C . ALA D 1 187 ? 8.899 9.301 27.728 1.00 35.29 189 ALA D C 1
ATOM 6187 O O . ALA D 1 187 ? 9.580 8.285 27.569 1.00 36.26 189 ALA D O 1
ATOM 6189 N N . ARG D 1 188 ? 9.378 10.518 27.465 1.00 33.19 190 ARG D N 1
ATOM 6190 C CA A ARG D 1 188 ? 10.746 10.679 26.987 0.50 40.44 190 ARG D CA 1
ATOM 6191 C CA B ARG D 1 188 ? 10.747 10.695 26.992 0.50 40.44 190 ARG D CA 1
ATOM 6192 C C . ARG D 1 188 ? 11.761 10.242 28.041 1.00 38.89 190 ARG D C 1
ATOM 6193 O O . ARG D 1 188 ? 12.740 9.545 27.727 1.00 40.51 190 ARG D O 1
ATOM 6208 N N . ALA D 1 189 ? 11.534 10.618 29.304 1.00 33.22 191 ALA D N 1
ATOM 6209 C CA . ALA D 1 189 ? 12.429 10.162 30.362 1.00 31.11 191 ALA D CA 1
ATOM 6210 C C . ALA D 1 189 ? 12.374 8.643 30.512 1.00 32.74 191 ALA D C 1
ATOM 6211 O O . ALA D 1 189 ? 13.401 7.996 30.756 1.00 32.82 191 ALA D O 1
ATOM 6213 N N . ALA D 1 190 ? 11.182 8.052 30.372 1.00 29.80 192 ALA D N 1
ATOM 6214 C CA . ALA D 1 190 ? 11.061 6.601 30.462 1.00 28.29 192 ALA D CA 1
ATOM 6215 C C . ALA D 1 190 ? 11.816 5.915 29.328 1.00 35.38 192 ALA D C 1
ATOM 6216 O O . ALA D 1 190 ? 12.441 4.873 29.538 1.00 31.58 192 ALA D O 1
ATOM 6218 N N . GLU D 1 191 ? 11.764 6.480 28.118 1.00 32.71 193 GLU D N 1
ATOM 6219 C CA . GLU D 1 191 ? 12.546 5.918 27.025 1.00 37.51 193 GLU D CA 1
ATOM 6220 C C . GLU D 1 191 ? 14.033 5.960 27.343 1.00 34.43 193 GLU D C 1
ATOM 6221 O O . GLU D 1 191 ? 14.748 4.975 27.120 1.00 34.84 193 GLU D O 1
ATOM 6227 N N . ALA D 1 192 ? 14.518 7.089 27.868 1.00 29.25 194 ALA D N 1
ATOM 6228 C CA . ALA D 1 192 ? 15.932 7.157 28.238 1.00 34.23 194 ALA D CA 1
ATOM 6229 C C . ALA D 1 192 ? 16.286 6.081 29.278 1.00 33.89 194 ALA D C 1
ATOM 6230 O O . ALA D 1 192 ? 17.352 5.434 29.201 1.00 33.15 194 ALA D O 1
ATOM 6232 N N . ALA D 1 193 ? 15.398 5.858 30.252 1.00 31.50 195 ALA D N 1
ATOM 6233 C CA . ALA D 1 193 ? 15.662 4.818 31.245 1.00 34.58 195 ALA D CA 1
ATOM 6234 C C . ALA D 1 193 ? 15.702 3.439 30.600 1.00 31.41 195 ALA D C 1
ATOM 6235 O O . ALA D 1 193 ? 16.565 2.615 30.926 1.00 32.84 195 ALA D O 1
ATOM 6237 N N . LEU D 1 194 ? 14.759 3.162 29.699 1.00 29.73 196 LEU D N 1
ATOM 6238 C CA . LEU D 1 194 ? 14.725 1.853 29.054 1.00 35.62 196 LEU D CA 1
ATOM 6239 C C . LEU D 1 194 ? 15.973 1.625 28.215 1.00 33.88 196 LEU D C 1
ATOM 6240 O O . LEU D 1 194 ? 16.534 0.524 28.203 1.00 34.02 196 LEU D O 1
ATOM 6245 N N . ARG D 1 195 ? 16.422 2.662 27.507 1.00 34.33 197 ARG D N 1
ATOM 6246 C CA . ARG D 1 195 ? 17.666 2.578 26.752 1.00 36.84 197 ARG D CA 1
ATOM 6247 C C . ARG D 1 195 ? 18.821 2.168 27.654 1.00 42.41 197 ARG D C 1
ATOM 6248 O O . ARG D 1 195 ? 19.620 1.294 27.299 1.00 44.43 197 ARG D O 1
ATOM 6256 N N . ARG D 1 196 ? 18.920 2.784 28.839 1.00 34.45 198 ARG D N 1
ATOM 6257 C CA . ARG D 1 196 ? 19.964 2.347 29.767 1.00 32.00 198 ARG D CA 1
ATOM 6258 C C . ARG D 1 196 ? 19.735 0.925 30.270 1.00 34.45 198 ARG D C 1
ATOM 6259 O O . ARG D 1 196 ? 20.704 0.204 30.537 1.00 44.28 198 ARG D O 1
ATOM 6267 N N . LYS D 1 197 ? 18.478 0.499 30.402 1.00 35.69 199 LYS D N 1
ATOM 6268 C CA . LYS D 1 197 ? 18.167 -0.807 30.997 1.00 35.60 199 LYS D CA 1
ATOM 6269 C C . LYS D 1 197 ? 18.421 -1.981 30.057 1.00 41.35 199 LYS D C 1
ATOM 6270 O O . LYS D 1 197 ? 18.832 -3.056 30.509 1.00 44.71 199 LYS D O 1
ATOM 6276 N N . VAL D 1 198 ? 18.150 -1.827 28.763 1.00 44.61 200 VAL D N 1
ATOM 6277 C CA . VAL D 1 198 ? 18.406 -2.895 27.797 1.00 46.54 200 VAL D CA 1
ATOM 6278 C C . VAL D 1 198 ? 19.790 -2.692 27.196 1.00 51.19 200 VAL D C 1
ATOM 6279 O O . VAL D 1 198 ? 20.222 -1.556 26.947 1.00 58.86 200 VAL D O 1
ATOM 6283 N N . GLY D 1 199 ? 20.498 -3.797 26.984 1.00 53.42 201 GLY D N 1
ATOM 6284 C CA . GLY D 1 199 ? 21.814 -3.784 26.356 1.00 67.07 201 GLY D CA 1
ATOM 6285 C C . GLY D 1 199 ? 22.776 -2.670 26.739 1.00 63.95 201 GLY D C 1
ATOM 6286 O O . GLY D 1 199 ? 22.758 -2.180 27.866 1.00 68.46 201 GLY D O 1
#

Solvent-accessible surface area: 40547 Å² total; per-residue (Å²): 105,109,55,81,40,5,58,114,65,0,62,39,0,0,0,0,6,3,8,1,0,1,28,33,55,74,8,26,33,214,30,111,49,58,85,52,14,86,84,77,18,58,56,56,61,2,37,91,0,16,40,0,0,54,27,1,0,87,22,0,5,61,109,14,38,61,88,2,132,64,28,31,84,78,11,189,66,50,128,91,52,21,54,19,1,129,102,25,17,63,102,0,53,64,74,3,59,51,5,0,85,103,0,21,81,86,0,32,4,109,47,3,25,0,58,0,61,7,43,184,56,95,15,55,42,77,22,70,33,18,81,5,0,116,24,20,43,120,77,9,0,14,0,52,14,28,0,87,66,5,0,56,53,0,25,63,25,20,38,103,106,17,83,85,134,112,84,48,74,44,59,16,97,0,16,24,134,46,3,75,60,9,0,26,4,1,2,105,0,0,23,14,4,21,115,106,95,15,24,75,175,90,64,64,44,122,99,84,131,88,101,105,103,54,77,47,4,95,68,60,0,45,27,0,0,0,0,5,3,8,3,1,2,22,44,54,73,8,26,33,213,30,116,61,55,84,53,13,89,96,69,22,56,52,102,64,2,78,60,0,17,39,0,1,53,29,1,2,87,23,0,16,61,127,22,41,56,94,6,135,63,28,34,86,77,10,191,64,52,122,95,54,25,36,24,1,123,110,32,15,63,109,1,51,62,86,2,61,47,12,0,83,98,0,18,55,162,4,120,2,75,58,4,26,0,62,0,61,7,54,99,56,99,16,56,42,76,23,60,30,16,84,23,3,113,29,32,78,146,83,12,13,45,5,18,8,34,0,45,52,5,0,61,60,0,24,61,26,12,48,72,90,15,163,80,122,106,84,54,75,47,59,16,86,2,18,22,134,52,4,78,61,11,1,23,3,2,1,109,0,0,37,10,3,22,109,84,85,21,25,88,170,92,71,50,46,130,87,104,120,176,103,93,87,45,136,33,4,96,138,82,0,22,43,0,0,0,0,6,3,8,2,1,3,22,38,54,65,8,22,36,213,30,97,69,53,74,69,14,75,74,83,21,56,79,109,70,5,102,96,0,14,40,0,0,52,31,0,0,86,20,1,48,62,115,4,40,57,90,2,110,66,25,37,84,78,11,190,68,51,121,91,55,26,54,24,3,139,95,18,2,65,102,0,49,63,49,2,57,32,5,0,60,13,0,15,20,57,4,99,3,115,62,5,24,0,60,0,58,5,53,183,57,159,5,55,36,82,17,68,23,17,107,89,0,111,85,55,102,76,67,14,61,59,6,69,69,50,0,107,61,2,0,52,73,0,4,60,31,6,33,117,82,54,146,81,126,104,85,43,74,44,57,16,89,2,19,22,133,50,4,73,59,13,0,20,3,2,1,91,0,0,25,6,7,20,110,128,133,35,94,90,90,40,96,47,3,94,57,79,0,44,44,0,0,0,0,6,3,6,2,1,1,22,32,53,65,9,22,30,216,33,109,68,46,79,65,11,74,76,85,17,64,79,94,67,5,97,81,0,14,40,0,0,48,28,1,0,87,23,0,9,58,119,18,36,57,82,5,122,64,27,32,83,75,10,189,68,51,123,88,53,29,37,20,3,127,95,21,3,64,102,0,53,65,83,2,61,36,6,0,65,13,0,25,31,99,8,88,3,83,55,2,23,0,60,0,55,5,65,110,57,99,16,58,55,82,26,72,34,29,114,85,16,122,84,69,103,150,42,10,57,64,18,37,69,53,0,109,58,2,0,56,71,0,21,61,25,8,33,140,84,53,76,86,122,110,87,39,85,46,60,18,96,0,18,20,132,46,4,76,60,11,0,19,3,1,1,95,0,0,43,15,6,20,126,126,125,25,96

Secondary structure (DSSP, 8-state):
---TTHHHHHHHT-TTHHHHHHHHTT---S-SSTT-GGGT--HHHHHHHHHHHHHHHHHH-HHHHHHHHHHHHH--SHHHHHHHHHHHHHHHHHHHHHHHHHHHHHHT-SEEEEEEEE-SS--EEEEE--HHHHT-HHHHHHHHHHHHHHHHHHHHHHHHTTTT---EEEEEEEEHHHHHHHHHHHHHHHHHHHHHHHSHHHHS-HHHHT-/---TTHHHHHHHT-TTHHHHHHHHTT---S-SSTT-HHHHS-HHHHHHHHHHHHHHHHHH-HHHHHHHHHHHHH--SHHHHHHHHHHHHHHHHHHHHHHHHHHHHHHT-SEEEEEEEE-SS--EEEEE--HHHHT-HHHHHHHHHHHHHHHHHHHHHHHHHTTT---EEEEEEEEHHHHHHHHHHHHHHHHHHHHHHHSHHHHS-HHHHT-/---TTHHHHHHTT-THHHHHHHHHTT---S-SSTT-GGGT--HHHHHHHHHHHHHHHHHH-HHHHHHHHHHHHH--SHHHHHHHHHHHHHHHHHHHHHHHHHHHHHHT-SEEEEEEEE-SS--EEEEE--HHHHT-HHHHHHHHHHHHHHHHHHHHHHHHHTTT---EEEEEEEEHHHHHHHHHHHHHHHHHHHHHHH-/---TTHHHHHHHT-TTHHHHHHHHTT---S-SSTT-STTT--HHHHHHHHHHHHHHHHHH-HHHHHHHHHHHHH--SHHHHHHHHHHHHHHHHHHHHHHHHHHHHHS--SEEEEEEEE-SSS-EEEEE--HHHHT-HHHHHHHHHHHHHHHHHHHHHHHHHTTT---EEEEEEEEHHHHHHHHHHHHHHHHHHHHHH--

Sequence (820 aa):
PDFTGARERFLAGDVTIVLLIAESHDAPYRLANPEDPEADLSDEQLERALAAYLTLVETLFPELYAEMKAALAAAKTPEEKIAVFREYNARFLAEFDALIDQAFARRLKADSLTLKIHLSQGKGSYEIIFPPEVQADPERAAAIEALWKPTLDQLLAVLQEKKHHKGKPATTTVTYEISAETLRAAVAALARAAEAALRRKVGSLESSGLEVLFQPDFTGARERFLAGDVTIVLLIAESHDAPYRLANPEDPEADLSDEQLERALAAYLTLVETLFPEELYAEMKAALAAAKTPEEKIAVFRREYNARFLAEFDALIIDQAFARRLKADSLTLKIHLSQGKGSYEIIFPPEVQADPERAAAIEALWKPTLDQLLAVLQEKKHHKGKPATTVTYEISAETLRAAVAALARAAEAALRRKVGSLESSGLEVLFQPDFTGARERFLAGDVTIVLLIAESHDAPYRRLANPEDPEADLSDEQLERALAAYLTLVETLFPELYAEMKAALAAAKTPEEKIAVFREYNARFLAEFDALIDQAFARLKADSLTLKIHLSQGKGSYEIIFPPEVQADPERAAAIEALWKPTLDQLLAVLQEKHKGKPATTVTYEISAETLRAAVAALARAAEAALRRKVGPDFTGARERFLAGDVTIVLLIAESHDAPYRLANPEDPEADLSDEQLERALAAYLTLVETLFPELYAEMKAALAAAKTPEEKIAVFREYNARFLAEFDALIDQAFARLKADSLTLKIHLSQGKGSYEIIFPPEVQADPERAAAIEALWKPTLDQLLAVLQEKHKGKPATTVTYEISAETLRAAVAALARRAAEAALRRKVG